Protein 6XB4 (pdb70)

Sequence (765 aa):
MESLAPFGYNKVSFKQTHHHYCGFYSLNILANIIDNVVVVNGKQYPVSDETAIDWAYDGVDTIVCEKRLVYTEREWPLHTPIYNINNQIVGLVTHGVQLSSQEYCYAVQDGFNLYNNHLTGMNLIVREKKKLIAYADREFDNKSELQIYIEETQKKNCNILGYGAILYHVNKKNAQLILHNNGLQISNSRLRKNVFGNISMESLAPFGYNKVSFKQTHHHYCGFYSLNILANIIDNVVVVNGKQYPVSDETAIDWAYDGVDTIVCEKRLVYTEREWPLHTPIYNINNQIVGLVTHGVQLSSQEYCYAVQDGFNLYNNHLTGMNLIVREKKKLIAYADREFDNKSELQIYIEETLGYGAILYHVNKKNAQLILHNNGLQISNSRLRKNVFGESLAPFGYNKVSFKQTHHHYCGFYSLNILANIIDNVVVVNGKQYPVSDETAIDWAYDGVDTIVCEKRLVYTEREWPLHTPIYNINNQIVGLVTHGVQLSSQEYCYAVQDGFNLYNNHLTGMNLIVREKKKLIAYADREFDNKSELQIYIEETQGYGAILYHVNKKNAQLILHNNGLQISNSRLRKNVFGESLAPFGYNKVSFKQTHHHYCGFYSLNILANIIDNVVVVNGKQYPVSDETAIDWAYDGVDTIVCEKRLVYTEREWPLHTPIYNINNQIVGLVTHGVQLSSQEYCYAVQDGFNLYNNHLTGMNLIVREKKKLIAYADREFDNKSELQIYIGYGAILYHVNKKNAQLILHNNGLQISNSRLRKNVFGN

Nearest PDB structures (foldseek):
  6xb4-assembly1_B  TM=1.005E+00  e=2.245E-37  Pieris rapae granulovirus
  6xb4-assembly2_C  TM=9.935E-01  e=1.369E-34  Pieris rapae granulovirus
  6xb4-assembly1_A  TM=9.888E-01  e=1.299E-34  Pieris rapae granulovirus
  6xb4-assembly2_D  TM=9.887E-01  e=1.619E-33  Pieris rapae granulovirus
  8c9k-assembly2_C  TM=6.597E-01  e=1.466E-07  Monkeypox virus

Organism: NCBI:txid252584

Secondary structure (DSSP, 8-state):
--SEEESSS-HHHHHHHSEE-SSEEESSPPPPPBTTEEEETTEEEE--S-EEEEEEE-SS-EEEEEEEEEEESSPPPTT-EEE-TTS-EEEE----EEEETTEEEEEE--TTSS-EEEETT--EEEEE--SSEEETTEEESSHHHHHHHHHHHHH-------EEEEEEEETTEEEEEEEEETTEEEEEEE--SEE-S--/---SEEE--GGGGGGGGTSEE-SSEEESSPPPPPBTTEEEETTEEEE--S-EEEEEEE-SS-EEEEEEEEEEESSPPPTT-EEE-TTS-EEEE----EEEETTEEEEEE--TTSS-EEEETT---EEEE--SSEEETTEEESSHHHHHHHHHH---EEEEEEEETTEEEEEEEEETTEEEEEEE---EE--/--EEE--GGGGGGGGTSEE-SSEEESSPPPPP-SSEEEETTEEEE--S-EEEEEEE-SS-EEEEEEEEEEESSPPPTT-EEE-TTS-EEEE----EEEETTEEEEEE--TTSS-EEEETT---EEEE--SSEEETTEEESSHHHHHHHHHHH--EEEEEEEETTEEEEEEEEETTEEEEEEE--SEEP-/--EEETTS-SSTTTTTSEE-SSEEESSPPPPPBTTEEEETTEEEE--S-EEEEEEE-SS-EEEEEEEEEEESSPPPTT-EEE-TTS-EEEE----EEEETTEEEEEE--TTSS-EEEE-S--EEEEE--SSEEETTEEESSHHHHHHH--EEEEEEEETTEEEEEEEEETTEEEEEEE--SEEP--

Structure (mmCIF, N/CA/C/O backbone):
data_6XB4
#
_entry.id   6XB4
#
_cell.length_a   77.470
_cell.length_b   58.140
_cell.length_c   100.698
_cell.angle_alpha   90.000
_cell.angle_beta   108.548
_cell.angle_gamma   90.000
#
_symmetry.space_group_name_H-M   'P 1 21 1'
#
loop_
_entity.id
_entity.type
_entity.pdbx_description
1 polymer Poxin
2 non-polymer "2',5'-GpAp"
3 water water
#
loop_
_atom_site.group_PDB
_atom_site.id
_atom_site.type_symbol
_atom_site.label_atom_id
_atom_site.label_alt_id
_atom_site.label_comp_id
_atom_site.label_asym_id
_atom_site.label_entity_id
_atom_site.label_seq_id
_atom_site.pdbx_PDB_ins_code
_atom_site.Cartn_x
_atom_site.Cartn_y
_atom_site.Cartn_z
_atom_site.occupancy
_atom_site.B_iso_or_equiv
_atom_site.auth_seq_id
_atom_site.auth_comp_id
_atom_site.auth_asym_id
_atom_site.auth_atom_id
_atom_site.pdbx_PDB_model_num
ATOM 1 N N . MET A 1 2 ? -19.54834 10.03604 7.64621 1.000 46.75713 1 MET A N 1
ATOM 2 C CA . MET A 1 2 ? -18.66269 9.24494 8.49215 1.000 49.40115 1 MET A CA 1
ATOM 3 C C . MET A 1 2 ? -17.46702 10.06486 8.97118 1.000 43.66762 1 MET A C 1
ATOM 4 O O . MET A 1 2 ? -16.60871 10.45762 8.17914 1.000 46.28061 1 MET A O 1
ATOM 9 N N . GLU A 1 3 ? -17.42846 10.33330 10.27247 1.000 37.57922 2 GLU A N 1
ATOM 10 C CA . GLU A 1 3 ? -16.26843 10.94394 10.90796 1.000 32.18324 2 GLU A CA 1
ATOM 11 C C . GLU A 1 3 ? -15.37247 9.82994 11.43545 1.000 32.18560 2 GLU A C 1
ATOM 12 O O . GLU A 1 3 ? -15.77947 9.06757 12.31874 1.000 34.49033 2 GLU A O 1
ATOM 18 N N . SER A 1 4 ? -14.16032 9.72615 10.88662 1.000 30.45042 3 SER A N 1
ATOM 19 C CA . SER A 1 4 ? -13.29307 8.59726 11.20770 1.000 30.75538 3 SER A CA 1
ATOM 20 C C . SER A 1 4 ? -12.48981 8.79351 12.48806 1.000 26.57067 3 SER A C 1
ATOM 21 O O . SER A 1 4 ? -12.04599 7.80145 13.07574 1.000 26.95418 3 SER A O 1
ATOM 24 N N . LEU A 1 5 ? -12.29068 10.03511 12.93138 1.000 28.00968 4 LEU A N 1
ATOM 25 C CA . LEU A 1 5 ? -11.47485 10.30754 14.11596 1.000 25.54419 4 LEU A CA 1
ATOM 26 C C . LEU A 1 5 ? -12.03602 11.55970 14.78455 1.000 28.13622 4 LEU A C 1
ATOM 27 O O . LEU A 1 5 ? -11.68562 12.67963 14.39989 1.000 26.08687 4 LEU A O 1
ATOM 32 N N . ALA A 1 6 ? -12.89039 11.36344 15.78960 1.000 27.80102 5 ALA A N 1
ATOM 33 C CA . ALA A 1 6 ? -13.64293 12.46141 16.37313 1.000 28.10388 5 ALA A CA 1
ATOM 34 C C . ALA A 1 6 ? -13.45059 12.51631 17.88214 1.000 26.39011 5 ALA A C 1
ATOM 35 O O . ALA A 1 6 ? -13.46411 11.47675 18.55355 1.000 25.48502 5 ALA A O 1
ATOM 37 N N . PRO A 1 7 ? -13.29425 13.71287 18.44248 1.000 28.91905 6 PRO A N 1
ATOM 38 C CA . PRO A 1 7 ? -13.12722 13.83699 19.89317 1.000 23.82849 6 PRO A CA 1
ATOM 39 C C . PRO A 1 7 ? -14.42204 13.53419 20.63044 1.000 26.29036 6 PRO A C 1
ATOM 40 O O . PRO A 1 7 ? -15.52332 13.64540 20.08733 1.000 24.75423 6 PRO A O 1
ATOM 44 N N . PHE A 1 8 ? -14.26975 13.14368 21.89509 1.000 24.97910 7 PHE A N 1
ATOM 45 C CA . PHE A 1 8 ? -15.42302 12.89282 22.74968 1.000 26.36273 7 PHE A CA 1
ATOM 46 C C . PHE A 1 8 ? -16.28105 14.14410 22.87145 1.000 26.18543 7 PHE A C 1
ATOM 47 O O . PHE A 1 8 ? -15.76765 15.26540 22.91114 1.000 27.58069 7 PHE A O 1
ATOM 55 N N . GLY A 1 9 ? -17.59558 13.95017 22.95209 1.000 29.30624 8 GLY A N 1
ATOM 56 C CA . GLY A 1 9 ? -18.46859 15.05938 23.27814 1.000 33.99786 8 GLY A CA 1
ATOM 57 C C . GLY A 1 9 ? -19.68362 15.27862 22.39836 1.000 36.97591 8 GLY A C 1
ATOM 58 O O . GLY A 1 9 ? -20.46861 16.18978 22.67351 1.000 40.30699 8 GLY A O 1
ATOM 59 N N . TYR A 1 10 ? -19.86841 14.47873 21.34872 1.000 40.46276 9 TYR A N 1
ATOM 60 C CA . TYR A 1 10 ? -21.04645 14.65582 20.50865 1.000 43.96006 9 TYR A CA 1
ATOM 61 C C . TYR A 1 10 ? -21.34959 13.37569 19.74133 1.000 46.10489 9 TYR A C 1
ATOM 62 O O . TYR A 1 10 ? -20.43351 12.66539 19.31673 1.000 43.64642 9 TYR A O 1
ATOM 71 N N . ASN A 1 11 ? -22.64697 13.09781 19.57571 1.000 45.67146 10 ASN A N 1
ATOM 72 C CA . ASN A 1 11 ? -23.13741 11.97723 18.76892 1.000 44.23206 10 ASN A CA 1
ATOM 73 C C . ASN A 1 11 ? -22.53742 10.64860 19.21704 1.000 43.76316 10 ASN A C 1
ATOM 74 O O . ASN A 1 11 ? -22.19345 9.79300 18.39857 1.000 42.01176 10 ASN A O 1
ATOM 79 N N . LYS A 1 12 ? -22.43044 10.46469 20.53607 1.000 39.85570 11 LYS A N 1
ATOM 80 C CA . LYS A 1 12 ? -21.75631 9.28132 21.05973 1.000 38.73594 11 LYS A CA 1
ATOM 81 C C . LYS A 1 12 ? -22.48157 7.99608 20.67994 1.000 37.18138 11 LYS A C 1
ATOM 82 O O . LYS A 1 12 ? -21.84818 6.94187 20.56624 1.000 38.89643 11 LYS A O 1
ATOM 88 N N . VAL A 1 13 ? -23.79832 8.05943 20.47031 1.000 35.62079 12 VAL A N 1
ATOM 89 C CA . VAL A 1 13 ? -24.55720 6.84929 20.16390 1.000 40.41938 12 VAL A CA 1
ATOM 90 C C . VAL A 1 13 ? -24.02778 6.19106 18.89706 1.000 43.26575 12 VAL A C 1
ATOM 91 O O . VAL A 1 13 ? -23.83846 4.96956 18.84648 1.000 47.36556 12 VAL A O 1
ATOM 95 N N . SER A 1 14 ? -23.76711 6.98840 17.85970 1.000 40.40987 13 SER A N 1
ATOM 96 C CA . SER A 1 14 ? -23.25167 6.42679 16.61676 1.000 43.75739 13 SER A CA 1
ATOM 97 C C . SER A 1 14 ? -21.81554 5.94483 16.78091 1.000 43.68398 13 SER A C 1
ATOM 98 O O . SER A 1 14 ? -21.47355 4.84180 16.33864 1.000 44.74419 13 SER A O 1
ATOM 101 N N . PHE A 1 15 ? -20.96473 6.74754 17.42789 1.000 38.43779 14 PHE A N 1
ATOM 102 C CA . PHE A 1 15 ? -19.54660 6.40897 17.50702 1.000 32.75952 14 PHE A CA 1
ATOM 103 C C . PHE A 1 15 ? -19.31005 5.15423 18.33865 1.000 32.64299 14 PHE A C 1
ATOM 104 O O . PHE A 1 15 ? -18.47348 4.31728 17.97805 1.000 28.76948 14 PHE A O 1
ATOM 112 N N . LYS A 1 16 ? -20.04309 4.99833 19.44597 1.000 32.41092 15 LYS A N 1
ATOM 113 C CA . LYS A 1 16 ? -19.74401 3.93047 20.39706 1.000 32.96477 15 LYS A CA 1
ATOM 114 C C . LYS A 1 16 ? -19.99426 2.53992 19.82759 1.000 34.29513 15 LYS A C 1
ATOM 115 O O . LYS A 1 16 ? -19.38774 1.57416 20.30230 1.000 37.94803 15 LYS A O 1
ATOM 121 N N . GLN A 1 17 ? -20.87048 2.40906 18.83046 1.000 34.81102 16 GLN A N 1
ATOM 122 C CA . GLN A 1 17 ? -21.12155 1.10514 18.22987 1.000 42.22452 16 GLN A CA 1
ATOM 123 C C . GLN A 1 17 ? -20.12165 0.75882 17.13386 1.000 38.24126 16 GLN A C 1
ATOM 124 O O . GLN A 1 17 ? -19.92165 -0.42643 16.84717 1.000 42.35473 16 GLN A O 1
ATOM 130 N N . THR A 1 18 ? -19.48186 1.75939 16.52690 1.000 39.01045 17 THR A N 1
ATOM 131 C CA . THR A 1 18 ? -18.67842 1.55407 15.33122 1.000 34.20248 17 THR A CA 1
ATOM 132 C C . THR A 1 18 ? -17.20340 1.89849 15.48465 1.000 34.85383 17 THR A C 1
ATOM 133 O O . THR A 1 18 ? -16.39772 1.41614 14.68140 1.000 36.05894 17 THR A O 1
ATOM 137 N N . HIS A 1 19 ? -16.82404 2.70399 16.47428 1.000 27.97100 18 HIS A N 1
ATOM 138 C CA . HIS A 1 19 ? -15.46751 3.22078 16.58516 1.000 25.18167 18 HIS A CA 1
ATOM 139 C C . HIS A 1 19 ? -14.75770 2.64775 17.80590 1.000 27.74227 18 HIS A C 1
ATOM 140 O O . HIS A 1 19 ? -15.38677 2.30353 18.80969 1.000 28.35837 18 HIS A O 1
ATOM 147 N N . HIS A 1 20 ? -13.43270 2.56554 17.71117 1.000 23.08183 19 HIS A N 1
ATOM 148 C CA . HIS A 1 20 ? -12.60854 2.20153 18.85407 1.000 24.50311 19 HIS A CA 1
ATOM 149 C C . HIS A 1 20 ? -12.54988 3.35775 19.84287 1.000 25.28388 19 HIS A C 1
ATOM 150 O O . HIS A 1 20 ? -12.52893 4.52866 19.45031 1.000 23.22049 19 HIS A O 1
ATOM 157 N N . HIS A 1 21 ? -12.52043 3.02307 21.13235 1.000 20.99762 20 HIS A N 1
ATOM 158 C CA . HIS A 1 21 ? -12.49371 4.02163 22.20020 1.000 24.00597 20 HIS A CA 1
ATOM 159 C C . HIS A 1 21 ? -11.04628 4.30078 22.58711 1.000 27.88950 20 HIS A C 1
ATOM 160 O O . HIS A 1 21 ? -10.43498 3.53964 23.34049 1.000 27.38073 20 HIS A O 1
ATOM 167 N N . TYR A 1 22 ? -10.49490 5.39671 22.08382 1.000 21.98955 21 TYR A N 1
ATOM 168 C CA . TYR A 1 22 ? -9.23340 5.89291 22.60430 1.000 24.13900 21 TYR A CA 1
ATOM 169 C C . TYR A 1 22 ? -9.51403 6.85465 23.75707 1.000 24.17013 21 TYR A C 1
ATOM 170 O O . TYR A 1 22 ? -10.65894 7.22085 24.02502 1.000 25.74719 21 TYR A O 1
ATOM 179 N N . CYS A 1 23 ? -8.46003 7.23909 24.47496 1.000 24.72258 22 CYS A N 1
ATOM 180 C CA . CYS A 1 23 ? -8.63136 8.08987 25.65439 1.000 26.08627 22 CYS A CA 1
ATOM 181 C C . CYS A 1 23 ? -8.81084 9.53624 25.19481 1.000 28.01143 22 CYS A C 1
ATOM 182 O O . CYS A 1 23 ? -7.87137 10.33356 25.13458 1.000 26.48607 22 CYS A O 1
ATOM 185 N N . GLY A 1 24 ? -10.05275 9.87549 24.85832 1.000 26.62451 23 GLY A N 1
ATOM 186 C CA . GLY A 1 24 ? -10.40584 11.22321 24.44415 1.000 24.36247 23 GLY A CA 1
ATOM 187 C C . GLY A 1 24 ? -10.98145 11.34476 23.04655 1.000 23.89707 23 GLY A C 1
ATOM 188 O O . GLY A 1 24 ? -11.47168 12.42749 22.69458 1.000 21.52233 23 GLY A O 1
ATOM 189 N N . PHE A 1 25 ? -10.95377 10.29504 22.22796 1.000 21.91736 24 PHE A N 1
ATOM 190 C CA . PHE A 1 25 ? -11.49047 10.38303 20.87547 1.000 23.36731 24 PHE A CA 1
ATOM 191 C C . PHE A 1 25 ? -11.86758 8.99097 20.38437 1.000 24.50825 24 PHE A C 1
ATOM 192 O O . PHE A 1 25 ? -11.35414 7.97852 20.86984 1.000 23.80607 24 PHE A O 1
ATOM 200 N N . TYR A 1 26 ? -12.78777 8.96250 19.41949 1.000 23.78822 25 TYR A N 1
ATOM 201 C CA . TYR A 1 26 ? -13.20847 7.74675 18.73442 1.000 27.10065 25 TYR A CA 1
ATOM 202 C C . TYR A 1 26 ? -12.46911 7.62347 17.40895 1.000 22.89643 25 TYR A C 1
ATOM 203 O O . TYR A 1 26 ? -12.29149 8.61473 16.69803 1.000 26.78696 25 TYR A O 1
ATOM 212 N N . SER A 1 27 ? -12.06762 6.40227 17.06081 1.000 23.07037 26 SER A N 1
ATOM 213 C CA . SER A 1 27 ? -11.34273 6.15420 15.82093 1.000 23.43719 26 SER A CA 1
ATOM 214 C C . SER A 1 27 ? -11.94726 4.95859 15.09984 1.000 26.79605 26 SER A C 1
ATOM 215 O O . SER A 1 27 ? -12.12899 3.89393 15.69957 1.000 27.07414 26 SER A O 1
ATOM 218 N N . LEU A 1 28 ? -12.25603 5.13777 13.81136 1.000 25.54189 27 LEU A N 1
ATOM 219 C CA . LEU A 1 28 ? -12.80906 4.04091 13.02336 1.000 26.89831 27 LEU A CA 1
ATOM 220 C C . LEU A 1 28 ? -11.80537 2.90349 12.88139 1.000 25.98762 27 LEU A C 1
ATOM 221 O O . LEU A 1 28 ? -12.16588 1.72709 12.99851 1.000 27.79515 27 LEU A O 1
ATOM 226 N N . ASN A 1 29 ? -10.54508 3.23255 12.63039 1.000 26.15425 28 ASN A N 1
ATOM 227 C CA . ASN A 1 29 ? -9.48857 2.24652 12.47922 1.000 29.28122 28 ASN A CA 1
ATOM 228 C C . ASN A 1 29 ? -8.57030 2.27607 13.69342 1.000 28.85935 28 ASN A C 1
ATOM 229 O O . ASN A 1 29 ? -8.56380 3.23386 14.47034 1.000 25.25440 28 ASN A O 1
ATOM 234 N N . ILE A 1 30 ? -7.79781 1.20110 13.85330 1.000 28.70156 29 ILE A N 1
ATOM 235 C CA . ILE A 1 30 ? -6.74144 1.18326 14.85729 1.000 27.43418 29 ILE A CA 1
ATOM 236 C C . ILE A 1 30 ? -5.64819 2.15137 14.42674 1.000 26.33882 29 ILE A C 1
ATOM 237 O O . ILE A 1 30 ? -5.18138 2.11583 13.28070 1.000 27.27411 29 ILE A O 1
ATOM 242 N N . LEU A 1 31 ? -5.24489 3.03131 15.33548 1.000 23.62663 30 LEU A N 1
ATOM 243 C CA . LEU A 1 31 ? -4.32481 4.09956 14.97904 1.000 25.39278 30 LEU A CA 1
ATOM 244 C C . LEU A 1 31 ? -2.87411 3.62822 15.04952 1.000 26.04286 30 LEU A C 1
ATOM 245 O O . LEU A 1 31 ? -2.53134 2.67388 15.75182 1.000 27.58955 30 LEU A O 1
ATOM 250 N N . ALA A 1 32 ? -2.01718 4.32287 14.30616 1.000 24.83297 31 ALA A N 1
ATOM 251 C CA . ALA A 1 32 ? -0.60457 3.98544 14.26759 1.000 26.47766 31 ALA A CA 1
ATOM 252 C C . ALA A 1 32 ? 0.05845 4.28100 15.61030 1.000 22.81670 31 ALA A C 1
ATOM 253 O O . ALA A 1 32 ? -0.47024 5.01449 16.45105 1.000 25.46502 31 ALA A O 1
ATOM 255 N N . ASN A 1 33 ? 1.23940 3.70132 15.79898 1.000 23.87764 32 ASN A N 1
ATOM 256 C CA . ASN A 1 33 ? 2.01625 3.90681 17.01003 1.000 25.08795 32 ASN A CA 1
ATOM 257 C C . ASN A 1 33 ? 3.01305 5.04946 16.82844 1.000 24.49399 32 ASN A C 1
ATOM 258 O O . ASN A 1 33 ? 3.29734 5.50164 15.71605 1.000 21.16407 32 ASN A O 1
ATOM 263 N N . ILE A 1 34 ? 3.54282 5.51872 17.95686 1.000 20.78731 33 ILE A N 1
ATOM 264 C CA . ILE A 1 34 ? 4.64350 6.47172 17.94352 1.000 21.38121 33 ILE A CA 1
ATOM 265 C C . ILE A 1 34 ? 5.92065 5.74415 17.55115 1.000 22.55038 33 ILE A C 1
ATOM 266 O O . ILE A 1 34 ? 6.30586 4.75116 18.18251 1.000 25.62801 33 ILE A O 1
ATOM 271 N N . ILE A 1 35 ? 6.58875 6.23459 16.51084 1.000 21.58130 34 ILE A N 1
ATOM 272 C CA . ILE A 1 35 ? 7.80054 5.61726 15.98286 1.000 26.03823 34 ILE A CA 1
ATOM 273 C C . ILE A 1 35 ? 8.99740 6.46653 16.38659 1.000 24.79041 34 ILE A C 1
ATOM 274 O O . ILE A 1 35 ? 9.01181 7.68086 16.15193 1.000 24.78689 34 ILE A O 1
ATOM 279 N N . ASP A 1 36 ? 9.99874 5.82584 16.99259 1.000 27.22309 35 ASP A N 1
ATOM 280 C CA . ASP A 1 36 ? 11.27280 6.46659 17.32191 1.000 26.93998 35 ASP A CA 1
ATOM 281 C C . ASP A 1 36 ? 11.09882 7.64428 18.27661 1.000 21.05235 35 ASP A C 1
ATOM 282 O O . ASP A 1 36 ? 11.83708 8.62900 18.19614 1.000 21.47462 35 ASP A O 1
ATOM 287 N N . ASN A 1 37 ? 10.11616 7.55755 19.17625 1.000 23.75948 36 ASN A N 1
ATOM 288 C CA . ASN A 1 37 ? 9.94441 8.53739 20.25092 1.000 21.99041 36 ASN A CA 1
ATOM 289 C C . ASN A 1 37 ? 9.76448 9.95546 19.70885 1.000 22.55597 36 ASN A C 1
ATOM 290 O O . ASN A 1 37 ? 10.32578 10.91724 20.23942 1.000 21.91677 36 ASN A O 1
ATOM 295 N N . VAL A 1 38 ? 8.97899 10.09203 18.64166 1.000 20.25352 37 VAL A N 1
ATOM 296 C CA . VAL A 1 38 ? 8.72226 11.38624 18.01659 1.000 20.37510 37 VAL A CA 1
ATOM 297 C C . VAL A 1 38 ? 7.25190 11.46507 17.62530 1.000 22.91144 37 VAL A C 1
ATOM 298 O O . VAL A 1 38 ? 6.68735 10.50244 17.09459 1.000 21.68835 37 VAL A O 1
ATOM 302 N N . VAL A 1 39 ? 6.62689 12.61114 17.89964 1.000 21.22983 38 VAL A N 1
ATOM 303 C CA . VAL A 1 39 ? 5.31276 12.92979 17.35836 1.000 20.06364 38 VAL A CA 1
ATOM 304 C C . VAL A 1 39 ? 5.42103 14.23460 16.58010 1.000 22.02548 38 VAL A C 1
ATOM 305 O O . VAL A 1 39 ? 6.31592 15.05310 16.80874 1.000 22.40606 38 VAL A O 1
ATOM 309 N N . VAL A 1 40 ? 4.49676 14.41487 15.63844 1.000 22.32353 39 VAL A N 1
ATOM 310 C CA . VAL A 1 40 ? 4.47801 15.57450 14.75291 1.000 22.70437 39 VAL A CA 1
ATOM 311 C C . VAL A 1 40 ? 3.15189 16.29495 14.94451 1.000 22.29944 39 VAL A C 1
ATOM 312 O O . VAL A 1 40 ? 2.08335 15.70581 14.73942 1.000 19.85646 39 VAL A O 1
ATOM 316 N N . VAL A 1 41 ? 3.21814 17.56307 15.34189 1.000 20.94967 40 VAL A N 1
ATOM 317 C CA . VAL A 1 41 ? 2.03146 18.38315 15.55498 1.000 21.48684 40 VAL A CA 1
ATOM 318 C C . VAL A 1 41 ? 2.22090 19.69259 14.80234 1.000 23.15339 40 VAL A C 1
ATOM 319 O O . VAL A 1 41 ? 3.18163 20.42624 15.06339 1.000 25.34979 40 VAL A O 1
ATOM 323 N N . ASN A 1 42 ? 1.30550 19.98261 13.87475 1.000 24.81737 41 ASN A N 1
ATOM 324 C CA . ASN A 1 42 ? 1.35758 21.19313 13.04729 1.000 28.43501 41 ASN A CA 1
ATOM 325 C C . ASN A 1 42 ? 2.69424 21.32175 12.32023 1.000 27.53813 41 ASN A C 1
ATOM 326 O O . ASN A 1 42 ? 3.29215 22.39702 12.25454 1.000 33.40360 41 ASN A O 1
ATOM 331 N N . GLY A 1 43 ? 3.16443 20.20832 11.76369 1.000 23.97827 42 GLY A N 1
ATOM 332 C CA . GLY A 1 43 ? 4.37254 20.19225 10.97115 1.000 26.83752 42 GLY A CA 1
ATOM 333 C C . GLY A 1 43 ? 5.67791 20.17618 11.73730 1.000 28.82574 42 GLY A C 1
ATOM 334 O O . GLY A 1 43 ? 6.73852 20.11640 11.10335 1.000 32.43038 42 GLY A O 1
ATOM 335 N N . LYS A 1 44 ? 5.65124 20.22636 13.06743 1.000 26.20995 43 LYS A N 1
ATOM 336 C CA . LYS A 1 44 ? 6.86988 20.25827 13.86430 1.000 29.36351 43 LYS A CA 1
ATOM 337 C C . LYS A 1 44 ? 7.06170 18.93740 14.59887 1.000 25.20047 43 LYS A C 1
ATOM 338 O O . LYS A 1 44 ? 6.11394 18.38830 15.16955 1.000 25.40454 43 LYS A O 1
ATOM 344 N N . GLN A 1 45 ? 8.29387 18.43316 14.58576 1.000 24.61475 44 GLN A N 1
ATOM 345 C CA . GLN A 1 45 ? 8.61592 17.20817 15.30488 1.000 28.59482 44 GLN A CA 1
ATOM 346 C C . GLN A 1 45 ? 8.90922 17.50525 16.76980 1.000 26.17642 44 GLN A C 1
ATOM 347 O O . GLN A 1 45 ? 9.61211 18.46536 17.09811 1.000 28.94784 44 GLN A O 1
ATOM 353 N N . TYR A 1 46 ? 8.36213 16.66786 17.64877 1.000 20.72829 45 TYR A N 1
ATOM 354 C CA . TYR A 1 46 ? 8.53257 16.80672 19.09069 1.000 22.22399 45 TYR A CA 1
ATOM 355 C C . TYR A 1 46 ? 9.07230 15.49221 19.63942 1.000 23.43354 45 TYR A C 1
ATOM 356 O O . TYR A 1 46 ? 8.38939 14.45511 19.52653 1.000 22.14004 45 TYR A O 1
ATOM 365 N N . PRO A 1 47 ? 10.26628 15.47618 20.22851 1.000 24.67336 46 PRO A N 1
ATOM 366 C CA . PRO A 1 47 ? 10.72106 14.26371 20.91958 1.000 23.63219 46 PRO A CA 1
ATOM 367 C C . PRO A 1 47 ? 9.79790 13.91401 22.07958 1.000 22.08314 46 PRO A C 1
ATOM 368 O O . PRO A 1 47 ? 9.32410 14.78712 22.80972 1.000 21.79499 46 PRO A O 1
ATOM 372 N N . VAL A 1 48 ? 9.53280 12.61961 22.22958 1.000 22.65527 47 VAL A N 1
ATOM 373 C CA . VAL A 1 48 ? 8.67283 12.09492 23.28434 1.000 20.34731 47 VAL A CA 1
ATOM 374 C C . VAL A 1 48 ? 9.55818 11.60800 24.42157 1.000 22.56699 47 VAL A C 1
ATOM 375 O O . VAL A 1 48 ? 10.52545 10.87137 24.19257 1.000 22.89816 47 VAL A O 1
ATOM 379 N N . SER A 1 49 ? 9.23253 12.01282 25.64632 1.000 22.26624 48 SER A N 1
ATOM 380 C CA . SER A 1 49 ? 10.06824 11.65972 26.78365 1.000 22.02143 48 SER A CA 1
ATOM 381 C C . SER A 1 49 ? 9.91058 10.17943 27.13480 1.000 20.34254 48 SER A C 1
ATOM 382 O O . SER A 1 49 ? 9.09036 9.45315 26.56535 1.000 22.13623 48 SER A O 1
ATOM 385 N N . ASP A 1 50 ? 10.71858 9.73236 28.09333 1.000 25.49896 49 ASP A N 1
ATOM 386 C CA . ASP A 1 50 ? 10.60299 8.38516 28.63348 1.000 26.69024 49 ASP A CA 1
ATOM 387 C C . ASP A 1 50 ? 9.65549 8.31454 29.82486 1.000 26.86158 49 ASP A C 1
ATOM 388 O O . ASP A 1 50 ? 9.62552 7.29292 30.51767 1.000 28.04415 49 ASP A O 1
ATOM 393 N N . GLU A 1 51 ? 8.88724 9.37178 30.07259 1.000 22.38977 50 GLU A N 1
ATOM 394 C CA . GLU A 1 51 ? 7.95346 9.44132 31.18560 1.000 24.71166 50 GLU A CA 1
ATOM 395 C C . GLU A 1 51 ? 6.54693 9.08093 30.72461 1.000 26.35429 50 GLU A C 1
ATOM 396 O O . GLU A 1 51 ? 6.15045 9.36990 29.59048 1.000 20.96808 50 GLU A O 1
ATOM 402 N N . THR A 1 52 ? 5.79547 8.44096 31.62051 1.000 24.43391 51 THR A N 1
ATOM 403 C CA . THR A 1 52 ? 4.38671 8.15119 31.40092 1.000 22.12625 51 THR A CA 1
ATOM 404 C C . THR A 1 52 ? 3.57348 8.64546 32.58857 1.000 25.87004 51 THR A C 1
ATOM 405 O O . THR A 1 52 ? 4.10589 8.90985 33.67120 1.000 22.39248 51 THR A O 1
ATOM 409 N N . ALA A 1 53 ? 2.26604 8.75924 32.37106 1.000 21.81141 52 ALA A N 1
ATOM 410 C CA . ALA A 1 53 ? 1.34979 9.17429 33.42213 1.000 22.10678 52 ALA A CA 1
ATOM 411 C C . ALA A 1 53 ? -0.03778 8.63821 33.10392 1.000 23.01044 52 ALA A C 1
ATOM 412 O O . ALA A 1 53 ? -0.37138 8.39441 31.94094 1.000 22.01472 52 ALA A O 1
ATOM 414 N N . ILE A 1 54 ? -0.84189 8.45818 34.14915 1.000 20.62567 53 ILE A N 1
ATOM 415 C CA . ILE A 1 54 ? -2.21251 7.98754 33.98085 1.000 20.94308 53 ILE A CA 1
ATOM 416 C C . ILE A 1 54 ? -3.10516 9.17389 33.64193 1.000 20.57778 53 ILE A C 1
ATOM 417 O O . ILE A 1 54 ? -3.08390 10.20051 34.33108 1.000 21.92849 53 ILE A O 1
ATOM 422 N N . ASP A 1 55 ? -3.88344 9.03843 32.57216 1.000 20.59024 54 ASP A N 1
ATOM 423 C CA . ASP A 1 55 ? -4.84358 10.03582 32.12355 1.000 21.24323 54 ASP A CA 1
ATOM 424 C C . ASP A 1 55 ? -6.20609 9.36426 31.99538 1.000 19.77874 54 ASP A C 1
ATOM 425 O O . ASP A 1 55 ? -6.32508 8.14024 32.08625 1.000 22.94967 54 ASP A O 1
ATOM 430 N N . TRP A 1 56 ? -7.24546 10.16970 31.78321 1.000 20.66049 55 TRP A N 1
ATOM 431 C CA . TRP A 1 56 ? -8.59622 9.63683 31.68078 1.000 25.21054 55 TRP A CA 1
ATOM 432 C C . TRP A 1 56 ? -9.44787 10.57348 30.83621 1.000 24.07723 55 TRP A C 1
ATOM 433 O O . TRP A 1 56 ? -9.13664 11.75563 30.67871 1.000 22.51903 55 TRP A O 1
ATOM 444 N N . ALA A 1 57 ? -10.53825 10.02940 30.29777 1.000 24.74027 56 ALA A N 1
ATOM 445 C CA . ALA A 1 57 ? -11.47307 10.81621 29.50387 1.000 26.61088 56 ALA A CA 1
ATOM 446 C C . ALA A 1 57 ? -12.86835 10.21710 29.61082 1.000 20.98905 56 ALA A C 1
ATOM 447 O O . ALA A 1 57 ? -13.04681 9.00993 29.41979 1.000 23.42191 56 ALA A O 1
ATOM 449 N N . TYR A 1 58 ? -13.84536 11.06750 29.91327 1.000 22.85372 57 TYR A N 1
ATOM 450 C CA . TYR A 1 58 ? -15.25059 10.69065 29.99651 1.000 23.15999 57 TYR A CA 1
ATOM 451 C C . TYR A 1 58 ? -15.93260 11.02606 28.67687 1.000 25.24160 57 TYR A C 1
ATOM 452 O O . TYR A 1 58 ? -15.87337 12.17252 28.22442 1.000 24.39746 57 TYR A O 1
ATOM 461 N N . ASP A 1 59 ? -16.57123 10.03470 28.05594 1.000 22.55431 58 ASP A N 1
ATOM 462 C CA . ASP A 1 59 ? -17.24202 10.26076 26.78071 1.000 26.10445 58 ASP A CA 1
ATOM 463 C C . ASP A 1 59 ? -18.72685 10.56600 26.94427 1.000 27.42649 58 ASP A C 1
ATOM 464 O O . ASP A 1 59 ? -19.44128 10.67842 25.94384 1.000 28.13783 58 ASP A O 1
ATOM 469 N N . GLY A 1 60 ? -19.20472 10.71204 28.17762 1.000 24.88002 59 GLY A N 1
ATOM 470 C CA . GLY A 1 60 ? -20.61032 10.94680 28.43716 1.000 27.91343 59 GLY A CA 1
ATOM 471 C C . GLY A 1 60 ? -21.33149 9.77170 29.05583 1.000 29.78828 59 GLY A C 1
ATOM 472 O O . GLY A 1 60 ? -22.47532 9.93456 29.50125 1.000 28.55435 59 GLY A O 1
ATOM 473 N N . VAL A 1 61 ? -20.70930 8.59323 29.09356 1.000 25.36444 60 VAL A N 1
ATOM 474 C CA . VAL A 1 61 ? -21.29976 7.43585 29.75685 1.000 27.31674 60 VAL A CA 1
ATOM 475 C C . VAL A 1 61 ? -20.19487 6.53635 30.30595 1.000 24.41615 60 VAL A C 1
ATOM 476 O O . VAL A 1 61 ? -20.31497 5.99912 31.41381 1.000 23.44807 60 VAL A O 1
ATOM 480 N N . ASP A 1 62 ? -19.10703 6.38238 29.55283 1.000 20.65723 61 ASP A N 1
ATOM 481 C CA . ASP A 1 62 ? -17.97311 5.55766 29.94935 1.000 22.90313 61 ASP A CA 1
ATOM 482 C C . ASP A 1 62 ? -16.75446 6.43100 30.21767 1.000 24.19574 61 ASP A C 1
ATOM 483 O O . ASP A 1 62 ? -16.62152 7.52592 29.66689 1.000 25.52040 61 ASP A O 1
ATOM 488 N N . THR A 1 63 ? -15.84982 5.92936 31.05285 1.000 20.54338 62 THR A N 1
ATOM 489 C CA . THR A 1 63 ? -14.56106 6.56917 31.27664 1.000 21.89596 62 THR A CA 1
ATOM 490 C C . THR A 1 63 ? -13.45853 5.66201 30.75310 1.000 20.56259 62 THR A C 1
ATOM 491 O O . THR A 1 63 ? -13.41821 4.47038 31.08048 1.000 21.25599 62 THR A O 1
ATOM 495 N N . ILE A 1 64 ? -12.57121 6.22754 29.94527 1.000 18.59720 63 ILE A N 1
ATOM 496 C CA . ILE A 1 64 ? -11.40198 5.52308 29.43858 1.000 23.49167 63 ILE A CA 1
ATOM 497 C C . ILE A 1 64 ? -10.20400 5.96701 30.26406 1.000 25.09986 63 ILE A C 1
ATOM 498 O O . ILE A 1 64 ? -9.90527 7.16424 30.33821 1.000 24.62883 63 ILE A O 1
ATOM 503 N N . VAL A 1 65 ? -9.52276 5.01214 30.89189 1.000 22.37659 64 VAL A N 1
ATOM 504 C CA . VAL A 1 65 ? -8.30739 5.27674 31.65208 1.000 24.10358 64 VAL A CA 1
ATOM 505 C C . VAL A 1 65 ? -7.13610 4.70388 30.86958 1.000 24.36716 64 VAL A C 1
ATOM 506 O O . VAL A 1 65 ? -7.21500 3.58791 30.34281 1.000 28.39690 64 VAL A O 1
ATOM 510 N N . CYS A 1 66 ? -6.05468 5.47172 30.78118 1.000 20.06702 65 CYS A N 1
ATOM 511 C CA . CYS A 1 66 ? -4.99196 5.14460 29.84292 1.000 24.14856 65 CYS A CA 1
ATOM 512 C C . CYS A 1 66 ? -3.66520 5.69834 30.33233 1.000 23.51925 65 CYS A C 1
ATOM 513 O O . CYS A 1 66 ? -3.57695 6.87510 30.69285 1.000 27.50398 65 CYS A O 1
ATOM 516 N N . GLU A 1 67 ? -2.63942 4.85312 30.33183 1.000 20.21103 66 GLU A N 1
ATOM 517 C CA . GLU A 1 67 ? -1.27644 5.31327 30.55724 1.000 22.12923 66 GLU A CA 1
ATOM 518 C C . GLU A 1 67 ? -0.75764 5.95673 29.27806 1.000 23.42227 66 GLU A C 1
ATOM 519 O O . GLU A 1 67 ? -0.70034 5.30601 28.22824 1.000 24.74446 66 GLU A O 1
ATOM 525 N N . LYS A 1 68 ? -0.38217 7.22855 29.36056 1.000 22.86943 67 LYS A N 1
ATOM 526 C CA . LYS A 1 68 ? 0.04403 7.98918 28.19612 1.000 22.24360 67 LYS A CA 1
ATOM 527 C C . LYS A 1 68 ? 1.50343 8.40155 28.33418 1.000 24.51412 67 LYS A C 1
ATOM 528 O O . LYS A 1 68 ? 2.05012 8.46465 29.43576 1.000 21.33323 67 LYS A O 1
ATOM 534 N N . ARG A 1 69 ? 2.12673 8.69306 27.19473 1.000 20.65206 68 ARG A N 1
ATOM 535 C CA . ARG A 1 69 ? 3.50922 9.14646 27.15744 1.000 19.67918 68 ARG A CA 1
ATOM 536 C C . ARG A 1 69 ? 3.55750 10.66883 27.15550 1.000 21.54873 68 ARG A C 1
ATOM 537 O O . ARG A 1 69 ? 2.77953 11.32464 26.45760 1.000 20.03772 68 ARG A O 1
ATOM 545 N N . LEU A 1 70 ? 4.48178 11.22857 27.93539 1.000 19.89700 69 LEU A N 1
ATOM 546 C CA . LEU A 1 70 ? 4.56041 12.67277 28.11811 1.000 20.32049 69 LEU A CA 1
ATOM 547 C C . LEU A 1 70 ? 5.42385 13.31545 27.03836 1.000 21.12070 69 LEU A C 1
ATOM 548 O O . LEU A 1 70 ? 6.51843 12.83090 26.72851 1.000 20.99097 69 LEU A O 1
ATOM 553 N N . VAL A 1 71 ? 4.92748 14.41056 26.47385 1.000 18.38146 70 VAL A N 1
ATOM 554 C CA . VAL A 1 71 ? 5.65078 15.18836 25.47639 1.000 22.39819 70 VAL A CA 1
ATOM 555 C C . VAL A 1 71 ? 5.75194 16.61423 25.99211 1.000 23.08122 70 VAL A C 1
ATOM 556 O O . VAL A 1 71 ? 4.72765 17.26795 26.22958 1.000 21.63277 70 VAL A O 1
ATOM 560 N N . TYR A 1 72 ? 6.98020 17.09253 26.16172 1.000 21.98669 71 TYR A N 1
ATOM 561 C CA . TYR A 1 72 ? 7.23453 18.45670 26.60024 1.000 25.83219 71 TYR A CA 1
ATOM 562 C C . TYR A 1 72 ? 7.43749 19.36727 25.39657 1.000 30.65536 71 TYR A C 1
ATOM 563 O O . TYR A 1 72 ? 8.10962 18.99988 24.42781 1.000 32.35364 71 TYR A O 1
ATOM 572 N N . THR A 1 73 ? 6.85428 20.56131 25.46356 1.000 24.91995 72 THR A N 1
ATOM 573 C CA . THR A 1 73 ? 6.85906 21.46471 24.32324 1.000 34.84668 72 THR A CA 1
ATOM 574 C C . THR A 1 73 ? 6.89734 22.90529 24.81223 1.000 38.82832 72 THR A C 1
ATOM 575 O O . THR A 1 73 ? 6.29105 23.24044 25.83354 1.000 37.29525 72 THR A O 1
ATOM 579 N N . GLU A 1 74 ? 7.63026 23.74564 24.08498 1.000 33.08122 73 GLU A N 1
ATOM 580 C CA . GLU A 1 74 ? 7.66306 25.17839 24.33894 1.000 39.74324 73 GLU A CA 1
ATOM 581 C C . GLU A 1 74 ? 6.54252 25.91412 23.62055 1.000 39.31076 73 GLU A C 1
ATOM 582 O O . GLU A 1 74 ? 6.45942 27.14220 23.71646 1.000 44.39472 73 GLU A O 1
ATOM 588 N N . ARG A 1 75 ? 5.68406 25.18809 22.90957 1.000 40.93261 74 ARG A N 1
ATOM 589 C CA . ARG A 1 75 ? 4.60114 25.75306 22.12150 1.000 41.02504 74 ARG A CA 1
ATOM 590 C C . ARG A 1 75 ? 3.30244 25.04993 22.49175 1.000 41.12971 74 ARG A C 1
ATOM 591 O O . ARG A 1 75 ? 3.26615 23.82317 22.62578 1.000 36.34907 74 ARG A O 1
ATOM 599 N N . GLU A 1 76 ? 2.24073 25.83105 22.66118 1.000 37.72264 75 GLU A N 1
ATOM 600 C CA . GLU A 1 76 ? 0.94897 25.27291 23.03444 1.000 37.35496 75 GLU A CA 1
ATOM 601 C C . GLU A 1 76 ? 0.32275 24.53284 21.85509 1.000 35.65926 75 GLU A C 1
ATOM 602 O O . GLU A 1 76 ? 0.36945 24.99861 20.71328 1.000 36.49760 75 GLU A O 1
ATOM 608 N N . TRP A 1 77 ? -0.25441 23.35974 22.13331 1.000 33.93915 76 TRP A N 1
ATOM 609 C CA . TRP A 1 77 ? -0.94865 22.58337 21.11036 1.000 29.47931 76 TRP A CA 1
ATOM 610 C C . TRP A 1 77 ? -2.44007 22.85281 21.19985 1.000 28.57950 76 TRP A C 1
ATOM 611 O O . TRP A 1 77 ? -3.04638 22.54983 22.23900 1.000 27.66267 76 TRP A O 1
ATOM 622 N N . PRO A 1 78 ? -3.07540 23.38663 20.15952 1.000 31.51851 77 PRO A N 1
ATOM 623 C CA . PRO A 1 78 ? -4.52555 23.60224 20.22143 1.000 29.34554 77 PRO A CA 1
ATOM 624 C C . PRO A 1 78 ? -5.27331 22.28497 20.36556 1.000 26.64284 77 PRO A C 1
ATOM 625 O O . PRO A 1 78 ? -4.89728 21.26740 19.78046 1.000 26.27432 77 PRO A O 1
ATOM 629 N N . LEU A 1 79 ? -6.33653 22.31394 21.16502 1.000 24.18645 78 LEU A N 1
ATOM 630 C CA . LEU A 1 79 ? -7.18276 21.14092 21.33348 1.000 27.19256 78 LEU A CA 1
ATOM 631 C C . LEU A 1 79 ? -7.68198 20.64674 19.97936 1.000 26.64987 78 LEU A C 1
ATOM 632 O O . LEU A 1 79 ? -7.97304 21.44207 19.08185 1.000 26.18651 78 LEU A O 1
ATOM 637 N N . HIS A 1 80 ? -7.74862 19.32247 19.82936 1.000 25.88460 79 HIS A N 1
ATOM 638 C CA . HIS A 1 80 ? -8.25358 18.58342 18.66523 1.000 26.96140 79 HIS A CA 1
ATOM 639 C C . HIS A 1 80 ? -7.28307 18.57089 17.48496 1.000 22.98640 79 HIS A C 1
ATOM 640 O O . HIS A 1 80 ? -7.60315 17.95288 16.46029 1.000 23.70166 79 HIS A O 1
ATOM 647 N N . THR A 1 81 ? -6.12434 19.21289 17.58383 1.000 23.56776 80 THR A N 1
ATOM 648 C CA . THR A 1 81 ? -5.15106 19.17202 16.49846 1.000 25.10752 80 THR A CA 1
ATOM 649 C C . THR A 1 81 ? -4.71078 17.73041 16.24951 1.000 23.14570 80 THR A C 1
ATOM 650 O O . THR A 1 81 ? -4.41973 17.00287 17.20835 1.000 20.83439 80 THR A O 1
ATOM 654 N N . PRO A 1 82 ? -4.66477 17.27362 14.99998 1.000 21.04351 81 PRO A N 1
ATOM 655 C CA . PRO A 1 82 ? -4.19752 15.90701 14.74055 1.000 21.99779 81 PRO A CA 1
ATOM 656 C C . PRO A 1 82 ? -2.72737 15.73063 15.09745 1.000 23.81287 81 PRO A C 1
ATOM 657 O O . PRO A 1 82 ? -1.91228 16.64669 14.96694 1.000 25.09208 81 PRO A O 1
ATOM 661 N N . ILE A 1 83 ? -2.39639 14.53114 15.56685 1.000 21.89871 82 ILE A N 1
ATOM 662 C CA . ILE A 1 83 ? -1.02640 14.15495 15.90030 1.000 21.91805 82 ILE A CA 1
ATOM 663 C C . ILE A 1 83 ? -0.60122 13.05419 14.94173 1.000 22.78893 82 ILE A C 1
ATOM 664 O O . ILE A 1 83 ? -1.34567 12.08920 14.73272 1.000 24.39070 82 ILE A O 1
ATOM 669 N N . TYR A 1 84 ? 0.59606 13.18573 14.37597 1.000 21.35035 83 TYR A N 1
ATOM 670 C CA . TYR A 1 84 ? 1.12532 12.21384 13.43215 1.000 26.02488 83 TYR A CA 1
ATOM 671 C C . TYR A 1 84 ? 2.43553 11.63492 13.95099 1.000 25.26441 83 TYR A C 1
ATOM 672 O O . TYR A 1 84 ? 3.08920 12.20977 14.82682 1.000 20.17559 83 TYR A O 1
ATOM 681 N N . ASN A 1 85 ? 2.81360 10.47897 13.40398 1.000 23.13367 84 ASN A N 1
ATOM 682 C CA . ASN A 1 85 ? 4.14500 9.93722 13.61875 1.000 25.06463 84 ASN A CA 1
ATOM 683 C C . ASN A 1 85 ? 5.04605 10.37317 12.46241 1.000 23.99420 84 ASN A C 1
ATOM 684 O O . ASN A 1 85 ? 4.63556 11.12941 11.57892 1.000 24.84430 84 ASN A O 1
ATOM 689 N N . ILE A 1 86 ? 6.29748 9.90254 12.47329 1.000 21.35134 85 ILE A N 1
ATOM 690 C CA . ILE A 1 86 ? 7.26521 10.33635 11.46969 1.000 24.53430 85 ILE A CA 1
ATOM 691 C C . ILE A 1 86 ? 6.99676 9.74727 10.09685 1.000 24.58373 85 ILE A C 1
ATOM 692 O O . ILE A 1 86 ? 7.67254 10.11940 9.13447 1.000 25.38517 85 ILE A O 1
ATOM 697 N N . ASN A 1 87 ? 6.04786 8.82293 9.98510 1.000 23.34622 86 ASN A N 1
ATOM 698 C CA . ASN A 1 87 ? 5.59563 8.32396 8.69560 1.000 28.42106 86 ASN A CA 1
ATOM 699 C C . ASN A 1 87 ? 4.36471 9.06466 8.19272 1.000 27.10768 86 ASN A C 1
ATOM 700 O O . ASN A 1 87 ? 3.75753 8.63189 7.20820 1.000 29.78685 86 ASN A O 1
ATOM 705 N N . ASN A 1 88 ? 3.99420 10.16983 8.84780 1.000 25.29902 87 ASN A N 1
ATOM 706 C CA . ASN A 1 88 ? 2.82163 10.97110 8.49163 1.000 27.12944 87 ASN A CA 1
ATOM 707 C C . ASN A 1 88 ? 1.52823 10.18331 8.67207 1.000 30.27659 87 ASN A C 1
ATOM 708 O O . ASN A 1 88 ? 0.51746 10.47065 8.02718 1.000 26.17183 87 ASN A O 1
ATOM 713 N N . GLN A 1 89 ? 1.55419 9.18277 9.54874 1.000 24.94664 88 GLN A N 1
ATOM 714 C CA . GLN A 1 89 ? 0.37618 8.39664 9.88825 1.000 25.65251 88 GLN A CA 1
ATOM 715 C C . GLN A 1 89 ? -0.24730 8.97011 11.15338 1.000 27.23722 88 GLN A C 1
ATOM 716 O O . GLN A 1 89 ? 0.46300 9.27314 12.11814 1.000 21.98313 88 GLN A O 1
ATOM 722 N N . ILE A 1 90 ? -1.57001 9.12496 11.14846 1.000 24.19819 89 ILE A N 1
ATOM 723 C CA . ILE A 1 90 ? -2.23078 9.77617 12.27144 1.000 25.60608 89 ILE A CA 1
ATOM 724 C C . ILE A 1 90 ? -2.20656 8.85011 13.48086 1.000 24.97020 89 ILE A C 1
ATOM 725 O O . ILE A 1 90 ? -2.46854 7.64450 13.37432 1.000 24.32677 89 ILE A O 1
ATOM 730 N N . VAL A 1 91 ? -1.84916 9.40419 14.63566 1.000 23.22139 90 VAL A N 1
ATOM 731 C CA . VAL A 1 91 ? -1.79676 8.63581 15.87512 1.000 22.94111 90 VAL A CA 1
ATOM 732 C C . VAL A 1 91 ? -2.84559 9.07594 16.88005 1.000 24.40827 90 VAL A C 1
ATOM 733 O O . VAL A 1 91 ? -3.08755 8.34577 17.85568 1.000 24.85217 90 VAL A O 1
ATOM 737 N N . GLY A 1 92 ? -3.46437 10.23241 16.68996 1.000 23.91249 91 GLY A N 1
ATOM 738 C CA . GLY A 1 92 ? -4.51119 10.67644 17.58439 1.000 20.34939 91 GLY A CA 1
ATOM 739 C C . GLY A 1 92 ? -4.79625 12.15216 17.39059 1.000 22.18754 91 GLY A C 1
ATOM 740 O O . GLY A 1 92 ? -4.39869 12.75931 16.39804 1.000 23.23057 91 GLY A O 1
ATOM 741 N N . LEU A 1 93 ? -5.50504 12.70684 18.37003 1.000 19.84667 92 LEU A N 1
ATOM 742 C CA . LEU A 1 93 ? -5.82568 14.12245 18.43386 1.000 21.15374 92 LEU A CA 1
ATOM 743 C C . LEU A 1 93 ? -5.27658 14.70227 19.72768 1.000 22.55615 92 LEU A C 1
ATOM 744 O O . LEU A 1 93 ? -5.23860 14.02476 20.75858 1.000 22.61961 92 LEU A O 1
ATOM 749 N N . VAL A 1 94 ? -4.86424 15.96968 19.67362 1.000 22.31560 93 VAL A N 1
ATOM 750 C CA . VAL A 1 94 ? -4.38438 16.63263 20.88030 1.000 25.14324 93 VAL A CA 1
ATOM 751 C C . VAL A 1 94 ? -5.51447 16.72165 21.89509 1.000 23.91549 93 VAL A C 1
ATOM 752 O O . VAL A 1 94 ? -6.65423 17.07062 21.55876 1.000 21.98410 93 VAL A O 1
ATOM 756 N N . THR A 1 95 ? -5.20589 16.37364 23.14097 1.000 24.69638 94 THR A N 1
ATOM 757 C CA . THR A 1 95 ? -6.08545 16.53494 24.28851 1.000 28.23919 94 THR A CA 1
ATOM 758 C C . THR A 1 95 ? -5.51290 17.61975 25.19965 1.000 28.81863 94 THR A C 1
ATOM 759 O O . THR A 1 95 ? -4.48474 18.23436 24.90072 1.000 30.19349 94 THR A O 1
ATOM 763 N N . HIS A 1 96 ? -6.18737 17.86029 26.32040 1.000 27.05496 95 HIS A N 1
ATOM 764 C CA . HIS A 1 96 ? -5.78241 18.94323 27.20782 1.000 30.66709 95 HIS A CA 1
ATOM 765 C C . HIS A 1 96 ? -4.41188 18.66142 27.81220 1.000 28.52215 95 HIS A C 1
ATOM 766 O O . HIS A 1 96 ? -4.12574 17.53974 28.23910 1.000 31.77752 95 HIS A O 1
ATOM 773 N N . GLY A 1 97 ? -3.55890 19.68330 27.82717 1.000 26.70150 96 GLY A N 1
ATOM 774 C CA . GLY A 1 97 ? -2.25522 19.60168 28.44177 1.000 28.91941 96 GLY A CA 1
ATOM 775 C C . GLY A 1 97 ? -2.18185 20.39065 29.73545 1.000 32.29317 96 GLY A C 1
ATOM 776 O O . GLY A 1 97 ? -3.18945 20.79962 30.31427 1.000 29.63191 96 GLY A O 1
ATOM 777 N N . VAL A 1 98 ? -0.95143 20.59136 30.19608 1.000 27.56105 97 VAL A N 1
ATOM 778 C CA . VAL A 1 98 ? -0.68945 21.39822 31.37880 1.000 29.14822 97 VAL A CA 1
ATOM 779 C C . VAL A 1 98 ? 0.44054 22.35943 31.05233 1.000 33.63850 97 VAL A C 1
ATOM 780 O O . VAL A 1 98 ? 1.26768 22.10170 30.17192 1.000 31.50501 97 VAL A O 1
ATOM 784 N N . GLN A 1 99 ? 0.46097 23.48768 31.74931 1.000 32.52399 98 GLN A N 1
ATOM 785 C CA . GLN A 1 99 ? 1.51219 24.48022 31.58042 1.000 33.50658 98 GLN A CA 1
ATOM 786 C C . GLN A 1 99 ? 2.41661 24.44631 32.80316 1.000 34.75652 98 GLN A C 1
ATOM 787 O O . GLN A 1 99 ? 1.95589 24.67271 33.92588 1.000 35.47869 98 GLN A O 1
ATOM 793 N N . LEU A 1 100 ? 3.69806 24.16100 32.58438 1.000 33.64548 99 LEU A N 1
ATOM 794 C CA . LEU A 1 100 ? 4.66104 24.11914 33.67681 1.000 39.06703 99 LEU A CA 1
ATOM 795 C C . LEU A 1 100 ? 5.33342 25.46085 33.92168 1.000 39.71853 99 LEU A C 1
ATOM 796 O O . LEU A 1 100 ? 5.63704 25.79255 35.07526 1.000 44.13585 99 LEU A O 1
ATOM 801 N N . SER A 1 101 ? 5.56877 26.23928 32.87186 1.000 40.20877 100 SER A N 1
ATOM 802 C CA . SER A 1 101 ? 6.18083 27.54676 33.02814 1.000 43.14772 100 SER A CA 1
ATOM 803 C C . SER A 1 101 ? 5.60524 28.48144 31.97576 1.000 45.27061 100 SER A C 1
ATOM 804 O O . SER A 1 101 ? 4.83064 28.07133 31.10921 1.000 45.70126 100 SER A O 1
ATOM 807 N N . SER A 1 102 ? 6.02138 29.74854 32.04071 1.000 46.60604 101 SER A N 1
ATOM 808 C CA . SER A 1 102 ? 5.59142 30.72610 31.04751 1.000 45.91161 101 SER A CA 1
ATOM 809 C C . SER A 1 102 ? 5.92434 30.27313 29.63267 1.000 50.47102 101 SER A C 1
ATOM 810 O O . SER A 1 102 ? 5.25419 30.68401 28.68042 1.000 52.86037 101 SER A O 1
ATOM 813 N N . GLN A 1 103 ? 6.94856 29.43134 29.47364 1.000 46.00745 102 GLN A N 1
ATOM 814 C CA . GLN A 1 103 ? 7.40994 28.99284 28.16131 1.000 47.71090 102 GLN A CA 1
ATOM 815 C C . GLN A 1 103 ? 7.40003 27.47749 28.00469 1.000 46.36902 102 GLN A C 1
ATOM 816 O O . GLN A 1 103 ? 8.01718 26.96363 27.06436 1.000 46.31722 102 GLN A O 1
ATOM 822 N N . GLU A 1 104 ? 6.73064 26.74189 28.89124 1.000 40.09526 103 GLU A N 1
ATOM 823 C CA . GLU A 1 104 ? 6.83878 25.28938 28.86383 1.000 38.38987 103 GLU A CA 1
ATOM 824 C C . GLU A 1 104 ? 5.49191 24.62717 29.11096 1.000 41.19933 103 GLU A C 1
ATOM 825 O O . GLU A 1 104 ? 4.79012 24.96404 30.07047 1.000 36.98372 103 GLU A O 1
ATOM 831 N N . TYR A 1 105 ? 5.15880 23.66436 28.25045 1.000 33.91641 104 TYR A N 1
ATOM 832 C CA . TYR A 1 105 ? 3.92118 22.90365 28.32024 1.000 31.02770 104 TYR A CA 1
ATOM 833 C C . TYR A 1 105 ? 4.23920 21.41541 28.30308 1.000 28.87029 104 TYR A C 1
ATOM 834 O O . TYR A 1 105 ? 5.33771 20.99597 27.92909 1.000 28.47910 104 TYR A O 1
ATOM 843 N N . CYS A 1 106 ? 3.25403 20.61474 28.70101 1.000 26.66496 105 CYS A N 1
ATOM 844 C CA . CYS A 1 106 ? 3.37680 19.16417 28.66141 1.000 22.70193 105 CYS A CA 1
ATOM 845 C C . CYS A 1 106 ? 2.04973 18.56455 28.23061 1.000 23.28520 105 CYS A C 1
ATOM 846 O O . CYS A 1 106 ? 0.99709 18.92714 28.76416 1.000 24.96378 105 CYS A O 1
ATOM 849 N N . TYR A 1 107 ? 2.10294 17.64944 27.27031 1.000 21.94706 106 TYR A N 1
ATOM 850 C CA . TYR A 1 107 ? 0.92397 16.93915 26.80514 1.000 23.17343 106 TYR A CA 1
ATOM 851 C C . TYR A 1 107 ? 1.12553 15.44239 26.99774 1.000 22.21100 106 TYR A C 1
ATOM 852 O O . TYR A 1 107 ? 2.25690 14.94989 27.03377 1.000 24.61194 106 TYR A O 1
ATOM 861 N N . ALA A 1 108 ? 0.01710 14.72956 27.15763 1.000 20.23404 107 ALA A N 1
ATOM 862 C CA . ALA A 1 108 ? 0.01675 13.28022 27.30696 1.000 20.99699 107 ALA A CA 1
ATOM 863 C C . ALA A 1 108 ? -0.56163 12.67903 26.03601 1.000 19.72256 107 ALA A C 1
ATOM 864 O O . ALA A 1 108 ? -1.68093 13.02319 25.64110 1.000 20.32488 107 ALA A O 1
ATOM 866 N N . VAL A 1 109 ? 0.19980 11.79365 25.39539 1.000 20.43208 108 VAL A N 1
ATOM 867 C CA . VAL A 1 109 ? -0.16595 11.22579 24.10195 1.000 18.02957 108 VAL A CA 1
ATOM 868 C C . VAL A 1 109 ? -0.24116 9.71071 24.23122 1.000 20.08121 108 VAL A C 1
ATOM 869 O O . VAL A 1 109 ? 0.72131 9.06755 24.66653 1.000 20.47714 108 VAL A O 1
ATOM 873 N N . GLN A 1 110 ? -1.38206 9.14873 23.84610 1.000 20.72351 109 GLN A N 1
ATOM 874 C CA . GLN A 1 110 ? -1.56281 7.70399 23.85208 1.000 23.84160 109 GLN A CA 1
ATOM 875 C C . GLN A 1 110 ? -0.78122 7.06758 22.70759 1.000 24.46455 109 GLN A C 1
ATOM 876 O O . GLN A 1 110 ? -0.85756 7.51896 21.55997 1.000 22.90045 109 GLN A O 1
ATOM 882 N N . ASP A 1 111 ? -0.02192 6.01700 23.02182 1.000 22.16945 110 ASP A N 1
ATOM 883 C CA . ASP A 1 111 ? 0.77896 5.30879 22.02294 1.000 24.67142 110 ASP A CA 1
ATOM 884 C C . ASP A 1 111 ? 0.00292 4.06762 21.59376 1.000 24.08320 110 ASP A C 1
ATOM 885 O O . ASP A 1 111 ? 0.28631 2.94366 22.01115 1.000 24.21221 110 ASP A O 1
ATOM 890 N N . GLY A 1 112 ? -0.98929 4.28830 20.73207 1.000 21.36933 111 GLY A N 1
ATOM 891 C CA . GLY A 1 112 ? -1.85360 3.19753 20.31702 1.000 21.02948 111 GLY A CA 1
ATOM 892 C C . GLY A 1 112 ? -2.43233 2.47472 21.51551 1.000 25.21793 111 GLY A C 1
ATOM 893 O O . GLY A 1 112 ? -2.81797 3.08601 22.51706 1.000 21.79196 111 GLY A O 1
ATOM 894 N N . PHE A 1 113 ? -2.46917 1.14999 21.43138 1.000 24.52907 112 PHE A N 1
ATOM 895 C CA . PHE A 1 113 ? -2.89548 0.30690 22.54191 1.000 24.62785 112 PHE A CA 1
ATOM 896 C C . PHE A 1 113 ? -1.71576 -0.46869 23.12508 1.000 23.40371 112 PHE A C 1
ATOM 897 O O . PHE A 1 113 ? -1.84640 -1.62226 23.53934 1.000 27.83970 112 PHE A O 1
ATOM 905 N N . ASN A 1 114 ? -0.54957 0.17684 23.18474 1.000 20.28401 113 ASN A N 1
ATOM 906 C CA . ASN A 1 114 ? 0.66317 -0.47271 23.66593 1.000 24.20664 113 ASN A CA 1
ATOM 907 C C . ASN A 1 114 ? 0.77072 -0.49249 25.18506 1.000 27.64417 113 ASN A C 1
ATOM 908 O O . ASN A 1 114 ? 1.41213 -1.39391 25.73805 1.000 28.72323 113 ASN A O 1
ATOM 913 N N . LEU A 1 115 ? 0.17448 0.47759 25.87211 1.000 23.78807 114 LEU A N 1
ATOM 914 C CA . LEU A 1 115 ? 0.31326 0.62358 27.31572 1.000 21.27621 114 LEU A CA 1
ATOM 915 C C . LEU A 1 115 ? -1.02832 0.37543 28.00361 1.000 22.92112 114 LEU A C 1
ATOM 916 O O . LEU A 1 115 ? -2.05130 0.13730 27.35555 1.000 23.52118 114 LEU A O 1
ATOM 921 N N . TYR A 1 116 ? -1.00158 0.43148 29.33825 1.000 19.07124 115 TYR A N 1
ATOM 922 C CA . TYR A 1 116 ? -2.18213 0.18361 30.16089 1.000 21.04357 115 TYR A CA 1
ATOM 923 C C . TYR A 1 116 ? -3.39639 0.95407 29.65702 1.000 20.69496 115 TYR A C 1
ATOM 924 O O . TYR A 1 116 ? -3.32431 2.15882 29.40125 1.000 20.84662 115 TYR A O 1
ATOM 933 N N . ASN A 1 117 ? -4.51735 0.24577 29.52649 1.000 18.86861 116 ASN A N 1
ATOM 934 C CA . ASN A 1 117 ? -5.78467 0.83235 29.11186 1.000 25.93843 116 ASN A CA 1
ATOM 935 C C . ASN A 1 117 ? -6.90463 0.17673 29.90310 1.000 28.04656 116 ASN A C 1
ATOM 936 O O . ASN A 1 117 ? -6.98082 -1.05339 29.96330 1.000 32.42990 116 ASN A O 1
ATOM 941 N N . ASN A 1 118 ? -7.77238 0.98833 30.50354 1.000 22.23746 117 ASN A N 1
ATOM 942 C CA . ASN A 1 118 ? -8.88861 0.48059 31.29269 1.000 21.51778 117 ASN A CA 1
ATOM 943 C C . ASN A 1 118 ? -10.16234 1.18839 30.86082 1.000 23.80896 117 ASN A C 1
ATOM 944 O O . ASN A 1 118 ? -10.26168 2.41573 30.96809 1.000 26.99572 117 ASN A O 1
ATOM 949 N N . HIS A 1 119 ? -11.13311 0.41510 30.38809 1.000 21.09951 118 HIS A N 1
ATOM 950 C CA . HIS A 1 119 ? -12.41477 0.93850 29.93286 1.000 23.04788 118 HIS A CA 1
ATOM 951 C C . HIS A 1 119 ? -13.42787 0.72856 31.05112 1.000 21.73038 118 HIS A C 1
ATOM 952 O O . HIS A 1 119 ? -13.75140 -0.41275 31.39456 1.000 22.59174 118 HIS A O 1
ATOM 959 N N . LEU A 1 120 ? -13.92317 1.82929 31.61506 1.000 19.69018 119 LEU A N 1
ATOM 960 C CA . LEU A 1 120 ? -14.87458 1.80050 32.71896 1.000 21.34150 119 LEU A CA 1
ATOM 961 C C . LEU A 1 120 ? -16.27416 2.04219 32.17161 1.000 20.38774 119 LEU A C 1
ATOM 962 O O . LEU A 1 120 ? -16.55950 3.12255 31.64344 1.000 23.39188 119 LEU A O 1
ATOM 967 N N . THR A 1 121 ? -17.14597 1.04980 32.31422 1.000 19.83134 120 THR A N 1
ATOM 968 C CA . THR A 1 121 ? -18.46954 1.09360 31.70670 1.000 24.54189 120 THR A CA 1
ATOM 969 C C . THR A 1 121 ? -19.47381 1.76356 32.63573 1.000 23.11052 120 THR A C 1
ATOM 970 O O . THR A 1 121 ? -19.63755 1.35153 33.78885 1.000 19.99200 120 THR A O 1
ATOM 974 N N . GLY A 1 122 ? -20.15112 2.78769 32.12290 1.000 24.51558 121 GLY A N 1
ATOM 975 C CA . GLY A 1 122 ? -21.23299 3.41209 32.85796 1.000 22.35496 121 GLY A CA 1
ATOM 976 C C . GLY A 1 122 ? -20.80282 4.16206 34.09725 1.000 24.86649 121 GLY A C 1
ATOM 977 O O . GLY A 1 122 ? -21.56278 4.22246 35.06739 1.000 23.69027 121 GLY A O 1
ATOM 978 N N . MET A 1 123 ? -19.60293 4.74118 34.08848 1.000 20.51051 122 MET A N 1
ATOM 979 C CA . MET A 1 123 ? -19.03072 5.39257 35.25765 1.000 22.82865 122 MET A CA 1
ATOM 980 C C . MET A 1 123 ? -18.32594 6.67166 34.84393 1.000 24.75522 122 MET A C 1
ATOM 981 O O . MET A 1 123 ? -17.70638 6.73185 33.77798 1.000 21.30596 122 MET A O 1
ATOM 986 N N . ASN A 1 124 ? -18.40479 7.67819 35.71012 1.000 25.80547 123 ASN A N 1
ATOM 987 C CA . ASN A 1 124 ? -17.73778 8.96118 35.52327 1.000 26.95796 123 ASN A CA 1
ATOM 988 C C . ASN A 1 124 ? -16.65112 9.06339 36.58679 1.000 27.76946 123 ASN A C 1
ATOM 989 O O . ASN A 1 124 ? -16.95220 9.23216 37.77314 1.000 32.13557 123 ASN A O 1
ATOM 994 N N . LEU A 1 125 ? -15.39486 8.96004 36.16114 1.000 25.79046 124 LEU A N 1
ATOM 995 C CA . LEU A 1 125 ? -14.27979 8.90386 37.09716 1.000 25.03055 124 LEU A CA 1
ATOM 996 C C . LEU A 1 125 ? -14.09357 10.23239 37.81871 1.000 28.25025 124 LEU A C 1
ATOM 997 O O . LEU A 1 125 ? -14.16212 11.30482 37.21408 1.000 28.61007 124 LEU A O 1
ATOM 1002 N N . ILE A 1 126 ? -13.84923 10.15274 39.12430 1.000 24.87412 125 ILE A N 1
ATOM 1003 C CA . ILE A 1 126 ? -13.53292 11.30835 39.95458 1.000 27.94650 125 ILE A CA 1
ATOM 1004 C C . ILE A 1 126 ? -12.08778 11.16498 40.40955 1.000 28.88005 125 ILE A C 1
ATOM 1005 O O . ILE A 1 126 ? -11.65613 10.06755 40.78037 1.000 27.62764 125 ILE A O 1
ATOM 1010 N N . VAL A 1 127 ? -11.33328 12.25863 40.35698 1.000 26.28481 126 VAL A N 1
ATOM 1011 C CA . VAL A 1 127 ? -9.93211 12.27031 40.76349 1.000 25.45391 126 VAL A CA 1
ATOM 1012 C C . VAL A 1 127 ? -9.82283 13.01538 42.08440 1.000 32.51173 126 VAL A C 1
ATOM 1013 O O . VAL A 1 127 ? -10.34956 14.12554 42.22494 1.000 35.21134 126 VAL A O 1
ATOM 1017 N N . ARG A 1 128 ? -9.13720 12.40504 43.04849 1.000 29.21780 127 ARG A N 1
ATOM 1018 C CA . ARG A 1 128 ? -9.10321 12.89882 44.41467 1.000 31.70533 127 ARG A CA 1
ATOM 1019 C C . ARG A 1 128 ? -7.71621 12.70216 45.00234 1.000 29.57014 127 ARG A C 1
ATOM 1020 O O . ARG A 1 128 ? -7.10246 11.64734 44.82297 1.000 30.72927 127 ARG A O 1
ATOM 1028 N N . GLU A 1 129 ? -7.22794 13.71701 45.70902 1.000 32.33417 128 GLU A N 1
ATOM 1029 C CA . GLU A 1 129 ? -5.98452 13.56876 46.45043 1.000 31.51774 128 GLU A CA 1
ATOM 1030 C C . GLU A 1 129 ? -6.23003 12.71320 47.68677 1.000 33.19825 128 GLU A C 1
ATOM 1031 O O . GLU A 1 129 ? -7.15679 12.97185 48.45923 1.000 36.76486 128 GLU A O 1
ATOM 1037 N N . LYS A 1 130 ? -5.40927 11.68270 47.86595 1.000 30.21473 129 LYS A N 1
ATOM 1038 C CA . LYS A 1 130 ? -5.62080 10.74467 48.95929 1.000 32.96114 129 LYS A CA 1
ATOM 1039 C C . LYS A 1 130 ? -5.16998 11.36326 50.27391 1.000 37.04440 129 LYS A C 1
ATOM 1040 O O . LYS A 1 130 ? -4.07453 11.92542 50.36553 1.000 33.28017 129 LYS A O 1
ATOM 1046 N N . LYS A 1 131 ? -6.01035 11.24748 51.29995 1.000 34.06980 130 LYS A N 1
ATOM 1047 C CA . LYS A 1 131 ? -5.75880 11.92349 52.56144 1.000 36.95537 130 LYS A CA 1
ATOM 1048 C C . LYS A 1 131 ? -5.68399 10.99590 53.76493 1.000 35.79490 130 LYS A C 1
ATOM 1049 O O . LYS A 1 131 ? -5.31048 11.45666 54.84873 1.000 39.69033 130 LYS A O 1
ATOM 1055 N N . LYS A 1 132 ? -6.00750 9.71261 53.61518 1.000 33.55028 131 LYS A N 1
ATOM 1056 C CA . LYS A 1 132 ? -5.90264 8.76255 54.71253 1.000 31.78389 131 LYS A CA 1
ATOM 1057 C C . LYS A 1 132 ? -5.24977 7.47935 54.21315 1.000 33.62541 131 LYS A C 1
ATOM 1058 O O . LYS A 1 132 ? -5.06676 7.27170 53.01071 1.000 34.69515 131 LYS A O 1
ATOM 1064 N N . LEU A 1 133 ? -4.91353 6.60389 55.16401 1.000 30.66786 132 LEU A N 1
ATOM 1065 C CA . LEU A 1 133 ? -4.11390 5.41905 54.86072 1.000 30.60290 132 LEU A CA 1
ATOM 1066 C C . LEU A 1 133 ? -4.86435 4.40269 54.00408 1.000 32.69877 132 LEU A C 1
ATOM 1067 O O . LEU A 1 133 ? -4.24694 3.70980 53.18570 1.000 30.50826 132 LEU A O 1
ATOM 1072 N N . ILE A 1 134 ? -6.17825 4.28764 54.17412 1.000 30.10587 133 ILE A N 1
ATOM 1073 C CA . ILE A 1 134 ? -6.96012 3.21972 53.56192 1.000 25.94097 133 ILE A CA 1
ATOM 1074 C C . ILE A 1 134 ? -8.06275 3.83282 52.71279 1.000 25.78205 133 ILE A C 1
ATOM 1075 O O . ILE A 1 134 ? -8.81969 4.68573 53.18897 1.000 28.22161 133 ILE A O 1
ATOM 1080 N N . ALA A 1 135 ? -8.14897 3.40080 51.45843 1.000 25.20445 134 ALA A N 1
ATOM 1081 C CA . ALA A 1 135 ? -9.27011 3.71910 50.58756 1.000 23.40036 134 ALA A CA 1
ATOM 1082 C C . ALA A 1 135 ? -10.15019 2.48396 50.46497 1.000 21.95285 134 ALA A C 1
ATOM 1083 O O . ALA A 1 135 ? -9.64848 1.38680 50.19911 1.000 22.54020 134 ALA A O 1
ATOM 1085 N N . TYR A 1 136 ? -11.45452 2.66365 50.66057 1.000 23.30385 135 TYR A N 1
ATOM 1086 C CA . TYR A 1 136 ? -12.40775 1.56284 50.59276 1.000 21.27640 135 TYR A CA 1
ATOM 1087 C C . TYR A 1 136 ? -13.77050 2.13290 50.23189 1.000 22.81056 135 TYR A C 1
ATOM 1088 O O . TYR A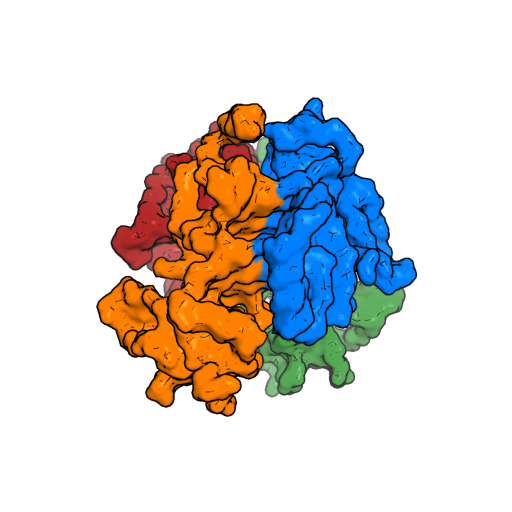 1 136 ? -14.21294 3.10933 50.84567 1.000 22.52442 135 TYR A O 1
ATOM 1097 N N . ALA A 1 137 ? -14.42610 1.52091 49.24326 1.000 22.30125 136 ALA A N 1
ATOM 1098 C CA . ALA A 1 137 ? -15.68516 2.02201 48.66827 1.000 24.87849 136 ALA A CA 1
ATOM 1099 C C . ALA A 1 137 ? -15.45939 3.48316 48.27696 1.000 23.31218 136 ALA A C 1
ATOM 1100 O O . ALA A 1 137 ? -14.44233 3.78596 47.63585 1.000 24.91462 136 ALA A O 1
ATOM 1102 N N . ASP A 1 138 ? -16.34744 4.40928 48.64197 1.000 24.47086 137 ASP A N 1
ATOM 1103 C CA . ASP A 1 138 ? -16.15472 5.82648 48.36682 1.000 27.00926 137 ASP A CA 1
ATOM 1104 C C . ASP A 1 138 ? -15.60370 6.57987 49.57294 1.000 27.43249 137 ASP A C 1
ATOM 1105 O O . ASP A 1 138 ? -15.64166 7.81493 49.59845 1.000 26.62142 137 ASP A O 1
ATOM 1110 N N . ARG A 1 139 ? -15.07167 5.86243 50.55673 1.000 24.54300 138 ARG A N 1
ATOM 1111 C CA . ARG A 1 139 ? -14.62366 6.43795 51.81382 1.000 29.52349 138 ARG A CA 1
ATOM 1112 C C . ARG A 1 139 ? -13.11803 6.26178 51.97813 1.000 28.60888 138 ARG A C 1
ATOM 1113 O O . ARG A 1 139 ? -12.45692 5.55249 51.21482 1.000 25.99112 138 ARG A O 1
ATOM 1121 N N . GLU A 1 140 ? -12.58422 6.92939 52.99872 1.000 27.36963 139 GLU A N 1
ATOM 1122 C CA . GLU A 1 140 ? -11.19751 6.79083 53.41714 1.000 28.09779 139 GLU A CA 1
ATOM 1123 C C . GLU A 1 140 ? -11.15864 6.55320 54.91926 1.000 29.38326 139 GLU A C 1
ATOM 1124 O O . GLU A 1 140 ? -11.99366 7.07528 55.66037 1.000 25.67840 139 GLU A O 1
ATOM 1130 N N . PHE A 1 141 ? -10.17804 5.76886 55.36787 1.000 26.47311 140 PHE A N 1
ATOM 1131 C CA . PHE A 1 141 ? -10.09463 5.38037 56.76966 1.000 29.87018 140 PHE A CA 1
ATOM 1132 C C . PHE A 1 141 ? -8.65519 5.44038 57.25561 1.000 29.83047 140 PHE A C 1
ATOM 1133 O O . PHE A 1 141 ? -7.72445 5.13633 56.50587 1.000 31.56451 140 PHE A O 1
ATOM 1141 N N . ASP A 1 142 ? -8.48136 5.82467 58.52288 1.000 34.54798 141 ASP A N 1
ATOM 1142 C CA . ASP A 1 142 ? -7.14707 5.89787 59.10826 1.000 33.86852 141 ASP A CA 1
ATOM 1143 C C . ASP A 1 142 ? -6.60329 4.52610 59.48594 1.000 35.19959 141 ASP A C 1
ATOM 1144 O O . ASP A 1 142 ? -5.38242 4.35161 59.56638 1.000 33.89304 141 ASP A O 1
ATOM 1149 N N . ASN A 1 143 ? -7.47596 3.55009 59.71968 1.000 30.16428 142 ASN A N 1
ATOM 1150 C CA . ASN A 1 143 ? -7.03866 2.24037 60.18083 1.000 32.23491 142 ASN A CA 1
ATOM 1151 C C . ASN A 1 143 ? -8.14435 1.22982 59.91518 1.000 30.97797 142 ASN A C 1
ATOM 1152 O O . ASN A 1 143 ? -9.26306 1.58421 59.53391 1.000 29.35362 142 ASN A O 1
ATOM 1157 N N . LYS A 1 144 ? -7.81854 -0.04349 60.14203 1.000 32.41057 143 LYS A N 1
ATOM 1158 C CA . LYS A 1 144 ? -8.74827 -1.11556 59.81542 1.000 31.19773 143 LYS A CA 1
ATOM 1159 C C . LYS A 1 144 ? -9.88100 -1.24363 60.82061 1.000 31.28471 143 LYS A C 1
ATOM 1160 O O . LYS A 1 144 ? -10.90457 -1.85402 60.49573 1.000 29.76419 143 LYS A O 1
ATOM 1166 N N . SER A 1 145 ? -9.72819 -0.68633 62.02682 1.000 34.28182 144 SER A N 1
ATOM 1167 C CA . SER A 1 145 ? -10.83425 -0.69623 62.97820 1.000 33.35930 144 SER A CA 1
ATOM 1168 C C . SER A 1 145 ? -11.94837 0.24073 62.52950 1.000 32.61757 144 SER A C 1
ATOM 1169 O O . SER A 1 145 ? -13.13137 -0.10553 62.62917 1.000 32.42977 144 SER A O 1
ATOM 1172 N N . GLU A 1 146 ? -11.59110 1.43305 62.03904 1.000 31.09743 145 GLU A N 1
ATOM 1173 C CA . GLU A 1 146 ? -12.58941 2.31595 61.44110 1.000 31.60277 145 GLU A CA 1
ATOM 1174 C C . GLU A 1 146 ? -13.20595 1.67446 60.20723 1.000 29.45793 145 GLU A C 1
ATOM 1175 O O . GLU A 1 146 ? -14.42059 1.76212 59.98879 1.000 28.30665 145 GLU A O 1
ATOM 1181 N N . LEU A 1 147 ? -12.37655 1.03433 59.38108 1.000 28.23096 146 LEU A N 1
ATOM 1182 C CA . LEU A 1 147 ? -12.89361 0.33632 58.21100 1.000 26.92856 146 LEU A CA 1
ATOM 1183 C C . LEU A 1 147 ? -13.87482 -0.75389 58.61297 1.000 28.27695 146 LEU A C 1
ATOM 1184 O O . LEU A 1 147 ? -14.95283 -0.87629 58.02098 1.000 26.99887 146 LEU A O 1
ATOM 1189 N N . GLN A 1 148 ? -13.52309 -1.55505 59.62303 1.000 29.35401 147 GLN A N 1
ATOM 1190 C CA . GLN A 1 148 ? -14.41140 -2.63600 60.03149 1.000 31.87864 147 GLN A CA 1
ATOM 1191 C C . GLN A 1 148 ? -15.74096 -2.10115 60.54807 1.000 31.90393 147 GLN A C 1
ATOM 1192 O O . GLN A 1 148 ? -16.78398 -2.73000 60.34033 1.000 31.88239 147 GLN A O 1
ATOM 1198 N N . ILE A 1 149 ? -15.72823 -0.94210 61.20898 1.000 29.84948 148 ILE A N 1
ATOM 1199 C CA . ILE A 1 149 ? -16.97674 -0.32201 61.64351 1.000 31.36244 148 ILE A CA 1
ATOM 1200 C C . ILE A 1 149 ? -17.84256 0.03576 60.44076 1.000 29.90917 148 ILE A C 1
ATOM 1201 O O . ILE A 1 149 ? -19.05213 -0.22506 60.43054 1.000 30.16972 148 ILE A O 1
ATOM 1206 N N . TYR A 1 150 ? -17.24130 0.63018 59.40481 1.000 28.74717 149 TYR A N 1
ATOM 1207 C CA . TYR A 1 150 ? -18.01378 0.97897 58.21469 1.000 27.10376 149 TYR A CA 1
ATOM 1208 C C . TYR A 1 150 ? -18.57603 -0.26286 57.53653 1.000 28.83419 149 TYR A C 1
ATOM 1209 O O . TYR A 1 150 ? -19.72976 -0.26712 57.09194 1.000 30.47338 149 TYR A O 1
ATOM 1218 N N . ILE A 1 151 ? -17.76904 -1.32086 57.43419 1.000 27.24792 150 ILE A N 1
ATOM 1219 C CA . ILE A 1 151 ? -18.23208 -2.55650 56.80627 1.000 29.86711 150 ILE A CA 1
ATOM 1220 C C . ILE A 1 151 ? -19.41049 -3.13322 57.57907 1.000 33.19696 150 ILE A C 1
ATOM 1221 O O . ILE A 1 151 ? -20.44515 -3.48362 57.00007 1.000 34.30455 150 ILE A O 1
ATOM 1226 N N . GLU A 1 152 ? -19.27406 -3.22715 58.90373 1.000 34.39011 151 GLU A N 1
ATOM 1227 C CA . GLU A 1 152 ? -20.31844 -3.84868 59.71090 1.000 37.02970 151 GLU A CA 1
ATOM 1228 C C . GLU A 1 152 ? -21.58287 -3.00079 59.73435 1.000 37.51257 151 GLU A C 1
ATOM 1229 O O . GLU A 1 152 ?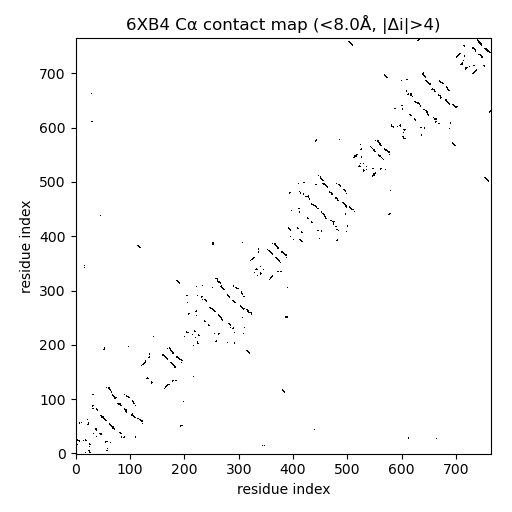 -22.69475 -3.53900 59.69342 1.000 37.39530 151 GLU A O 1
ATOM 1235 N N . GLU A 1 153 ? -21.43888 -1.67449 59.79114 1.000 32.28872 152 GLU A N 1
ATOM 1236 C CA . GLU A 1 153 ? -22.62133 -0.81929 59.79457 1.000 41.60799 152 GLU A CA 1
ATOM 1237 C C . GLU A 1 153 ? -23.32811 -0.86134 58.44709 1.000 37.96239 152 GLU A C 1
ATOM 1238 O O . GLU A 1 153 ? -24.56341 -0.86905 58.38680 1.000 37.57544 152 GLU A O 1
ATOM 1244 N N . THR A 1 154 ? -22.56028 -0.89559 57.35530 1.000 37.37146 153 THR A N 1
ATOM 1245 C CA . THR A 1 154 ? -23.15727 -1.04098 56.03246 1.000 36.51888 153 THR A CA 1
ATOM 1246 C C . THR A 1 154 ? -23.83685 -2.39788 55.87697 1.000 36.32950 153 THR A C 1
ATOM 1247 O O . THR A 1 154 ? -24.87093 -2.49864 55.20717 1.000 38.06470 153 THR A O 1
ATOM 1251 N N . GLN A 1 155 ? -23.28461 -3.44311 56.50151 1.000 34.90470 154 GLN A N 1
ATOM 1252 C CA . GLN A 1 155 ? -23.94954 -4.74364 56.50932 1.000 38.16099 154 GLN A CA 1
ATOM 1253 C C . GLN A 1 155 ? -25.28058 -4.68361 57.24798 1.000 43.65799 154 GLN A C 1
ATOM 1254 O O . GLN A 1 155 ? -26.25766 -5.31874 56.83420 1.000 42.51343 154 GLN A O 1
ATOM 1260 N N . LYS A 1 156 ? -25.33665 -3.93635 58.35316 1.000 41.87164 155 LYS A N 1
ATOM 1261 C CA . LYS A 1 156 ? -26.58279 -3.83401 59.10632 1.000 42.77771 155 LYS A CA 1
ATOM 1262 C C . LYS A 1 156 ? -27.61195 -2.99558 58.35778 1.000 40.71900 155 LYS A C 1
ATOM 1263 O O . LYS A 1 156 ? -28.78644 -3.37192 58.27253 1.000 42.96246 155 LYS A O 1
ATOM 1269 N N . LYS A 1 157 ? -27.18694 -1.86588 57.79902 1.000 42.10472 156 LYS A N 1
ATOM 1270 C CA . LYS A 1 157 ? -28.08642 -0.94616 57.11002 1.000 43.11714 156 LYS A CA 1
ATOM 1271 C C . LYS A 1 157 ? -27.30382 -0.25208 56.00679 1.000 42.42228 156 LYS A C 1
ATOM 1272 O O . LYS A 1 157 ? -26.28097 0.38113 56.28361 1.000 40.93591 156 LYS A O 1
ATOM 1278 N N . ASN A 1 158 ? -27.77430 -0.36962 54.76511 1.000 37.80001 157 ASN A N 1
ATOM 1279 C CA . ASN A 1 158 ? -27.11317 0.24546 53.61667 1.000 41.36567 157 ASN A CA 1
ATOM 1280 C C . ASN A 1 158 ? -28.15525 0.99461 52.79780 1.000 37.54557 157 ASN A C 1
ATOM 1281 O O . ASN A 1 158 ? -28.96357 0.37779 52.09658 1.000 39.87756 157 ASN A O 1
ATOM 1286 N N . CYS A 1 159 ? -28.13250 2.32056 52.89053 1.000 38.49373 158 CYS A N 1
ATOM 1287 C CA . CYS A 1 159 ? -29.03793 3.18862 52.15314 1.000 38.53941 158 CYS A CA 1
ATOM 1288 C C . CYS A 1 159 ? -28.40147 3.77647 50.90191 1.000 36.56990 158 CYS A C 1
ATOM 1289 O O . CYS A 1 159 ? -29.02371 4.61153 50.23799 1.000 36.12752 158 CYS A O 1
ATOM 1292 N N . ASN A 1 160 ? -27.18223 3.36796 50.56641 1.000 32.31373 159 ASN A N 1
ATOM 1293 C CA . ASN A 1 160 ? -26.46825 3.93932 49.43103 1.000 29.16396 159 ASN A CA 1
ATOM 1294 C C . ASN A 1 160 ? -27.00460 3.32149 48.14498 1.000 28.95274 159 ASN A C 1
ATOM 1295 O O . ASN A 1 160 ? -26.81404 2.12804 47.89289 1.000 24.48246 159 ASN A O 1
ATOM 1300 N N . ILE A 1 161 ? -27.66758 4.13530 47.32560 1.000 27.38350 160 ILE A N 1
ATOM 1301 C CA . ILE A 1 161 ? -28.13993 3.69689 46.01689 1.000 28.99066 160 ILE A CA 1
ATOM 1302 C C . ILE A 1 161 ? -27.56609 4.61865 44.94991 1.000 28.55494 160 ILE A C 1
ATOM 1303 O O . ILE A 1 161 ? -28.21854 4.89662 43.93782 1.000 29.63166 160 ILE A O 1
ATOM 1308 N N . LEU A 1 162 ? -26.34035 5.09428 45.16480 1.000 23.61638 161 LEU A N 1
ATOM 1309 C CA . LEU A 1 162 ? -25.69529 5.99928 44.22076 1.000 24.12609 161 LEU A CA 1
ATOM 1310 C C . LEU A 1 162 ? -25.09511 5.28688 43.01204 1.000 23.27253 161 LEU A C 1
ATOM 1311 O O . LEU A 1 162 ? -24.59285 5.96100 42.10520 1.000 21.88099 161 LEU A O 1
ATOM 1316 N N . GLY A 1 163 ? -25.13374 3.95743 42.96617 1.000 23.51332 162 GLY A N 1
ATOM 1317 C CA . GLY A 1 163 ? -24.68803 3.24299 41.78435 1.000 21.66108 162 GLY A CA 1
ATOM 1318 C C . GLY A 1 163 ? -23.18682 3.00803 41.75209 1.000 23.43244 162 GLY A C 1
ATOM 1319 O O . GLY A 1 163 ? -22.49188 3.03667 42.77496 1.000 23.71058 162 GLY A O 1
ATOM 1320 N N . TYR A 1 164 ? -22.68621 2.75447 40.54324 1.000 20.33773 163 TYR A N 1
ATOM 1321 C CA . TYR A 1 164 ? -21.26884 2.48012 40.34870 1.000 23.89222 163 TYR A CA 1
ATOM 1322 C C . TYR A 1 164 ? -20.47114 3.77520 40.31110 1.000 24.61519 163 TYR A C 1
ATOM 1323 O O . TYR A 1 164 ? -20.89664 4.77058 39.71810 1.000 24.36459 163 TYR A O 1
ATOM 1332 N N . GLY A 1 165 ? -19.29757 3.74870 40.93685 1.000 24.03367 164 GLY A N 1
ATOM 1333 C CA . GLY A 1 165 ? -18.41405 4.89285 40.92847 1.000 23.55964 164 GLY A CA 1
ATOM 1334 C C . GLY A 1 165 ? -16.97557 4.45352 40.74897 1.000 23.78761 164 GLY A C 1
ATOM 1335 O O . GLY A 1 165 ? -16.62552 3.28521 40.93919 1.000 22.31926 164 GLY A O 1
ATOM 1336 N N . ALA A 1 166 ? -16.14559 5.41914 40.36514 1.000 23.48993 165 ALA A N 1
ATOM 1337 C CA . ALA A 1 166 ? -14.72042 5.20116 40.17067 1.000 21.81300 165 ALA A CA 1
ATOM 1338 C C . ALA A 1 166 ? -13.97021 6.41072 40.70468 1.000 25.99528 165 ALA A C 1
ATOM 1339 O O . ALA A 1 166 ? -14.34449 7.55298 40.42025 1.000 23.55994 165 ALA A O 1
ATOM 1341 N N . ILE A 1 167 ? -12.93191 6.16048 41.49762 1.000 22.02822 166 ILE A N 1
ATOM 1342 C CA . ILE A 1 167 ? -12.11885 7.21718 42.08462 1.000 24.43673 166 ILE A CA 1
ATOM 1343 C C . ILE A 1 167 ? -10.66164 6.94706 41.74790 1.000 21.41712 166 ILE A C 1
ATOM 1344 O O . ILE A 1 167 ? -10.15712 5.84696 41.99558 1.000 24.25618 166 ILE A O 1
ATOM 1349 N N . LEU A 1 168 ? -9.98475 7.94755 41.19420 1.000 21.06842 167 LEU A N 1
ATOM 1350 C CA . LEU A 1 168 ? -8.55277 7.86869 40.93513 1.000 22.85271 167 LEU A CA 1
ATOM 1351 C C . LEU A 1 168 ? -7.82877 8.65536 42.02305 1.000 23.42811 167 LEU A C 1
ATOM 1352 O O . LEU A 1 168 ? -7.88439 9.88998 42.04811 1.000 24.12236 167 LEU A O 1
ATOM 1357 N N . TYR A 1 169 ? -7.16050 7.93784 42.92372 1.000 21.79122 168 TYR A N 1
ATOM 1358 C CA . TYR A 1 169 ? -6.44384 8.54630 44.03527 1.000 26.64339 168 TYR A CA 1
ATOM 1359 C C . TYR A 1 169 ? -4.99257 8.81465 43.66812 1.000 26.75577 168 TYR A C 1
ATOM 1360 O O . TYR A 1 169 ? -4.38161 8.08642 42.88192 1.000 23.81219 168 TYR A O 1
ATOM 1369 N N . HIS A 1 170 ? -4.43992 9.86528 44.26875 1.000 24.98396 169 HIS A N 1
ATOM 1370 C CA . HIS A 1 170 ? -3.04769 10.23017 44.06892 1.000 25.44550 169 HIS A CA 1
ATOM 1371 C C . HIS A 1 170 ? -2.56217 10.98108 45.29854 1.000 29.40741 169 HIS A C 1
ATOM 1372 O O . HIS A 1 170 ? -3.35563 11.54845 46.05226 1.000 28.13453 169 HIS A O 1
ATOM 1379 N N . VAL A 1 171 ? -1.24506 10.98709 45.48621 1.000 26.63395 170 VAL A N 1
ATOM 1380 C CA . VAL A 1 171 ? -0.59109 11.77384 46.52831 1.000 30.01786 170 VAL A CA 1
ATOM 1381 C C . VAL A 1 171 ? 0.36980 12.72471 45.82957 1.000 30.49342 170 VAL A C 1
ATOM 1382 O O . VAL A 1 171 ? 1.42393 12.29981 45.33703 1.000 31.62796 170 VAL A O 1
ATOM 1386 N N . ASN A 1 172 ? 0.00547 14.00674 45.78030 1.000 33.02396 171 ASN A N 1
ATOM 1387 C CA . ASN A 1 172 ? 0.76408 15.02313 45.04933 1.000 36.14828 171 ASN A CA 1
ATOM 1388 C C . ASN A 1 172 ? 1.05538 14.56024 43.62176 1.000 32.62210 171 ASN A C 1
ATOM 1389 O O . ASN A 1 172 ? 2.18588 14.63006 43.13383 1.000 31.70914 171 ASN A O 1
ATOM 1394 N N . LYS A 1 173 ? 0.00869 14.06124 42.96144 1.000 30.68823 172 LYS A N 1
ATOM 1395 C CA . LYS A 1 173 ? 0.01479 13.52979 41.59827 1.000 29.11866 172 LYS A CA 1
ATOM 1396 C C . LYS A 1 173 ? 0.79311 12.22586 41.45904 1.000 28.49796 172 LYS A C 1
ATOM 1397 O O . LYS A 1 173 ? 1.03329 11.77876 40.33329 1.000 31.05638 172 LYS A O 1
ATOM 1403 N N . LYS A 1 174 ? 1.19146 11.59634 42.55637 1.000 26.72466 173 LYS A N 1
ATOM 1404 C CA . LYS A 1 174 ? 1.92384 10.33964 42.50201 1.000 25.22872 173 LYS A CA 1
ATOM 1405 C C . LYS A 1 174 ? 1.04300 9.19414 42.98406 1.000 24.88273 173 LYS A C 1
ATOM 1406 O O . LYS A 1 174 ? -0.02649 9.40112 43.56165 1.000 28.34952 173 LYS A O 1
ATOM 1412 N N . ASN A 1 175 ? 1.50681 7.97073 42.71962 1.000 25.12472 174 ASN A N 1
ATOM 1413 C CA . ASN A 1 175 ? 0.90144 6.74752 43.25044 1.000 25.02566 174 ASN A CA 1
ATOM 1414 C C . ASN A 1 175 ? -0.55029 6.58974 42.79068 1.000 23.08489 174 ASN A C 1
ATOM 1415 O O . ASN A 1 175 ? -1.46783 6.43289 43.59833 1.000 25.18884 174 ASN A O 1
ATOM 1420 N N . ALA A 1 176 ? -0.74427 6.62873 41.47105 1.000 20.14749 175 ALA A N 1
ATOM 1421 C CA . ALA A 1 176 ? -2.07555 6.44453 40.90216 1.000 21.22961 175 ALA A CA 1
ATOM 1422 C C . ALA A 1 176 ? -2.73875 5.19490 41.46468 1.000 23.38850 175 ALA A C 1
ATOM 1423 O O . ALA A 1 176 ? -2.15885 4.10502 41.44689 1.000 22.81117 175 ALA A O 1
ATOM 1425 N N . GLN A 1 177 ? -3.96265 5.36332 41.96253 1.000 19.63979 176 GLN A N 1
ATOM 1426 C CA . GLN A 1 177 ? -4.71319 4.27968 42.58670 1.000 20.53671 176 GLN A CA 1
ATOM 1427 C C . GLN A 1 177 ? -6.16706 4.38532 42.15801 1.000 19.21178 176 GLN A C 1
ATOM 1428 O O . GLN A 1 177 ? -6.80957 5.41264 42.39418 1.000 21.21937 176 GLN A O 1
ATOM 1434 N N . LEU A 1 178 ? -6.68411 3.32701 41.53485 1.000 19.28674 177 LEU A N 1
ATOM 1435 C CA . LEU A 1 178 ? -8.03355 3.31951 40.98112 1.000 20.20281 177 LEU A CA 1
ATOM 1436 C C . LEU A 1 178 ? -8.94947 2.48504 41.87151 1.000 20.31336 177 LEU A C 1
ATOM 1437 O O . LEU A 1 178 ? -8.73073 1.28146 42.04673 1.000 22.45440 177 LEU A O 1
ATOM 1442 N N . ILE A 1 179 ? -9.97953 3.12175 42.41663 1.000 18.53172 178 ILE A N 1
ATOM 1443 C CA . ILE A 1 179 ? -10.94408 2.47020 43.29315 1.000 19.94594 178 ILE A CA 1
ATOM 1444 C C . ILE A 1 179 ? -12.26733 2.38228 42.54685 1.000 20.09777 178 ILE A C 1
ATOM 1445 O O . ILE A 1 179 ? -12.81496 3.40592 42.11996 1.000 19.53685 178 ILE A O 1
ATOM 1450 N N . LEU A 1 180 ? -12.77673 1.16513 42.38361 1.000 20.65361 179 LEU A N 1
ATOM 1451 C CA . LEU A 1 180 ? -14.11173 0.93753 41.85204 1.000 20.42860 179 LEU A CA 1
ATOM 1452 C C . LEU A 1 180 ? -15.02876 0.50028 42.98411 1.000 18.57913 179 LEU A C 1
ATOM 1453 O O . LEU A 1 180 ? -14.64264 -0.31520 43.82843 1.000 18.85357 179 LEU A O 1
ATOM 1458 N N . HIS A 1 181 ? -16.23967 1.04936 42.99964 1.000 19.51286 180 HIS A N 1
ATOM 1459 C CA . HIS A 1 181 ? -17.18179 0.79738 44.07915 1.000 22.89796 180 HIS A CA 1
ATOM 1460 C C . HIS A 1 181 ? -18.59389 0.85555 43.51626 1.000 25.23661 180 HIS A C 1
ATOM 1461 O O . HIS A 1 181 ? -18.81829 1.30868 42.39049 1.000 21.44839 180 HIS A O 1
ATOM 1468 N N . ASN A 1 182 ? -19.55106 0.39310 44.31789 1.000 21.53576 181 ASN A N 1
ATOM 1469 C CA . ASN A 1 182 ? -20.95301 0.37543 43.90366 1.000 22.62048 181 ASN A CA 1
ATOM 1470 C C . ASN A 1 182 ? -21.82402 0.31566 45.14765 1.000 25.12582 181 ASN A C 1
ATOM 1471 O O . ASN A 1 182 ? -21.65429 -0.58861 45.97048 1.000 21.35443 181 ASN A O 1
ATOM 1476 N N . ASN A 1 183 ? -22.73677 1.28024 45.29193 1.000 22.54667 182 ASN A N 1
ATOM 1477 C CA . ASN A 1 183 ? -23.74753 1.26669 46.35440 1.000 27.04742 182 ASN A CA 1
ATOM 1478 C C . ASN A 1 183 ? -23.12605 1.02557 47.73102 1.000 28.92981 182 ASN A C 1
ATOM 1479 O O . ASN A 1 183 ? -23.61686 0.21932 48.52382 1.000 28.83295 182 ASN A O 1
ATOM 1484 N N . GLY A 1 184 ? -22.02561 1.71928 48.01542 1.000 25.59882 183 GLY A N 1
ATOM 1485 C CA . GLY A 1 184 ? -21.36256 1.59137 49.29827 1.000 26.10857 183 GLY A CA 1
ATOM 1486 C C . GLY A 1 184 ? -20.50517 0.35542 49.46970 1.000 25.97757 183 GLY A C 1
ATOM 1487 O O . GLY A 1 184 ? -19.96520 0.14540 50.56519 1.000 23.89236 183 GLY A O 1
ATOM 1488 N N . LEU A 1 185 ? -20.36173 -0.46488 48.43310 1.000 23.25953 184 LEU A N 1
ATOM 1489 C CA . LEU A 1 185 ? -19.54913 -1.67019 48.47190 1.000 23.82274 184 LEU A CA 1
ATOM 1490 C C . LEU A 1 185 ? -18.24427 -1.45248 47.71545 1.000 26.46820 184 LEU A C 1
ATOM 1491 O O . LEU A 1 185 ? -18.19321 -0.70999 46.73289 1.000 22.39304 184 LEU A O 1
ATOM 1496 N N . GLN A 1 186 ? -17.18906 -2.11745 48.17687 1.000 19.82799 185 GLN A N 1
ATOM 1497 C CA . GLN A 1 186 ? -15.89324 -2.06259 47.51474 1.000 23.60432 185 GLN A CA 1
ATOM 1498 C C . GLN A 1 186 ? -15.79696 -3.16160 46.46273 1.000 20.30009 185 GLN A C 1
ATOM 1499 O O . GLN A 1 186 ? -16.20967 -4.29953 46.70093 1.000 18.01016 185 GLN A O 1
ATOM 1505 N N . ILE A 1 187 ? -15.25974 -2.81677 45.29102 1.000 18.54461 186 ILE A N 1
ATOM 1506 C CA . ILE A 1 187 ? -15.11262 -3.76403 44.18263 1.000 19.13497 186 ILE A CA 1
ATOM 1507 C C . ILE A 1 187 ? -13.64346 -4.07624 43.90011 1.000 19.18512 186 ILE A C 1
ATOM 1508 O O . ILE A 1 187 ? -13.21195 -5.22559 44.01781 1.000 19.18606 186 ILE A O 1
ATOM 1513 N N . SER A 1 188 ? -12.86318 -3.07016 43.50078 1.000 19.28639 187 SER A N 1
ATOM 1514 C CA . SER A 1 188 ? -11.48132 -3.31251 43.10925 1.000 19.48786 187 SER A CA 1
ATOM 1515 C C . SER A 1 188 ? -10.60901 -2.12866 43.49935 1.000 19.75497 187 SER A C 1
ATOM 1516 O O . SER A 1 188 ? -11.06529 -0.98400 43.55485 1.000 19.54444 187 SER A O 1
ATOM 1519 N N . ASN A 1 189 ? -9.33692 -2.42645 43.75649 1.000 19.88994 188 ASN A N 1
ATOM 1520 C CA . ASN A 1 189 ? -8.35584 -1.45223 44.23596 1.000 21.06412 188 ASN A CA 1
ATOM 1521 C C . ASN A 1 189 ? -7.06750 -1.70599 43.45392 1.000 20.56550 188 ASN A C 1
ATOM 1522 O O . ASN A 1 189 ? -6.26550 -2.56841 43.82359 1.000 20.79373 188 ASN A O 1
ATOM 1527 N N . SER A 1 190 ? -6.88587 -0.96334 42.36363 1.000 19.18975 189 SER A N 1
ATOM 1528 C CA . SER A 1 190 ? -5.73977 -1.12956 41.47875 1.000 21.00435 189 SER A CA 1
ATOM 1529 C C . SER A 1 190 ? -4.64957 -0.13901 41.86243 1.000 22.56815 189 SER A C 1
ATOM 1530 O O . SER A 1 190 ? -4.89833 1.06903 41.91440 1.000 24.63992 189 SER A O 1
ATOM 1533 N N . ARG A 1 191 ? -3.44486 -0.64936 42.12312 1.000 22.10002 190 ARG A N 1
ATOM 1534 C CA . ARG A 1 191 ? -2.26879 0.18425 42.35876 1.000 22.48324 190 ARG A CA 1
ATOM 1535 C C . ARG A 1 191 ? -1.48617 0.27336 41.05154 1.000 23.32818 190 ARG A C 1
ATOM 1536 O O . ARG A 1 191 ? -0.83918 -0.69638 40.64351 1.000 23.34730 190 ARG A O 1
ATOM 1544 N N . LEU A 1 192 ? -1.54020 1.43496 40.39767 1.000 22.40309 191 LEU A N 1
ATOM 1545 C CA . LEU A 1 192 ? -0.95037 1.59892 39.07296 1.000 22.90629 191 LEU A CA 1
ATOM 1546 C C . LEU A 1 192 ? 0.47737 2.13344 39.10852 1.000 23.68984 191 LEU A C 1
ATOM 1547 O O . LEU A 1 192 ? 1.17278 2.05606 38.08901 1.000 24.89135 191 LEU A O 1
ATOM 1552 N N . ARG A 1 193 ? 0.91414 2.68991 40.24233 1.000 22.89786 192 ARG A N 1
ATOM 1553 C CA . ARG A 1 193 ? 2.30740 3.05246 40.50608 1.000 26.01468 192 ARG A CA 1
ATOM 1554 C C . ARG A 1 193 ? 2.80704 4.22363 39.66282 1.000 33.91185 192 ARG A C 1
ATOM 1555 O O . ARG A 1 193 ? 3.95948 4.64520 39.80614 1.000 43.81749 192 ARG A O 1
ATOM 1563 N N . LYS A 1 194 ? 1.97491 4.74156 38.77035 1.000 29.76546 193 LYS A N 1
ATOM 1564 C CA . LYS A 1 194 ? 2.36441 5.83524 37.89266 1.000 22.38820 193 LYS A CA 1
ATOM 1565 C C . LYS A 1 194 ? 1.84910 7.16490 38.43378 1.000 22.06300 193 LYS A C 1
ATOM 1566 O O . LYS A 1 194 ? 0.95964 7.21992 39.28469 1.000 23.06638 193 LYS A O 1
ATOM 1572 N N . ASN A 1 195 ? 2.42924 8.24971 37.93233 1.000 23.33291 194 ASN A N 1
ATOM 1573 C CA . ASN A 1 195 ? 1.87916 9.56149 38.22547 1.000 26.79779 194 ASN A CA 1
ATOM 1574 C C . ASN A 1 195 ? 0.53786 9.74347 37.51760 1.000 27.77781 194 ASN A C 1
ATOM 1575 O O . ASN A 1 195 ? 0.20317 9.03819 36.55912 1.000 21.75153 194 ASN A O 1
ATOM 1580 N N . VAL A 1 196 ? -0.23535 10.70714 38.00702 1.000 26.39110 195 VAL A N 1
ATOM 1581 C CA . VAL A 1 196 ? -1.51051 11.08694 37.41238 1.000 28.44714 195 VAL A CA 1
ATOM 1582 C C . VAL A 1 196 ? -1.31622 12.41561 36.69783 1.000 27.92026 195 VAL A C 1
ATOM 1583 O O . VAL A 1 196 ? -0.78948 13.37041 37.28163 1.000 27.58383 195 VAL A O 1
ATOM 1587 N N . PHE A 1 197 ? -1.73693 12.47409 35.43790 1.000 24.27464 196 PHE A N 1
ATOM 1588 C CA . PHE A 1 197 ? -1.56012 13.65630 34.60626 1.000 23.68894 196 PHE A CA 1
ATOM 1589 C C . PHE A 1 197 ? -2.70360 14.64790 34.80362 1.000 27.96645 196 PHE A C 1
ATOM 1590 O O . PHE A 1 197 ? -3.85595 14.26114 35.01141 1.000 33.50568 196 PHE A O 1
ATOM 1598 N N . GLY A 1 198 ? -2.37736 15.93224 34.72869 1.000 29.71104 197 GLY A N 1
ATOM 1599 C CA . GLY A 1 198 ? -3.37644 16.97815 34.64254 1.000 33.50586 197 GLY A CA 1
ATOM 1600 C C . GLY A 1 198 ? -3.23618 18.01421 35.74140 1.000 38.82729 197 GLY A C 1
ATOM 1601 O O . GLY A 1 198 ? -2.30733 17.99571 36.54769 1.000 33.89947 197 GLY A O 1
ATOM 1602 N N . ASN A 1 199 ? -4.19659 18.94098 35.74703 1.000 38.69733 198 ASN A N 1
ATOM 1603 C CA . ASN A 1 199 ? -4.25801 20.00265 36.75144 1.000 43.24021 198 ASN A CA 1
ATOM 1604 C C . ASN A 1 199 ? -5.02813 19.47189 37.95663 1.000 43.60257 198 ASN A C 1
ATOM 1605 O O . ASN A 1 199 ? -6.23535 19.66967 38.10844 1.000 46.54946 198 ASN A O 1
ATOM 1610 N N . ILE A 1 200 ? -4.30401 18.77573 38.82515 1.000 42.06921 199 ILE A N 1
ATOM 1611 C CA . ILE A 1 200 ? -4.90700 18.12871 39.98113 1.000 44.53467 199 ILE A CA 1
ATOM 1612 C C . ILE A 1 200 ? -4.16805 18.50528 41.25863 1.000 47.84135 199 ILE A C 1
ATOM 1613 O O . ILE A 1 200 ? -3.03913 18.99380 41.22263 1.000 54.30818 199 ILE A O 1
ATOM 1619 N N . SER B 1 1 ? 0.13688 -9.95192 66.66045 1.000 52.99538 0 SER B N 1
ATOM 1620 C CA . SER B 1 1 ? -0.08307 -11.33586 66.25779 1.000 44.29655 0 SER B CA 1
ATOM 1621 C C . SER B 1 1 ? 1.17196 -12.18011 66.44920 1.000 46.21054 0 SER B C 1
ATOM 1622 O O . SER B 1 1 ? 2.29309 -11.67063 66.38776 1.000 42.74756 0 SER B O 1
ATOM 1625 N N . MET B 1 2 ? 0.97508 -13.47789 66.68325 1.000 45.10368 1 MET B N 1
ATOM 1626 C CA . MET B 1 2 ? 2.09116 -14.40107 66.82967 1.000 43.45439 1 MET B CA 1
ATOM 1627 C C . MET B 1 2 ? 2.54524 -14.99903 65.50666 1.000 39.04051 1 MET B C 1
ATOM 1628 O O . MET B 1 2 ? 3.65046 -15.54690 65.43910 1.000 40.00684 1 MET B O 1
ATOM 1633 N N . GLU B 1 3 ? 1.73274 -14.90627 64.45831 1.000 44.57089 2 GLU B N 1
ATOM 1634 C CA . GLU B 1 3 ? 2.09125 -15.41647 63.13777 1.000 36.37062 2 GLU B CA 1
ATOM 1635 C C . GLU B 1 3 ? 2.37161 -14.21246 62.24203 1.000 35.81219 2 GLU B C 1
ATOM 1636 O O . GLU B 1 3 ? 1.44485 -13.54334 61.77706 1.000 39.06303 2 GLU B O 1
ATOM 1642 N N . SER B 1 4 ? 3.65815 -13.94293 62.00511 1.000 31.01387 3 SER B N 1
ATOM 1643 C CA . SER B 1 4 ? 4.05562 -12.73614 61.28419 1.000 29.07923 3 SER B CA 1
ATOM 1644 C C . SER B 1 4 ? 3.73285 -12.84128 59.79729 1.000 28.78614 3 SER B C 1
ATOM 1645 O O . SER B 1 4 ? 3.11114 -11.94044 59.22305 1.000 26.72971 3 SER B O 1
ATOM 1648 N N . LEU B 1 5 ? 4.16267 -13.92130 59.15067 1.000 27.06793 4 LEU B N 1
ATOM 1649 C CA . LEU B 1 5 ? 3.81347 -14.19354 57.76067 1.000 29.63599 4 LEU B CA 1
ATOM 1650 C C . LEU B 1 5 ? 3.04097 -15.50127 57.71915 1.000 27.36528 4 LEU B C 1
ATOM 1651 O O . LEU B 1 5 ? 3.53806 -16.53252 58.18342 1.000 26.82036 4 LEU B O 1
ATOM 1656 N N . ALA B 1 6 ? 1.82916 -15.45537 57.17058 1.000 24.65429 5 ALA B N 1
ATOM 1657 C CA . ALA B 1 6 ? 0.91465 -16.59046 57.20438 1.000 28.17612 5 ALA B CA 1
ATOM 1658 C C . ALA B 1 6 ? 0.33535 -16.79868 55.81037 1.000 24.83191 5 ALA B C 1
ATOM 1659 O O . ALA B 1 6 ? -0.36107 -15.90179 55.29438 1.000 22.14638 5 ALA B O 1
ATOM 1661 N N . PRO B 1 7 ? 0.58278 -17.94183 55.17508 1.000 24.25247 6 PRO B N 1
ATOM 1662 C CA . PRO B 1 7 ? -0.01807 -18.20571 53.86383 1.000 24.86101 6 PRO B CA 1
ATOM 1663 C C . PRO B 1 7 ? -1.53754 -18.18013 53.93208 1.000 22.67909 6 PRO B C 1
ATOM 1664 O O . PRO B 1 7 ? -2.14467 -18.42586 54.97562 1.000 22.47550 6 PRO B O 1
ATOM 1668 N N . PHE B 1 8 ? -2.14719 -17.86211 52.79128 1.000 23.79586 7 PHE B N 1
ATOM 1669 C CA . PHE B 1 8 ? -3.59849 -17.77320 52.70346 1.000 19.48828 7 PHE B CA 1
ATOM 1670 C C . PHE B 1 8 ? -4.25239 -19.09397 53.09241 1.000 20.99203 7 PHE B C 1
ATOM 1671 O O . PHE B 1 8 ? -3.69060 -20.17603 52.90434 1.000 22.91318 7 PHE B O 1
ATOM 1679 N N . GLY B 1 9 ? -5.45905 -18.99228 53.64244 1.000 21.14024 8 GLY B N 1
ATOM 1680 C CA . GLY B 1 9 ? -6.25865 -20.15379 53.96909 1.000 21.39619 8 GLY B CA 1
ATOM 1681 C C . GLY B 1 9 ? -7.66957 -19.74734 54.33633 1.000 23.52108 8 GLY B C 1
ATOM 1682 O O . GLY B 1 9 ? -7.87639 -18.64179 54.84601 1.000 24.72403 8 GLY B O 1
ATOM 1683 N N . TYR B 1 10 ? -8.64797 -20.62123 54.07871 1.000 21.41490 9 TYR B N 1
ATOM 1684 C CA . TYR B 1 10 ? -10.03548 -20.29195 54.39750 1.000 25.10280 9 TYR B CA 1
ATOM 1685 C C . TYR B 1 10 ? -10.19740 -19.91691 55.86701 1.000 26.48186 9 TYR B C 1
ATOM 1686 O O . TYR B 1 10 ? -10.89708 -18.95075 56.19409 1.000 25.45776 9 TYR B O 1
ATOM 1695 N N . ASN B 1 11 ? -9.55159 -20.65606 56.76638 1.000 24.02557 10 ASN B N 1
ATOM 1696 C CA . ASN B 1 11 ? -9.72276 -20.41361 58.19491 1.000 25.39833 10 ASN B CA 1
ATOM 1697 C C . ASN B 1 11 ? -8.85000 -19.27898 58.71975 1.000 27.80119 10 ASN B C 1
ATOM 1698 O O . ASN B 1 11 ? -8.80563 -19.06155 59.93636 1.000 28.22930 10 ASN B O 1
ATOM 1703 N N . LYS B 1 12 ? -8.15286 -18.56045 57.84282 1.000 26.39235 11 LYS B N 1
ATOM 1704 C CA . LYS B 1 12 ? -7.29698 -17.45619 58.25191 1.000 30.36142 11 LYS B CA 1
ATOM 1705 C C . LYS B 1 12 ? -7.90101 -16.10138 57.90461 1.000 26.29167 11 LYS B C 1
ATOM 1706 O O . LYS B 1 12 ? -7.19525 -15.08861 57.91679 1.000 28.46673 11 LYS B O 1
ATOM 1712 N N . VAL B 1 13 ? -9.20411 -16.06261 57.61461 1.000 28.32222 12 VAL B N 1
ATOM 1713 C CA . VAL B 1 13 ? -9.84708 -14.82593 57.18384 1.000 29.41180 12 VAL B CA 1
ATOM 1714 C C . VAL B 1 13 ? -9.82407 -13.75700 58.27555 1.000 30.33506 12 VAL B C 1
ATOM 1715 O O . VAL B 1 13 ? -9.85785 -12.56074 57.96669 1.000 30.98479 12 VAL B O 1
ATOM 1719 N N . SER B 1 14 ? -9.72762 -14.14473 59.54811 1.000 28.82743 13 SER B N 1
ATOM 1720 C CA . SER B 1 14 ? -9.61442 -13.14145 60.60119 1.000 30.53897 13 SER B CA 1
ATOM 1721 C C . SER B 1 14 ? -8.31889 -12.34199 60.50565 1.000 28.92218 13 SER B C 1
ATOM 1722 O O . SER B 1 14 ? -8.23985 -11.24814 61.07556 1.000 26.37052 13 SER B O 1
ATOM 1725 N N . PHE B 1 15 ? -7.30779 -12.85915 59.79822 1.000 25.02131 14 PHE B N 1
ATOM 1726 C CA . PHE B 1 15 ? -6.05312 -12.13417 59.61388 1.000 27.22128 14 PHE B CA 1
ATOM 1727 C C . PHE B 1 15 ? -6.22443 -10.87319 58.77463 1.000 25.13045 14 PHE B C 1
ATOM 1728 O O . PHE B 1 15 ? -5.35060 -10.00023 58.81024 1.000 24.22405 14 PHE B O 1
ATOM 1736 N N . LYS B 1 16 ? -7.31886 -10.76366 58.01475 1.000 22.77997 15 LYS B N 1
ATOM 1737 C CA . LYS B 1 16 ? -7.52183 -9.59120 57.16695 1.000 26.02362 15 LYS B CA 1
ATOM 1738 C C . LYS B 1 16 ? -7.60996 -8.30980 57.98712 1.000 27.69945 15 LYS B C 1
ATOM 1739 O O . LYS B 1 16 ? -7.30396 -7.22429 57.47916 1.000 24.32499 15 LYS B O 1
ATOM 1745 N N . GLN B 1 17 ? -8.01650 -8.41301 59.25364 1.000 25.19902 16 GLN B N 1
ATOM 1746 C CA . GLN B 1 17 ? -8.12932 -7.23896 60.10920 1.000 29.14571 16 GLN B CA 1
ATOM 1747 C C . GLN B 1 17 ? -6.80128 -6.81120 60.71478 1.000 27.53104 16 GLN B C 1
ATOM 1748 O O . GLN B 1 17 ? -6.68006 -5.66394 61.15510 1.000 30.71390 16 GLN B O 1
ATOM 1754 N N . THR B 1 18 ? -5.80785 -7.69543 60.74791 1.000 25.83776 17 THR B N 1
ATOM 1755 C CA . THR B 1 18 ? -4.57774 -7.43863 61.47853 1.000 27.33545 17 THR B CA 1
ATOM 1756 C C . THR B 1 18 ? -3.32321 -7.46171 60.61850 1.000 28.95175 17 THR B C 1
ATOM 1757 O O . THR B 1 18 ? -2.28216 -6.97151 61.07194 1.000 24.86478 17 THR B O 1
ATOM 1761 N N . HIS B 1 19 ? -3.38949 -8.00587 59.40391 1.000 22.22366 18 HIS B N 1
ATOM 1762 C CA . HIS B 1 19 ? -2.23836 -8.18853 58.53330 1.000 22.30648 18 HIS B CA 1
ATOM 1763 C C . HIS B 1 19 ? -2.47985 -7.53747 57.17753 1.000 21.91052 18 HIS B C 1
ATOM 1764 O O . HIS B 1 19 ? -3.61798 -7.39388 56.72413 1.000 21.66918 18 HIS B O 1
ATOM 1771 N N . HIS B 1 20 ? -1.38438 -7.17179 56.51990 1.000 21.65477 19 HIS B N 1
ATOM 1772 C CA . HIS B 1 20 ? -1.44509 -6.68659 55.15086 1.000 20.36051 19 HIS B CA 1
ATOM 1773 C C . HIS B 1 20 ? -1.62911 -7.85054 54.18253 1.000 21.92409 19 HIS B C 1
ATOM 1774 O O . HIS B 1 20 ? -1.20502 -8.98071 54.44619 1.000 22.34608 19 HIS B O 1
ATOM 1781 N N . HIS B 1 21 ? -2.26979 -7.56159 53.05092 1.000 20.54604 20 HIS B N 1
ATOM 1782 C CA . HIS B 1 21 ? -2.54587 -8.56313 52.02043 1.000 22.32743 20 HIS B CA 1
ATOM 1783 C C . HIS B 1 21 ? -1.43102 -8.53783 50.98116 1.000 25.76070 20 HIS B C 1
ATOM 1784 O O . HIS B 1 21 ? -1.41799 -7.68756 50.08726 1.000 23.13769 20 HIS B O 1
ATOM 1791 N N . TYR B 1 22 ? -0.49821 -9.47468 51.08198 1.000 21.11582 21 TYR B N 1
ATOM 1792 C CA . TYR B 1 22 ? 0.38832 -9.74010 49.96119 1.000 20.62434 21 TYR B CA 1
ATOM 1793 C C . TYR B 1 22 ? -0.24483 -10.80448 49.06573 1.000 22.20082 21 TYR B C 1
ATOM 1794 O O . TYR B 1 22 ? -1.29292 -11.36950 49.38193 1.000 21.82007 21 TYR B O 1
ATOM 1803 N N . CYS B 1 23 ? 0.38183 -11.06282 47.92063 1.000 19.18617 22 CYS B N 1
ATOM 1804 C CA . CYS B 1 23 ? -0.19104 -12.00905 46.96350 1.000 20.16570 22 CYS B CA 1
ATOM 1805 C C . CYS B 1 23 ? 0.17693 -13.42266 47.39997 1.000 26.42788 22 CYS B C 1
ATOM 1806 O O . CYS B 1 23 ? 1.23304 -13.95210 47.05328 1.000 28.58317 22 CYS B O 1
ATOM 1809 N N . GLY B 1 24 ? -0.70468 -14.03938 48.18459 1.000 23.61366 23 GLY B N 1
ATOM 1810 C CA . GLY B 1 24 ? -0.54590 -15.41384 48.62507 1.000 20.03584 23 GLY B CA 1
ATOM 1811 C C . GLY B 1 24 ? -0.37599 -15.58545 50.12048 1.000 23.30709 23 GLY B C 1
ATOM 1812 O O . GLY B 1 24 ? -0.51837 -16.71075 50.62308 1.000 20.83469 23 GLY B O 1
ATOM 1813 N N . PHE B 1 25 ? -0.07947 -14.51528 50.85349 1.000 21.57732 24 PHE B N 1
ATOM 1814 C CA . PHE B 1 25 ? 0.13581 -14.61956 52.28900 1.000 22.68387 24 PHE B CA 1
ATOM 1815 C C . PHE B 1 25 ? -0.17600 -13.28338 52.94365 1.000 24.13200 24 PHE B C 1
ATOM 1816 O O . PHE B 1 25 ? -0.17048 -12.23142 52.29680 1.000 21.60773 24 PHE B O 1
ATOM 1824 N N . TYR B 1 26 ? -0.46329 -13.34945 54.23975 1.000 21.80146 25 TYR B N 1
ATOM 1825 C CA . TYR B 1 26 ? -0.64333 -12.17783 55.08181 1.000 23.26776 25 TYR B CA 1
ATOM 1826 C C . TYR B 1 26 ? 0.67926 -11.81654 55.74723 1.000 23.35342 25 TYR B C 1
ATOM 1827 O O . TYR B 1 26 ? 1.48986 -12.68987 56.06844 1.000 23.82392 25 TYR B O 1
ATOM 1836 N N . SER B 1 27 ? 0.89339 -10.51971 55.96335 1.000 21.94376 26 SER B N 1
ATOM 1837 C CA . SER B 1 27 ? 2.10908 -10.06392 56.62879 1.000 23.05569 26 SER B CA 1
ATOM 1838 C C . SER B 1 27 ? 1.76921 -9.01261 57.67160 1.000 23.54170 26 SER B C 1
ATOM 1839 O O . SER B 1 27 ? 1.07824 -8.03492 57.37156 1.000 21.83883 26 SER B O 1
ATOM 1842 N N . LEU B 1 28 ? 2.26954 -9.21226 58.89357 1.000 26.37751 27 LEU B N 1
ATOM 1843 C CA . LEU B 1 28 ? 2.00518 -8.25461 59.96223 1.000 23.00791 27 LEU B CA 1
ATOM 1844 C C . LEU B 1 28 ? 2.65701 -6.90833 59.67111 1.000 24.94618 27 LEU B C 1
ATOM 1845 O O . LEU B 1 28 ? 2.04873 -5.85537 59.89534 1.000 25.19214 27 LEU B O 1
ATOM 1850 N N . ASN B 1 29 ? 3.88405 -6.91933 59.16223 1.000 24.13057 28 ASN B N 1
ATOM 1851 C CA . ASN B 1 29 ? 4.61157 -5.70058 58.85103 1.000 27.07931 28 ASN B CA 1
ATOM 1852 C C . ASN B 1 29 ? 4.78568 -5.55848 57.34516 1.000 28.01120 28 ASN B C 1
ATOM 1853 O O . ASN B 1 29 ? 4.65270 -6.52463 56.58725 1.000 26.19370 28 ASN B O 1
ATOM 1858 N N . ILE B 1 30 ? 5.08219 -4.32995 56.91790 1.000 26.61142 29 ILE B N 1
ATOM 1859 C CA . ILE B 1 30 ? 5.47318 -4.09874 55.53427 1.000 23.95524 29 ILE B CA 1
ATOM 1860 C C . ILE B 1 30 ? 6.80960 -4.78258 55.28769 1.000 26.72899 29 ILE B C 1
ATOM 1861 O O . ILE B 1 30 ? 7.76273 -4.61317 56.05922 1.000 30.51490 29 ILE B O 1
ATOM 1866 N N . LEU B 1 31 ? 6.88293 -5.56818 54.22049 1.000 24.50869 30 LEU B N 1
ATOM 1867 C CA . LEU B 1 31 ? 8.07351 -6.34988 53.92913 1.000 23.93085 30 LEU B CA 1
ATOM 1868 C C . LEU B 1 31 ? 9.07294 -5.54293 53.10585 1.000 27.86586 30 LEU B C 1
ATOM 1869 O O . LEU B 1 31 ? 8.73710 -4.53295 52.48330 1.000 26.40678 30 LEU B O 1
ATOM 1874 N N . ALA B 1 32 ? 10.31673 -6.01421 53.10713 1.000 27.30392 31 ALA B N 1
ATOM 1875 C CA . ALA B 1 32 ? 11.40254 -5.33861 52.41771 1.000 29.05311 31 ALA B CA 1
ATOM 1876 C C . ALA B 1 32 ? 11.34931 -5.61763 50.91711 1.000 27.17662 31 ALA B C 1
ATOM 1877 O O . ALA B 1 32 ? 10.66460 -6.52905 50.44705 1.000 28.01219 31 ALA B O 1
ATOM 1879 N N . ASN B 1 33 ? 12.09297 -4.81738 50.16052 1.000 29.53623 32 ASN B N 1
ATOM 1880 C CA . ASN B 1 33 ? 12.16207 -4.98258 48.71861 1.000 31.78743 32 ASN B CA 1
ATOM 1881 C C . ASN B 1 33 ? 13.32252 -5.89958 48.33745 1.000 31.07108 32 ASN B C 1
ATOM 1882 O O . ASN B 1 33 ? 14.19913 -6.21146 49.14517 1.000 27.52551 32 ASN B O 1
ATOM 1887 N N . ILE B 1 34 ? 13.31167 -6.33538 47.08104 1.000 31.71358 33 ILE B N 1
ATOM 1888 C CA . ILE B 1 34 ? 14.43171 -7.07257 46.50713 1.000 31.49220 33 ILE B CA 1
ATOM 1889 C C . ILE B 1 34 ? 15.55903 -6.08859 46.22504 1.000 34.85662 33 ILE B C 1
ATOM 1890 O O . ILE B 1 34 ? 15.33993 -5.04199 45.60444 1.000 35.79121 33 ILE B O 1
ATOM 1895 N N . ILE B 1 35 ? 16.76546 -6.41187 46.68506 1.000 32.05412 34 ILE B N 1
ATOM 1896 C CA . ILE B 1 35 ? 17.91844 -5.52486 46.56009 1.000 35.51161 34 ILE B CA 1
ATOM 1897 C C . ILE B 1 35 ? 18.88467 -6.12276 45.54772 1.000 35.05434 34 ILE B C 1
ATOM 1898 O O . ILE B 1 35 ? 19.33522 -7.26465 45.70705 1.000 33.86690 34 ILE B O 1
ATOM 1903 N N . ASP B 1 36 ? 19.20260 -5.34696 44.50905 1.000 37.58146 35 ASP B N 1
ATOM 1904 C CA . ASP B 1 36 ? 20.21735 -5.71877 43.52110 1.000 38.90025 35 ASP B CA 1
ATOM 1905 C C . ASP B 1 36 ? 19.87536 -7.03488 42.82744 1.000 35.56150 35 ASP B C 1
ATOM 1906 O O . ASP B 1 36 ? 20.75623 -7.84353 42.52774 1.000 32.34844 35 ASP B O 1
ATOM 1911 N N . ASN B 1 37 ? 18.57990 -7.25589 42.59253 1.000 33.68899 36 ASN B N 1
ATOM 1912 C CA . ASN B 1 37 ? 18.09813 -8.33754 41.73024 1.000 32.19136 36 ASN B CA 1
ATOM 1913 C C . ASN B 1 37 ? 18.56425 -9.70951 42.21208 1.000 33.35925 36 ASN B C 1
ATOM 1914 O O . ASN B 1 37 ? 18.95826 -10.56470 41.41707 1.000 32.59678 36 ASN B O 1
ATOM 1919 N N . VAL B 1 38 ? 18.51457 -9.92429 43.52508 1.000 29.73763 37 VAL B N 1
ATOM 1920 C CA . VAL B 1 38 ? 18.88190 -11.19833 44.13381 1.000 32.26732 37 VAL B CA 1
ATOM 1921 C C . VAL B 1 38 ? 17.87943 -11.51196 45.23623 1.000 29.37429 37 VAL B C 1
ATOM 1922 O O . VAL B 1 38 ? 17.48912 -10.62606 46.00351 1.000 29.58651 37 VAL B O 1
ATOM 1926 N N . VAL B 1 39 ? 17.45115 -12.77031 45.30629 1.000 27.67594 38 VAL B N 1
ATOM 1927 C CA . VAL B 1 39 ? 16.69673 -13.27065 46.44806 1.000 31.13335 38 VAL B CA 1
ATOM 1928 C C . VAL B 1 39 ? 17.47160 -14.42963 47.06145 1.000 31.74308 38 VAL B C 1
ATOM 1929 O O . VAL B 1 39 ? 18.27556 -15.08829 46.39261 1.000 30.31308 38 VAL B O 1
ATOM 1933 N N . VAL B 1 40 ? 17.24009 -14.66440 48.35189 1.000 28.01377 39 VAL B N 1
ATOM 1934 C CA . VAL B 1 40 ? 17.94239 -15.69698 49.10913 1.000 29.62884 39 VAL B CA 1
ATOM 1935 C C . VAL B 1 40 ? 16.90644 -16.65063 49.68650 1.000 32.19124 39 VAL B C 1
ATOM 1936 O O . VAL B 1 40 ? 16.05587 -16.24218 50.48899 1.000 27.65064 39 VAL B O 1
ATOM 1940 N N . VAL B 1 41 ? 16.97965 -17.91754 49.28366 1.000 28.50310 40 VAL B N 1
ATOM 1941 C CA . VAL B 1 41 ? 16.05090 -18.94830 49.73524 1.000 28.16735 40 VAL B CA 1
ATOM 1942 C C . VAL B 1 41 ? 16.86776 -20.12268 50.25452 1.000 34.59609 40 VAL B C 1
ATOM 1943 O O . VAL B 1 41 ? 17.67146 -20.69936 49.51065 1.000 30.45124 40 VAL B O 1
ATOM 1947 N N . ASN B 1 42 ? 16.66439 -20.47076 51.52713 1.000 31.16803 41 ASN B N 1
ATOM 1948 C CA . ASN B 1 42 ? 17.37890 -21.57279 52.17425 1.000 31.43475 41 ASN B CA 1
ATOM 1949 C C . ASN B 1 42 ? 18.89211 -21.40243 52.06050 1.000 34.39671 41 ASN B C 1
ATOM 1950 O O . ASN B 1 42 ? 19.63278 -22.35815 51.82037 1.000 35.68097 41 ASN B O 1
ATOM 1955 N N . GLY B 1 43 ? 19.35456 -20.16643 52.23800 1.000 32.20692 42 GLY B N 1
ATOM 1956 C CA . GLY B 1 43 ? 20.77008 -19.87251 52.28636 1.000 34.46473 42 GLY B CA 1
ATOM 1957 C C . GLY B 1 43 ? 21.47634 -19.77398 50.95161 1.000 35.24309 42 GLY B C 1
ATOM 1958 O O . GLY B 1 43 ? 22.69250 -19.54611 50.93614 1.000 37.78318 42 GLY B O 1
ATOM 1959 N N . LYS B 1 44 ? 20.76981 -19.93475 49.83468 1.000 33.83006 43 LYS B N 1
ATOM 1960 C CA . LYS B 1 44 ? 21.36381 -19.83578 48.50828 1.000 37.13255 43 LYS B CA 1
ATOM 1961 C C . LYS B 1 44 ? 20.82720 -18.60761 47.78490 1.000 35.96059 43 LYS B C 1
ATOM 1962 O O . LYS B 1 44 ? 19.62905 -18.31211 47.84386 1.000 34.23963 43 LYS B O 1
ATOM 1968 N N . GLN B 1 45 ? 21.72268 -17.89086 47.11144 1.000 39.25954 44 GLN B N 1
ATOM 1969 C CA . GLN B 1 45 ? 21.34170 -16.70266 46.36220 1.000 38.44466 44 GLN B CA 1
ATOM 1970 C C . GLN B 1 45 ? 20.85260 -17.07530 44.96937 1.000 37.63909 44 GLN B C 1
ATOM 1971 O O . GLN B 1 45 ? 21.39718 -17.97393 44.32169 1.000 40.46098 44 GLN B O 1
ATOM 1977 N N . TYR B 1 46 ? 19.82703 -16.36577 44.50450 1.000 37.08225 45 TYR B N 1
ATOM 1978 C CA . TYR B 1 46 ? 19.26032 -16.58501 43.17734 1.000 33.92737 45 TYR B CA 1
ATOM 1979 C C . TYR B 1 46 ? 19.14276 -15.23995 42.47594 1.000 32.99110 45 TYR B C 1
ATOM 1980 O O . TYR B 1 46 ? 18.43616 -14.34204 42.97898 1.000 33.53385 45 TYR B O 1
ATOM 1989 N N . PRO B 1 47 ? 19.80466 -15.04210 41.33675 1.000 38.75335 46 PRO B N 1
ATOM 1990 C CA . PRO B 1 47 ? 19.59904 -13.80205 40.57984 1.000 35.28453 46 PRO B CA 1
ATOM 1991 C C . PRO B 1 47 ? 18.16412 -13.70149 40.08668 1.000 32.17997 46 PRO B C 1
ATOM 1992 O O . PRO B 1 47 ? 17.55925 -14.68991 39.66618 1.000 33.65407 46 PRO B O 1
ATOM 1996 N N . VAL B 1 48 ? 17.61407 -12.49613 40.16834 1.000 32.88190 47 VAL B N 1
ATOM 1997 C CA . VAL B 1 48 ? 16.25109 -12.22578 39.72680 1.000 29.42123 47 VAL B CA 1
ATOM 1998 C C . VAL B 1 48 ? 16.30289 -11.71492 38.29436 1.000 31.42575 47 VAL B C 1
ATOM 1999 O O . VAL B 1 48 ? 17.11391 -10.83993 37.96753 1.000 31.93081 47 VAL B O 1
ATOM 2003 N N . SER B 1 49 ? 15.44268 -12.26160 37.43760 1.000 31.69208 48 SER B N 1
ATOM 2004 C CA . SER B 1 49 ? 15.43595 -11.87064 36.03668 1.000 28.98775 48 SER B CA 1
ATOM 2005 C C . SER B 1 49 ? 14.80892 -10.48869 35.86993 1.000 33.71056 48 SER B C 1
ATOM 2006 O O . SER B 1 49 ? 14.28569 -9.88787 36.81380 1.000 31.68383 48 SER B O 1
ATOM 2009 N N . ASP B 1 50 ? 14.85676 -9.98783 34.63785 1.000 30.79060 49 ASP B N 1
ATOM 2010 C CA . ASP B 1 50 ? 14.22501 -8.72424 34.28896 1.000 33.34692 49 ASP B CA 1
ATOM 2011 C C . ASP B 1 50 ? 12.78562 -8.90011 33.81917 1.000 35.39434 49 ASP B C 1
ATOM 2012 O O . ASP B 1 50 ? 12.17883 -7.93718 33.34028 1.000 32.61579 49 ASP B O 1
ATOM 2017 N N . GLU B 1 51 ? 12.23165 -10.10104 33.95208 1.000 31.96671 50 GLU B N 1
ATOM 2018 C CA . GLU B 1 51 ? 10.89641 -10.42094 33.47192 1.000 30.33432 50 GLU B CA 1
ATOM 2019 C C . GLU B 1 51 ? 9.88740 -10.31186 34.60736 1.000 28.03826 50 GLU B C 1
ATOM 2020 O O . GLU B 1 51 ? 10.19990 -10.62389 35.76047 1.000 26.19088 50 GLU B O 1
ATOM 2026 N N . THR B 1 52 ? 8.67715 -9.86076 34.28030 1.000 25.47639 51 THR B N 1
ATOM 2027 C CA . THR B 1 52 ? 7.57617 -9.86954 35.23324 1.000 28.60836 51 THR B CA 1
ATOM 2028 C C . THR B 1 52 ? 6.35938 -10.53089 34.60250 1.000 26.21030 51 THR B C 1
ATOM 2029 O O . THR B 1 52 ? 6.25654 -10.66166 33.37848 1.000 21.55229 51 THR B O 1
ATOM 2033 N N . ALA B 1 53 ? 5.43469 -10.95313 35.46214 1.000 23.72770 52 ALA B N 1
ATOM 2034 C CA . ALA B 1 53 ? 4.21231 -11.59744 35.00585 1.000 20.98056 52 ALA B CA 1
ATOM 2035 C C . ALA B 1 53 ? 3.13964 -11.43450 36.06923 1.000 24.76982 52 ALA B C 1
ATOM 2036 O O . ALA B 1 53 ? 3.43162 -11.29614 37.26096 1.000 24.78455 52 ALA B O 1
ATOM 2038 N N . ILE B 1 54 ? 1.89169 -11.46571 35.61899 1.000 21.64363 53 ILE B N 1
ATOM 2039 C CA . ILE B 1 54 ? 0.74938 -11.32463 36.51388 1.000 22.06945 53 ILE B CA 1
ATOM 2040 C C . ILE B 1 54 ? 0.48868 -12.65057 37.21799 1.000 24.73475 53 ILE B C 1
ATOM 2041 O O . ILE B 1 54 ? 0.31194 -13.68991 36.57102 1.000 22.95909 53 ILE B O 1
ATOM 2046 N N . ASP B 1 55 ? 0.46567 -12.61436 38.54771 1.000 21.37933 54 ASP B N 1
ATOM 2047 C CA . ASP B 1 55 ? 0.07908 -13.73666 39.39072 1.000 23.28418 54 ASP B CA 1
ATOM 2048 C C . ASP B 1 55 ? -1.16702 -13.34753 40.17997 1.000 22.72922 54 ASP B C 1
ATOM 2049 O O . ASP B 1 55 ? -1.55949 -12.17798 40.22277 1.000 22.26603 54 ASP B O 1
ATOM 2054 N N . TRP B 1 56 ? -1.80284 -14.33777 40.80436 1.000 18.88493 55 TRP B N 1
ATOM 2055 C CA . TRP B 1 56 ? -3.01382 -14.08153 41.57372 1.000 23.87613 55 TRP B CA 1
ATOM 2056 C C . TRP B 1 56 ? -3.11341 -15.09157 42.70809 1.000 23.51574 55 TRP B C 1
ATOM 2057 O O . TRP B 1 56 ? -2.54502 -16.18451 42.64293 1.000 21.84318 55 TRP B O 1
ATOM 2068 N N . ALA B 1 57 ? -3.85357 -14.71405 43.75091 1.000 21.99694 56 ALA B N 1
ATOM 2069 C CA . ALA B 1 57 ? -4.04944 -15.58517 44.90677 1.000 22.87124 56 ALA B CA 1
ATOM 2070 C C . ALA B 1 57 ? -5.39631 -15.28760 45.55022 1.000 19.79655 56 ALA B C 1
ATOM 2071 O O . ALA B 1 57 ? -5.65405 -14.15355 45.96375 1.000 20.59985 56 ALA B O 1
ATOM 2073 N N . TYR B 1 58 ? -6.24778 -16.30684 45.62542 1.000 21.18564 57 TYR B N 1
ATOM 2074 C CA . TYR B 1 58 ? -7.53036 -16.23169 46.31394 1.000 21.48460 57 TYR B CA 1
ATOM 2075 C C . TYR B 1 58 ? -7.31321 -16.51853 47.79612 1.000 20.08119 57 TYR B C 1
ATOM 2076 O O . TYR B 1 58 ? -6.61044 -17.47141 48.14621 1.000 23.81289 57 TYR B O 1
ATOM 2085 N N . ASP B 1 59 ? -7.89485 -15.69230 48.66860 1.000 20.25112 58 ASP B N 1
ATOM 2086 C CA . ASP B 1 59 ? -7.72315 -15.88215 50.10617 1.000 20.89227 58 ASP B CA 1
ATOM 2087 C C . ASP B 1 59 ? -8.96603 -16.45405 50.77468 1.000 22.61792 58 ASP B C 1
ATOM 2088 O O . ASP B 1 59 ? -9.01329 -16.54022 52.00589 1.000 22.66829 58 ASP B O 1
ATOM 2093 N N . GLY B 1 60 ? -9.96834 -16.85291 49.99630 1.000 21.90911 59 GLY B N 1
ATOM 2094 C CA . GLY B 1 60 ? -11.21605 -17.35916 50.52185 1.000 23.82812 59 GLY B CA 1
ATOM 2095 C C . GLY B 1 60 ? -12.39035 -16.42120 50.34618 1.000 26.35121 59 GLY B C 1
ATOM 2096 O O . GLY B 1 60 ? -13.54175 -16.87279 50.42550 1.000 24.19402 59 GLY B O 1
ATOM 2097 N N . VAL B 1 61 ? -12.13865 -15.13001 50.12239 1.000 21.20533 60 VAL B N 1
ATOM 2098 C CA . VAL B 1 61 ? -13.20802 -14.18749 49.80768 1.000 22.42047 60 VAL B CA 1
ATOM 2099 C C . VAL B 1 61 ? -12.74366 -13.20196 48.73694 1.000 22.96684 60 VAL B C 1
ATOM 2100 O O . VAL B 1 61 ? -13.49813 -12.88469 47.80973 1.000 22.17677 60 VAL B O 1
ATOM 2104 N N . ASP B 1 62 ? -11.50246 -12.72680 48.84421 1.000 22.49880 61 ASP B N 1
ATOM 2105 C CA . ASP B 1 62 ? -10.92138 -11.76110 47.92060 1.000 22.83724 61 ASP B CA 1
ATOM 2106 C C . ASP B 1 62 ? -9.84487 -12.42796 47.07428 1.000 20.07156 61 ASP B C 1
ATOM 2107 O O . ASP B 1 62 ? -9.29795 -13.47129 47.43705 1.000 19.63408 61 ASP B O 1
ATOM 2112 N N . THR B 1 63 ? -9.52189 -11.79879 45.94716 1.000 20.25313 62 THR B N 1
ATOM 2113 C CA . THR B 1 63 ? -8.40501 -12.22504 45.11435 1.000 20.52021 62 THR B CA 1
ATOM 2114 C C . THR B 1 63 ? -7.38561 -11.10004 45.03294 1.000 21.70050 62 THR B C 1
ATOM 2115 O O . THR B 1 63 ? -7.73771 -9.95820 44.71517 1.000 21.47910 62 THR B O 1
ATOM 2119 N N . ILE B 1 64 ? -6.12737 -11.42338 45.31221 1.000 17.34098 63 ILE B N 1
ATOM 2120 C CA . ILE B 1 64 ? -5.02500 -10.48347 45.15811 1.000 18.38038 63 ILE B CA 1
ATOM 2121 C C . ILE B 1 64 ? -4.35441 -10.76115 43.81876 1.000 21.69052 63 ILE B C 1
ATOM 2122 O O . ILE B 1 64 ? -3.88688 -11.87754 43.56860 1.000 22.09148 63 ILE B O 1
ATOM 2127 N N . VAL B 1 65 ? -4.31081 -9.75010 42.95733 1.000 20.02355 64 VAL B N 1
ATOM 2128 C CA . VAL B 1 65 ? -3.62835 -9.81833 41.66983 1.000 22.36690 64 VAL B CA 1
ATOM 2129 C C . VAL B 1 65 ? -2.35638 -8.99432 41.78817 1.000 21.51553 64 VAL B C 1
ATOM 2130 O O . VAL B 1 65 ? -2.39094 -7.87201 42.30558 1.000 22.34147 64 VAL B O 1
ATOM 2134 N N . CYS B 1 66 ? -1.23424 -9.54670 41.32761 1.000 16.97417 65 CYS B N 1
ATOM 2135 C CA . CYS B 1 66 ? 0.04738 -8.89293 41.55629 1.000 17.29508 65 CYS B CA 1
ATOM 2136 C C . CYS B 1 66 ? 1.01180 -9.18343 40.41853 1.000 22.43349 65 CYS B C 1
ATOM 2137 O O . CYS B 1 66 ? 1.20515 -10.34189 40.04059 1.000 22.26786 65 CYS B O 1
ATOM 2140 N N . GLU B 1 67 ? 1.61752 -8.12761 39.88703 1.000 21.74844 66 GLU B N 1
ATOM 2141 C CA . GLU B 1 67 ? 2.74317 -8.26824 38.97573 1.000 19.36473 66 GLU B CA 1
ATOM 2142 C C . GLU B 1 67 ? 3.98188 -8.64222 39.78225 1.000 25.64546 66 GLU B C 1
ATOM 2143 O O . GLU B 1 67 ? 4.43343 -7.86486 40.62975 1.000 24.11430 66 GLU B O 1
ATOM 2149 N N . LYS B 1 68 ? 4.52353 -9.82925 39.52970 1.000 22.55881 67 LYS B N 1
ATOM 2150 C CA . LYS B 1 68 ? 5.65770 -10.35230 40.27601 1.000 24.37381 67 LYS B CA 1
ATOM 2151 C C . LYS B 1 68 ? 6.88092 -10.47843 39.37703 1.000 26.15415 67 LYS B C 1
ATOM 2152 O O . LYS B 1 68 ? 6.77337 -10.56398 38.15232 1.000 23.68338 67 LYS B O 1
ATOM 2158 N N . ARG B 1 69 ? 8.05433 -10.50128 40.00383 1.000 25.54808 68 ARG B N 1
ATOM 2159 C CA . ARG B 1 69 ? 9.30630 -10.68074 39.28202 1.000 25.81119 68 ARG B CA 1
ATOM 2160 C C . ARG B 1 69 ? 9.64687 -12.16336 39.18631 1.000 25.16636 68 ARG B C 1
ATOM 2161 O O . ARG B 1 69 ? 9.50263 -12.91144 40.15646 1.000 26.39110 68 ARG B O 1
ATOM 2169 N N . LEU B 1 70 ? 10.08972 -12.58737 38.00473 1.000 29.70950 69 LEU B N 1
ATOM 2170 C CA . LEU B 1 70 ? 10.32009 -14.00090 37.73964 1.000 25.23740 69 LEU B CA 1
ATOM 2171 C C . LEU B 1 70 ? 11.74098 -14.39157 38.12620 1.000 29.95934 69 LEU B C 1
ATOM 2172 O O . LEU B 1 70 ? 12.70315 -13.69418 37.78439 1.000 27.06841 69 LEU B O 1
ATOM 2177 N N . VAL B 1 71 ? 11.86207 -15.50637 38.84383 1.000 26.68724 70 VAL B N 1
ATOM 2178 C CA . VAL B 1 71 ? 13.14398 -16.05560 39.27078 1.000 28.01425 70 VAL B CA 1
ATOM 2179 C C . VAL B 1 71 ? 13.25085 -17.46587 38.70942 1.000 28.85967 70 VAL B C 1
ATOM 2180 O O . VAL B 1 71 ? 12.43023 -18.33338 39.03677 1.000 27.41004 70 VAL B O 1
ATOM 2184 N N . TYR B 1 72 ? 14.25294 -17.69214 37.86461 1.000 30.61600 71 TYR B N 1
ATOM 2185 C CA . TYR B 1 72 ? 14.48587 -18.99015 37.24524 1.000 33.59641 71 TYR B CA 1
ATOM 2186 C C . TYR B 1 72 ? 15.51832 -19.75855 38.05478 1.000 36.02212 71 TYR B C 1
ATOM 2187 O O . TYR B 1 72 ? 16.60670 -19.24356 38.33212 1.000 39.64304 71 TYR B O 1
ATOM 2196 N N . THR B 1 73 ? 15.17277 -20.98402 38.43766 1.000 36.77101 72 THR B N 1
ATOM 2197 C CA . THR B 1 73 ? 16.02537 -21.79836 39.28649 1.000 40.17598 72 THR B CA 1
ATOM 2198 C C . THR B 1 73 ? 16.20219 -23.17803 38.67319 1.000 44.55972 72 THR B C 1
ATOM 2199 O O . THR B 1 73 ? 15.41016 -23.62265 37.83777 1.000 42.71488 72 THR B O 1
ATOM 2203 N N . GLU B 1 74 ? 17.26553 -23.85072 39.10682 1.000 42.56270 73 GLU B N 1
ATOM 2204 C CA . GLU B 1 74 ? 17.50540 -25.24914 38.78789 1.000 48.85143 73 GLU B CA 1
ATOM 2205 C C . GLU B 1 74 ? 17.15601 -26.16165 39.95655 1.000 47.98294 73 GLU B C 1
ATOM 2206 O O . GLU B 1 74 ? 17.58159 -27.32142 39.98364 1.000 48.33251 73 GLU B O 1
ATOM 2212 N N . ARG B 1 75 ? 16.38514 -25.65737 40.91821 1.000 41.59510 74 ARG B N 1
ATOM 2213 C CA . ARG B 1 75 ? 16.10315 -26.37202 42.15256 1.000 43.36300 74 ARG B CA 1
ATOM 2214 C C . ARG B 1 75 ? 14.72576 -25.96809 42.65324 1.000 40.71998 74 ARG B C 1
ATOM 2215 O O . ARG B 1 75 ? 14.34672 -24.79629 42.57378 1.000 40.57290 74 ARG B O 1
ATOM 2223 N N . GLU B 1 76 ? 13.98676 -26.94174 43.17165 1.000 37.90769 75 GLU B N 1
ATOM 2224 C CA . GLU B 1 76 ? 12.64275 -26.67891 43.66360 1.000 39.73452 75 GLU B CA 1
ATOM 2225 C C . GLU B 1 76 ? 12.69145 -25.89512 44.97171 1.000 36.32801 75 GLU B C 1
ATOM 2226 O O . GLU B 1 76 ? 13.55391 -26.12922 45.82237 1.000 39.72942 75 GLU B O 1
ATOM 2232 N N . TRP B 1 77 ? 11.75882 -24.94857 45.12341 1.000 32.68063 76 TRP B N 1
ATOM 2233 C CA . TRP B 1 77 ? 11.59347 -24.20593 46.36869 1.000 31.66605 76 TRP B CA 1
ATOM 2234 C C . TRP B 1 77 ? 10.40387 -24.76572 47.12877 1.000 32.24927 76 TRP B C 1
ATOM 2235 O O . TRP B 1 77 ? 9.29382 -24.79313 46.57520 1.000 34.56424 76 TRP B O 1
ATOM 2246 N N . PRO B 1 78 ? 10.56573 -25.21544 48.37235 1.000 34.29061 77 PRO B N 1
ATOM 2247 C CA . PRO B 1 78 ? 9.40185 -25.68206 49.13662 1.000 28.92408 77 PRO B CA 1
ATOM 2248 C C . PRO B 1 78 ? 8.45471 -24.53461 49.45701 1.000 32.43308 77 PRO B C 1
ATOM 2249 O O . PRO B 1 78 ? 8.88164 -23.43538 49.81861 1.000 28.63502 77 PRO B O 1
ATOM 2253 N N . LEU B 1 79 ? 7.15743 -24.80275 49.31493 1.000 26.64979 78 LEU B N 1
ATOM 2254 C CA . LEU B 1 79 ? 6.14158 -23.80244 49.61428 1.000 26.97387 78 LEU B CA 1
ATOM 2255 C C . LEU B 1 79 ? 6.32692 -23.24090 51.01981 1.000 28.94508 78 LEU B C 1
ATOM 2256 O O . LEU B 1 79 ? 6.71867 -23.95083 51.94924 1.000 23.06919 78 LEU B O 1
ATOM 2261 N N . HIS B 1 80 ? 6.04188 -21.94595 51.16007 1.000 25.84294 79 HIS B N 1
ATOM 2262 C CA . HIS B 1 80 ? 6.01698 -21.19091 52.41095 1.000 27.45657 79 HIS B CA 1
ATOM 2263 C C . HIS B 1 80 ? 7.40601 -20.92175 52.97645 1.000 25.69820 79 HIS B C 1
ATOM 2264 O O . HIS B 1 80 ? 7.50920 -20.35432 54.07015 1.000 26.67906 79 HIS B O 1
ATOM 2271 N N . THR B 1 81 ? 8.47124 -21.29573 52.27408 1.000 26.89582 80 THR B N 1
ATOM 2272 C CA . THR B 1 81 ? 9.81511 -20.95775 52.71955 1.000 27.98234 80 THR B CA 1
ATOM 2273 C C . THR B 1 81 ? 9.99477 -19.43916 52.72319 1.000 26.00114 80 THR B C 1
ATOM 2274 O O . THR B 1 81 ? 9.58767 -18.76436 51.77073 1.000 25.70964 80 THR B O 1
ATOM 2278 N N . PRO B 1 82 ? 10.58354 -18.86704 53.77485 1.000 25.50301 81 PRO B N 1
ATOM 2279 C CA . PRO B 1 82 ? 10.83925 -17.42024 53.77136 1.000 24.79866 81 PRO B CA 1
ATOM 2280 C C . PRO B 1 82 ? 11.83080 -17.03616 52.68223 1.000 27.92225 81 PRO B C 1
ATOM 2281 O O . PRO B 1 82 ? 12.80354 -17.74738 52.42145 1.000 27.72162 81 PRO B O 1
ATOM 2285 N N . ILE B 1 83 ? 11.57291 -15.89721 52.04288 1.000 27.55992 82 ILE B N 1
ATOM 2286 C CA . ILE B 1 83 ? 12.46348 -15.32578 51.03828 1.000 27.95376 82 ILE B CA 1
ATOM 2287 C C . ILE B 1 83 ? 13.11081 -14.08271 51.63454 1.000 26.71352 82 ILE B C 1
ATOM 2288 O O . ILE B 1 83 ? 12.41419 -13.20824 52.16411 1.000 27.30703 82 ILE B O 1
ATOM 2293 N N . TYR B 1 84 ? 14.43754 -14.00409 51.55351 1.000 23.49873 83 TYR B N 1
ATOM 2294 C CA . TYR B 1 84 ? 15.18579 -12.86951 52.07463 1.000 26.68101 83 TYR B CA 1
ATOM 2295 C C . TYR B 1 84 ? 15.88355 -12.13144 50.93804 1.000 27.08521 83 TYR B C 1
ATOM 2296 O O . TYR B 1 84 ? 16.13832 -12.69248 49.86897 1.000 27.24399 83 TYR B O 1
ATOM 2305 N N . ASN B 1 85 ? 16.18608 -10.85538 51.18122 1.000 27.94149 84 ASN B N 1
ATOM 2306 C CA . ASN B 1 85 ? 17.05775 -10.09439 50.30161 1.000 28.58950 84 ASN B CA 1
ATOM 2307 C C . ASN B 1 85 ? 18.49939 -10.22235 50.79363 1.000 31.27626 84 ASN B C 1
ATOM 2308 O O . ASN B 1 85 ? 18.78140 -10.89383 51.78993 1.000 32.55091 84 ASN B O 1
ATOM 2313 N N . ILE B 1 86 ? 19.42998 -9.56423 50.09606 1.000 30.67189 85 ILE B N 1
ATOM 2314 C CA . ILE B 1 86 ? 20.83925 -9.65881 50.46513 1.000 34.04095 85 ILE B CA 1
ATOM 2315 C C . ILE B 1 86 ? 21.17739 -8.89111 51.73303 1.000 34.30395 85 ILE B C 1
ATOM 2316 O O . ILE B 1 86 ? 22.29195 -9.03193 52.24971 1.000 39.64603 85 ILE B O 1
ATOM 2321 N N . ASN B 1 87 ? 20.25551 -8.07931 52.24572 1.000 34.11408 86 ASN B N 1
ATOM 2322 C CA . ASN B 1 87 ? 20.41061 -7.45982 53.55421 1.000 30.39631 86 ASN B CA 1
ATOM 2323 C C . ASN B 1 87 ? 19.78573 -8.29419 54.66794 1.000 34.94396 86 ASN B C 1
ATOM 2324 O O . ASN B 1 87 ? 19.62242 -7.79086 55.78443 1.000 34.10088 86 ASN B O 1
ATOM 2329 N N . ASN B 1 88 ? 19.42466 -9.54783 54.37919 1.000 31.03896 87 ASN B N 1
ATOM 2330 C CA . ASN B 1 88 ? 18.89647 -10.48880 55.36938 1.000 33.93610 87 ASN B CA 1
ATOM 2331 C C . ASN B 1 88 ? 17.57385 -10.00915 55.96189 1.000 31.55886 87 ASN B C 1
ATOM 2332 O O . ASN B 1 88 ? 17.26493 -10.28398 57.12520 1.000 30.73792 87 ASN B O 1
ATOM 2337 N N . GLN B 1 89 ? 16.78938 -9.28934 55.16285 1.000 29.38615 88 GLN B N 1
ATOM 2338 C CA . GLN B 1 89 ? 15.42883 -8.90730 55.51549 1.000 30.74601 88 GLN B CA 1
ATOM 2339 C C . GLN B 1 89 ? 14.44213 -9.76756 54.73488 1.000 29.98077 88 GLN B C 1
ATOM 2340 O O . GLN B 1 89 ? 14.65526 -10.05961 53.55558 1.000 27.24199 88 GLN B O 1
ATOM 2346 N N . ILE B 1 90 ? 13.35566 -10.16699 55.39113 1.000 26.99591 89 ILE B N 1
ATOM 2347 C CA . ILE B 1 90 ? 12.38793 -11.04314 54.74432 1.000 27.91818 89 ILE B CA 1
ATOM 2348 C C . ILE B 1 90 ? 11.59503 -10.24775 53.70966 1.000 30.03077 89 ILE B C 1
ATOM 2349 O O . ILE B 1 90 ? 11.18608 -9.10707 53.95828 1.000 27.02819 89 ILE B O 1
ATOM 2354 N N . VAL B 1 91 ? 11.40457 -10.84293 52.52897 1.000 25.15367 90 VAL B N 1
ATOM 2355 C CA . VAL B 1 91 ? 10.77377 -10.20450 51.37521 1.000 24.14712 90 VAL B CA 1
ATOM 2356 C C . VAL B 1 91 ? 9.40349 -10.82821 51.15797 1.000 25.96726 90 VAL B C 1
ATOM 2357 O O . VAL B 1 91 ? 8.47795 -10.18040 50.65085 1.000 24.90992 90 VAL B O 1
ATOM 2361 N N . GLY B 1 92 ? 9.27028 -12.09088 51.54392 1.000 26.17168 91 GLY B N 1
ATOM 2362 C CA . GLY B 1 92 ? 7.99784 -12.76948 51.43948 1.000 24.35646 91 GLY B CA 1
ATOM 2363 C C . GLY B 1 92 ? 8.15725 -14.25075 51.71209 1.000 24.63019 91 GLY B C 1
ATOM 2364 O O . GLY B 1 92 ? 9.15150 -14.69405 52.29109 1.000 23.58467 91 GLY B O 1
ATOM 2365 N N . LEU B 1 93 ? 7.14440 -15.00366 51.28699 1.000 24.39338 92 LEU B N 1
ATOM 2366 C CA . LEU B 1 93 ? 7.11675 -16.45245 51.41535 1.000 26.60883 92 LEU B CA 1
ATOM 2367 C C . LEU B 1 93 ? 6.99664 -17.07861 50.03389 1.000 22.89451 92 LEU B C 1
ATOM 2368 O O . LEU B 1 93 ? 6.32156 -16.54186 49.15139 1.000 25.05112 92 LEU B O 1
ATOM 2373 N N . VAL B 1 94 ? 7.64608 -18.23066 49.85827 1.000 22.00431 93 VAL B N 1
ATOM 2374 C CA . VAL B 1 94 ? 7.58781 -18.92602 48.57865 1.000 23.22242 93 VAL B CA 1
ATOM 2375 C C . VAL B 1 94 ? 6.15677 -19.35269 48.29308 1.000 26.51894 93 VAL B C 1
ATOM 2376 O O . VAL B 1 94 ? 5.49240 -19.97059 49.13381 1.000 24.87563 93 VAL B O 1
ATOM 2380 N N . THR B 1 95 ? 5.67402 -19.01934 47.10262 1.000 23.78677 94 THR B N 1
ATOM 2381 C CA . THR B 1 95 ? 4.36959 -19.44339 46.62453 1.000 26.85491 94 THR B CA 1
ATOM 2382 C C . THR B 1 95 ? 4.55881 -20.45328 45.49612 1.000 33.48924 94 THR B C 1
ATOM 2383 O O . THR B 1 95 ? 5.68378 -20.82986 45.15338 1.000 30.92248 94 THR B O 1
ATOM 2387 N N . HIS B 1 96 ? 3.44250 -20.90275 44.92641 1.000 31.82235 95 HIS B N 1
ATOM 2388 C CA . HIS B 1 96 ? 3.49669 -21.92115 43.88569 1.000 34.55078 95 HIS B CA 1
ATOM 2389 C C . HIS B 1 96 ? 4.31331 -21.43389 42.69747 1.000 32.40104 95 HIS B C 1
ATOM 2390 O O . HIS B 1 96 ? 4.14698 -20.30334 42.22942 1.000 29.28988 95 HIS B O 1
ATOM 2397 N N . GLY B 1 97 ? 5.22243 -22.28902 42.23232 1.000 28.97158 96 GLY B N 1
ATOM 2398 C CA . GLY B 1 97 ? 5.97206 -22.05328 41.02556 1.000 32.88774 96 GLY B CA 1
ATOM 2399 C C . GLY B 1 97 ? 5.54526 -22.98921 39.91163 1.000 34.77059 96 GLY B C 1
ATOM 2400 O O . GLY B 1 97 ? 4.54623 -23.70527 40.00331 1.000 36.77965 96 GLY B O 1
ATOM 2401 N N . VAL B 1 98 ? 6.32680 -22.97416 38.84057 1.000 31.56497 97 VAL B N 1
ATOM 2402 C CA . VAL B 1 98 ? 6.07366 -23.81946 37.68343 1.000 32.24052 97 VAL B CA 1
ATOM 2403 C C . VAL B 1 98 ? 7.35352 -24.57195 37.35524 1.000 36.64424 97 VAL B C 1
ATOM 2404 O O . VAL B 1 98 ? 8.45617 -24.02916 37.48532 1.000 36.77295 97 VAL B O 1
ATOM 2408 N N . GLN B 1 99 ? 7.21135 -25.83324 36.96449 1.000 34.53668 98 GLN B N 1
ATOM 2409 C CA . GLN B 1 99 ? 8.35170 -26.64031 36.55188 1.000 41.82002 98 GLN B CA 1
ATOM 2410 C C . GLN B 1 99 ? 8.44119 -26.56093 35.03313 1.000 39.99831 98 GLN B C 1
ATOM 2411 O O . GLN B 1 99 ? 7.55023 -27.04077 34.32582 1.000 41.29694 98 GLN B O 1
ATOM 2417 N N . LEU B 1 100 ? 9.50039 -25.92013 34.53495 1.000 40.21785 99 LEU B N 1
ATOM 2418 C CA . LEU B 1 100 ? 9.64848 -25.73919 33.09541 1.000 42.60661 99 LEU B CA 1
ATOM 2419 C C . LEU B 1 100 ? 10.11053 -27.02619 32.42394 1.000 47.11639 99 LEU B C 1
ATOM 2420 O O . LEU B 1 100 ? 9.62758 -27.37752 31.34077 1.000 45.98403 99 LEU B O 1
ATOM 2425 N N . SER B 1 101 ? 11.03917 -27.73911 33.05309 1.000 44.16637 100 SER B N 1
ATOM 2426 C CA . SER B 1 101 ? 11.52729 -29.02115 32.56286 1.000 47.98957 100 SER B CA 1
ATOM 2427 C C . SER B 1 101 ? 11.98212 -29.83602 33.76801 1.000 47.96472 100 SER B C 1
ATOM 2428 O O . SER B 1 101 ? 11.71459 -29.47266 34.91570 1.000 48.16164 100 SER B O 1
ATOM 2431 N N . SER B 1 102 ? 12.69275 -30.93610 33.50777 1.000 54.63634 101 SER B N 1
ATOM 2432 C CA . SER B 1 102 ? 13.09076 -31.82986 34.59210 1.000 56.29631 101 SER B CA 1
ATOM 2433 C C . SER B 1 102 ? 13.97594 -31.11903 35.60996 1.000 58.17065 101 SER B C 1
ATOM 2434 O O . SER B 1 102 ? 13.89439 -31.39500 36.81259 1.000 58.89260 101 SER B O 1
ATOM 2437 N N . GLN B 1 103 ? 14.82218 -30.19428 35.15120 1.000 57.97385 102 GLN B N 1
ATOM 2438 C CA . GLN B 1 103 ? 15.76121 -29.49686 36.02337 1.000 59.85918 102 GLN B CA 1
ATOM 2439 C C . GLN B 1 103 ? 15.57020 -27.98491 35.99515 1.000 56.95679 102 GLN B C 1
ATOM 2440 O O . GLN B 1 103 ? 16.49924 -27.24204 36.32702 1.000 56.69094 102 GLN B O 1
ATOM 2446 N N . GLU B 1 104 ? 14.38796 -27.51057 35.61300 1.000 51.81550 103 GLU B N 1
ATOM 2447 C CA . GLU B 1 104 ? 14.12837 -26.08370 35.50024 1.000 48.48416 103 GLU B CA 1
ATOM 2448 C C . GLU B 1 104 ? 12.83568 -25.72615 36.21596 1.000 43.42986 103 GLU B C 1
ATOM 2449 O O . GLU B 1 104 ? 11.82413 -26.42121 36.08217 1.000 45.24909 103 GLU B O 1
ATOM 2455 N N . TYR B 1 105 ? 12.87911 -24.63548 36.97498 1.000 39.73001 104 TYR B N 1
ATOM 2456 C CA . TYR B 1 105 ? 11.70388 -24.10561 37.64507 1.000 38.80418 104 TYR B CA 1
ATOM 2457 C C . TYR B 1 105 ? 11.67447 -22.59835 37.45551 1.000 35.70334 104 TYR B C 1
ATOM 2458 O O . TYR B 1 105 ? 12.69585 -21.96646 37.17479 1.000 34.35021 104 TYR B O 1
ATOM 2467 N N . CYS B 1 106 ? 10.48527 -22.02582 37.61098 1.000 32.53790 105 CYS B N 1
ATOM 2468 C CA . CYS B 1 106 ? 10.33006 -20.57992 37.62894 1.000 30.77307 105 CYS B CA 1
ATOM 2469 C C . CYS B 1 106 ? 9.38700 -20.20946 38.75903 1.000 30.81858 105 CYS B C 1
ATOM 2470 O O . CYS B 1 106 ? 8.28612 -20.75995 38.86049 1.000 30.75158 105 CYS B O 1
ATOM 2473 N N . TYR B 1 107 ? 9.82580 -19.28714 39.60733 1.000 26.72085 106 TYR B N 1
ATOM 2474 C CA . TYR B 1 107 ? 9.01812 -18.78875 40.70541 1.000 26.43813 106 TYR B CA 1
ATOM 2475 C C . TYR B 1 107 ? 8.76453 -17.29996 40.51767 1.000 28.17116 106 TYR B C 1
ATOM 2476 O O . TYR B 1 107 ? 9.57656 -16.58363 39.92451 1.000 31.25728 106 TYR B O 1
ATOM 2485 N N . ALA B 1 108 ? 7.61434 -16.84790 41.00754 1.000 26.43930 107 ALA B N 1
ATOM 2486 C CA . ALA B 1 108 ? 7.21034 -15.45072 40.93113 1.000 25.87312 107 ALA B CA 1
ATOM 2487 C C . ALA B 1 108 ? 7.29099 -14.84916 42.32742 1.000 25.43014 107 ALA B C 1
ATOM 2488 O O . ALA B 1 108 ? 6.66499 -15.35985 43.26392 1.000 26.51105 107 ALA B O 1
ATOM 2490 N N . VAL B 1 109 ? 8.06416 -13.77510 42.46550 1.000 22.59560 108 VAL B N 1
ATOM 2491 C CA . VAL B 1 109 ? 8.31153 -13.13586 43.75295 1.000 24.51409 108 VAL B CA 1
ATOM 2492 C C . VAL B 1 109 ? 7.79538 -11.70700 43.68628 1.000 22.29809 108 VAL B C 1
ATOM 2493 O O . VAL B 1 109 ? 8.19141 -10.93607 42.80144 1.000 24.75726 108 VAL B O 1
ATOM 2497 N N . GLN B 1 110 ? 6.91675 -11.35754 44.62017 1.000 24.49704 109 GLN B N 1
ATOM 2498 C CA . GLN B 1 110 ? 6.45047 -9.98414 44.74455 1.000 23.18642 109 GLN B CA 1
ATOM 2499 C C . GLN B 1 110 ? 7.56960 -9.09671 45.27685 1.000 24.11900 109 GLN B C 1
ATOM 2500 O O . GLN B 1 110 ? 8.23463 -9.43893 46.26028 1.000 22.85708 109 GLN B O 1
ATOM 2506 N N . ASP B 1 111 ? 7.77549 -7.94886 44.63085 1.000 23.88490 110 ASP B N 1
ATOM 2507 C CA . ASP B 1 111 ? 8.84277 -7.02634 45.01696 1.000 24.80345 110 ASP B CA 1
ATOM 2508 C C . ASP B 1 111 ? 8.21955 -5.85000 45.76282 1.000 25.80511 110 ASP B C 1
ATOM 2509 O O . ASP B 1 111 ? 8.06649 -4.74687 45.23323 1.000 26.43833 110 ASP B O 1
ATOM 2514 N N . GLY B 1 112 ? 7.87171 -6.10055 47.02454 1.000 25.60809 111 GLY B N 1
ATOM 2515 C CA . GLY B 1 112 ? 7.23250 -5.07884 47.83302 1.000 23.70866 111 GLY B CA 1
ATOM 2516 C C . GLY B 1 112 ? 6.00712 -4.51740 47.14319 1.000 23.81084 111 GLY B C 1
ATOM 2517 O O . GLY B 1 112 ? 5.20976 -5.24620 46.54111 1.000 23.57896 111 GLY B O 1
ATOM 2518 N N . PHE B 1 113 ? 5.86348 -3.19621 47.21254 1.000 25.78918 112 PHE B N 1
ATOM 2519 C CA . PHE B 1 113 ? 4.76449 -2.47576 46.57922 1.000 26.48099 112 PHE B CA 1
ATOM 2520 C C . PHE B 1 113 ? 5.24437 -1.70466 45.35166 1.000 21.88817 112 PHE B C 1
ATOM 2521 O O . PHE B 1 113 ? 4.78976 -0.59190 45.08344 1.000 27.56995 112 PHE B O 1
ATOM 2529 N N . ASN B 1 114 ? 6.17486 -2.28106 44.59248 1.000 23.56373 113 ASN B N 1
ATOM 2530 C CA . ASN B 1 114 ? 6.76467 -1.56710 43.46491 1.000 25.51643 113 ASN B CA 1
ATOM 2531 C C . ASN B 1 114 ? 6.00956 -1.75995 42.15768 1.000 26.56831 113 ASN B C 1
ATOM 2532 O O . ASN B 1 114 ? 6.09679 -0.89842 41.27303 1.000 26.56997 113 ASN B O 1
ATOM 2537 N N . LEU B 1 115 ? 5.27809 -2.85774 42.00664 1.000 23.32531 114 LEU B N 1
ATOM 2538 C CA . LEU B 1 115 ? 4.68623 -3.23559 40.72870 1.000 23.24934 114 LEU B CA 1
ATOM 2539 C C . LEU B 1 115 ? 3.16217 -3.24934 40.83335 1.000 24.86944 114 LEU B C 1
ATOM 2540 O O . LEU B 1 115 ? 2.58527 -3.03539 41.90084 1.000 21.94507 114 LEU B O 1
ATOM 2545 N N . TYR B 1 116 ? 2.51531 -3.50346 39.69686 1.000 25.00750 115 TYR B N 1
ATOM 2546 C CA . TYR B 1 116 ? 1.05857 -3.50901 39.63092 1.000 23.62796 115 TYR B CA 1
ATOM 2547 C C . TYR B 1 116 ? 0.45491 -4.43397 40.68461 1.000 21.44434 115 TYR B C 1
ATOM 2548 O O . TYR B 1 116 ? 0.92576 -5.55384 40.90255 1.000 19.57045 115 TYR B O 1
ATOM 2557 N N . ASN B 1 117 ? -0.60111 -3.95137 41.33664 1.000 19.80925 116 ASN B N 1
ATOM 2558 C CA . ASN B 1 117 ? -1.35627 -4.70985 42.32396 1.000 20.83432 116 ASN B CA 1
ATOM 2559 C C . ASN B 1 117 ? -2.83173 -4.41191 42.11545 1.000 21.49896 116 ASN B C 1
ATOM 2560 O O . ASN B 1 117 ? -3.19351 -3.28546 41.76739 1.000 23.51094 116 ASN B O 1
ATOM 2565 N N . ASN B 1 118 ? -3.68117 -5.41748 42.31270 1.000 20.89186 117 ASN B N 1
ATOM 2566 C CA . ASN B 1 118 ? -5.12572 -5.21287 42.27141 1.000 20.92411 117 ASN B CA 1
ATOM 2567 C C . ASN B 1 118 ? -5.77392 -6.12084 43.30229 1.000 22.36824 117 ASN B C 1
ATOM 2568 O O . ASN B 1 118 ? -5.65995 -7.34736 43.21452 1.000 22.67223 117 ASN B O 1
ATOM 2573 N N . HIS B 1 119 ? -6.45344 -5.51282 44.26931 1.000 20.30049 118 HIS B N 1
ATOM 2574 C CA . HIS B 1 119 ? -7.17480 -6.22618 45.31558 1.000 18.98293 118 HIS B CA 1
ATOM 2575 C C . HIS B 1 119 ? -8.64481 -6.28037 44.91059 1.000 18.99556 118 HIS B C 1
ATOM 2576 O O . HIS B 1 119 ? -9.31707 -5.24540 44.85938 1.000 19.52918 118 HIS B O 1
ATOM 2583 N N . LEU B 1 120 ? -9.13653 -7.48542 44.61883 1.000 19.94170 119 LEU B N 1
ATOM 2584 C CA . LEU B 1 120 ? -10.50127 -7.70036 44.14648 1.000 20.66126 119 LEU B CA 1
ATOM 2585 C C . LEU B 1 120 ? -11.35348 -8.20500 45.30555 1.000 20.75852 119 LEU B C 1
ATOM 2586 O O . LEU B 1 120 ? -11.05169 -9.25033 45.88674 1.000 20.78729 119 LEU B O 1
ATOM 2591 N N . THR B 1 121 ? -12.41791 -7.47314 45.63072 1.000 19.77829 120 THR B N 1
ATOM 2592 C CA . THR B 1 121 ? -13.22780 -7.76342 46.80913 1.000 20.81465 120 THR B CA 1
ATOM 2593 C C . THR B 1 121 ? -14.38236 -8.69552 46.45908 1.000 21.83176 120 THR B C 1
ATOM 2594 O O . THR B 1 121 ? -15.14217 -8.43158 45.52174 1.000 21.97774 120 THR B O 1
ATOM 2598 N N . GLY B 1 122 ? -14.51503 -9.77688 47.22401 1.000 21.18950 121 GLY B N 1
ATOM 2599 C CA . GLY B 1 122 ? -15.64883 -10.67019 47.07554 1.000 22.01906 121 GLY B CA 1
ATOM 2600 C C . GLY B 1 122 ? -15.71840 -11.38686 45.74696 1.000 25.49660 121 GLY B C 1
ATOM 2601 O O . GLY B 1 122 ? -16.81660 -11.69599 45.27558 1.000 23.87867 121 GLY B O 1
ATOM 2602 N N . MET B 1 123 ? -14.57274 -11.66174 45.12775 1.000 24.77926 122 MET B N 1
ATOM 2603 C CA . MET B 1 123 ? -14.52894 -12.30246 43.82284 1.000 25.39068 122 MET B CA 1
ATOM 2604 C C . MET B 1 123 ? -13.40462 -13.32299 43.78577 1.000 23.99968 122 MET B C 1
ATOM 2605 O O . MET B 1 123 ? -12.30498 -13.07523 44.29300 1.000 22.37680 122 MET B O 1
ATOM 2610 N N . ASN B 1 124 ? -13.70105 -14.47009 43.18431 1.000 23.29280 123 ASN B N 1
ATOM 2611 C CA . ASN B 1 124 ? -12.74670 -15.55647 42.98366 1.000 23.17797 123 ASN B CA 1
ATOM 2612 C C . ASN B 1 124 ? -12.34560 -15.52379 41.51423 1.000 25.91183 123 ASN B C 1
ATOM 2613 O O . ASN B 1 124 ? -13.09920 -15.97508 40.64759 1.000 24.38217 123 ASN B O 1
ATOM 2618 N N . LEU B 1 125 ? -11.15421 -14.99243 41.24070 1.000 23.39287 124 LEU B N 1
ATOM 2619 C CA . LEU B 1 125 ? -10.72648 -14.74381 39.86881 1.000 23.16881 124 LEU B CA 1
ATOM 2620 C C . LEU B 1 125 ? -10.66583 -16.03425 39.06068 1.000 25.68819 124 LEU B C 1
ATOM 2621 O O . LEU B 1 125 ? -10.11517 -17.04237 39.51143 1.000 26.72949 124 LEU B O 1
ATOM 2626 N N . ILE B 1 126 ? -11.24077 -15.99185 37.86299 1.000 24.76930 125 ILE B N 1
ATOM 2627 C CA . ILE B 1 126 ? -11.14703 -17.06810 36.88367 1.000 27.29218 125 ILE B CA 1
ATOM 2628 C C . ILE B 1 126 ? -10.11469 -16.66330 35.84243 1.000 26.69965 125 ILE B C 1
ATOM 2629 O O . ILE B 1 126 ? -10.12724 -15.52663 35.35677 1.000 26.42744 125 ILE B O 1
ATOM 2634 N N . VAL B 1 127 ? -9.21212 -17.57817 35.50508 1.000 29.56713 126 VAL B N 1
ATOM 2635 C CA . VAL B 1 127 ? -8.19556 -17.33797 34.48813 1.000 26.97381 126 VAL B CA 1
ATOM 2636 C C . VAL B 1 127 ? -8.46150 -18.28076 33.32470 1.000 27.73552 126 VAL B C 1
ATOM 2637 O O . VAL B 1 127 ? -8.61554 -19.49196 33.52030 1.000 30.63066 126 VAL B O 1
ATOM 2641 N N . ARG B 1 128 ? -8.53829 -17.72863 32.11855 1.000 29.47839 127 ARG B N 1
ATOM 2642 C CA . ARG B 1 128 ? -8.84485 -18.55139 30.96105 1.000 34.21116 127 ARG B CA 1
ATOM 2643 C C . ARG B 1 128 ? -8.25436 -17.91721 29.71260 1.000 31.78992 127 ARG B C 1
ATOM 2644 O O . ARG B 1 128 ? -8.06610 -16.69978 29.64211 1.000 30.52524 127 ARG B O 1
ATOM 2652 N N . GLU B 1 129 ? -7.95366 -18.76281 28.73177 1.000 32.24809 128 GLU B N 1
ATOM 2653 C CA . GLU B 1 129 ? -7.39440 -18.29026 27.47587 1.000 33.81521 128 GLU B CA 1
ATOM 2654 C C . GLU B 1 129 ? -8.49590 -17.68628 26.61467 1.000 36.76275 128 GLU B C 1
ATOM 2655 O O . GLU B 1 129 ? -9.58273 -18.25817 26.48608 1.000 38.62389 128 GLU B O 1
ATOM 2661 N N . LYS B 1 130 ? -8.21288 -16.52287 26.03669 1.000 34.21405 129 LYS B N 1
ATOM 2662 C CA . LYS B 1 130 ? -9.18342 -15.83355 25.19806 1.000 34.55966 129 LYS B CA 1
ATOM 2663 C C . LYS B 1 130 ? -9.39646 -16.60612 23.90180 1.000 42.16123 129 LYS B C 1
ATOM 2664 O O . LYS B 1 130 ? -8.43997 -16.90310 23.17887 1.000 42.80397 129 LYS B O 1
ATOM 2670 N N . LYS B 1 131 ? -10.65579 -16.93909 23.60925 1.000 41.43965 130 LYS B N 1
ATOM 2671 C CA . LYS B 1 131 ? -10.98478 -17.73287 22.43292 1.000 46.25706 130 LYS B CA 1
ATOM 2672 C C . LYS B 1 131 ? -11.61494 -16.93823 21.30002 1.000 43.22656 130 LYS B C 1
ATOM 2673 O O . LYS B 1 131 ? -11.66334 -17.44260 20.17325 1.000 49.91075 130 LYS B O 1
ATOM 2679 N N . LYS B 1 132 ? -12.09787 -15.72537 21.55811 1.000 42.11229 131 LYS B N 1
ATOM 2680 C CA . LYS B 1 132 ? -12.68384 -14.88830 20.52059 1.000 49.61887 131 LYS B CA 1
ATOM 2681 C C . LYS B 1 132 ? -12.02847 -13.51411 20.53884 1.000 48.60485 131 LYS B C 1
ATOM 2682 O O . LYS B 1 132 ? -11.19788 -13.20370 21.39560 1.000 49.74769 131 LYS B O 1
ATOM 2688 N N . LEU B 1 133 ? -12.42256 -12.68297 19.57266 1.000 49.67436 132 LEU B N 1
ATOM 2689 C CA . LEU B 1 133 ? -11.80667 -11.36817 19.42386 1.000 53.49953 132 LEU B CA 1
ATOM 2690 C C . LEU B 1 133 ? -12.18939 -10.43520 20.56587 1.000 51.45513 132 LEU B C 1
ATOM 2691 O O . LEU B 1 133 ? -11.33821 -9.70624 21.09031 1.000 54.04928 132 LEU B O 1
ATOM 2696 N N . ILE B 1 134 ? -13.45701 -10.44256 20.96758 1.000 48.92505 133 ILE B N 1
ATOM 2697 C CA . ILE B 1 134 ? -13.98278 -9.49156 21.93919 1.000 49.64045 133 ILE B CA 1
ATOM 2698 C C . ILE B 1 134 ? -14.36518 -10.23394 23.21253 1.000 44.72847 133 ILE B C 1
ATOM 2699 O O . ILE B 1 134 ? -15.05930 -11.25651 23.16403 1.000 47.20598 133 ILE B O 1
ATOM 2704 N N . ALA B 1 135 ? -13.91088 -9.71964 24.34839 1.000 43.39534 134 ALA B N 1
ATOM 2705 C CA . ALA B 1 135 ? -14.32101 -10.20759 25.65571 1.000 41.58632 134 ALA B CA 1
ATOM 2706 C C . ALA B 1 135 ? -15.08221 -9.09645 26.36418 1.000 42.35766 134 ALA B C 1
ATOM 2707 O O . ALA B 1 135 ? -14.63896 -7.94322 26.36882 1.000 43.19317 134 ALA B O 1
ATOM 2709 N N . TYR B 1 136 ? -16.22520 -9.44221 26.95311 1.000 39.80008 135 TYR B N 1
ATOM 2710 C CA . TYR B 1 136 ? -17.12469 -8.44872 27.53075 1.000 38.18607 135 TYR B CA 1
ATOM 2711 C C . TYR B 1 136 ? -17.95943 -9.12670 28.60324 1.000 40.39511 135 TYR B C 1
ATOM 2712 O O . TYR B 1 136 ? -18.63406 -10.12128 28.31929 1.000 41.43926 135 TYR B O 1
ATOM 2721 N N . ALA B 1 137 ? -17.91097 -8.59066 29.82187 1.000 43.47631 136 ALA B N 1
ATOM 2722 C CA . ALA B 1 137 ? -18.57624 -9.18272 30.98966 1.000 42.99270 136 ALA B CA 1
ATOM 2723 C C . ALA B 1 137 ? -18.03088 -10.60621 31.12563 1.000 41.12491 136 ALA B C 1
ATOM 2724 O O . ALA B 1 137 ? -16.80667 -10.78987 31.07694 1.000 39.70251 136 ALA B O 1
ATOM 2726 N N . ASP B 1 138 ? -18.87831 -11.62237 31.28217 1.000 42.76768 137 ASP B N 1
ATOM 2727 C CA . ASP B 1 138 ? -18.42938 -13.00704 31.33843 1.000 39.68524 137 ASP B CA 1
ATOM 2728 C C . ASP B 1 138 ? -18.63530 -13.74082 30.01784 1.000 40.39539 137 ASP B C 1
ATOM 2729 O O . ASP B 1 138 ? -18.71582 -14.97334 30.00812 1.000 42.09356 137 ASP B O 1
ATOM 2734 N N . ARG B 1 139 ? -18.71472 -13.01281 28.90595 1.000 41.89046 138 ARG B N 1
ATOM 2735 C CA . ARG B 1 139 ? -18.98461 -13.59634 27.60020 1.000 44.01478 138 ARG B CA 1
ATOM 2736 C C . ARG B 1 139 ? -17.90703 -13.17119 26.61030 1.000 43.79109 138 ARG B C 1
ATOM 2737 O O . ARG B 1 139 ? -17.12120 -12.25301 26.86175 1.000 42.07040 138 ARG B O 1
ATOM 2745 N N . GLU B 1 140 ? -17.87825 -13.86095 25.47235 1.000 43.10689 139 GLU B N 1
ATOM 2746 C CA . GLU B 1 140 ? -16.97207 -13.55632 24.37554 1.000 46.13051 139 GLU B CA 1
ATOM 2747 C C . GLU B 1 140 ? -17.76352 -13.48080 23.07773 1.000 48.02729 139 GLU B C 1
ATOM 2748 O O . GLU B 1 140 ? -18.73938 -14.21105 22.88684 1.000 47.18119 139 GLU B O 1
ATOM 2754 N N . PHE B 1 141 ? -17.33438 -12.59256 22.18211 1.000 46.28840 140 PHE B N 1
ATOM 2755 C CA . PHE B 1 141 ? -18.06348 -12.33881 20.94830 1.000 52.45197 140 PHE B CA 1
ATOM 2756 C C . PHE B 1 141 ? -17.08876 -12.19854 19.78862 1.000 51.63819 140 PHE B C 1
ATOM 2757 O O . PHE B 1 141 ? -15.91804 -11.85393 19.96848 1.000 51.35276 140 PHE B O 1
ATOM 2765 N N . ASP B 1 142 ? -17.59744 -12.47043 18.58422 1.000 56.02950 141 ASP B N 1
ATOM 2766 C CA . ASP B 1 142 ? -16.77005 -12.40549 17.38520 1.000 59.24485 141 ASP B CA 1
ATOM 2767 C C . ASP B 1 142 ? -16.67997 -10.99401 16.81785 1.000 61.37791 141 ASP B C 1
ATOM 2768 O O . ASP B 1 142 ? -15.66240 -10.64225 16.21017 1.000 63.23632 141 ASP B O 1
ATOM 2773 N N . ASN B 1 143 ? -17.71474 -10.17654 17.00439 1.000 59.12362 142 ASN B N 1
ATOM 2774 C CA . ASN B 1 143 ? -17.73198 -8.82967 16.45313 1.000 60.40855 142 ASN B CA 1
ATOM 2775 C C . ASN B 1 143 ? -18.60607 -7.93810 17.32307 1.000 64.71623 142 ASN B C 1
ATOM 2776 O O . ASN B 1 143 ? -19.27847 -8.39964 18.24847 1.000 66.36480 142 ASN B O 1
ATOM 2781 N N . LYS B 1 144 ? -18.59302 -6.64072 17.00208 1.000 69.68016 143 LYS B N 1
ATOM 2782 C CA . LYS B 1 144 ? -19.38603 -5.67507 17.75656 1.000 66.23300 143 LYS B CA 1
ATOM 2783 C C . LYS B 1 144 ? -20.88091 -5.93561 17.62203 1.000 70.00623 143 LYS B C 1
ATOM 2784 O O . LYS B 1 144 ? -21.63901 -5.67471 18.56210 1.000 65.69806 143 LYS B O 1
ATOM 2790 N N . SER B 1 145 ? -21.32498 -6.44699 16.47042 1.000 64.63497 144 SER B N 1
ATOM 2791 C CA . SER B 1 145 ? -22.75374 -6.67383 16.26832 1.000 69.75125 144 SER B CA 1
ATOM 2792 C C . SER B 1 145 ? -23.28863 -7.72998 17.22764 1.000 66.71367 144 SER B C 1
ATOM 2793 O O . SER B 1 145 ? -24.36764 -7.56082 17.80832 1.000 65.97081 144 SER B O 1
ATOM 2796 N N . GLU B 1 146 ? -22.54963 -8.82933 17.40485 1.000 67.47790 145 GLU B N 1
ATOM 2797 C CA . GLU B 1 146 ? -22.92319 -9.81448 18.41480 1.000 67.12950 145 GLU B CA 1
ATOM 2798 C C . GLU B 1 146 ? -22.88386 -9.21429 19.81308 1.000 66.94238 145 GLU B C 1
ATOM 2799 O O . GLU B 1 146 ? -23.66004 -9.61900 20.68662 1.000 64.76546 145 GLU B O 1
ATOM 2805 N N . LEU B 1 147 ? -21.99162 -8.24750 20.03965 1.000 66.70621 146 LEU B N 1
ATOM 2806 C CA . LEU B 1 147 ? -21.89787 -7.60718 21.34696 1.000 62.56923 146 LEU B CA 1
ATOM 2807 C C . LEU B 1 147 ? -23.11285 -6.73035 21.62450 1.000 65.64611 146 LEU B C 1
ATOM 2808 O O . LEU B 1 147 ? -23.65899 -6.75251 22.73390 1.000 68.83317 146 LEU B O 1
ATOM 2813 N N . GLN B 1 148 ? -23.54843 -5.95025 20.63065 1.000 68.95436 147 GLN B N 1
ATOM 2814 C CA . GLN B 1 148 ? -24.70507 -5.08029 20.82333 1.000 70.08014 147 GLN B CA 1
ATOM 2815 C C . GLN B 1 148 ? -25.95735 -5.88850 21.13812 1.000 71.86449 147 GLN B C 1
ATOM 2816 O O . GLN B 1 148 ? -26.80151 -5.45433 21.93065 1.000 73.84608 147 GLN B O 1
ATOM 2822 N N . ILE B 1 149 ? -26.09415 -7.06858 20.52729 1.000 72.94356 148 ILE B N 1
ATOM 2823 C CA . ILE B 1 149 ? -27.26299 -7.90824 20.77836 1.000 71.06762 148 ILE B CA 1
ATOM 2824 C C . ILE B 1 149 ? -27.28980 -8.36592 22.23041 1.000 72.35912 148 ILE B C 1
ATOM 2825 O O . ILE B 1 149 ? -28.34186 -8.35429 22.88151 1.000 73.92647 148 ILE B O 1
ATOM 2830 N N . TYR B 1 150 ? -26.13568 -8.77396 22.76315 1.000 69.11746 149 TYR B N 1
ATOM 2831 C CA . TYR B 1 150 ? -26.09024 -9.22332 24.14990 1.000 66.35082 149 TYR B CA 1
ATOM 2832 C C . TYR B 1 150 ? -26.39283 -8.08221 25.11154 1.000 66.79506 149 TYR B C 1
ATOM 2833 O O . TYR B 1 150 ? -27.10167 -8.27483 26.10615 1.000 66.77123 149 TYR B O 1
ATOM 2842 N N . ILE B 1 151 ? -25.86157 -6.88918 24.83542 1.000 66.63064 150 ILE B N 1
ATOM 2843 C CA . ILE B 1 151 ? -26.08176 -5.75475 25.72843 1.000 70.16613 150 ILE B CA 1
ATOM 2844 C C . ILE B 1 151 ? -27.56041 -5.39379 25.77832 1.000 72.03401 150 ILE B C 1
ATOM 2845 O O . ILE B 1 151 ? -28.11373 -5.12356 26.85165 1.000 68.75006 150 ILE B O 1
ATOM 2850 N N . GLU B 1 152 ? -28.22791 -5.39704 24.62235 1.000 78.27389 151 GLU B N 1
ATOM 2851 C CA . GLU B 1 152 ? -29.64011 -5.03301 24.58966 1.000 78.48864 151 GLU B CA 1
ATOM 2852 C C . GLU B 1 152 ? -30.52320 -6.14678 25.13676 1.000 77.87921 151 GLU B C 1
ATOM 2853 O O . GLU B 1 152 ? -31.56802 -5.86741 25.73533 1.000 82.91334 151 GLU B O 1
ATOM 2859 N N . GLU B 1 153 ? -30.12383 -7.40674 24.95282 1.000 77.09587 152 GLU B N 1
ATOM 2860 C CA . GLU B 1 153 ? -30.86702 -8.50279 25.56427 1.000 79.91422 152 GLU B CA 1
ATOM 2861 C C . GLU B 1 153 ? -30.69005 -8.51722 27.07625 1.000 76.20955 152 GLU B C 1
ATOM 2862 O O . GLU B 1 153 ? -31.62684 -8.86084 27.80743 1.000 76.75809 152 GLU B O 1
ATOM 2868 N N . THR B 1 154 ? -29.50893 -8.14347 27.55726 1.000 71.74133 153 THR B N 1
ATOM 2869 C CA . THR B 1 154 ? -29.25404 -8.03376 28.98668 1.000 69.76627 153 THR B CA 1
ATOM 2870 C C . THR B 1 154 ? -29.64744 -6.64726 29.51248 1.000 69.32454 153 THR B C 1
ATOM 2871 O O . THR B 1 154 ? -30.62738 -6.50830 30.24391 1.000 63.89602 153 THR B O 1
ATOM 2875 N N . LEU B 1 162 ? -26.33958 -13.80951 38.08737 1.000 46.09849 161 LEU B N 1
ATOM 2876 C CA . LEU B 1 162 ? -26.26633 -12.87970 39.18790 1.000 46.65682 161 LEU B CA 1
ATOM 2877 C C . LEU B 1 162 ? -24.89907 -12.90522 39.89551 1.000 43.03259 161 LEU B C 1
ATOM 2878 O O . LEU B 1 162 ? -24.24996 -13.96314 39.99280 1.000 45.11108 161 LEU B O 1
ATOM 2883 N N . GLY B 1 163 ? -24.45332 -11.75806 40.39315 1.000 35.85768 162 GLY B N 1
ATOM 2884 C CA . GLY B 1 163 ? -23.26335 -11.70478 41.21795 1.000 34.09456 162 GLY B CA 1
ATOM 2885 C C . GLY B 1 163 ? -22.07022 -11.10265 40.48916 1.000 32.19956 162 GLY B C 1
ATOM 2886 O O . GLY B 1 163 ? -22.00221 -11.05571 39.25719 1.000 32.83490 162 GLY B O 1
ATOM 2887 N N . TYR B 1 164 ? -21.11032 -10.63948 41.28906 1.000 27.43387 163 TYR B N 1
ATOM 2888 C CA . TYR B 1 164 ? -19.85274 -10.11065 40.78374 1.000 24.87466 163 TYR B CA 1
ATOM 2889 C C . TYR B 1 164 ? -18.94433 -11.23583 40.30997 1.000 28.17437 163 TYR B C 1
ATOM 2890 O O . TYR B 1 164 ? -18.94092 -12.33708 40.86564 1.000 31.88646 163 TYR B O 1
ATOM 2899 N N . GLY B 1 165 ? -18.15204 -10.94010 39.28430 1.000 25.26487 164 GLY B N 1
ATOM 2900 C CA . GLY B 1 165 ? -17.20071 -11.90532 38.76860 1.000 24.90149 164 GLY B CA 1
ATOM 2901 C C . GLY B 1 165 ? -15.97978 -11.19797 38.22516 1.000 25.05162 164 GLY B C 1
ATOM 2902 O O . GLY B 1 165 ? -16.02077 -10.01135 37.88596 1.000 23.01615 164 GLY B O 1
ATOM 2903 N N . ALA B 1 166 ? -14.88198 -11.94377 38.15288 1.000 22.96668 165 ALA B N 1
ATOM 2904 C CA . ALA B 1 166 ? -13.62116 -11.41621 37.65194 1.000 23.22686 165 ALA B CA 1
ATOM 2905 C C . ALA B 1 166 ? -12.97963 -12.47604 36.77513 1.000 23.47722 165 ALA B C 1
ATOM 2906 O O . ALA B 1 166 ? -12.87221 -13.63520 37.18376 1.000 21.97729 165 ALA B O 1
ATOM 2908 N N . ILE B 1 167 ? -12.57637 -12.08910 35.56895 1.000 23.54893 166 ILE B N 1
ATOM 2909 C CA . ILE B 1 167 ? -11.94126 -13.00486 34.63101 1.000 24.06716 166 ILE B CA 1
ATOM 2910 C C . ILE B 1 167 ? -10.62700 -12.39028 34.17839 1.000 23.27687 166 ILE B C 1
ATOM 2911 O O . ILE B 1 167 ? -10.59464 -11.23377 33.74424 1.000 25.16462 166 ILE B O 1
ATOM 2916 N N . LEU B 1 168 ? -9.54902 -13.15985 34.28037 1.000 24.24656 167 LEU B N 1
ATOM 2917 C CA . LEU B 1 168 ? -8.24700 -12.76201 33.75934 1.000 24.95734 167 LEU B CA 1
ATOM 2918 C C . LEU B 1 168 ? -8.02370 -13.50060 32.44627 1.000 26.65832 167 LEU B C 1
ATOM 2919 O O . LEU B 1 168 ? -7.80955 -14.71684 32.44082 1.000 26.54852 167 LEU B O 1
ATOM 2924 N N . TYR B 1 169 ? -8.07954 -12.76842 31.33993 1.000 25.56237 168 TYR B N 1
ATOM 2925 C CA . TYR B 1 169 ? -7.87344 -13.34256 30.02014 1.000 28.92250 168 TYR B CA 1
ATOM 2926 C C . TYR B 1 169 ? -6.40806 -13.26180 29.61713 1.000 28.27926 168 TYR B C 1
ATOM 2927 O O . TYR B 1 169 ? -5.66494 -12.37924 30.05727 1.000 27.87947 168 TYR B O 1
ATOM 2936 N N . HIS B 1 170 ? -6.00065 -14.20736 28.77529 1.000 32.25527 169 HIS B N 1
ATOM 2937 C CA . HIS B 1 170 ? -4.67846 -14.20825 28.17151 1.000 32.31707 169 HIS B CA 1
ATOM 2938 C C . HIS B 1 170 ? -4.75923 -14.95415 26.84892 1.000 32.54624 169 HIS B C 1
ATOM 2939 O O . HIS B 1 170 ? -5.70471 -15.70486 26.59365 1.000 31.23541 169 HIS B O 1
ATOM 2946 N N . VAL B 1 171 ? -3.75688 -14.73117 26.00449 1.000 29.90839 170 VAL B N 1
ATOM 2947 C CA . VAL B 1 171 ? -3.57364 -15.48771 24.77102 1.000 31.42737 170 VAL B CA 1
ATOM 2948 C C . VAL B 1 171 ? -2.15921 -16.04630 24.81533 1.000 32.69850 170 VAL B C 1
ATOM 2949 O O . VAL B 1 171 ? -1.18652 -15.29007 24.69713 1.000 30.15738 170 VAL B O 1
ATOM 2953 N N . ASN B 1 172 ? -2.04262 -17.36101 25.00723 1.000 33.30413 171 ASN B N 1
ATOM 2954 C CA . ASN B 1 172 ? -0.74493 -18.02055 25.14547 1.000 38.81169 171 ASN B CA 1
ATOM 2955 C C . ASN B 1 172 ? 0.08860 -17.34740 26.23517 1.000 33.94615 171 ASN B C 1
ATOM 2956 O O . ASN B 1 172 ? 1.27909 -17.07796 26.06209 1.000 38.58884 171 ASN B O 1
ATOM 2961 N N . LYS B 1 173 ? -0.56608 -17.04979 27.36152 1.000 37.88282 172 LYS B N 1
ATOM 2962 C CA . LYS B 1 173 ? 0.02474 -16.42361 28.54418 1.000 31.72427 172 LYS B CA 1
ATOM 2963 C C . LYS B 1 173 ? 0.43542 -14.97343 28.31441 1.000 32.08521 172 LYS B C 1
ATOM 2964 O O . LYS B 1 173 ? 1.15408 -14.39930 29.13701 1.000 32.67385 172 LYS B O 1
ATOM 2970 N N . LYS B 1 174 ? -0.01297 -14.34900 27.22890 1.000 32.59088 173 LYS B N 1
ATOM 2971 C CA . LYS B 1 174 ? 0.34992 -12.97199 26.93389 1.000 30.52099 173 LYS B CA 1
ATOM 2972 C C . LYS B 1 174 ? -0.88145 -12.07277 26.96764 1.000 28.86761 173 LYS B C 1
ATOM 2973 O O . LYS B 1 174 ? -2.02289 -12.54260 26.96968 1.000 30.33348 173 LYS B O 1
ATOM 2979 N N . ASN B 1 175 ? -0.62346 -10.76541 27.01433 1.000 25.65262 174 ASN B N 1
ATOM 2980 C CA . ASN B 1 175 ? -1.64811 -9.72062 26.94386 1.000 29.18749 174 ASN B CA 1
ATOM 2981 C C . ASN B 1 175 ? -2.73872 -9.91870 27.99861 1.000 30.08353 174 ASN B C 1
ATOM 2982 O O . ASN B 1 175 ? -3.92789 -10.04393 27.69628 1.000 27.20629 174 ASN B O 1
ATOM 2987 N N . ALA B 1 176 ? -2.30153 -9.92534 29.25742 1.000 22.69021 175 ALA B N 1
ATOM 2988 C CA . ALA B 1 176 ? -3.21406 -10.05849 30.38622 1.000 26.92277 175 ALA B CA 1
ATOM 2989 C C . ALA B 1 176 ? -4.33812 -9.03381 30.30371 1.000 25.99810 175 ALA B C 1
ATOM 2990 O O . ALA B 1 176 ? -4.09474 -7.83681 30.12604 1.000 22.26207 175 ALA B O 1
ATOM 2992 N N . GLN B 1 177 ? -5.57347 -9.51306 30.43503 1.000 24.44164 176 GLN B N 1
ATOM 2993 C CA . GLN B 1 177 ? -6.76513 -8.68314 30.30927 1.000 24.71878 176 GLN B CA 1
ATOM 2994 C C . GLN B 1 177 ? -7.72554 -9.05202 31.42762 1.000 22.35739 176 GLN B C 1
ATOM 2995 O O . GLN B 1 177 ? -8.19267 -10.19368 31.49821 1.000 23.46330 176 GLN B O 1
ATOM 3001 N N . LEU B 1 178 ? -8.01440 -8.08990 32.29598 1.000 20.92457 177 LEU B N 1
ATOM 3002 C CA . LEU B 1 178 ? -8.81352 -8.31044 33.49468 1.000 23.35451 177 LEU B CA 1
ATOM 3003 C C . LEU B 1 178 ? -10.18540 -7.67931 33.29913 1.000 22.26899 177 LEU B C 1
ATOM 3004 O O . LEU B 1 178 ? -10.28971 -6.47156 33.05944 1.000 24.02369 177 LEU B O 1
ATOM 3009 N N . ILE B 1 179 ? -11.23225 -8.49284 33.39674 1.000 22.17484 178 ILE B N 1
ATOM 3010 C CA . ILE B 1 179 ? -12.60247 -8.03187 33.21810 1.000 22.52771 178 ILE B CA 1
ATOM 3011 C C . ILE B 1 179 ? -13.37685 -8.28574 34.50151 1.000 24.85067 178 ILE B C 1
ATOM 3012 O O . ILE B 1 179 ? -13.38779 -9.41081 35.01464 1.000 25.26860 178 ILE B O 1
ATOM 3017 N N . LEU B 1 180 ? -14.01636 -7.23901 35.01529 1.000 20.71284 179 LEU B N 1
ATOM 3018 C CA . LEU B 1 180 ? -14.92760 -7.33507 36.14410 1.000 23.43771 179 LEU B CA 1
ATOM 3019 C C . LEU B 1 180 ? -16.35120 -7.14170 35.64319 1.000 21.89231 179 LEU B C 1
ATOM 3020 O O . LEU B 1 180 ? -16.60063 -6.30864 34.76749 1.000 21.92381 179 LEU B O 1
ATOM 3025 N N . HIS B 1 181 ? -17.28302 -7.91515 36.19231 1.000 23.04728 180 HIS B N 1
ATOM 3026 C CA . HIS B 1 181 ? -18.66826 -7.82660 35.76113 1.000 25.94738 180 HIS B CA 1
ATOM 3027 C C . HIS B 1 181 ? -19.57932 -8.05505 36.95724 1.000 27.04316 180 HIS B C 1
ATOM 3028 O O . HIS B 1 181 ? -19.15060 -8.53622 38.00850 1.000 23.55679 180 HIS B O 1
ATOM 3035 N N . ASN B 1 182 ? -20.84670 -7.68889 36.78571 1.000 27.28386 181 ASN B N 1
ATOM 3036 C CA . ASN B 1 182 ? -21.85608 -7.90828 37.81861 1.000 29.85861 181 ASN B CA 1
ATOM 3037 C C . ASN B 1 182 ? -23.21050 -8.02106 37.14218 1.000 32.53054 181 ASN B C 1
ATOM 3038 O O . ASN B 1 182 ? -23.58505 -7.13831 36.36202 1.000 30.51405 181 ASN B O 1
ATOM 3043 N N . ASN B 1 183 ? -23.93493 -9.10254 37.43714 1.000 32.81248 182 ASN B N 1
ATOM 3044 C CA . ASN B 1 183 ? -25.27656 -9.34298 36.89981 1.000 38.11588 182 ASN B CA 1
ATOM 3045 C C . ASN B 1 183 ? -25.30878 -9.26462 35.37483 1.000 37.37803 182 ASN B C 1
ATOM 3046 O O . ASN B 1 183 ? -26.26275 -8.74110 34.79409 1.000 38.55762 182 ASN B O 1
ATOM 3051 N N . GLY B 1 184 ? -24.27346 -9.77368 34.70857 1.000 36.83823 183 GLY B N 1
ATOM 3052 C CA . GLY B 1 184 ? -24.21706 -9.73308 33.26139 1.000 33.73916 183 GLY B CA 1
ATOM 3053 C C . GLY B 1 184 ? -23.75456 -8.42032 32.66360 1.000 36.44648 183 GLY B C 1
ATOM 3054 O O . GLY B 1 184 ? -23.60246 -8.33891 31.43862 1.000 39.62863 183 GLY B O 1
ATOM 3055 N N . LEU B 1 185 ? -23.52344 -7.39453 33.47814 1.000 33.29979 184 LEU B N 1
ATOM 3056 C CA . LEU B 1 185 ? -23.07391 -6.09227 33.00443 1.000 31.94133 184 LEU B CA 1
ATOM 3057 C C . LEU B 1 185 ? -21.56620 -5.96792 33.18157 1.000 31.21091 184 LEU B C 1
ATOM 3058 O O . LEU B 1 185 ? -21.01345 -6.42909 34.18309 1.000 30.26375 184 LEU B O 1
ATOM 3063 N N . GLN B 1 186 ? -20.90169 -5.33666 32.21477 1.000 29.59239 185 GLN B N 1
ATOM 3064 C CA . GLN B 1 186 ? -19.46888 -5.10718 32.33905 1.000 29.33627 185 GLN B CA 1
ATOM 3065 C C . GLN B 1 186 ? -19.20236 -3.92797 33.26256 1.000 27.33257 185 GLN B C 1
ATOM 3066 O O . GLN B 1 186 ? -19.87488 -2.89511 33.18972 1.000 25.71400 185 GLN B O 1
ATOM 3072 N N . ILE B 1 187 ? -18.21975 -4.09506 34.14507 1.000 23.02245 186 ILE B N 1
ATOM 3073 C CA . ILE B 1 187 ? -17.79742 -3.02314 35.03418 1.000 23.96513 186 ILE B CA 1
ATOM 3074 C C . ILE B 1 187 ? -16.54659 -2.36912 34.46278 1.000 22.92092 186 ILE B C 1
ATOM 3075 O O . ILE B 1 187 ? -16.54436 -1.17258 34.15586 1.000 22.24244 186 ILE B O 1
ATOM 3080 N N . SER B 1 188 ? -15.47645 -3.14646 34.31011 1.000 22.19914 187 SER B N 1
ATOM 3081 C CA . SER B 1 188 ? -14.21268 -2.61344 33.82697 1.000 22.31766 187 SER B CA 1
ATOM 3082 C C . SER B 1 188 ? -13.52135 -3.64585 32.95045 1.000 24.77245 187 SER B C 1
ATOM 3083 O O . SER B 1 188 ? -13.68467 -4.85558 33.13194 1.000 22.53280 187 SER B O 1
ATOM 3086 N N . ASN B 1 189 ? -12.73079 -3.14876 32.00328 1.000 23.72774 188 ASN B N 1
ATOM 3087 C CA . ASN B 1 189 ? -12.01811 -3.99042 31.03922 1.000 24.78795 188 ASN B CA 1
ATOM 3088 C C . ASN B 1 189 ? -10.61460 -3.40316 30.90280 1.000 23.52601 188 ASN B C 1
ATOM 3089 O O . ASN B 1 189 ? -10.39709 -2.47572 30.11864 1.000 24.46664 188 ASN B O 1
ATOM 3094 N N . SER B 1 190 ? -9.66881 -3.94229 31.66891 1.000 22.84347 189 SER B N 1
ATOM 3095 C CA . SER B 1 190 ? -8.32397 -3.38543 31.75092 1.000 23.39286 189 SER B CA 1
ATOM 3096 C C . SER B 1 190 ? -7.34621 -4.28969 31.01450 1.000 24.70984 189 SER B C 1
ATOM 3097 O O . SER B 1 190 ? -7.23364 -5.48115 31.32594 1.000 26.84049 189 SER B O 1
ATOM 3100 N N . ARG B 1 191 ? -6.64705 -3.71811 30.04024 1.000 24.82819 190 ARG B N 1
ATOM 3101 C CA . ARG B 1 191 ? -5.59568 -4.40888 29.30670 1.000 27.58139 190 ARG B CA 1
ATOM 3102 C C . ARG B 1 191 ? -4.26611 -4.04494 29.95554 1.000 25.21591 190 ARG B C 1
ATOM 3103 O O . ARG B 1 191 ? -3.78927 -2.91335 29.82083 1.000 27.17954 190 ARG B O 1
ATOM 3111 N N . LEU B 1 192 ? -3.67586 -5.00649 30.66567 1.000 24.45402 191 LEU B N 1
ATOM 3112 C CA . LEU B 1 192 ? -2.49823 -4.73918 31.47969 1.000 24.57101 191 LEU B CA 1
ATOM 3113 C C . LEU B 1 192 ? -1.20472 -4.75079 30.68041 1.000 27.45036 191 LEU B C 1
ATOM 3114 O O . LEU B 1 192 ? -0.19469 -4.22860 31.16560 1.000 27.70811 191 LEU B O 1
ATOM 3119 N N . ARG B 1 193 ? -1.21150 -5.34392 29.48414 1.000 25.90896 192 ARG B N 1
ATOM 3120 C CA . ARG B 1 193 ? -0.02481 -5.42986 28.63009 1.000 26.90947 192 ARG B CA 1
ATOM 3121 C C . ARG B 1 193 ? 1.12178 -6.15621 29.33515 1.000 27.96315 192 ARG B C 1
ATOM 3122 O O . ARG B 1 193 ? 2.29133 -5.79166 29.19724 1.000 26.73051 192 ARG B O 1
ATOM 3130 N N . LYS B 1 194 ? 0.78282 -7.20051 30.09207 1.000 25.32235 193 LYS B N 1
ATOM 3131 C CA . LYS B 1 194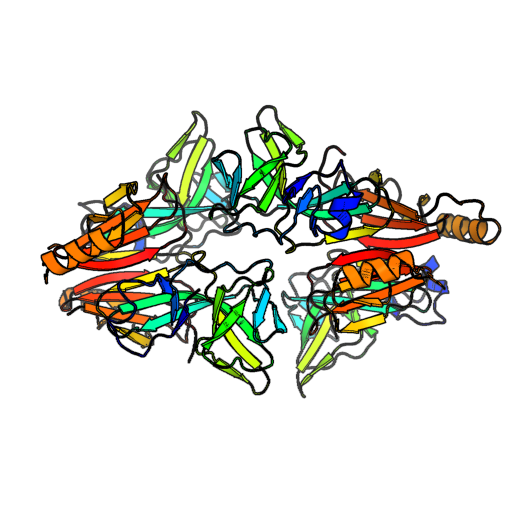 ? 1.75057 -8.00312 30.82643 1.000 26.80977 193 LYS B CA 1
ATOM 3132 C C . LYS B 1 194 ? 1.50185 -9.47952 30.55157 1.000 25.30181 193 LYS B C 1
ATOM 3133 O O . LYS B 1 194 ? 0.40222 -9.88437 30.16871 1.000 26.32170 193 LYS B O 1
ATOM 3139 N N . ASN B 1 195 ? 2.53508 -10.28792 30.76623 1.000 27.44486 194 ASN B N 1
ATOM 3140 C CA . ASN B 1 195 ? 2.37050 -11.73066 30.69045 1.000 27.13236 194 ASN B CA 1
ATOM 3141 C C . ASN B 1 195 ? 1.64715 -12.24902 31.93323 1.000 24.90870 194 ASN B C 1
ATOM 3142 O O . ASN B 1 195 ? 1.56522 -11.57470 32.96398 1.000 23.75970 194 ASN B O 1
ATOM 3147 N N . VAL B 1 196 ? 1.10889 -13.46248 31.81679 1.000 27.90351 195 VAL B N 1
ATOM 3148 C CA . VAL B 1 196 ? 0.43349 -14.15285 32.91077 1.000 26.40106 195 VAL B CA 1
ATOM 3149 C C . VAL B 1 196 ? 1.30518 -15.31837 33.35732 1.000 30.15550 195 VAL B C 1
ATOM 3150 O O . VAL B 1 196 ? 1.83500 -16.06502 32.52554 1.000 29.20369 195 VAL B O 1
ATOM 3154 N N . PHE B 1 197 ? 1.45192 -15.47303 34.67041 1.000 27.57923 196 PHE B N 1
ATOM 3155 C CA . PHE B 1 197 ? 2.27045 -16.53270 35.24382 1.000 28.45068 196 PHE B CA 1
ATOM 3156 C C . PHE B 1 197 ? 1.44982 -17.80600 35.41360 1.000 28.20191 196 PHE B C 1
ATOM 3157 O O . PHE B 1 197 ? 0.25904 -17.75377 35.73076 1.000 34.56765 196 PHE B O 1
ATOM 3165 N N . GLY B 1 198 ? 2.08909 -18.95054 35.19352 1.000 33.90726 197 GLY B N 1
ATOM 3166 C CA . GLY B 1 198 ? 1.42789 -20.22528 35.41669 1.000 39.42849 197 GLY B CA 1
ATOM 3167 C C . GLY B 1 198 ? 1.85532 -21.35154 34.49773 1.000 37.75166 197 GLY B C 1
ATOM 3168 O O . GLY B 1 198 ? 2.06101 -21.14482 33.30577 1.000 38.90096 197 GLY B O 1
ATOM 3169 N N . GLU C 1 3 ? 46.78754 7.85160 27.44730 1.000 54.72047 2 GLU C N 1
ATOM 3170 C CA . GLU C 1 3 ? 45.51942 8.31848 26.89736 1.000 57.64261 2 GLU C CA 1
ATOM 3171 C C . GLU C 1 3 ? 45.74391 9.51718 25.97726 1.000 56.90560 2 GLU C C 1
ATOM 3172 O O . GLU C 1 3 ? 46.00267 10.62874 26.44423 1.000 59.03839 2 GLU C O 1
ATOM 3178 N N . SER C 1 4 ? 45.64321 9.28660 24.66864 1.000 43.14373 3 SER C N 1
ATOM 3179 C CA . SER C 1 4 ? 45.96553 10.29474 23.66561 1.000 44.33078 3 SER C CA 1
ATOM 3180 C C . SER C 1 4 ? 44.79573 10.45243 22.70623 1.000 38.73964 3 SER C C 1
ATOM 3181 O O . SER C 1 4 ? 44.43614 9.50602 21.99778 1.000 35.50622 3 SER C O 1
ATOM 3184 N N . LEU C 1 5 ? 44.21254 11.64718 22.68082 1.000 36.38635 4 LEU C N 1
ATOM 3185 C CA . LEU C 1 5 ? 43.13530 11.99115 21.76594 1.000 32.85801 4 LEU C CA 1
ATOM 3186 C C . LEU C 1 5 ? 43.56550 13.18341 20.92519 1.000 32.84296 4 LEU C C 1
ATOM 3187 O O . LEU C 1 5 ? 44.23329 14.09456 21.42354 1.000 31.85228 4 LEU C O 1
ATOM 3192 N N . ALA C 1 6 ? 43.18752 13.17433 19.64569 1.000 30.88326 5 ALA C N 1
ATOM 3193 C CA . ALA C 1 6 ? 43.55476 14.26668 18.77058 1.000 32.49580 5 ALA C CA 1
ATOM 3194 C C . ALA C 1 6 ? 42.42779 14.50598 17.77461 1.000 31.08706 5 ALA C C 1
ATOM 3195 O O . ALA C 1 6 ? 41.98352 13.54962 17.12051 1.000 28.88055 5 ALA C O 1
ATOM 3197 N N . PRO C 1 7 ? 41.95821 15.74190 17.62890 1.000 31.83870 6 PRO C N 1
ATOM 3198 C CA . PRO C 1 7 ? 40.91156 16.02267 16.64083 1.000 30.79507 6 PRO C CA 1
ATOM 3199 C C . PRO C 1 7 ? 41.41249 15.81253 15.22120 1.000 29.71265 6 PRO C C 1
ATOM 3200 O O . PRO C 1 7 ? 42.61414 15.82850 14.94338 1.000 28.04649 6 PRO C O 1
ATOM 3204 N N . PHE C 1 8 ? 40.45721 15.60352 14.31633 1.000 30.25340 7 PHE C N 1
ATOM 3205 C CA . PHE C 1 8 ? 40.78613 15.41099 12.91066 1.000 29.76150 7 PHE C CA 1
ATOM 3206 C C . PHE C 1 8 ? 41.45539 16.65588 12.34175 1.000 32.64936 7 PHE C C 1
ATOM 3207 O O . PHE C 1 8 ? 41.12429 17.78564 12.71205 1.000 31.84888 7 PHE C O 1
ATOM 3215 N N . GLY C 1 9 ? 42.39946 16.44076 11.43038 1.000 31.01887 8 GLY C N 1
ATOM 3216 C CA . GLY C 1 9 ? 43.10306 17.52824 10.78181 1.000 37.47125 8 GLY C CA 1
ATOM 3217 C C . GLY C 1 9 ? 44.02926 17.02223 9.69715 1.000 38.30653 8 GLY C C 1
ATOM 3218 O O . GLY C 1 9 ? 44.49828 15.88013 9.75845 1.000 32.92542 8 GLY C O 1
ATOM 3219 N N . TYR C 1 10 ? 44.29305 17.85907 8.68944 1.000 36.26651 9 TYR C N 1
ATOM 3220 C CA . TYR C 1 10 ? 45.20555 17.45440 7.62660 1.000 39.46393 9 TYR C CA 1
ATOM 3221 C C . TYR C 1 10 ? 46.60752 17.19477 8.16108 1.000 41.49040 9 TYR C C 1
ATOM 3222 O O . TYR C 1 10 ? 47.36024 16.41097 7.57233 1.000 44.01201 9 TYR C O 1
ATOM 3231 N N . ASN C 1 11 ? 46.96847 17.82703 9.27652 1.000 39.88530 10 ASN C N 1
ATOM 3232 C CA . ASN C 1 11 ? 48.26521 17.62166 9.90735 1.000 49.45499 10 ASN C CA 1
ATOM 3233 C C . ASN C 1 11 ? 48.29402 16.41077 10.82972 1.000 47.26980 10 ASN C C 1
ATOM 3234 O O . ASN C 1 11 ? 49.36559 16.07226 11.34386 1.000 48.66836 10 ASN C O 1
ATOM 3239 N N . LYS C 1 12 ? 47.15460 15.75648 11.05217 1.000 43.22163 11 LYS C N 1
ATOM 3240 C CA . LYS C 1 12 ? 47.06181 14.62953 11.97131 1.000 43.20074 11 LYS C CA 1
ATOM 3241 C C . LYS C 1 12 ? 46.79418 13.30907 11.26021 1.000 42.83939 11 LYS C C 1
ATOM 3242 O O . LYS C 1 12 ? 46.45196 12.32200 11.91981 1.000 41.83373 11 LYS C O 1
ATOM 3248 N N . VAL C 1 13 ? 46.94643 13.26169 9.93420 1.000 39.63541 12 VAL C N 1
ATOM 3249 C CA . VAL C 1 13 ? 46.58613 12.06041 9.18938 1.000 40.75347 12 VAL C CA 1
ATOM 3250 C C . VAL C 1 13 ? 47.48883 10.87997 9.52344 1.000 42.53949 12 VAL C C 1
ATOM 3251 O O . VAL C 1 13 ? 47.09804 9.72843 9.30119 1.000 44.72843 12 VAL C O 1
ATOM 3255 N N . SER C 1 14 ? 48.68726 11.12653 10.05644 1.000 45.47985 13 SER C N 1
ATOM 3256 C CA . SER C 1 14 ? 49.53655 10.02219 10.48693 1.000 40.60686 13 SER C CA 1
ATOM 3257 C C . SER C 1 14 ? 48.92361 9.24471 11.64536 1.000 42.74165 13 SER C C 1
ATOM 3258 O O . SER C 1 14 ? 49.25149 8.06716 11.82769 1.000 41.02507 13 SER C O 1
ATOM 3261 N N . PHE C 1 15 ? 48.03257 9.87125 12.41964 1.000 34.37956 14 PHE C N 1
ATOM 3262 C CA . PHE C 1 15 ? 47.39050 9.19008 13.53863 1.000 39.73362 14 PHE C CA 1
ATOM 3263 C C . PHE C 1 15 ? 46.51778 8.02689 13.09023 1.000 35.18678 14 PHE C C 1
ATOM 3264 O O . PHE C 1 15 ? 46.19380 7.16151 13.91039 1.000 34.40940 14 PHE C O 1
ATOM 3272 N N . LYS C 1 16 ? 46.12298 7.98974 11.81436 1.000 34.65231 15 LYS C N 1
ATOM 3273 C CA . LYS C 1 16 ? 45.29556 6.89124 11.32623 1.000 36.32502 15 LYS C CA 1
ATOM 3274 C C . LYS C 1 16 ? 45.95937 5.53835 11.55313 1.000 37.29444 15 LYS C C 1
ATOM 3275 O O . LYS C 1 16 ? 45.26662 4.52550 11.69497 1.000 40.00913 15 LYS C O 1
ATOM 3281 N N . GLN C 1 17 ? 47.29157 5.49962 11.60222 1.000 39.15128 16 GLN C N 1
ATOM 3282 C CA . GLN C 1 17 ? 48.01179 4.23966 11.72318 1.000 39.53526 16 GLN C CA 1
ATOM 3283 C C . GLN C 1 17 ? 48.17757 3.77077 13.16152 1.000 40.54993 16 GLN C C 1
ATOM 3284 O O . GLN C 1 17 ? 48.51631 2.60284 13.37946 1.000 46.40874 16 GLN C O 1
ATOM 3290 N N . THR C 1 18 ? 47.94041 4.63939 14.14321 1.000 38.08385 17 THR C N 1
ATOM 3291 C CA . THR C 1 18 ? 48.15075 4.30106 15.54245 1.000 35.08776 17 THR C CA 1
ATOM 3292 C C . THR C 1 18 ? 46.91664 4.48123 16.41250 1.000 37.20893 17 THR C C 1
ATOM 3293 O O . THR C 1 18 ? 46.90635 3.98573 17.54591 1.000 36.10262 17 THR C O 1
ATOM 3297 N N . HIS C 1 19 ? 45.88348 5.16159 15.92478 1.000 34.14750 18 HIS C N 1
ATOM 3298 C CA . HIS C 1 19 ? 44.74340 5.54422 16.74125 1.000 32.07287 18 HIS C CA 1
ATOM 3299 C C . HIS C 1 19 ? 43.44820 4.99554 16.15736 1.000 32.44401 18 HIS C C 1
ATOM 3300 O O . HIS C 1 19 ? 43.34985 4.71430 14.95980 1.000 35.15826 18 HIS C O 1
ATOM 3307 N N . HIS C 1 20 ? 42.45153 4.84393 17.02800 1.000 31.56187 19 HIS C N 1
ATOM 3308 C CA . HIS C 1 20 ? 41.11562 4.46440 16.59709 1.000 32.15838 19 HIS C CA 1
ATOM 3309 C C . HIS C 1 20 ? 40.38953 5.67235 16.02181 1.000 31.70920 19 HIS C C 1
ATOM 3310 O O . HIS C 1 20 ? 40.57337 6.80667 16.47395 1.000 28.88469 19 HIS C O 1
ATOM 3317 N N . HIS C 1 21 ? 39.54871 5.41544 15.02041 1.000 27.45423 20 HIS C N 1
ATOM 3318 C CA . HIS C 1 21 ? 38.78378 6.46164 14.34390 1.000 26.42265 20 HIS C CA 1
ATOM 3319 C C . HIS C 1 21 ? 37.44883 6.64180 15.05385 1.000 30.63627 20 HIS C C 1
ATOM 3320 O O . HIS C 1 21 ? 36.51736 5.85732 14.85920 1.000 32.95887 20 HIS C O 1
ATOM 3327 N N . TYR C 1 22 ? 37.35179 7.67711 15.87656 1.000 25.01655 21 TYR C N 1
ATOM 3328 C CA . TYR C 1 22 ? 36.06180 8.14442 16.35162 1.000 26.06239 21 TYR C CA 1
ATOM 3329 C C . TYR C 1 22 ? 35.54619 9.22970 15.40770 1.000 24.50005 21 TYR C C 1
ATOM 3330 O O . TYR C 1 22 ? 36.25617 9.70070 14.51867 1.000 26.46380 21 TYR C O 1
ATOM 3339 N N . CYS C 1 23 ? 34.28795 9.61597 15.58757 1.000 27.78423 22 CYS C N 1
ATOM 3340 C CA . CYS C 1 23 ? 33.67251 10.58351 14.67958 1.000 29.18353 22 CYS C CA 1
ATOM 3341 C C . CYS C 1 23 ? 34.14067 11.98366 15.06058 1.000 29.97631 22 CYS C C 1
ATOM 3342 O O . CYS C 1 23 ? 33.52026 12.67585 15.86964 1.000 30.17024 22 CYS C O 1
ATOM 3345 N N . GLY C 1 24 ? 35.25213 12.40795 14.46442 1.000 28.26777 23 GLY C N 1
ATOM 3346 C CA . GLY C 1 24 ? 35.78513 13.74483 14.66316 1.000 24.26309 23 GLY C CA 1
ATOM 3347 C C . GLY C 1 24 ? 37.14198 13.80094 15.32808 1.000 25.54222 23 GLY C C 1
ATOM 3348 O O . GLY C 1 24 ? 37.77704 14.86669 15.31318 1.000 25.06685 23 GLY C O 1
ATOM 3349 N N . PHE C 1 25 ? 37.62363 12.70770 15.91154 1.000 25.10964 24 PHE C N 1
ATOM 3350 C CA . PHE C 1 25 ? 38.90477 12.72679 16.60092 1.000 26.39475 24 PHE C CA 1
ATOM 3351 C C . PHE C 1 25 ? 39.48323 11.32076 16.61228 1.000 26.68232 24 PHE C C 1
ATOM 3352 O O . PHE C 1 25 ? 38.76348 10.33023 16.46224 1.000 26.82749 24 PHE C O 1
ATOM 3360 N N . TYR C 1 26 ? 40.79952 11.25454 16.78462 1.000 27.54755 25 TYR C N 1
ATOM 3361 C CA . TYR C 1 26 ? 41.50937 10.00127 16.98253 1.000 25.76616 25 TYR C CA 1
ATOM 3362 C C . TYR C 1 26 ? 41.67074 9.71593 18.46981 1.000 29.21136 25 TYR C C 1
ATOM 3363 O O . TYR C 1 26 ? 41.72743 10.63252 19.29284 1.000 30.71841 25 TYR C O 1
ATOM 3372 N N . SER C 1 27 ? 41.75839 8.43068 18.80823 1.000 28.67211 26 SER C N 1
ATOM 3373 C CA . SER C 1 27 ? 41.97276 8.02000 20.19069 1.000 27.97376 26 SER C CA 1
ATOM 3374 C C . SER C 1 27 ? 42.82900 6.76390 20.21690 1.000 29.30431 26 SER C C 1
ATOM 3375 O O . SER C 1 27 ? 42.54650 5.80321 19.49494 1.000 30.20590 26 SER C O 1
ATOM 3378 N N . LEU C 1 28 ? 43.86598 6.77838 21.05985 1.000 32.08351 27 LEU C N 1
ATOM 3379 C CA . LEU C 1 28 ? 44.78011 5.64295 21.15244 1.000 32.26075 27 LEU C CA 1
ATOM 3380 C C . LEU C 1 28 ? 44.09326 4.41253 21.73725 1.000 33.86028 27 LEU C C 1
ATOM 3381 O O . LEU C 1 28 ? 44.30240 3.29221 21.25709 1.000 33.44728 27 LEU C O 1
ATOM 3386 N N . ASN C 1 29 ? 43.27637 4.59438 22.76972 1.000 29.97470 28 ASN C N 1
ATOM 3387 C CA . ASN C 1 29 ? 42.59866 3.49115 23.43230 1.000 32.69950 28 ASN C CA 1
ATOM 3388 C C . ASN C 1 29 ? 41.09692 3.55481 23.18132 1.000 30.87435 28 ASN C C 1
ATOM 3389 O O . ASN C 1 29 ? 40.55285 4.58693 22.77900 1.000 31.86311 28 ASN C O 1
ATOM 3394 N N . ILE C 1 30 ? 40.42847 2.42681 23.42771 1.000 33.23464 29 ILE C N 1
ATOM 3395 C CA . ILE C 1 30 ? 38.97146 2.39765 23.40232 1.000 31.80032 29 ILE C CA 1
ATOM 3396 C C . ILE C 1 30 ? 38.44008 3.27196 24.52792 1.000 31.26217 29 ILE C C 1
ATOM 3397 O O . ILE C 1 30 ? 38.82902 3.11604 25.69141 1.000 26.63014 29 ILE C O 1
ATOM 3402 N N . LEU C 1 31 ? 37.54971 4.19626 24.19036 1.000 27.58923 30 LEU C N 1
ATOM 3403 C CA . LEU C 1 31 ? 37.03004 5.13066 25.17754 1.000 28.86997 30 LEU C CA 1
ATOM 3404 C C . LEU C 1 31 ? 35.84720 4.53095 25.93550 1.000 25.14151 30 LEU C C 1
ATOM 3405 O O . LEU C 1 31 ? 35.20366 3.57845 25.48861 1.000 24.97717 30 LEU C O 1
ATOM 3410 N N . ALA C 1 32 ? 35.57067 5.10893 27.10265 1.000 27.89674 31 ALA C N 1
ATOM 3411 C CA . ALA C 1 32 ? 34.50506 4.63744 27.96969 1.000 30.43205 31 ALA C CA 1
ATOM 3412 C C . ALA C 1 32 ? 33.13922 5.02191 27.40764 1.000 28.55050 31 ALA C C 1
ATOM 3413 O O . ALA C 1 32 ? 33.01225 5.86910 26.51829 1.000 31.45350 31 ALA C O 1
ATOM 3415 N N . ASN C 1 33 ? 32.10685 4.38876 27.95285 1.000 26.62108 32 ASN C N 1
ATOM 3416 C CA . ASN C 1 33 ? 30.72902 4.66169 27.57666 1.000 28.59884 32 ASN C CA 1
ATOM 3417 C C . ASN C 1 33 ? 30.11636 5.73242 28.47387 1.000 30.96949 32 ASN C C 1
ATOM 3418 O O . ASN C 1 33 ? 30.59965 6.01450 29.57423 1.000 26.46940 32 ASN C O 1
ATOM 3423 N N . ILE C 1 34 ? 29.03554 6.33545 27.97753 1.000 28.86650 33 ILE C N 1
ATOM 3424 C CA . ILE C 1 34 ? 28.22003 7.22022 28.79933 1.000 26.03637 33 ILE C CA 1
ATOM 3425 C C . ILE C 1 34 ? 27.43910 6.38061 29.79962 1.000 30.50783 33 ILE C C 1
ATOM 3426 O O . ILE C 1 34 ? 26.75673 5.41785 29.42712 1.000 28.97241 33 ILE C O 1
ATOM 3431 N N . ILE C 1 35 ? 27.53390 6.73812 31.07664 1.000 28.22735 34 ILE C N 1
ATOM 3432 C CA . ILE C 1 35 ? 26.92883 5.96682 32.15540 1.000 29.37952 34 ILE C CA 1
ATOM 3433 C C . ILE C 1 35 ? 25.83393 6.79788 32.80892 1.000 31.04140 34 ILE C C 1
ATOM 3434 O O . ILE C 1 35 ? 26.08395 7.92142 33.26433 1.000 30.25646 34 ILE C O 1
ATOM 3439 N N . ASP C 1 36 ? 24.62420 6.23656 32.86236 1.000 33.94983 35 ASP C N 1
ATOM 3440 C CA . ASP C 1 36 ? 23.47612 6.86217 33.52372 1.000 35.24004 35 ASP C CA 1
ATOM 3441 C C . ASP C 1 36 ? 23.07014 8.17271 32.85383 1.000 30.76023 35 ASP C C 1
ATOM 3442 O O . ASP C 1 36 ? 22.57604 9.08821 33.51750 1.000 28.45400 35 ASP C O 1
ATOM 3447 N N . ASN C 1 37 ? 23.28645 8.27058 31.53909 1.000 32.24840 36 ASN C N 1
ATOM 3448 C CA . ASN C 1 37 ? 22.80757 9.39378 30.72793 1.000 30.32198 36 ASN C CA 1
ATOM 3449 C C . ASN C 1 37 ? 23.34163 10.73245 31.23847 1.000 27.47095 36 ASN C C 1
ATOM 3450 O O . ASN C 1 37 ? 22.60665 11.71367 31.37093 1.000 28.88128 36 ASN C O 1
ATOM 3455 N N . VAL C 1 38 ? 24.64035 10.76957 31.52404 1.000 26.97154 37 VAL C N 1
ATOM 3456 C CA . VAL C 1 38 ? 25.30179 11.97244 32.01719 1.000 25.58279 37 VAL C CA 1
ATOM 3457 C C . VAL C 1 38 ? 26.68094 12.06294 31.38201 1.000 26.71170 37 VAL C C 1
ATOM 3458 O O . VAL C 1 38 ? 27.39182 11.05897 31.27208 1.000 29.57396 37 VAL C O 1
ATOM 3462 N N . VAL C 1 39 ? 27.05763 13.26737 30.95854 1.000 24.05576 38 VAL C N 1
ATOM 3463 C CA . VAL C 1 39 ? 28.43429 13.56159 30.59140 1.000 25.90440 38 VAL C CA 1
ATOM 3464 C C . VAL C 1 39 ? 28.91935 14.71842 31.45530 1.000 26.77895 38 VAL C C 1
ATOM 3465 O O . VAL C 1 39 ? 28.13094 15.47312 32.02972 1.000 26.24783 38 VAL C O 1
ATOM 3469 N N . VAL C 1 40 ? 30.23923 14.84280 31.55840 1.000 24.37845 39 VAL C N 1
ATOM 3470 C CA . VAL C 1 40 ? 30.86030 15.86185 32.39509 1.000 24.28843 39 VAL C CA 1
ATOM 3471 C C . VAL C 1 40 ? 31.84899 16.63391 31.53894 1.000 26.69079 39 VAL C C 1
ATOM 3472 O O . VAL C 1 40 ? 32.77099 16.04393 30.96330 1.000 25.1959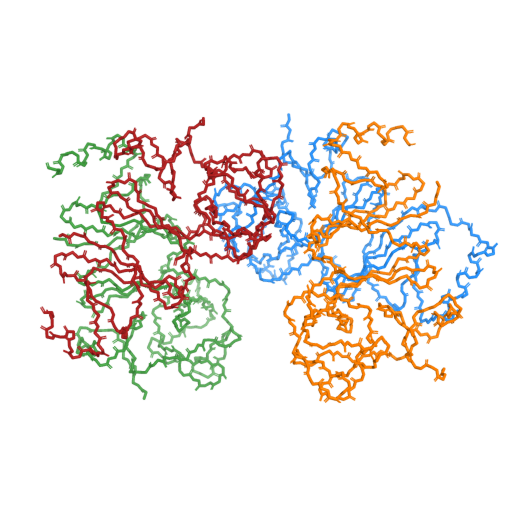9 39 VAL C O 1
ATOM 3476 N N . VAL C 1 41 ? 31.65784 17.94723 31.45877 1.000 23.96888 40 VAL C N 1
ATOM 3477 C CA . VAL C 1 41 ? 32.50860 18.83906 30.68265 1.000 26.40497 40 VAL C CA 1
ATOM 3478 C C . VAL C 1 41 ? 32.93246 19.97390 31.60048 1.000 29.23458 40 VAL C C 1
ATOM 3479 O O . VAL C 1 41 ? 32.07767 20.66529 32.16846 1.000 29.20989 40 VAL C O 1
ATOM 3483 N N . ASN C 1 42 ? 34.24420 20.15500 31.75457 1.000 31.38554 41 ASN C N 1
ATOM 3484 C CA . ASN C 1 42 ? 34.80178 21.18553 32.63020 1.000 34.09274 41 ASN C CA 1
ATOM 3485 C C . ASN C 1 42 ? 34.21083 21.09748 34.03607 1.000 35.40157 41 ASN C C 1
ATOM 3486 O O . ASN C 1 42 ? 33.88881 22.10738 34.66551 1.000 29.66893 41 ASN C O 1
ATOM 3491 N N . GLY C 1 43 ? 34.05088 19.86651 34.52501 1.000 32.07297 42 GLY C N 1
ATOM 3492 C CA . GLY C 1 43 ? 33.64165 19.62284 35.89018 1.000 30.16885 42 GLY C CA 1
ATOM 3493 C C . GLY C 1 43 ? 32.14842 19.58677 36.13774 1.000 30.96783 42 GLY C C 1
ATOM 3494 O O . GLY C 1 43 ? 31.73323 19.19105 37.23515 1.000 30.06419 42 GLY C O 1
ATOM 3495 N N . LYS C 1 44 ? 31.33026 19.97161 35.16087 1.000 27.72375 43 LYS C N 1
ATOM 3496 C CA . LYS C 1 44 ? 29.88830 20.08851 35.33508 1.000 28.45265 43 LYS C CA 1
ATOM 3497 C C . LYS C 1 44 ? 29.16968 18.92296 34.66636 1.000 29.26461 43 LYS C C 1
ATOM 3498 O O . LYS C 1 44 ? 29.50110 18.54127 33.54172 1.000 28.01631 43 LYS C O 1
ATOM 3504 N N . GLN C 1 45 ? 28.17733 18.36658 35.35941 1.000 30.31545 44 GLN C N 1
ATOM 3505 C CA . GLN C 1 45 ? 27.35994 17.30376 34.78929 1.000 29.88118 44 GLN C CA 1
ATOM 3506 C C . GLN C 1 45 ? 26.31796 17.87637 33.83623 1.000 32.61337 44 GLN C C 1
ATOM 3507 O O . GLN C 1 45 ? 25.73865 18.93794 34.08932 1.000 28.86058 44 GLN C O 1
ATOM 3513 N N . TYR C 1 46 ? 26.07276 17.15263 32.74459 1.000 28.27956 45 TYR C N 1
ATOM 3514 C CA . TYR C 1 46 ? 25.04050 17.50121 31.77139 1.000 30.55995 45 TYR C CA 1
ATOM 3515 C C . TYR C 1 46 ? 24.21076 16.25176 31.49208 1.000 27.98411 45 TYR C C 1
ATOM 3516 O O . TYR C 1 46 ? 24.75865 15.25145 30.98729 1.000 25.12338 45 TYR C O 1
ATOM 3525 N N . PRO C 1 47 ? 22.92050 16.24593 31.81364 1.000 28.02332 46 PRO C N 1
ATOM 3526 C CA . PRO C 1 47 ? 22.08958 15.09250 31.44799 1.000 26.93661 46 PRO C CA 1
ATOM 3527 C C . PRO C 1 47 ? 22.02927 14.92756 29.93799 1.000 26.20140 46 PRO C C 1
ATOM 3528 O O . PRO C 1 47 ? 21.95809 15.90463 29.19008 1.000 25.76371 46 PRO C O 1
ATOM 3532 N N . VAL C 1 48 ? 22.07998 13.67310 29.49696 1.000 26.29717 47 VAL C N 1
ATOM 3533 C CA . VAL C 1 48 ? 22.07280 13.32291 28.08033 1.000 24.93308 47 VAL C CA 1
ATOM 3534 C C . VAL C 1 48 ? 20.66469 12.89050 27.70008 1.000 27.42157 47 VAL C C 1
ATOM 3535 O O . VAL C 1 48 ? 20.04806 12.07471 28.39702 1.000 26.33012 47 VAL C O 1
ATOM 3539 N N . SER C 1 49 ? 20.15509 13.42751 26.59383 1.000 29.03539 48 SER C N 1
ATOM 3540 C CA . SER C 1 49 ? 18.79783 13.11302 26.18038 1.000 25.88514 48 SER C CA 1
ATOM 3541 C C . SER C 1 49 ? 18.72143 11.69723 25.61092 1.000 28.98071 48 SER C C 1
ATOM 3542 O O . SER C 1 49 ? 19.72943 11.00517 25.44148 1.000 27.42889 48 SER C O 1
ATOM 3545 N N . ASP C 1 50 ? 17.49137 11.27695 25.30812 1.000 27.59016 49 ASP C N 1
ATOM 3546 C CA . ASP C 1 50 ? 17.20646 10.01985 24.62665 1.000 28.35497 49 ASP C CA 1
ATOM 3547 C C . ASP C 1 50 ? 17.22718 10.15910 23.11016 1.000 27.46591 49 ASP C C 1
ATOM 3548 O O . ASP C 1 50 ? 16.91111 9.19457 22.40558 1.000 29.45229 49 ASP C O 1
ATOM 3553 N N . GLU C 1 51 ? 17.58267 11.32982 22.59754 1.000 24.19435 50 GLU C N 1
ATOM 3554 C CA . GLU C 1 51 ? 17.56137 11.59762 21.16908 1.000 27.66363 50 GLU C CA 1
ATOM 3555 C C . GLU C 1 51 ? 18.91463 11.28851 20.54723 1.000 25.63917 50 GLU C C 1
ATOM 3556 O O . GLU C 1 51 ? 19.95934 11.42775 21.18782 1.000 24.32953 50 GLU C O 1
ATOM 3562 N N . THR C 1 52 ? 18.88671 10.85461 19.28782 1.000 25.52925 51 THR C N 1
ATOM 3563 C CA . THR C 1 52 ? 20.10250 10.62990 18.52366 1.000 26.83883 51 THR C CA 1
ATOM 3564 C C . THR C 1 52 ? 19.96514 11.26867 17.14941 1.000 26.85990 51 THR C C 1
ATOM 3565 O O . THR C 1 52 ? 18.86367 11.57411 16.68417 1.000 24.41615 51 THR C O 1
ATOM 3569 N N . ALA C 1 53 ? 21.11017 11.47312 16.50584 1.000 24.81528 52 ALA C N 1
ATOM 3570 C CA . ALA C 1 53 ? 21.13719 12.03965 15.16772 1.000 23.30613 52 ALA C CA 1
ATOM 3571 C C . ALA C 1 53 ? 22.40663 11.58750 14.46671 1.000 24.62432 52 ALA C C 1
ATOM 3572 O O . ALA C 1 53 ? 23.41077 11.25514 15.10379 1.000 22.74100 52 ALA C O 1
ATOM 3574 N N . ILE C 1 54 ? 22.34645 11.58158 13.14048 1.000 22.66555 53 ILE C N 1
ATOM 3575 C CA . ILE C 1 54 ? 23.48748 11.18975 12.32296 1.000 25.16685 53 ILE C CA 1
ATOM 3576 C C . ILE C 1 54 ? 24.43380 12.37590 12.20149 1.000 26.16480 53 ILE C C 1
ATOM 3577 O O . ILE C 1 54 ? 24.04333 13.45308 11.73892 1.000 26.25609 53 ILE C O 1
ATOM 3582 N N . ASP C 1 55 ? 25.67634 12.18028 12.62390 1.000 24.01736 54 ASP C N 1
ATOM 3583 C CA . ASP C 1 55 ? 26.74483 13.14915 12.45692 1.000 23.29139 54 ASP C CA 1
ATOM 3584 C C . ASP C 1 55 ? 27.79788 12.53723 11.54420 1.000 23.34273 54 ASP C C 1
ATOM 3585 O O . ASP C 1 55 ? 27.76135 11.34333 11.23480 1.000 23.77390 54 ASP C O 1
ATOM 3590 N N . TRP C 1 56 ? 28.73982 13.36619 11.10338 1.000 26.04473 55 TRP C N 1
ATOM 3591 C CA . TRP C 1 56 ? 29.80005 12.89963 10.22350 1.000 27.01710 55 TRP C CA 1
ATOM 3592 C C . TRP C 1 56 ? 31.01845 13.78937 10.40890 1.000 25.80715 55 TRP C C 1
ATOM 3593 O O . TRP C 1 56 ? 30.91592 14.92922 10.86894 1.000 30.07992 55 TRP C O 1
ATOM 3604 N N . ALA C 1 57 ? 32.17996 13.25045 10.04912 1.000 25.37894 56 ALA C N 1
ATOM 3605 C CA . ALA C 1 57 ? 33.42821 13.99689 10.14222 1.000 26.59487 56 ALA C CA 1
ATOM 3606 C C . ALA C 1 57 ? 34.40015 13.47244 9.09812 1.000 24.80133 56 ALA C C 1
ATOM 3607 O O . ALA C 1 57 ? 34.68990 12.27328 9.06476 1.000 24.49446 56 ALA C O 1
ATOM 3609 N N . TYR C 1 58 ? 34.89140 14.37063 8.25048 1.000 25.72546 57 TYR C N 1
ATOM 3610 C CA . TYR C 1 58 ? 35.94793 14.06447 7.29689 1.000 27.10679 57 TYR C CA 1
ATOM 3611 C C . TYR C 1 58 ? 37.29409 14.24944 7.98549 1.000 29.99775 57 TYR C C 1
ATOM 3612 O O . TYR C 1 58 ? 37.49464 15.23052 8.70844 1.000 24.57332 57 TYR C O 1
ATOM 3621 N N . ASP C 1 59 ? 38.21137 13.30650 7.77474 1.000 27.45643 58 ASP C N 1
ATOM 3622 C CA . ASP C 1 59 ? 39.52113 13.37229 8.41061 1.000 28.89442 58 ASP C CA 1
ATOM 3623 C C . ASP C 1 59 ? 40.63150 13.72822 7.42933 1.000 28.44863 58 ASP C C 1
ATOM 3624 O O . ASP C 1 59 ? 41.81092 13.63804 7.78208 1.000 32.57039 58 ASP C O 1
ATOM 3629 N N . GLY C 1 60 ? 40.28399 14.13642 6.21145 1.000 27.95589 59 GLY C N 1
ATOM 3630 C CA . GLY C 1 60 ? 41.24885 14.43631 5.17560 1.000 29.52839 59 GLY C CA 1
ATOM 3631 C C . GLY C 1 60 ? 41.27712 13.42918 4.04782 1.000 31.29735 59 GLY C C 1
ATOM 3632 O O . GLY C 1 60 ? 41.69575 13.77657 2.93402 1.000 32.84730 59 GLY C O 1
ATOM 3633 N N . VAL C 1 61 ? 40.84003 12.19567 4.29754 1.000 29.98547 60 VAL C N 1
ATOM 3634 C CA . VAL C 1 61 ? 40.77558 11.18006 3.25262 1.000 32.09025 60 VAL C CA 1
ATOM 3635 C C . VAL C 1 61 ? 39.51537 10.33620 3.42334 1.000 33.06852 60 VAL C C 1
ATOM 3636 O O . VAL C 1 61 ? 38.85119 9.99450 2.43861 1.000 30.46957 60 VAL C O 1
ATOM 3640 N N . ASP C 1 62 ? 39.16425 10.01345 4.66662 1.000 28.41942 61 ASP C N 1
ATOM 3641 C CA . ASP C 1 62 ? 38.00770 9.18570 4.97848 1.000 28.92875 61 ASP C CA 1
ATOM 3642 C C . ASP C 1 62 ? 36.92906 10.01574 5.66274 1.000 28.00700 61 ASP C C 1
ATOM 3643 O O . ASP C 1 62 ? 37.20454 11.05092 6.27570 1.000 27.19305 61 ASP C O 1
ATOM 3648 N N . THR C 1 63 ? 35.68961 9.53933 5.56857 1.000 24.12140 62 THR C N 1
ATOM 3649 C CA . THR C 1 63 ? 34.57483 10.12363 6.30350 1.000 26.12954 62 THR C CA 1
ATOM 3650 C C . THR C 1 63 ? 34.03055 9.09992 7.28795 1.000 27.88798 62 THR C C 1
ATOM 3651 O O . THR C 1 63 ? 33.70490 7.97229 6.90058 1.000 25.73648 62 THR C O 1
ATOM 3655 N N . ILE C 1 64 ? 33.94151 9.49391 8.55583 1.000 25.09288 63 ILE C N 1
ATOM 3656 C CA . ILE C 1 64 ? 33.31255 8.68929 9.59593 1.000 23.73462 63 ILE C CA 1
ATOM 3657 C C . ILE C 1 64 ? 31.88294 9.18273 9.76865 1.000 24.45491 63 ILE C C 1
ATOM 3658 O O . ILE C 1 64 ? 31.65454 10.36214 10.06238 1.000 25.33361 63 ILE C O 1
ATOM 3663 N N . VAL C 1 65 ? 30.92220 8.28707 9.58516 1.000 24.54122 64 VAL C N 1
ATOM 3664 C CA . VAL C 1 65 ? 29.51630 8.56655 9.85257 1.000 26.77274 64 VAL C CA 1
ATOM 3665 C C . VAL C 1 65 ? 29.14606 7.85688 11.14606 1.000 25.17980 64 VAL C C 1
ATOM 3666 O O . VAL C 1 65 ? 29.49205 6.68439 11.33682 1.000 26.04083 64 VAL C O 1
ATOM 3670 N N . CYS C 1 66 ? 28.45623 8.56115 12.04156 1.000 24.17617 65 CYS C N 1
ATOM 3671 C CA . CYS C 1 66 ? 28.20964 8.02454 13.37291 1.000 24.04106 65 CYS C CA 1
ATOM 3672 C C . CYS C 1 66 ? 26.90087 8.56578 13.92542 1.000 23.21873 65 CYS C C 1
ATOM 3673 O O . CYS C 1 66 ? 26.64065 9.77004 13.84901 1.000 24.76203 65 CYS C O 1
ATOM 3676 N N . GLU C 1 67 ? 26.08501 7.67181 14.47441 1.000 21.35013 66 GLU C N 1
ATOM 3677 C CA . GLU C 1 67 ? 24.89711 8.06816 15.21890 1.000 22.11107 66 GLU C CA 1
ATOM 3678 C C . GLU C 1 67 ? 25.31056 8.48147 16.62894 1.000 24.44631 66 GLU C C 1
ATOM 3679 O O . GLU C 1 67 ? 25.85347 7.66830 17.38471 1.000 24.13415 66 GLU C O 1
ATOM 3685 N N . LYS C 1 68 ? 25.06065 9.74003 16.98124 1.000 21.58237 67 LYS C N 1
ATOM 3686 C CA . LYS C 1 68 ? 25.49474 10.30141 18.25204 1.000 22.06889 67 LYS C CA 1
ATOM 3687 C C . LYS C 1 68 ? 24.29627 10.66789 19.11685 1.000 23.75322 67 LYS C C 1
ATOM 3688 O O . LYS C 1 68 ? 23.18366 10.86000 18.62496 1.000 23.88156 67 LYS C O 1
ATOM 3694 N N . ARG C 1 69 ? 24.54428 10.78201 20.41848 1.000 20.79703 68 ARG C N 1
ATOM 3695 C CA . ARG C 1 69 ? 23.51437 11.17090 21.36993 1.000 22.43325 68 ARG C CA 1
ATOM 3696 C C . ARG C 1 69 ? 23.52913 12.68251 21.55871 1.000 25.38059 68 ARG C C 1
ATOM 3697 O O . ARG C 1 69 ? 24.59461 13.30440 21.60574 1.000 24.65677 68 ARG C O 1
ATOM 3705 N N . LEU C 1 70 ? 22.33962 13.27205 21.65347 1.000 23.63074 69 LEU C N 1
ATOM 3706 C CA . LEU C 1 70 ? 22.20933 14.71897 21.75129 1.000 22.24138 69 LEU C CA 1
ATOM 3707 C C . LEU C 1 70 ? 22.24515 15.16257 23.20785 1.000 22.55100 69 LEU C C 1
ATOM 3708 O O . LEU C 1 70 ? 21.59005 14.56678 24.06751 1.000 23.26389 69 LEU C O 1
ATOM 3713 N N . VAL C 1 71 ? 23.02005 16.21166 23.47563 1.000 23.74363 70 VAL C N 1
ATOM 3714 C CA . VAL C 1 71 ? 23.12819 16.81631 24.80131 1.000 25.32679 70 VAL C CA 1
ATOM 3715 C C . VAL C 1 71 ? 22.77942 18.29204 24.67326 1.000 23.44018 70 VAL C C 1
ATOM 3716 O O . VAL C 1 71 ? 23.49330 19.04639 24.00151 1.000 28.96503 70 VAL C O 1
ATOM 3720 N N . TYR C 1 72 ? 21.69463 18.70628 25.31967 1.000 24.83485 71 TYR C N 1
ATOM 3721 C CA . TYR C 1 72 ? 21.27434 20.10192 25.29839 1.000 29.40674 71 TYR C CA 1
ATOM 3722 C C . TYR C 1 72 ? 21.89413 20.83796 26.47996 1.000 29.09331 71 TYR C C 1
ATOM 3723 O O . TYR C 1 72 ? 21.92175 20.31459 27.59779 1.000 33.99043 71 TYR C O 1
ATOM 3732 N N . THR C 1 73 ? 22.41055 22.04181 26.22575 1.000 33.11945 72 THR C N 1
ATOM 3733 C CA . THR C 1 73 ? 23.13701 22.81162 27.22746 1.000 34.80616 72 THR C CA 1
ATOM 3734 C C . THR C 1 73 ? 22.69079 24.26684 27.20733 1.000 39.40089 72 THR C C 1
ATOM 3735 O O . THR C 1 73 ? 22.25435 24.78869 26.17707 1.000 39.47549 72 THR C O 1
ATOM 3739 N N . GLU C 1 74 ? 22.81236 24.91851 28.36703 1.000 38.93733 73 GLU C N 1
ATOM 3740 C CA . GLU C 1 74 ? 22.59243 26.35788 28.45109 1.000 46.99181 73 GLU C CA 1
ATOM 3741 C C . GLU C 1 74 ? 23.80351 27.14873 27.97700 1.000 46.85867 73 GLU C C 1
ATOM 3742 O O . GLU C 1 74 ? 23.64811 28.25817 27.45578 1.000 54.69413 73 GLU C O 1
ATOM 3748 N N . ARG C 1 75 ? 25.00473 26.60719 28.15604 1.000 46.88383 74 ARG C N 1
ATOM 3749 C CA . ARG C 1 75 ? 26.23909 27.31191 27.85441 1.000 46.83726 74 ARG C CA 1
ATOM 3750 C C . ARG C 1 75 ? 27.01360 26.58088 26.76591 1.000 47.37201 74 ARG C C 1
ATOM 3751 O O . ARG C 1 75 ? 26.84647 25.37700 26.55077 1.000 44.06110 74 ARG C O 1
ATOM 3759 N N . GLU C 1 76 ? 27.87204 27.33174 26.08246 1.000 46.20397 75 GLU C N 1
ATOM 3760 C CA . GLU C 1 76 ? 28.68186 26.76832 25.01288 1.000 41.90025 75 GLU C CA 1
ATOM 3761 C C . GLU C 1 76 ? 29.76464 25.86076 25.58576 1.000 43.10552 75 GLU C C 1
ATOM 3762 O O . GLU C 1 76 ? 30.30715 26.11764 26.66370 1.000 43.32001 75 GLU C O 1
ATOM 3768 N N . TRP C 1 77 ? 30.07181 24.78484 24.85980 1.000 40.30923 76 TRP C N 1
ATOM 3769 C CA . TRP C 1 77 ? 31.19451 23.92233 25.19729 1.000 37.59397 76 TRP C CA 1
ATOM 3770 C C . TRP C 1 77 ? 32.38662 24.31541 24.34216 1.000 38.24173 76 TRP C C 1
ATOM 3771 O O . TRP C 1 77 ? 32.26098 24.34336 23.10743 1.000 38.59269 76 TRP C O 1
ATOM 3782 N N . PRO C 1 78 ? 33.53952 24.63611 24.92730 1.000 39.99046 77 PRO C N 1
ATOM 3783 C CA . PRO C 1 78 ? 34.70775 24.97612 24.10636 1.000 39.26561 77 PRO C CA 1
ATOM 3784 C C . PRO C 1 78 ? 35.14046 23.79526 23.24954 1.000 38.54307 77 PRO C C 1
ATOM 3785 O O . PRO C 1 78 ? 35.17032 22.65033 23.70557 1.000 35.18197 77 PRO C O 1
ATOM 3789 N N . LEU C 1 79 ? 35.47600 24.09169 21.99512 1.000 38.70296 78 LEU C N 1
ATOM 3790 C CA . LEU C 1 79 ? 35.83661 23.05428 21.03783 1.000 37.44196 78 LEU C CA 1
ATOM 3791 C C . LEU C 1 79 ? 37.03372 22.24883 21.53134 1.000 34.15666 78 LEU C C 1
ATOM 3792 O O . LEU C 1 79 ? 37.98100 22.79674 22.10128 1.000 35.29144 78 LEU C O 1
ATOM 3797 N N . HIS C 1 80 ? 36.97236 20.93329 21.31863 1.000 33.19729 79 HIS C N 1
ATOM 3798 C CA . HIS C 1 80 ? 38.01517 19.96507 21.65216 1.000 33.54184 79 HIS C CA 1
ATOM 3799 C C . HIS C 1 80 ? 38.17492 19.74399 23.15138 1.000 32.39880 79 HIS C C 1
ATOM 3800 O O . HIS C 1 80 ? 39.11554 19.05816 23.56484 1.000 29.12154 79 HIS C O 1
ATOM 3807 N N . THR C 1 81 ? 37.28985 20.29484 23.97574 1.000 31.22205 80 THR C N 1
ATOM 3808 C CA . THR C 1 81 ? 37.34657 20.02252 25.40438 1.000 32.85577 80 THR C CA 1
ATOM 3809 C C . THR C 1 81 ? 37.10661 18.53491 25.65752 1.000 29.59406 80 THR C C 1
ATOM 3810 O O . THR C 1 81 ? 36.20962 17.93873 25.05142 1.000 29.77354 80 THR C O 1
ATOM 3814 N N . PRO C 1 82 ? 37.89452 17.90116 26.52264 1.000 29.03881 81 PRO C N 1
ATOM 3815 C CA . PRO C 1 82 ? 37.62231 16.50115 26.86782 1.000 29.08541 81 PRO C CA 1
ATOM 3816 C C . PRO C 1 82 ? 36.25229 16.33924 27.51550 1.000 31.72631 81 PRO C C 1
ATOM 3817 O O . PRO C 1 82 ? 35.82861 17.15719 28.33577 1.000 31.80386 81 PRO C O 1
ATOM 3821 N N . ILE C 1 83 ? 35.55855 15.27071 27.12758 1.000 24.87419 82 ILE C N 1
ATOM 3822 C CA . ILE C 1 83 ? 34.27321 14.88812 27.70384 1.000 23.93513 82 ILE C CA 1
ATOM 3823 C C . ILE C 1 83 ? 34.49219 13.63790 28.54438 1.000 26.34291 82 ILE C C 1
ATOM 3824 O O . ILE C 1 83 ? 35.12055 12.67783 28.08276 1.000 25.92089 82 ILE C O 1
ATOM 3829 N N . TYR C 1 84 ? 33.98079 13.64701 29.77293 1.000 24.06551 83 TYR C N 1
ATOM 3830 C CA . TYR C 1 84 ? 34.09911 12.50926 30.67176 1.000 26.22297 83 TYR C CA 1
ATOM 3831 C C . TYR C 1 84 ? 32.71785 11.97577 31.02257 1.000 25.69495 83 TYR C C 1
ATOM 3832 O O . TYR C 1 84 ? 31.71353 12.68522 30.92627 1.000 26.46540 83 TYR C O 1
ATOM 3841 N N . ASN C 1 85 ? 32.67274 10.71055 31.43515 1.000 25.79347 84 ASN C N 1
ATOM 3842 C CA . ASN C 1 85 ? 31.45036 10.18928 32.02224 1.000 25.87506 84 ASN C CA 1
ATOM 3843 C C . ASN C 1 85 ? 31.42163 10.54765 33.50855 1.000 26.83290 84 ASN C C 1
ATOM 3844 O O . ASN C 1 85 ? 32.30650 11.23665 34.02331 1.000 26.13963 84 ASN C O 1
ATOM 3849 N N . ILE C 1 86 ? 30.39066 10.07864 34.21512 1.000 25.51659 85 ILE C N 1
ATOM 3850 C CA . ILE C 1 86 ? 30.21875 10.46422 35.61116 1.000 28.25935 85 ILE C CA 1
ATOM 3851 C C . ILE C 1 86 ? 31.26969 9.82651 36.51076 1.000 26.19501 85 ILE C C 1
ATOM 3852 O O . ILE C 1 86 ? 31.45693 10.27178 37.65021 1.000 29.96752 85 ILE C O 1
ATOM 3857 N N . ASN C 1 87 ? 31.98121 8.81000 36.02242 1.000 26.25794 86 ASN C N 1
ATOM 3858 C CA . ASN C 1 87 ? 33.04808 8.15875 36.77011 1.000 31.18877 86 ASN C CA 1
ATOM 3859 C C . ASN C 1 87 ? 34.43049 8.68156 36.39041 1.000 26.73797 86 ASN C C 1
ATOM 3860 O O . ASN C 1 87 ? 35.43159 8.01111 36.66030 1.000 29.41752 86 ASN C O 1
ATOM 3865 N N . ASN C 1 88 ? 34.50104 9.86502 35.77439 1.000 26.80890 87 ASN C N 1
ATOM 3866 C CA . ASN C 1 88 ? 35.76554 10.52761 35.43979 1.000 25.72776 87 ASN C CA 1
ATOM 3867 C C . ASN C 1 88 ? 36.59968 9.70971 34.45389 1.000 26.63147 87 ASN C C 1
ATOM 3868 O O . ASN C 1 88 ? 37.83155 9.71672 34.50621 1.000 29.16380 87 ASN C O 1
ATOM 3873 N N . GLN C 1 89 ? 35.93996 9.00052 33.54374 1.000 28.48013 88 GLN C N 1
ATOM 3874 C CA . GLN C 1 89 ? 36.60124 8.31057 32.44495 1.000 26.35619 88 GLN C CA 1
ATOM 3875 C C . GLN C 1 89 ? 36.33039 9.08601 31.16412 1.000 26.44854 88 GLN C C 1
ATOM 3876 O O . GLN C 1 89 ? 35.19279 9.49886 30.91822 1.000 24.99168 88 GLN C O 1
ATOM 3882 N N . ILE C 1 90 ? 37.36736 9.28880 30.35215 1.000 25.82039 89 ILE C N 1
ATOM 3883 C CA . ILE C 1 90 ? 37.21243 10.13595 29.17657 1.000 28.06425 89 ILE C CA 1
ATOM 3884 C C . ILE C 1 90 ? 36.34797 9.42137 28.14406 1.000 28.73256 89 ILE C C 1
ATOM 3885 O O . ILE C 1 90 ? 36.51014 8.22033 27.88825 1.000 30.42015 89 ILE C O 1
ATOM 3890 N N . VAL C 1 91 ? 35.39076 10.15621 27.57825 1.000 28.78622 90 VAL C N 1
ATOM 3891 C CA . VAL C 1 91 ? 34.47126 9.61926 26.59090 1.000 27.35694 90 VAL C CA 1
ATOM 3892 C C . VAL C 1 91 ? 34.76106 10.14301 25.18662 1.000 30.12476 90 VAL C C 1
ATOM 3893 O O . VAL C 1 91 ? 34.50541 9.43250 24.20551 1.000 28.93001 90 VAL C O 1
ATOM 3897 N N . GLY C 1 92 ? 35.31898 11.34289 25.06498 1.000 28.22263 91 GLY C N 1
ATOM 3898 C CA . GLY C 1 92 ? 35.63798 11.89579 23.76281 1.000 25.57311 91 GLY C CA 1
ATOM 3899 C C . GLY C 1 92 ? 36.08363 13.33729 23.90218 1.000 26.60932 91 GLY C C 1
ATOM 3900 O O . GLY C 1 92 ? 36.44906 13.78328 24.99070 1.000 26.49144 91 GLY C O 1
ATOM 3901 N N . LEU C 1 93 ? 36.05355 14.05066 22.77991 1.000 28.69153 92 LEU C N 1
ATOM 3902 C CA . LEU C 1 93 ? 36.33498 15.47677 22.73853 1.000 25.64804 92 LEU C CA 1
ATOM 3903 C C . LEU C 1 93 ? 35.10723 16.21828 22.22944 1.000 28.39920 92 LEU C C 1
ATOM 3904 O O . LEU C 1 93 ? 34.34392 15.69743 21.40966 1.000 28.17351 92 LEU C O 1
ATOM 3909 N N . VAL C 1 94 ? 34.92417 17.44341 22.72162 1.000 28.69114 93 VAL C N 1
ATOM 3910 C CA . VAL C 1 94 ? 33.83328 18.28357 22.24087 1.000 30.23412 93 VAL C CA 1
ATOM 3911 C C . VAL C 1 94 ? 34.03179 18.55229 20.75626 1.000 32.20676 93 VAL C C 1
ATOM 3912 O O . VAL C 1 94 ? 35.08504 19.04605 20.33424 1.000 31.30453 93 VAL C O 1
ATOM 3916 N N . THR C 1 95 ? 33.02663 18.20695 19.95580 1.000 30.29247 94 THR C N 1
ATOM 3917 C CA . THR C 1 95 ? 32.99212 18.53255 18.54000 1.000 34.95354 94 THR C CA 1
ATOM 3918 C C . THR C 1 95 ? 32.01551 19.68656 18.31602 1.000 37.70424 94 THR C C 1
ATOM 3919 O O . THR C 1 95 ? 31.40509 20.20547 19.25267 1.000 37.77884 94 THR C O 1
ATOM 3923 N N . HIS C 1 96 ? 31.86454 20.09325 17.05731 1.000 38.75767 95 HIS C N 1
ATOM 3924 C CA . HIS C 1 96 ? 31.03503 21.25240 16.75011 1.000 42.33437 95 HIS C CA 1
ATOM 3925 C C . HIS C 1 96 ? 29.57374 20.98924 17.09378 1.000 35.48400 95 HIS C C 1
ATOM 3926 O O . HIS C 1 96 ? 29.00644 19.96006 16.71693 1.000 39.09385 95 HIS C O 1
ATOM 3933 N N . GLY C 1 97 ? 28.96963 21.92859 17.82210 1.000 36.93193 96 GLY C N 1
ATOM 3934 C CA . GLY C 1 97 ? 27.56511 21.88672 18.14975 1.000 37.14174 96 GLY C CA 1
ATOM 3935 C C . GLY C 1 97 ? 26.77541 22.93556 17.38169 1.000 38.21437 96 GLY C C 1
ATOM 3936 O O . GLY C 1 97 ? 27.29482 23.66517 16.54111 1.000 41.94938 96 GLY C O 1
ATOM 3937 N N . VAL C 1 98 ? 25.48436 22.99354 17.69168 1.000 33.40451 97 VAL C N 1
ATOM 3938 C CA . VAL C 1 98 ? 24.58794 23.95622 17.06765 1.000 37.95936 97 VAL C CA 1
ATOM 3939 C C . VAL C 1 98 ? 24.01964 24.86987 18.14262 1.000 40.70830 97 VAL C C 1
ATOM 3940 O O . VAL C 1 98 ? 23.86608 24.48015 19.30505 1.000 41.37773 97 VAL C O 1
ATOM 3944 N N . GLN C 1 99 ? 23.71893 26.10297 17.74632 1.000 44.56867 98 GLN C N 1
ATOM 3945 C CA . GLN C 1 99 ? 23.09197 27.08135 18.62626 1.000 47.60013 98 GLN C CA 1
ATOM 3946 C C . GLN C 1 99 ? 21.62757 27.20823 18.22397 1.000 50.40436 98 GLN C C 1
ATOM 3947 O O . GLN C 1 99 ? 21.31550 27.71011 17.13907 1.000 54.20637 98 GLN C O 1
ATOM 3953 N N . LEU C 1 100 ? 20.73256 26.74598 19.09872 1.000 50.17997 99 LEU C N 1
ATOM 3954 C CA . LEU C 1 100 ? 19.30483 26.78359 18.80290 1.000 52.16281 99 LEU C CA 1
ATOM 3955 C C . LEU C 1 100 ? 18.71219 28.15956 19.08479 1.000 57.66954 99 LEU C C 1
ATOM 3956 O O . LEU C 1 100 ? 17.88199 28.65198 18.31204 1.000 59.54088 99 LEU C O 1
ATOM 3961 N N . SER C 1 101 ? 19.12449 28.78783 20.18345 1.000 56.26038 100 SER C N 1
ATOM 3962 C CA . SER C 1 101 ? 18.70771 30.14127 20.52084 1.000 59.62763 100 SER C CA 1
ATOM 3963 C C . SER C 1 101 ? 19.85222 30.82216 21.25975 1.000 59.61205 100 SER C C 1
ATOM 3964 O O . SER C 1 101 ? 20.93411 30.25348 21.42737 1.000 54.88168 100 SER C O 1
ATOM 3967 N N . SER C 1 102 ? 19.59682 32.04889 21.72156 1.000 64.15978 101 SER C N 1
ATOM 3968 C CA . SER C 1 102 ? 20.65630 32.84564 22.33315 1.000 63.25351 101 SER C CA 1
ATOM 3969 C C . SER C 1 102 ? 21.22153 32.18713 23.58551 1.000 63.67461 101 SER C C 1
ATOM 3970 O O . SER C 1 102 ? 22.40312 32.37011 23.89981 1.000 65.03933 101 SER C O 1
ATOM 3973 N N . GLN C 1 103 ? 20.40994 31.41427 24.30829 1.000 61.98548 102 GLN C N 1
ATOM 3974 C CA . GLN C 1 103 ? 20.83892 30.83833 25.57776 1.000 60.73850 102 GLN C CA 1
ATOM 3975 C C . GLN C 1 103 ? 20.82848 29.31262 25.56609 1.000 58.86496 102 GLN C C 1
ATOM 3976 O O . GLN C 1 103 ? 20.84772 28.69206 26.63374 1.000 56.25651 102 GLN C O 1
ATOM 3982 N N . GLU C 1 104 ? 20.81430 28.68882 24.38882 1.000 55.56431 103 GLU C N 1
ATOM 3983 C CA . GLU C 1 104 ? 20.70934 27.23922 24.30506 1.000 51.02950 103 GLU C CA 1
ATOM 3984 C C . GLU C 1 104 ? 21.53003 26.70499 23.14157 1.000 49.76141 103 GLU C C 1
ATOM 3985 O O . GLU C 1 104 ? 21.53212 27.28023 22.04877 1.000 48.60173 103 GLU C O 1
ATOM 3991 N N . TYR C 1 105 ? 22.21711 25.59160 23.39192 1.000 41.42498 104 TYR C N 1
ATOM 3992 C CA . TYR C 1 105 ? 23.03807 24.91222 22.40352 1.000 37.26107 104 TYR C CA 1
ATOM 3993 C C . TYR C 1 105 ? 22.71804 23.42445 22.42993 1.000 36.57762 104 TYR C C 1
ATOM 3994 O O . TYR C 1 105 ? 22.10730 22.91616 23.37401 1.000 33.34892 104 TYR C O 1
ATOM 4003 N N . CYS C 1 106 ? 23.14258 22.72306 21.38080 1.000 33.45364 105 CYS C N 1
ATOM 4004 C CA . CYS C 1 106 ? 22.98375 21.27601 21.31362 1.000 31.41695 105 CYS C CA 1
ATOM 4005 C C . CYS C 1 106 ? 24.26249 20.66326 20.77002 1.000 30.56334 105 CYS C C 1
ATOM 4006 O O . CYS C 1 106 ? 24.77612 21.10536 19.73843 1.000 32.74170 105 CYS C O 1
ATOM 4009 N N . TYR C 1 107 ? 24.77029 19.64896 21.46224 1.000 27.49428 106 TYR C N 1
ATOM 4010 C CA . TYR C 1 107 ? 25.97975 18.95321 21.05668 1.000 26.14119 106 TYR C CA 1
ATOM 4011 C C . TYR C 1 107 ? 25.67400 17.47983 20.82943 1.000 24.80796 106 TYR C C 1
ATOM 4012 O O . TYR C 1 107 ? 24.77474 16.91100 21.45590 1.000 27.74201 106 TYR C O 1
ATOM 4021 N N . ALA C 1 108 ? 26.41859 16.87442 19.90905 1.000 24.34019 107 ALA C N 1
ATOM 4022 C CA . ALA C 1 108 ? 26.27773 15.46507 19.56674 1.000 24.61079 107 ALA C CA 1
ATOM 4023 C C . ALA C 1 108 ? 27.49558 14.72529 20.09772 1.000 25.20730 107 ALA C C 1
ATOM 4024 O O . ALA C 1 108 ? 28.63176 15.08302 19.77057 1.000 25.04896 107 ALA C O 1
ATOM 4026 N N . VAL C 1 109 ? 27.26400 13.70888 20.92374 1.000 21.39523 108 VAL C N 1
ATOM 4027 C CA . VAL C 1 109 ? 28.34173 12.98053 21.58166 1.000 20.96871 108 VAL C CA 1
ATOM 4028 C C . VAL C 1 109 ? 28.22798 11.50333 21.23398 1.000 23.28463 108 VAL C C 1
ATOM 4029 O O . VAL C 1 109 ? 27.16270 10.89645 21.40164 1.000 22.68118 108 VAL C O 1
ATOM 4033 N N . GLN C 1 110 ? 29.32838 10.93300 20.75331 1.000 22.84174 109 GLN C N 1
ATOM 4034 C CA . GLN C 1 110 ? 29.38722 9.50615 20.47070 1.000 23.33850 109 GLN C CA 1
ATOM 4035 C C . GLN C 1 110 ? 29.45318 8.71346 21.77183 1.000 24.85453 109 GLN C C 1
ATOM 4036 O O . GLN C 1 110 ? 30.26036 9.01475 22.65738 1.000 26.27532 109 GLN C O 1
ATOM 4042 N N . ASP C 1 111 ? 28.59323 7.70274 21.89198 1.000 23.36350 110 ASP C N 1
ATOM 4043 C CA . ASP C 1 111 ? 28.54083 6.85845 23.08573 1.000 25.98815 110 ASP C CA 1
ATOM 4044 C C . ASP C 1 111 ? 29.31049 5.57456 22.78941 1.000 25.55283 110 ASP C C 1
ATOM 4045 O O . ASP C 1 111 ? 28.73877 4.51146 22.54808 1.000 25.40227 110 ASP C O 1
ATOM 4050 N N . GLY C 1 112 ? 30.63762 5.69096 22.81161 1.000 23.35343 111 GLY C N 1
ATOM 4051 C CA . GLY C 1 112 ? 31.49017 4.54141 22.56062 1.000 26.96283 111 GLY C CA 1
ATOM 4052 C C . GLY C 1 112 ? 31.18617 3.90448 21.22175 1.000 27.56778 111 GLY C C 1
ATOM 4053 O O . GLY C 1 112 ? 31.00962 4.58476 20.20437 1.000 26.41069 111 GLY C O 1
ATOM 4054 N N . PHE C 1 113 ? 31.11193 2.57608 21.21822 1.000 28.35635 112 PHE C N 1
ATOM 4055 C CA . PHE C 1 113 ? 30.77862 1.80346 20.02574 1.000 27.52499 112 PHE C CA 1
ATOM 4056 C C . PHE C 1 113 ? 29.39717 1.16783 20.15307 1.000 29.47286 112 PHE C C 1
ATOM 4057 O O . PHE C 1 113 ? 29.16890 0.04167 19.70940 1.000 31.09450 112 PHE C O 1
ATOM 4065 N N . ASN C 1 114 ? 28.45728 1.89016 20.76272 1.000 26.65316 113 ASN C N 1
ATOM 4066 C CA . ASN C 1 114 ? 27.12207 1.35721 20.99900 1.000 29.39646 113 ASN C CA 1
ATOM 4067 C C . ASN C 1 114 ? 26.16124 1.57617 19.83535 1.000 26.88342 113 ASN C C 1
ATOM 4068 O O . ASN C 1 114 ? 25.21500 0.79677 19.67836 1.000 27.93384 113 ASN C O 1
ATOM 4073 N N . LEU C 1 115 ? 26.37046 2.60271 19.01645 1.000 25.04860 114 LEU C N 1
ATOM 4074 C CA . LEU C 1 115 ? 25.38950 3.01209 18.01373 1.000 24.86493 114 LEU C CA 1
ATOM 4075 C C . LEU C 1 115 ? 25.97286 2.88919 16.60500 1.000 25.76481 114 LEU C C 1
ATOM 4076 O O . LEU C 1 115 ? 27.14098 2.53992 16.41545 1.000 26.27482 114 LEU C O 1
ATOM 4081 N N . TYR C 1 116 ? 25.12988 3.18131 15.61265 1.000 24.33860 115 TYR C N 1
ATOM 4082 C CA . TYR C 1 116 ? 25.50653 3.01842 14.21232 1.000 25.99901 115 TYR C CA 1
ATOM 4083 C C . TYR C 1 116 ? 26.79833 3.76135 13.89715 1.000 26.72021 115 TYR C C 1
ATOM 4084 O O . TYR C 1 116 ? 27.02546 4.87946 14.36595 1.000 24.35480 115 TYR C O 1
ATOM 4093 N N . ASN C 1 117 ? 27.64598 3.12439 13.09252 1.000 26.12208 116 ASN C N 1
ATOM 4094 C CA . ASN C 1 117 ? 28.91614 3.69478 12.67045 1.000 24.30637 116 ASN C CA 1
ATOM 4095 C C . ASN C 1 117 ? 29.18861 3.23087 11.24613 1.000 25.70428 116 ASN C C 1
ATOM 4096 O O . ASN C 1 117 ? 28.88643 2.08714 10.89865 1.00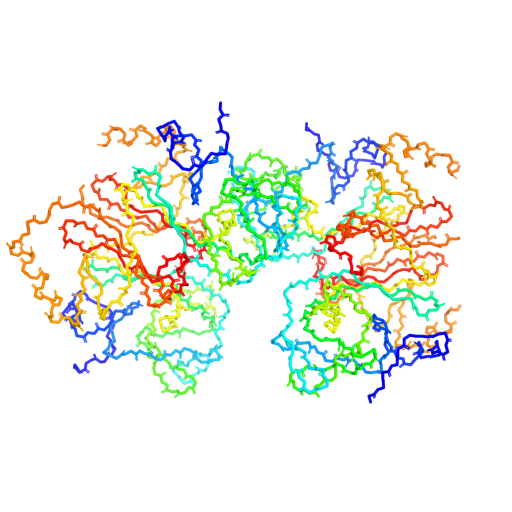0 24.62816 116 ASN C O 1
ATOM 4101 N N . ASN C 1 118 ? 29.74047 4.11988 10.41972 1.000 23.09324 117 ASN C N 1
ATOM 4102 C CA . ASN C 1 118 ? 30.06494 3.78381 9.03372 1.000 24.61535 117 ASN C CA 1
ATOM 4103 C C . ASN C 1 118 ? 31.34696 4.50693 8.65021 1.000 25.77385 117 ASN C C 1
ATOM 4104 O O . ASN C 1 118 ? 31.36845 5.73880 8.56967 1.000 27.51670 117 ASN C O 1
ATOM 4109 N N . HIS C 1 119 ? 32.40603 3.74031 8.41148 1.000 21.80886 118 HIS C N 1
ATOM 4110 C CA . HIS C 1 119 ? 33.69322 4.27620 7.98116 1.000 22.79627 118 HIS C CA 1
ATOM 4111 C C . HIS C 1 119 ? 33.73276 4.23354 6.45629 1.000 25.88281 118 HIS C C 1
ATOM 4112 O O . HIS C 1 119 ? 33.74256 3.15134 5.86153 1.000 24.90897 118 HIS C O 1
ATOM 4119 N N . LEU C 1 120 ? 33.73564 5.40678 5.82561 1.000 26.00057 119 LEU C N 1
ATOM 4120 C CA . LEU C 1 120 ? 33.76671 5.52708 4.37187 1.000 22.48121 119 LEU C CA 1
ATOM 4121 C C . LEU C 1 120 ? 35.19732 5.81478 3.92706 1.000 27.49241 119 LEU C C 1
ATOM 4122 O O . LEU C 1 120 ? 35.80451 6.79473 4.37134 1.000 27.99398 119 LEU C O 1
ATOM 4127 N N . THR C 1 121 ? 35.72782 4.96954 3.04707 1.000 28.85172 120 THR C N 1
ATOM 4128 C CA . THR C 1 121 ? 37.12839 5.04622 2.64814 1.000 25.89188 120 THR C CA 1
ATOM 4129 C C . THR C 1 121 ? 37.29170 5.88008 1.38334 1.000 30.03001 120 THR C C 1
ATOM 4130 O O . THR C 1 121 ? 36.63613 5.62032 0.36937 1.000 28.47803 120 THR C O 1
ATOM 4134 N N . GLY C 1 122 ? 38.17194 6.87606 1.44952 1.000 29.36747 121 GLY C N 1
ATOM 4135 C CA . GLY C 1 122 ? 38.53129 7.64895 0.27556 1.000 29.62729 121 GLY C CA 1
ATOM 4136 C C . GLY C 1 122 ? 37.42690 8.51465 -0.28321 1.000 29.99927 121 GLY C C 1
ATOM 4137 O O . GLY C 1 122 ? 37.40642 8.77308 -1.48925 1.000 29.05914 121 GLY C O 1
ATOM 4138 N N . MET C 1 123 ? 36.50298 8.97291 0.55909 1.000 26.51381 122 MET C N 1
ATOM 4139 C CA . MET C 1 123 ? 35.36558 9.75546 0.10019 1.000 32.00517 122 MET C CA 1
ATOM 4140 C C . MET C 1 123 ? 35.12134 10.91715 1.04765 1.000 31.96456 122 MET C C 1
ATOM 4141 O O . MET C 1 123 ? 35.17373 10.75348 2.26978 1.000 32.10090 122 MET C O 1
ATOM 4146 N N . ASN C 1 124 ? 34.84728 12.08509 0.47310 1.000 31.26729 123 ASN C N 1
ATOM 4147 C CA . ASN C 1 124 ? 34.45746 13.27023 1.22672 1.000 34.12569 123 ASN C CA 1
ATOM 4148 C C . ASN C 1 124 ? 32.94148 13.40144 1.12490 1.000 35.33219 123 ASN C C 1
ATOM 4149 O O . ASN C 1 124 ? 32.40980 13.73079 0.05934 1.000 38.90220 123 ASN C O 1
ATOM 4154 N N . LEU C 1 125 ? 32.25340 13.14297 2.23343 1.000 35.02583 124 LEU C N 1
ATOM 4155 C CA . LEU C 1 125 ? 30.79879 13.07914 2.22934 1.000 29.96944 124 LEU C CA 1
ATOM 4156 C C . LEU C 1 125 ? 30.18458 14.43876 1.92193 1.000 35.17891 124 LEU C C 1
ATOM 4157 O O . LEU C 1 125 ? 30.61392 15.47164 2.44519 1.000 36.03382 124 LEU C O 1
ATOM 4162 N N . ILE C 1 126 ? 29.17357 14.42742 1.05820 1.000 31.36726 125 ILE C N 1
ATOM 4163 C CA . ILE C 1 126 ? 28.36864 15.59904 0.74030 1.000 33.19402 125 ILE C CA 1
ATOM 4164 C C . ILE C 1 126 ? 27.01258 15.42892 1.40836 1.000 34.49081 125 ILE C C 1
ATOM 4165 O O . ILE C 1 126 ? 26.39061 14.36582 1.30061 1.000 37.23775 125 ILE C O 1
ATOM 4170 N N . VAL C 1 127 ? 26.55900 16.46686 2.10260 1.000 34.22302 126 VAL C N 1
ATOM 4171 C CA . VAL C 1 127 ? 25.26033 16.47083 2.76453 1.000 35.92286 126 VAL C CA 1
ATOM 4172 C C . VAL C 1 127 ? 24.39072 17.50221 2.06566 1.000 40.45229 126 VAL C C 1
ATOM 4173 O O . VAL C 1 127 ? 24.74455 18.68651 2.01209 1.000 48.81828 126 VAL C O 1
ATOM 4177 N N . ARG C 1 128 ? 23.26097 17.05822 1.51960 1.000 39.08397 127 ARG C N 1
ATOM 4178 C CA . ARG C 1 128 ? 22.38791 17.96473 0.79144 1.000 44.33170 127 ARG C CA 1
ATOM 4179 C C . ARG C 1 128 ? 20.93581 17.56774 1.00798 1.000 44.00450 127 ARG C C 1
ATOM 4180 O O . ARG C 1 128 ? 20.62431 16.40420 1.27884 1.000 36.57982 127 ARG C O 1
ATOM 4188 N N . GLU C 1 129 ? 20.05171 18.55405 0.88393 1.000 44.89847 128 GLU C N 1
ATOM 4189 C CA . GLU C 1 129 ? 18.62802 18.32245 1.06180 1.000 44.70698 128 GLU C CA 1
ATOM 4190 C C . GLU C 1 129 ? 18.03578 17.65744 -0.17347 1.000 45.16965 128 GLU C C 1
ATOM 4191 O O . GLU C 1 129 ? 18.31941 18.05005 -1.30885 1.000 48.83058 128 GLU C O 1
ATOM 4197 N N . LYS C 1 130 ? 17.21264 16.63989 0.05875 1.000 44.59720 129 LYS C N 1
ATOM 4198 C CA . LYS C 1 130 ? 16.56838 15.92592 -1.03283 1.000 45.86152 129 LYS C CA 1
ATOM 4199 C C . LYS C 1 130 ? 15.48398 16.79180 -1.66169 1.000 54.44267 129 LYS C C 1
ATOM 4200 O O . LYS C 1 130 ? 14.68726 17.42456 -0.96319 1.000 55.12018 129 LYS C O 1
ATOM 4206 N N . LYS C 1 131 ? 15.45752 16.82183 -2.99454 1.000 55.72936 130 LYS C N 1
ATOM 4207 C CA . LYS C 1 131 ? 14.51151 17.65354 -3.72146 1.000 59.04285 130 LYS C CA 1
ATOM 4208 C C . LYS C 1 131 ? 13.53038 16.87780 -4.58612 1.000 60.11335 130 LYS C C 1
ATOM 4209 O O . LYS C 1 131 ? 12.52624 17.45927 -5.01099 1.000 66.89785 130 LYS C O 1
ATOM 4215 N N . LYS C 1 132 ? 13.77947 15.59901 -4.85862 1.000 57.71400 131 LYS C N 1
ATOM 4216 C CA . LYS C 1 132 ? 12.87109 14.77790 -5.64798 1.000 58.74751 131 LYS C CA 1
ATOM 4217 C C . LYS C 1 132 ? 12.58883 13.47958 -4.89851 1.000 59.44323 131 LYS C C 1
ATOM 4218 O O . LYS C 1 132 ? 13.11221 13.23831 -3.80689 1.000 57.85253 131 LYS C O 1
ATOM 4224 N N . LEU C 1 133 ? 11.75560 12.63159 -5.50476 1.000 59.35295 132 LEU C N 1
ATOM 4225 C CA . LEU C 1 133 ? 11.29401 11.42223 -4.82965 1.000 60.92052 132 LEU C CA 1
ATOM 4226 C C . LEU C 1 133 ? 12.40575 10.38943 -4.70021 1.000 57.36589 132 LEU C C 1
ATOM 4227 O O . LEU C 1 133 ? 12.59586 9.80003 -3.62965 1.000 60.98523 132 LEU C O 1
ATOM 4232 N N . ILE C 1 134 ? 13.14233 10.14646 -5.78098 1.000 57.38476 133 ILE C N 1
ATOM 4233 C CA . ILE C 1 134 ? 14.09933 9.04902 -5.85518 1.000 55.96137 133 ILE C CA 1
ATOM 4234 C C . ILE C 1 134 ? 15.50848 9.61757 -5.94043 1.000 52.60973 133 ILE C C 1
ATOM 4235 O O . ILE C 1 134 ? 15.77277 10.52912 -6.73350 1.000 44.38899 133 ILE C O 1
ATOM 4240 N N . ALA C 1 135 ? 16.40555 9.08534 -5.11361 1.000 49.95667 134 ALA C N 1
ATOM 4241 C CA . ALA C 1 135 ? 17.83396 9.34899 -5.20591 1.000 41.27552 134 ALA C CA 1
ATOM 4242 C C . ALA C 1 135 ? 18.52332 8.10182 -5.74018 1.000 43.03413 134 ALA C C 1
ATOM 4243 O O . ALA C 1 135 ? 18.25850 6.99189 -5.26693 1.000 45.18551 134 ALA C O 1
ATOM 4245 N N . TYR C 1 136 ? 19.39429 8.28364 -6.72940 1.000 38.59295 135 TYR C N 1
ATOM 4246 C CA . TYR C 1 136 ? 20.10261 7.16750 -7.34829 1.000 40.94457 135 TYR C CA 1
ATOM 4247 C C . TYR C 1 136 ? 21.42672 7.68750 -7.87959 1.000 42.49851 135 TYR C C 1
ATOM 4248 O O . TYR C 1 136 ? 21.44014 8.63338 -8.67426 1.000 40.64808 135 TYR C O 1
ATOM 4257 N N . ALA C 1 137 ? 22.52254 7.06113 -7.45547 1.000 37.46888 136 ALA C N 1
ATOM 4258 C CA . ALA C 1 137 ? 23.88505 7.51164 -7.77053 1.000 40.52838 136 ALA C CA 1
ATOM 4259 C C . ALA C 1 137 ? 23.98677 8.95716 -7.28002 1.000 41.84353 136 ALA C C 1
ATOM 4260 O O . ALA C 1 137 ? 23.59183 9.23341 -6.13813 1.000 39.42895 136 ALA C O 1
ATOM 4262 N N . ASP C 1 138 ? 24.48787 9.89316 -8.08758 1.000 40.23196 137 ASP C N 1
ATOM 4263 C CA . ASP C 1 138 ? 24.55421 11.29777 -7.70166 1.000 40.68713 137 ASP C CA 1
ATOM 4264 C C . ASP C 1 138 ? 23.39428 12.10895 -8.27287 1.000 44.64755 137 ASP C C 1
ATOM 4265 O O . ASP C 1 138 ? 23.50920 13.32891 -8.43333 1.000 41.27846 137 ASP C O 1
ATOM 4270 N N . ARG C 1 139 ? 22.26852 11.45620 -8.55955 1.000 41.50158 138 ARG C N 1
ATOM 4271 C CA . ARG C 1 139 ? 21.15497 12.07763 -9.25921 1.000 45.80878 138 ARG C CA 1
ATOM 4272 C C . ARG C 1 139 ? 19.87239 11.94971 -8.44691 1.000 45.24699 138 ARG C C 1
ATOM 4273 O O . ARG C 1 139 ? 19.75433 11.10769 -7.55297 1.000 41.19089 138 ARG C O 1
ATOM 4281 N N . GLU C 1 140 ? 18.90602 12.80341 -8.78089 1.000 45.05525 139 GLU C N 1
ATOM 4282 C CA . GLU C 1 140 ? 17.56850 12.77593 -8.20601 1.000 46.13730 139 GLU C CA 1
ATOM 4283 C C . GLU C 1 140 ? 16.54566 12.66912 -9.32902 1.000 53.70610 139 GLU C C 1
ATOM 4284 O O . GLU C 1 140 ? 16.68957 13.31548 -10.37139 1.000 47.20551 139 GLU C O 1
ATOM 4290 N N . PHE C 1 141 ? 15.50948 11.85779 -9.11541 1.000 54.63001 140 PHE C N 1
ATOM 4291 C CA . PHE C 1 141 ? 14.51280 11.58830 -10.14378 1.000 58.24895 140 PHE C CA 1
ATOM 4292 C C . PHE C 1 141 ? 13.10611 11.72662 -9.58128 1.000 62.76758 140 PHE C C 1
ATOM 4293 O O . PHE C 1 141 ? 12.84049 11.34574 -8.43646 1.000 62.03347 140 PHE C O 1
ATOM 4301 N N . ASP C 1 142 ? 12.20494 12.26549 -10.40685 1.000 63.27855 141 ASP C N 1
ATOM 4302 C CA . ASP C 1 142 ? 10.82366 12.47368 -9.98930 1.000 66.28449 141 ASP C CA 1
ATOM 4303 C C . ASP C 1 142 ? 10.01614 11.18044 -9.98003 1.000 67.21429 141 ASP C C 1
ATOM 4304 O O . ASP C 1 142 ? 9.03312 11.08099 -9.23678 1.000 66.35616 141 ASP C O 1
ATOM 4309 N N . ASN C 1 143 ? 10.39689 10.18971 -10.78481 1.000 64.13227 142 ASN C N 1
ATOM 4310 C CA . ASN C 1 143 ? 9.66387 8.92932 -10.82805 1.000 59.72158 142 ASN C CA 1
ATOM 4311 C C . ASN C 1 143 ? 10.56366 7.84323 -11.40816 1.000 55.99969 142 ASN C C 1
ATOM 4312 O O . ASN C 1 143 ? 11.68453 8.10382 -11.85391 1.000 55.56033 142 ASN C O 1
ATOM 4317 N N . LYS C 1 144 ? 10.03810 6.61405 -11.41732 1.000 57.40221 143 LYS C N 1
ATOM 4318 C CA . LYS C 1 144 ? 10.81976 5.44844 -11.82338 1.000 55.29228 143 LYS C CA 1
ATOM 4319 C C . LYS C 1 144 ? 11.19639 5.49815 -13.29980 1.000 57.70984 143 LYS C C 1
ATOM 4320 O O . LYS C 1 144 ? 12.31037 5.11020 -13.67197 1.000 56.93905 143 LYS C O 1
ATOM 4326 N N . SER C 1 145 ? 10.27765 5.94976 -14.15895 1.000 57.41175 144 SER C N 1
ATOM 4327 C CA . SER C 1 145 ? 10.54566 5.94571 -15.59482 1.000 56.30618 144 SER C CA 1
ATOM 4328 C C . SER C 1 145 ? 11.71561 6.85656 -15.93927 1.000 53.85842 144 SER C C 1
ATOM 4329 O O . SER C 1 145 ? 12.56719 6.50267 -16.76285 1.000 52.30312 144 SER C O 1
ATOM 4332 N N . GLU C 1 146 ? 11.77217 8.03528 -15.31691 1.000 55.14508 145 GLU C N 1
ATOM 4333 C CA . GLU C 1 146 ? 12.91015 8.92680 -15.51019 1.000 55.39539 145 GLU C CA 1
ATOM 4334 C C . GLU C 1 146 ? 14.20277 8.27562 -15.03235 1.000 55.18758 145 GLU C C 1
ATOM 4335 O O . GLU C 1 146 ? 15.26672 8.47121 -15.63257 1.000 49.80383 145 GLU C O 1
ATOM 4341 N N . LEU C 1 147 ? 14.12553 7.48737 -13.95629 1.000 55.11161 146 LEU C N 1
ATOM 4342 C CA . LEU C 1 147 ? 15.30669 6.79928 -13.44463 1.000 52.09508 146 LEU C CA 1
ATOM 4343 C C . LEU C 1 147 ? 15.77170 5.70348 -14.39636 1.000 46.67830 146 LEU C C 1
ATOM 4344 O O . LEU C 1 147 ? 16.97739 5.53447 -14.61331 1.000 47.52576 146 LEU C O 1
ATOM 4349 N N . GLN C 1 148 ? 14.83304 4.94766 -14.97092 1.000 53.92354 147 GLN C N 1
ATOM 4350 C CA . GLN C 1 148 ? 15.20924 3.84318 -15.84831 1.000 54.64140 147 GLN C CA 1
ATOM 4351 C C . GLN C 1 148 ? 15.94596 4.34280 -17.08521 1.000 54.82352 147 GLN C C 1
ATOM 4352 O O . GLN C 1 148 ? 16.86747 3.68130 -17.57858 1.000 54.83421 147 GLN C O 1
ATOM 4358 N N . ILE C 1 149 ? 15.55400 5.51008 -17.59903 1.000 51.81676 148 ILE C N 1
ATOM 4359 C CA . ILE C 1 149 ? 16.24120 6.08850 -18.75024 1.000 50.15281 148 ILE C CA 1
ATOM 4360 C C . ILE C 1 149 ? 17.69218 6.40038 -18.40338 1.000 51.21927 148 ILE C C 1
ATOM 4361 O O . ILE C 1 149 ? 18.60280 6.17178 -19.20954 1.000 45.65220 148 ILE C O 1
ATOM 4366 N N . TYR C 1 150 ? 17.93416 6.90952 -17.19269 1.000 47.37321 149 TYR C N 1
ATOM 4367 C CA . TYR C 1 150 ? 19.30074 7.22023 -16.78503 1.000 47.43931 149 TYR C CA 1
ATOM 4368 C C . TYR C 1 150 ? 20.15378 5.96139 -16.68827 1.000 48.89055 149 TYR C C 1
ATOM 4369 O O . TYR C 1 150 ? 21.34058 5.98295 -17.03552 1.000 51.51589 149 TYR C O 1
ATOM 4378 N N . ILE C 1 151 ? 19.57203 4.85908 -16.21111 1.000 48.24904 150 ILE C N 1
ATOM 4379 C CA . ILE C 1 151 ? 20.33639 3.62468 -16.05028 1.000 53.86779 150 ILE C CA 1
ATOM 4380 C C . ILE C 1 151 ? 20.76194 3.08036 -17.40809 1.000 56.17943 150 ILE C C 1
ATOM 4381 O O . ILE C 1 151 ? 21.91883 2.68963 -17.60445 1.000 55.84808 150 ILE C O 1
ATOM 4386 N N . GLU C 1 152 ? 19.83361 3.05125 -18.36685 1.000 56.49371 151 GLU C N 1
ATOM 4387 C CA . GLU C 1 152 ? 20.16588 2.57036 -19.70364 1.000 59.37248 151 GLU C CA 1
ATOM 4388 C C . GLU C 1 152 ? 21.15932 3.49732 -20.39379 1.000 55.81042 151 GLU C C 1
ATOM 4389 O O . GLU C 1 152 ? 22.09444 3.03179 -21.05600 1.000 52.53382 151 GLU C O 1
ATOM 4395 N N . GLU C 1 153 ? 20.97811 4.81241 -20.24027 1.000 53.90350 152 GLU C N 1
ATOM 4396 C CA . GLU C 1 153 ? 21.86777 5.77241 -20.88650 1.000 52.32449 152 GLU C CA 1
ATOM 4397 C C . GLU C 1 153 ? 23.28796 5.69071 -20.34106 1.000 56.40890 152 GLU C C 1
ATOM 4398 O O . GLU C 1 153 ? 24.24600 5.97224 -21.06939 1.000 54.14702 152 GLU C O 1
ATOM 4404 N N . THR C 1 154 ? 23.44725 5.31198 -19.07223 1.000 53.37283 153 THR C N 1
ATOM 4405 C CA . THR C 1 154 ? 24.78041 5.21560 -18.48984 1.000 55.80037 153 THR C CA 1
ATOM 4406 C C . THR C 1 154 ? 25.48555 3.92380 -18.88990 1.000 58.64860 153 THR C C 1
ATOM 4407 O O . THR C 1 154 ? 26.71452 3.91237 -19.02813 1.000 55.24275 153 THR C O 1
ATOM 4411 N N . GLN C 1 155 ? 24.73430 2.84274 -19.08976 1.000 61.89102 154 GLN C N 1
ATOM 4412 C CA . GLN C 1 155 ? 25.29694 1.56864 -19.53575 1.000 62.26381 154 GLN C CA 1
ATOM 4413 C C . GLN C 1 155 ? 26.01945 1.70608 -20.87470 1.000 63.26176 154 GLN C C 1
ATOM 4414 O O . GLN C 1 155 ? 25.47995 2.26052 -21.83491 1.000 63.34939 154 GLN C O 1
ATOM 4420 N N . GLY C 1 163 ? 35.49270 7.41413 -9.88374 1.000 47.75798 162 GLY C N 1
ATOM 4421 C CA . GLY C 1 163 ? 34.96644 8.56850 -9.17943 1.000 46.62537 162 GLY C CA 1
ATOM 4422 C C . GLY C 1 163 ? 33.96621 8.20946 -8.09692 1.000 41.74350 162 GLY C C 1
ATOM 4423 O O . GLY C 1 163 ? 32.75605 8.30638 -8.30224 1.000 42.31670 162 GLY C O 1
ATOM 4424 N N . TYR C 1 164 ? 34.47418 7.78990 -6.94053 1.000 36.39644 163 TYR C N 1
ATOM 4425 C CA . TYR C 1 164 ? 33.60753 7.44886 -5.82160 1.000 39.17712 163 TYR C CA 1
ATOM 4426 C C . TYR C 1 164 ? 33.02908 8.70164 -5.17968 1.000 37.90538 163 TYR C C 1
ATOM 4427 O O . TYR C 1 164 ? 33.63381 9.77732 -5.19293 1.000 39.70358 163 TYR C O 1
ATOM 4436 N N . GLY C 1 165 ? 31.84685 8.54569 -4.59860 1.000 33.31476 164 GLY C N 1
ATOM 4437 C CA . GLY C 1 165 ? 31.19524 9.64508 -3.92037 1.000 30.54622 164 GLY C CA 1
ATOM 4438 C C . GLY C 1 165 ? 30.22027 9.12582 -2.89060 1.000 30.17865 164 GLY C C 1
ATOM 4439 O O . GLY C 1 165 ? 29.71721 8.00409 -3.00026 1.000 30.65459 164 GLY C O 1
ATOM 4440 N N . ALA C 1 166 ? 29.96832 9.94926 -1.87803 1.000 28.96901 165 ALA C N 1
ATOM 4441 C CA . ALA C 1 166 ? 29.01819 9.63922 -0.82066 1.000 30.29198 165 ALA C CA 1
ATOM 4442 C C . ALA C 1 166 ? 28.13837 10.85740 -0.60529 1.000 29.22611 165 ALA C C 1
ATOM 4443 O O . ALA C 1 166 ? 28.64710 11.97502 -0.47888 1.000 29.43022 165 ALA C O 1
ATOM 4445 N N . ILE C 1 167 ? 26.82525 10.64581 -0.57751 1.000 26.83136 166 ILE C N 1
ATOM 4446 C CA . ILE C 1 167 ? 25.85970 11.72263 -0.40100 1.000 26.34121 166 ILE C CA 1
ATOM 4447 C C . ILE C 1 167 ? 24.92751 11.34615 0.73807 1.000 26.73474 166 ILE C C 1
ATOM 4448 O O . ILE C 1 167 ? 24.33309 10.26267 0.72577 1.000 25.06791 166 ILE C O 1
ATOM 4453 N N . LEU C 1 168 ? 24.80725 12.23418 1.72173 1.000 28.00313 167 LEU C N 1
ATOM 4454 C CA . LEU C 1 168 ? 23.86168 12.07169 2.82308 1.000 26.76538 167 LEU C CA 1
ATOM 4455 C C . LEU C 1 168 ? 22.65528 12.95586 2.52608 1.000 29.02783 167 LEU C C 1
ATOM 4456 O O . LEU C 1 168 ? 22.71399 14.17883 2.68408 1.000 31.15343 167 LEU C O 1
ATOM 4461 N N . TYR C 1 169 ? 21.56414 12.33395 2.08666 1.000 26.87337 168 TYR C N 1
ATOM 4462 C CA . TYR C 1 169 ? 20.33012 13.04467 1.78942 1.000 28.31689 168 TYR C CA 1
ATOM 4463 C C . TYR C 1 169 ? 19.47025 13.19193 3.03626 1.000 30.85985 168 TYR C C 1
ATOM 4464 O O . TYR C 1 169 ? 19.53420 12.38084 3.96394 1.000 32.54242 168 TYR C O 1
ATOM 4473 N N . HIS C 1 170 ? 18.64836 14.23658 3.03825 1.000 31.89734 169 HIS C N 1
ATOM 4474 C CA . HIS C 1 170 ? 17.71974 14.48654 4.12939 1.000 35.22781 169 HIS C CA 1
ATOM 4475 C C . HIS C 1 170 ? 16.60075 15.37564 3.61251 1.000 35.11108 169 HIS C C 1
ATOM 4476 O O . HIS C 1 170 ? 16.75169 16.06980 2.60344 1.000 37.21470 169 HIS C O 1
ATOM 4483 N N . VAL C 1 171 ? 15.47431 15.34134 4.31879 1.000 34.91660 170 VAL C N 1
ATOM 4484 C CA . VAL C 1 171 ? 14.33575 16.21550 4.05383 1.000 37.02811 170 VAL C CA 1
ATOM 4485 C C . VAL C 1 171 ? 14.14421 17.06029 5.30663 1.000 40.24632 170 VAL C C 1
ATOM 4486 O O . VAL C 1 171 ? 13.55940 16.59585 6.29210 1.000 40.13691 170 VAL C O 1
ATOM 4490 N N . ASN C 1 172 ? 14.64375 18.29658 5.27580 1.000 40.21717 171 ASN C N 1
ATOM 4491 C CA . ASN C 1 172 ? 14.60526 19.20289 6.42490 1.000 43.61730 171 ASN C CA 1
ATOM 4492 C C . ASN C 1 172 ? 15.21887 18.54243 7.65937 1.000 38.26205 171 ASN C C 1
ATOM 4493 O O . ASN C 1 172 ? 14.61490 18.48467 8.73208 1.000 40.43580 171 ASN C O 1
ATOM 4498 N N . LYS C 1 173 ? 16.43805 18.02785 7.48566 1.000 34.65818 172 LYS C N 1
ATOM 4499 C CA . LYS C 1 173 ? 17.23050 17.32514 8.49516 1.000 36.42365 172 LYS C CA 1
ATOM 4500 C C . LYS C 1 173 ? 16.65052 15.97342 8.89104 1.000 35.48789 172 LYS C C 1
ATOM 4501 O O . LYS C 1 173 ? 17.15840 15.35060 9.83091 1.000 35.52141 172 LYS C O 1
ATOM 4507 N N . LYS C 1 174 ? 15.60906 15.49624 8.21682 1.000 32.76670 173 LYS C N 1
ATOM 4508 C CA . LYS C 1 174 ? 14.96116 14.24711 8.58729 1.000 33.66348 173 LYS C CA 1
ATOM 4509 C C . LYS C 1 174 ? 15.21995 13.16748 7.54241 1.000 32.68637 173 LYS C C 1
ATOM 4510 O O . LYS C 1 174 ? 15.57363 13.45239 6.39534 1.000 31.91173 173 LYS C O 1
ATOM 4516 N N . ASN C 1 175 ? 15.04323 11.91386 7.96798 1.000 30.96775 174 ASN C N 1
ATOM 4517 C CA . ASN C 1 175 ? 15.13710 10.73758 7.09847 1.000 34.67205 174 ASN C CA 1
ATOM 4518 C C . ASN C 1 175 ? 16.51325 10.63838 6.43609 1.000 31.59964 174 ASN C C 1
ATOM 4519 O O . ASN C 1 175 ? 16.64970 10.69399 5.21076 1.000 31.75246 174 ASN C O 1
ATOM 4524 N N . ALA C 1 176 ? 17.53676 10.47813 7.27553 1.000 28.25283 175 ALA C N 1
ATOM 4525 C CA . ALA C 1 176 ? 18.90389 10.36202 6.78073 1.000 26.26553 175 ALA C CA 1
ATOM 4526 C C . ALA C 1 176 ? 19.02407 9.19125 5.81549 1.000 30.93384 175 ALA C C 1
ATOM 4527 O O . ALA C 1 176 ? 18.64881 8.05974 6.13837 1.000 26.49436 175 ALA C O 1
ATOM 4529 N N . GLN C 1 177 ? 19.54977 9.47376 4.62599 1.000 28.42418 176 GLN C N 1
ATOM 4530 C CA . GLN C 1 177 ? 19.68677 8.49079 3.55932 1.000 25.08496 176 GLN C CA 1
ATOM 4531 C C . GLN C 1 177 ? 21.08439 8.61980 2.97776 1.000 24.79132 176 GLN C C 1
ATOM 4532 O O . GLN C 1 177 ? 21.44261 9.67784 2.45020 1.000 25.76584 176 GLN C O 1
ATOM 4538 N N . LEU C 1 178 ? 21.87283 7.55469 3.08202 1.000 22.05927 177 LEU C N 1
ATOM 4539 C CA . LEU C 1 178 ? 23.26797 7.56923 2.66073 1.000 25.25770 177 LEU C CA 1
ATOM 4540 C C . LEU C 1 178 ? 23.40834 6.83780 1.32967 1.000 26.40112 177 LEU C C 1
ATOM 4541 O O . LEU C 1 178 ? 23.12288 5.63832 1.24205 1.000 27.05820 177 LEU C O 1
ATOM 4546 N N . ILE C 1 179 ? 23.85299 7.55745 0.30138 1.000 25.72130 178 ILE C N 1
ATOM 4547 C CA . ILE C 1 179 ? 24.04108 7.00607 -1.03760 1.000 25.20992 178 ILE C CA 1
ATOM 4548 C C . ILE C 1 179 ? 25.53202 6.94369 -1.33198 1.000 26.48499 178 ILE C C 1
ATOM 4549 O O . ILE C 1 179 ? 26.23698 7.95303 -1.20993 1.000 27.54943 178 ILE C O 1
ATOM 4554 N N . LEU C 1 180 ? 26.00813 5.76862 -1.73085 1.000 24.37187 179 LEU C N 1
ATOM 4555 C CA . LEU C 1 180 ? 27.36280 5.59741 -2.23540 1.000 24.83610 179 LEU C CA 1
ATOM 4556 C C . LEU C 1 180 ? 27.29814 5.33222 -3.73462 1.000 25.30108 179 LEU C C 1
ATOM 4557 O O . LEU C 1 180 ? 26.43503 4.58275 -4.20155 1.000 28.28439 179 LEU C O 1
ATOM 4562 N N . HIS C 1 181 ? 28.20368 5.95306 -4.48876 1.000 27.82939 180 HIS C N 1
ATOM 4563 C CA . HIS C 1 181 ? 28.16139 5.85298 -5.94154 1.000 26.69155 180 HIS C CA 1
ATOM 4564 C C . HIS C 1 181 ? 29.5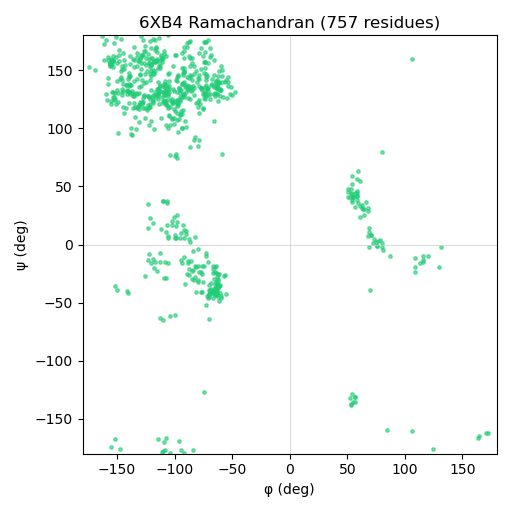7234 5.91635 -6.51008 1.000 28.56775 180 HIS C C 1
ATOM 4565 O O . HIS C 1 181 ? 30.51778 6.34112 -5.84153 1.000 26.63791 180 HIS C O 1
ATOM 4572 N N . ASN C 1 182 ? 29.69645 5.49564 -7.76823 1.000 28.40831 181 ASN C N 1
ATOM 4573 C CA . ASN C 1 182 ? 30.98768 5.47553 -8.45259 1.000 32.60856 181 ASN C CA 1
ATOM 4574 C C . ASN C 1 182 ? 30.74170 5.54453 -9.95016 1.000 35.72212 181 ASN C C 1
ATOM 4575 O O . ASN C 1 182 ? 30.05542 4.67730 -10.50027 1.000 34.09298 181 ASN C O 1
ATOM 4580 N N . ASN C 1 183 ? 31.29372 6.57043 -10.60178 1.000 38.35505 182 ASN C N 1
ATOM 4581 C CA . ASN C 1 183 ? 31.23950 6.70908 -12.05864 1.000 43.33942 182 ASN C CA 1
ATOM 4582 C C . ASN C 1 183 ? 29.79782 6.69623 -12.56636 1.000 42.27420 182 ASN C C 1
ATOM 4583 O O . ASN C 1 183 ? 29.46513 6.04093 -13.55643 1.000 43.14005 182 ASN C O 1
ATOM 4588 N N . GLY C 1 184 ? 28.93463 7.43238 -11.87118 1.000 43.59197 183 GLY C N 1
ATOM 4589 C CA . GLY C 1 184 ? 27.53104 7.47820 -12.21550 1.000 42.92621 183 GLY C CA 1
ATOM 4590 C C . GLY C 1 184 ? 26.74682 6.22464 -11.89924 1.000 42.45091 183 GLY C C 1
ATOM 4591 O O . GLY C 1 184 ? 25.54457 6.18232 -12.18221 1.000 41.71083 183 GLY C O 1
ATOM 4592 N N . LEU C 1 185 ? 27.37873 5.20535 -11.32487 1.000 40.32996 184 LEU C N 1
ATOM 4593 C CA . LEU C 1 185 ? 26.70758 3.96655 -10.96163 1.000 37.65099 184 LEU C CA 1
ATOM 4594 C C . LEU C 1 185 ? 26.34336 3.98611 -9.48348 1.000 34.26104 184 LEU C C 1
ATOM 4595 O O . LEU C 1 185 ? 27.08966 4.51350 -8.65640 1.000 31.03669 184 LEU C O 1
ATOM 4600 N N . GLN C 1 186 ? 25.19614 3.39769 -9.16119 1.000 32.63989 185 GLN C N 1
ATOM 4601 C CA . GLN C 1 186 ? 24.72439 3.31590 -7.78566 1.000 33.96328 185 GLN C CA 1
ATOM 4602 C C . GLN C 1 186 ? 25.32663 2.09829 -7.09501 1.000 28.99401 185 GLN C C 1
ATOM 4603 O O . GLN C 1 186 ? 25.31093 0.99375 -7.64744 1.000 27.99441 185 GLN C O 1
ATOM 4609 N N . ILE C 1 187 ? 25.85580 2.29856 -5.88563 1.000 27.57245 186 ILE C N 1
ATOM 4610 C CA . ILE C 1 187 ? 26.46976 1.21353 -5.12387 1.000 28.50704 186 ILE C CA 1
ATOM 4611 C C . ILE C 1 187 ? 25.54158 0.76106 -4.00236 1.000 27.16555 186 ILE C C 1
ATOM 4612 O O . ILE C 1 187 ? 25.11958 -0.39994 -3.96373 1.000 28.78585 186 ILE C O 1
ATOM 4617 N N . SER C 1 188 ? 25.22334 1.66124 -3.07489 1.000 27.43785 187 SER C N 1
ATOM 4618 C CA . SER C 1 188 ? 24.37794 1.28423 -1.95153 1.000 26.22742 187 SER C CA 1
ATOM 4619 C C . SER C 1 188 ? 23.50547 2.46111 -1.54581 1.000 27.83672 187 SER C C 1
ATOM 4620 O O . SER C 1 188 ? 23.89434 3.62358 -1.68426 1.000 28.76367 187 SER C O 1
ATOM 4623 N N . ASN C 1 189 ? 22.32019 2.13620 -1.03512 1.000 28.00749 188 ASN C N 1
ATOM 4624 C CA . ASN C 1 189 ? 21.32067 3.11484 -0.61240 1.000 28.72212 188 ASN C CA 1
ATOM 4625 C C . ASN C 1 189 ? 20.82504 2.66375 0.75727 1.000 29.17550 188 ASN C C 1
ATOM 4626 O O . ASN C 1 189 ? 19.97544 1.77429 0.85289 1.000 30.49959 188 ASN C O 1
ATOM 4631 N N . SER C 1 190 ? 21.35298 3.26708 1.81508 1.000 28.14757 189 SER C N 1
ATOM 4632 C CA . SER C 1 190 ? 20.99100 2.89973 3.17657 1.000 29.09603 189 SER C CA 1
ATOM 4633 C C . SER C 1 190 ? 20.06005 3.95876 3.75171 1.000 29.53902 189 SER C C 1
ATOM 4634 O O . SER C 1 190 ? 20.39170 5.14956 3.76016 1.000 28.19291 189 SER C O 1
ATOM 4637 N N . ARG C 1 191 ? 18.89189 3.52117 4.21119 1.000 30.52356 190 ARG C N 1
ATOM 4638 C CA . ARG C 1 191 ? 17.93944 4.37339 4.90922 1.000 31.20206 190 ARG C CA 1
ATOM 4639 C C . ARG C 1 191 ? 18.19843 4.22408 6.40439 1.000 30.75584 190 ARG C C 1
ATOM 4640 O O . ARG C 1 191 ? 18.01119 3.14150 6.96845 1.000 32.43811 190 ARG C O 1
ATOM 4648 N N . LEU C 1 192 ? 18.63833 5.30499 7.04056 1.000 29.72521 191 LEU C N 1
ATOM 4649 C CA . LEU C 1 192 ? 19.09589 5.24458 8.42179 1.000 29.96485 191 LEU C CA 1
ATOM 4650 C C . LEU C 1 192 ? 18.01697 5.60270 9.43886 1.000 32.76004 191 LEU C C 1
ATOM 4651 O O . LEU C 1 192 ? 18.21139 5.34334 10.63144 1.000 32.94007 191 LEU C O 1
ATOM 4656 N N . ARG C 1 193 ? 16.89242 6.18075 9.00001 1.000 31.22727 192 ARG C N 1
ATOM 4657 C CA . ARG C 1 193 ? 15.74572 6.49218 9.86847 1.000 33.39094 192 ARG C CA 1
ATOM 4658 C C . ARG C 1 193 ? 16.14588 7.34037 11.07567 1.000 37.91725 192 ARG C C 1
ATOM 4659 O O . ARG C 1 193 ? 15.65258 7.14329 12.18889 1.000 45.68247 192 ARG C O 1
ATOM 4667 N N . LYS C 1 194 ? 17.08084 8.26237 10.87533 1.000 31.03107 193 LYS C N 1
ATOM 4668 C CA . LYS C 1 194 ? 17.47692 9.17663 11.93711 1.000 30.90605 193 LYS C CA 1
ATOM 4669 C C . LYS C 1 194 ? 17.59099 10.57944 11.36325 1.000 32.02415 193 LYS C C 1
ATOM 4670 O O . LYS C 1 194 ? 17.72203 10.76670 10.15196 1.000 28.38463 193 LYS C O 1
ATOM 4676 N N . ASN C 1 195 ? 17.52638 11.57029 12.24771 1.000 28.11045 194 ASN C N 1
ATOM 4677 C CA . ASN C 1 195 ? 17.75415 12.94032 11.82139 1.000 27.99680 194 ASN C CA 1
ATOM 4678 C C . ASN C 1 195 ? 19.23847 13.16705 11.54492 1.000 28.89673 194 ASN C C 1
ATOM 4679 O O . ASN C 1 195 ? 20.10910 12.45212 12.04712 1.000 28.25062 194 ASN C O 1
ATOM 4684 N N . VAL C 1 196 ? 19.51850 14.17267 10.72073 1.000 26.35909 195 VAL C N 1
ATOM 4685 C CA . VAL C 1 196 ? 20.87951 14.61092 10.43620 1.000 26.13934 195 VAL C CA 1
ATOM 4686 C C . VAL C 1 196 ? 21.20103 15.77401 11.36454 1.000 28.38726 195 VAL C C 1
ATOM 4687 O O . VAL C 1 196 ? 20.39071 16.69713 11.51808 1.000 29.95116 195 VAL C O 1
ATOM 4691 N N . PHE C 1 197 ? 22.36891 15.71990 12.00104 1.000 26.83810 196 PHE C N 1
ATOM 4692 C CA . PHE C 1 197 ? 22.78663 16.73897 12.95526 1.000 29.52197 196 PHE C CA 1
ATOM 4693 C C . PHE C 1 197 ? 23.48199 17.88982 12.23858 1.000 32.25046 196 PHE C C 1
ATOM 4694 O O . PHE C 1 197 ? 24.18470 17.68630 11.24666 1.000 33.27270 196 PHE C O 1
ATOM 4702 N N . GLY C 1 198 ? 23.28669 19.09973 12.74978 1.000 36.98139 197 GLY C N 1
ATOM 4703 C CA . GLY C 1 198 ? 23.94638 20.26273 12.18513 1.000 39.06843 197 GLY C CA 1
ATOM 4704 C C . GLY C 1 198 ? 22.99782 21.19638 11.45233 1.000 44.10365 197 GLY C C 1
ATOM 4705 O O . GLY C 1 198 ? 21.87596 21.45929 11.88855 1.000 44.25501 197 GLY C O 1
ATOM 4706 N N . GLU D 1 3 ? -3.15068 -4.80202 -5.17334 1.000 45.40335 2 GLU D N 1
ATOM 4707 C CA . GLU D 1 3 ? -2.15957 -5.39657 -4.28342 1.000 52.84396 2 GLU D CA 1
ATOM 4708 C C . GLU D 1 3 ? -1.44682 -6.55167 -4.97791 1.000 50.29589 2 GLU D C 1
ATOM 4709 O O . GLU D 1 3 ? -2.06974 -7.55178 -5.33327 1.000 48.81533 2 GLU D O 1
ATOM 4715 N N . SER D 1 4 ? -0.13769 -6.41089 -5.17243 1.000 42.96578 3 SER D N 1
ATOM 4716 C CA . SER D 1 4 ? 0.66631 -7.41729 -5.85818 1.000 41.53789 3 SER D CA 1
ATOM 4717 C C . SER D 1 4 ? 1.94540 -7.64434 -5.06534 1.000 37.97799 3 SER D C 1
ATOM 4718 O O . SER D 1 4 ? 2.81527 -6.76909 -5.02410 1.000 37.39685 3 SER D O 1
ATOM 4721 N N . LEU D 1 5 ? 2.05872 -8.81308 -4.43769 1.000 34.87357 4 LEU D N 1
ATOM 4722 C CA . LEU D 1 5 ? 3.26166 -9.21377 -3.71996 1.000 32.82852 4 LEU D CA 1
ATOM 4723 C C . LEU D 1 5 ? 3.80289 -10.49656 -4.33147 1.000 34.67005 4 LEU D C 1
ATOM 4724 O O . LEU D 1 5 ? 3.04595 -11.44453 -4.56337 1.000 39.21138 4 LEU D O 1
ATOM 4729 N N . ALA D 1 6 ? 5.11249 -10.52510 -4.58806 1.000 30.01905 5 ALA D N 1
ATOM 4730 C CA . ALA D 1 6 ? 5.75262 -11.67904 -5.20040 1.000 33.53275 5 ALA D CA 1
ATOM 4731 C C . ALA D 1 6 ? 7.11273 -11.89586 -4.54596 1.000 28.69936 5 ALA D C 1
ATOM 4732 O O . ALA D 1 6 ? 7.88240 -10.93190 -4.38929 1.000 29.35120 5 ALA D O 1
ATOM 4734 N N . PRO D 1 7 ? 7.44029 -13.12649 -4.16315 1.000 30.04900 6 PRO D N 1
ATOM 4735 C CA . PRO D 1 7 ? 8.73179 -13.38069 -3.51772 1.000 32.34395 6 PRO D CA 1
ATOM 4736 C C . PRO D 1 7 ? 9.88347 -13.32067 -4.50838 1.000 29.05067 6 PRO D C 1
ATOM 4737 O O . PRO D 1 7 ? 9.71328 -13.48635 -5.71920 1.000 32.12407 6 PRO D O 1
ATOM 4741 N N . PHE D 1 8 ? 11.07445 -13.06435 -3.96624 1.000 29.71959 7 PHE D N 1
ATOM 4742 C CA . PHE D 1 8 ? 12.29358 -13.15960 -4.75719 1.000 28.91053 7 PHE D CA 1
ATOM 4743 C C . PHE D 1 8 ? 12.46574 -14.58677 -5.25998 1.000 29.87427 7 PHE D C 1
ATOM 4744 O O . PHE D 1 8 ? 12.04749 -15.54855 -4.61026 1.000 30.28122 7 PHE D O 1
ATOM 4752 N N . GLY D 1 9 ? 13.08868 -14.72795 -6.42713 1.000 30.42880 8 GLY D N 1
ATOM 4753 C CA . GLY D 1 9 ? 13.45446 -16.05703 -6.87735 1.000 32.12856 8 GLY D CA 1
ATOM 4754 C C . GLY D 1 9 ? 13.05800 -16.45281 -8.28636 1.000 28.55337 8 GLY D C 1
ATOM 4755 O O . GLY D 1 9 ? 13.62509 -17.40637 -8.82528 1.000 31.34902 8 GLY D O 1
ATOM 4756 N N . TYR D 1 10 ? 12.08867 -15.76835 -8.89883 1.000 29.02794 9 TYR D N 1
ATOM 4757 C CA . TYR D 1 10 ? 11.73045 -16.10686 -10.27551 1.000 30.58660 9 TYR D CA 1
ATOM 4758 C C . TYR D 1 10 ? 12.84095 -15.70534 -11.23977 1.000 30.03601 9 TYR D C 1
ATOM 4759 O O . TYR D 1 10 ? 13.45631 -16.55915 -11.88987 1.000 33.05854 9 TYR D O 1
ATOM 4768 N N . ASN D 1 11 ? 13.11149 -14.40681 -11.34246 1.000 30.69700 10 ASN D N 1
ATOM 4769 C CA . ASN D 1 11 ? 14.19352 -13.89139 -12.17280 1.000 30.48602 10 ASN D CA 1
ATOM 4770 C C . ASN D 1 11 ? 14.49060 -12.46324 -11.72937 1.000 33.18529 10 ASN D C 1
ATOM 4771 O O . ASN D 1 11 ? 13.83753 -11.92031 -10.83439 1.000 31.52938 10 ASN D O 1
ATOM 4776 N N . LYS D 1 12 ? 15.46631 -11.84391 -12.38916 1.000 36.95134 11 LYS D N 1
ATOM 4777 C CA . LYS D 1 12 ? 15.99566 -10.55407 -11.96988 1.000 35.60836 11 LYS D CA 1
ATOM 4778 C C . LYS D 1 12 ? 15.43302 -9.37573 -12.76025 1.000 35.57539 11 LYS D C 1
ATOM 4779 O O . LYS D 1 12 ? 15.92268 -8.25407 -12.59627 1.000 36.11165 11 LYS D O 1
ATOM 4785 N N . VAL D 1 13 ? 14.42616 -9.58822 -13.61060 1.000 28.50121 12 VAL D N 1
ATOM 4786 C CA . VAL D 1 13 ? 13.95611 -8.50339 -14.47088 1.000 32.34846 12 VAL D CA 1
ATOM 4787 C C . VAL D 1 13 ? 12.45633 -8.26054 -14.33197 1.000 33.00223 12 VAL D C 1
ATOM 4788 O O . VAL D 1 13 ? 11.98395 -7.14104 -14.55643 1.000 39.39683 12 VAL D O 1
ATOM 4792 N N . SER D 1 14 ? 11.69786 -9.29478 -13.95543 1.000 33.49600 13 SER D N 1
ATOM 4793 C CA . SER D 1 14 ? 10.24118 -9.23064 -14.08088 1.000 31.64469 13 SER D CA 1
ATOM 4794 C C . SER D 1 14 ? 9.63068 -8.13906 -13.20447 1.000 33.57496 13 SER D C 1
ATOM 4795 O O . SER D 1 14 ? 8.65106 -7.49569 -13.60159 1.000 35.10238 13 SER D O 1
ATOM 4798 N N . PHE D 1 15 ? 10.18158 -7.91913 -12.01091 1.000 32.82722 14 PHE D N 1
ATOM 4799 C CA . PHE D 1 15 ? 9.57242 -7.02011 -11.03679 1.000 31.58259 14 PHE D CA 1
ATOM 4800 C C . PHE D 1 15 ? 10.37905 -5.75738 -10.76682 1.000 34.02341 14 PHE D C 1
ATOM 4801 O O . PHE D 1 15 ? 9.88583 -4.87042 -10.06041 1.000 32.83384 14 PHE D O 1
ATOM 4809 N N . LYS D 1 16 ? 11.59527 -5.64288 -11.30507 1.000 34.95247 15 LYS D N 1
ATOM 4810 C CA . LYS D 1 16 ? 12.49028 -4.57455 -10.86681 1.000 39.30883 15 LYS D CA 1
ATOM 4811 C C . LYS D 1 16 ? 11.95968 -3.19455 -11.23888 1.000 42.37115 15 LYS D C 1
ATOM 4812 O O . LYS D 1 16 ? 12.07324 -2.25056 -10.44968 1.000 41.40973 15 LYS D O 1
ATOM 4818 N N . GLN D 1 17 ? 11.37623 -3.05068 -12.42751 1.000 35.05494 16 GLN D N 1
ATOM 4819 C CA . GLN D 1 17 ? 10.95276 -1.72994 -12.87429 1.000 41.05419 16 GLN D CA 1
ATOM 4820 C C . GLN D 1 17 ? 9.63009 -1.28160 -12.26545 1.000 36.61949 16 GLN D C 1
ATOM 4821 O O . GLN D 1 17 ? 9.34118 -0.08071 -12.27483 1.000 44.02350 16 GLN D O 1
ATOM 4827 N N . THR D 1 18 ? 8.82186 -2.20300 -11.73520 1.000 34.52093 17 THR D N 1
ATOM 4828 C CA . THR D 1 18 ? 7.46542 -1.87228 -11.31970 1.000 33.76553 17 THR D CA 1
ATOM 4829 C C . THR D 1 18 ? 7.20056 -1.98895 -9.82453 1.000 36.85116 17 THR D C 1
ATOM 4830 O O . THR D 1 18 ? 6.25866 -1.35147 -9.33990 1.000 39.82563 17 THR D O 1
ATOM 4834 N N . HIS D 1 19 ? 7.98059 -2.77196 -9.08573 1.000 31.89762 18 HIS D N 1
ATOM 4835 C CA . HIS D 1 19 ? 7.66174 -3.10680 -7.70483 1.000 35.15156 18 HIS D CA 1
ATOM 4836 C C . HIS D 1 19 ? 8.68522 -2.52829 -6.73526 1.000 35.13363 18 HIS D C 1
ATOM 4837 O O . HIS D 1 19 ? 9.85602 -2.33838 -7.07771 1.000 31.30867 18 HIS D O 1
ATOM 4844 N N . HIS D 1 20 ? 8.22784 -2.25762 -5.51303 1.000 33.19186 19 HIS D N 1
ATOM 4845 C CA . HIS D 1 20 ? 9.13636 -1.89433 -4.43499 1.000 33.64191 19 HIS D CA 1
ATOM 4846 C C . HIS D 1 20 ? 9.92081 -3.11838 -3.97708 1.000 31.74589 19 HIS D C 1
ATOM 4847 O O . HIS D 1 20 ? 9.41887 -4.24612 -3.99078 1.000 26.70595 19 HIS D O 1
ATOM 4854 N N . HIS D 1 21 ? 11.16278 -2.88421 -3.55743 1.000 28.68069 20 HIS D N 1
ATOM 4855 C CA . HIS D 1 21 ? 12.06595 -3.94810 -3.12185 1.000 27.85206 20 HIS D CA 1
ATOM 4856 C C . HIS D 1 21 ? 12.02231 -4.04915 -1.59897 1.000 29.67724 20 HIS D C 1
ATOM 4857 O O . HIS D 1 21 ? 12.70430 -3.29967 -0.89539 1.000 30.76866 20 HIS D O 1
ATOM 4864 N N . TYR D 1 22 ? 11.22456 -4.97778 -1.09030 1.000 25.23352 21 TYR D N 1
ATOM 4865 C CA . TYR D 1 22 ? 11.31346 -5.35772 0.30906 1.000 27.9851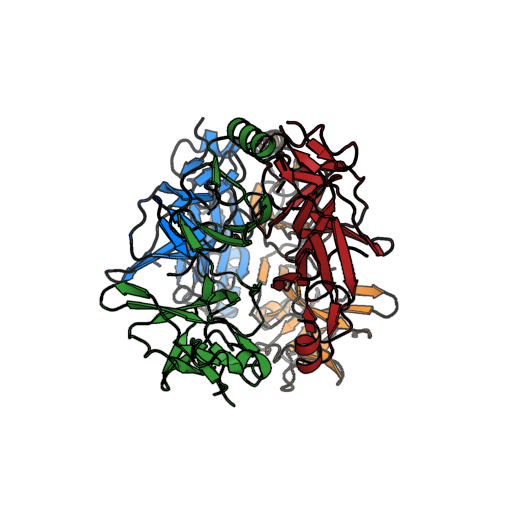4 21 TYR D CA 1
ATOM 4866 C C . TYR D 1 22 ? 12.35867 -6.46241 0.46436 1.000 27.09821 21 TYR D C 1
ATOM 4867 O O . TYR D 1 22 ? 12.92252 -6.95905 -0.51220 1.000 28.32153 21 TYR D O 1
ATOM 4876 N N . CYS D 1 23 ? 12.64037 -6.83441 1.70865 1.000 25.52651 22 CYS D N 1
ATOM 4877 C CA . CYS D 1 23 ? 13.69011 -7.82035 1.96375 1.000 24.82926 22 CYS D CA 1
ATOM 4878 C C . CYS D 1 23 ? 13.10654 -9.21666 1.78671 1.000 29.37106 22 CYS D C 1
ATOM 4879 O O . CYS D 1 23 ? 12.58863 -9.82293 2.72440 1.000 27.73304 22 CYS D O 1
ATOM 4882 N N . GLY D 1 24 ? 13.18468 -9.73310 0.55868 1.000 30.48151 23 GLY D N 1
ATOM 4883 C CA . GLY D 1 24 ? 12.76587 -11.08783 0.25460 1.000 26.37281 23 GLY D CA 1
ATOM 4884 C C . GLY D 1 24 ? 11.58865 -11.19803 -0.68852 1.000 27.81040 23 GLY D C 1
ATOM 4885 O O . GLY D 1 24 ? 11.28664 -12.30905 -1.14484 1.000 28.20127 23 GLY D O 1
ATOM 4886 N N . PHE D 1 25 ? 10.91661 -10.09220 -0.99730 1.000 27.20558 24 PHE D N 1
ATOM 4887 C CA . PHE D 1 25 ? 9.75890 -10.12145 -1.87910 1.000 25.55844 24 PHE D CA 1
ATOM 4888 C C . PHE D 1 25 ? 9.55895 -8.73850 -2.47849 1.000 25.92579 24 PHE D C 1
ATOM 4889 O O . PHE D 1 25 ? 10.07764 -7.73965 -1.97202 1.000 25.76301 24 PHE D O 1
ATOM 4897 N N . TYR D 1 26 ? 8.79774 -8.69957 -3.56834 1.000 29.05558 25 TYR D N 1
ATOM 4898 C CA . TYR D 1 26 ? 8.42290 -7.46295 -4.23680 1.000 27.93138 25 TYR D CA 1
ATOM 4899 C C . TYR D 1 26 ? 6.99761 -7.07654 -3.86330 1.000 28.69491 25 TYR D C 1
ATOM 4900 O O . TYR D 1 26 ? 6.16594 -7.93273 -3.55482 1.000 30.28885 25 TYR D O 1
ATOM 4909 N N . SER D 1 27 ? 6.71350 -5.77719 -3.92429 1.000 29.83741 26 SER D N 1
ATOM 4910 C CA . SER D 1 27 ? 5.37481 -5.26533 -3.66214 1.000 29.99899 26 SER D CA 1
ATOM 4911 C C . SER D 1 27 ? 5.10809 -4.07850 -4.57336 1.000 30.95292 26 SER D C 1
ATOM 4912 O O . SER D 1 27 ? 5.94181 -3.17339 -4.67812 1.000 30.91751 26 SER D O 1
ATOM 4915 N N . LEU D 1 28 ? 3.94580 -4.08706 -5.22993 1.000 30.57335 27 LEU D N 1
ATOM 4916 C CA . LEU D 1 28 ? 3.57827 -2.96955 -6.09364 1.000 32.23023 27 LEU D CA 1
ATOM 4917 C C . LEU D 1 28 ? 3.35577 -1.69655 -5.28459 1.000 36.09927 27 LEU D C 1
ATOM 4918 O O . LEU D 1 28 ? 3.79277 -0.61210 -5.68950 1.000 31.83950 27 LEU D O 1
ATOM 4923 N N . ASN D 1 29 ? 2.69989 -1.80902 -4.13274 1.000 32.89897 28 ASN D N 1
ATOM 4924 C CA . ASN D 1 29 ? 2.38372 -0.66403 -3.29430 1.000 33.48453 28 ASN D CA 1
ATOM 4925 C C . ASN D 1 29 ? 3.17630 -0.71229 -1.99487 1.000 30.43238 28 ASN D C 1
ATOM 4926 O O . ASN D 1 29 ? 3.66056 -1.76642 -1.57074 1.000 28.54010 28 ASN D O 1
ATOM 4931 N N . ILE D 1 30 ? 3.30331 0.45845 -1.36480 1.000 29.20289 29 ILE D N 1
ATOM 4932 C CA . ILE D 1 30 ? 3.91022 0.52775 -0.04226 1.000 30.04107 29 ILE D CA 1
ATOM 4933 C C . ILE D 1 30 ? 3.05260 -0.25826 0.93594 1.000 26.62384 29 ILE D C 1
ATOM 4934 O O . ILE D 1 30 ? 1.82914 -0.08573 0.99830 1.000 29.93455 29 ILE D O 1
ATOM 4939 N N . LEU D 1 31 ? 3.68926 -1.14440 1.68802 1.000 27.52260 30 LEU D N 1
ATOM 4940 C CA . LEU D 1 31 ? 2.98376 -2.02131 2.60632 1.000 28.13846 30 LEU D CA 1
ATOM 4941 C C . LEU D 1 31 ? 2.77528 -1.34122 3.95619 1.000 30.64863 30 LEU D C 1
ATOM 4942 O O . LEU D 1 31 ? 3.44933 -0.36933 4.30535 1.000 27.38806 30 LEU D O 1
ATOM 4947 N N . ALA D 1 32 ? 1.82053 -1.87153 4.71521 1.000 28.00148 31 ALA D N 1
ATOM 4948 C CA . ALA D 1 32 ? 1.45547 -1.29552 5.99671 1.000 27.35746 31 ALA D CA 1
ATOM 4949 C C . ALA D 1 32 ? 2.49089 -1.64779 7.06066 1.000 28.97164 31 ALA D C 1
ATOM 4950 O O . ALA D 1 32 ? 3.37099 -2.49128 6.86268 1.000 29.76020 31 ALA D O 1
ATOM 4952 N N . ASN D 1 33 ? 2.36992 -0.98602 8.20611 1.000 25.89974 32 ASN D N 1
ATOM 4953 C CA . ASN D 1 33 ? 3.27411 -1.16575 9.33020 1.000 28.40882 32 ASN D CA 1
ATOM 4954 C C . ASN D 1 33 ? 2.66793 -2.08784 10.37946 1.000 27.49939 32 ASN D C 1
ATOM 4955 O O . ASN D 1 33 ? 1.46200 -2.34278 10.40591 1.000 26.97260 32 ASN D O 1
ATOM 4960 N N . ILE D 1 34 ? 3.53366 -2.58283 11.25997 1.000 26.57746 33 ILE D N 1
ATOM 4961 C CA . ILE D 1 34 ? 3.07907 -3.34145 12.41736 1.000 29.19690 33 ILE D CA 1
ATOM 4962 C C . ILE D 1 34 ? 2.47465 -2.36678 13.41887 1.000 28.83145 33 ILE D C 1
ATOM 4963 O O . ILE D 1 34 ? 3.10692 -1.37650 13.80465 1.000 32.32009 33 ILE D O 1
ATOM 4968 N N . ILE D 1 35 ? 1.23923 -2.63070 13.82883 1.000 27.90942 34 ILE D N 1
ATOM 4969 C CA . ILE D 1 35 ? 0.50927 -1.76693 14.74650 1.000 27.53455 34 ILE D CA 1
ATOM 4970 C C . ILE D 1 35 ? 0.26254 -2.53277 16.03645 1.000 27.77672 34 ILE D C 1
ATOM 4971 O O . ILE D 1 35 ? -0.22605 -3.66907 16.00746 1.000 25.66967 34 ILE D O 1
ATOM 4976 N N . ASP D 1 36 ? 0.60956 -1.90987 17.16428 1.000 25.78083 35 ASP D N 1
ATOM 4977 C CA . ASP D 1 36 ? 0.40396 -2.48111 18.49646 1.000 28.36491 35 ASP D CA 1
ATOM 4978 C C . ASP D 1 36 ? 1.08520 -3.84055 18.65390 1.000 27.35128 35 ASP D C 1
ATOM 4979 O O . ASP D 1 36 ? 0.59662 -4.71199 19.37742 1.000 28.98511 35 ASP D O 1
ATOM 4984 N N . ASN D 1 37 ? 2.21563 -4.02788 17.96834 1.000 28.06268 36 ASN D N 1
ATOM 4985 C CA . ASN D 1 37 ? 3.11757 -5.15673 18.20800 1.000 27.98791 36 ASN D CA 1
ATOM 4986 C C . ASN D 1 37 ? 2.42049 -6.50217 18.01607 1.000 30.05268 36 ASN D C 1
ATOM 4987 O O . ASN D 1 37 ? 2.58147 -7.42861 18.81263 1.000 31.47874 36 ASN D O 1
ATOM 4992 N N . VAL D 1 38 ? 1.64648 -6.61102 16.94061 1.000 29.33679 37 VAL D N 1
ATOM 4993 C CA . VAL D 1 38 ? 0.97639 -7.86332 16.60713 1.000 31.70837 37 VAL D CA 1
ATOM 4994 C C . VAL D 1 38 ? 0.89572 -7.98030 15.09070 1.000 31.14341 37 VAL D C 1
ATOM 4995 O O . VAL D 1 38 ? 0.74258 -6.98121 14.38143 1.000 28.85430 37 VAL D O 1
ATOM 4999 N N . VAL D 1 39 ? 1.03372 -9.20964 14.59443 1.000 31.13299 38 VAL D N 1
ATOM 5000 C CA . VAL D 1 39 ? 0.81633 -9.52403 13.18985 1.000 28.89927 38 VAL D CA 1
ATOM 5001 C C . VAL D 1 39 ? -0.13607 -10.70906 13.11257 1.000 31.44150 38 VAL D C 1
ATOM 5002 O O . VAL D 1 39 ? -0.25558 -11.50358 14.04743 1.000 34.87166 38 VAL D O 1
ATOM 5006 N N . VAL D 1 40 ? -0.81717 -10.82132 11.97613 1.000 31.66657 39 VAL D N 1
ATOM 5007 C CA . VAL D 1 40 ? -1.82439 -11.85342 11.75585 1.000 35.62057 39 VAL D CA 1
ATOM 5008 C C . VAL D 1 40 ? -1.37589 -12.70645 10.57836 1.000 33.11566 39 VAL D C 1
ATOM 5009 O O . VAL D 1 40 ? -1.15719 -12.18620 9.47697 1.000 33.35410 39 VAL D O 1
ATOM 5013 N N . VAL D 1 41 ? -1.22866 -14.00911 10.81212 1.000 32.73645 40 VAL D N 1
ATOM 5014 C CA . VAL D 1 41 ? -0.84187 -14.96593 9.77963 1.000 36.27656 40 VAL D CA 1
ATOM 5015 C C . VAL D 1 41 ? -1.82303 -16.12975 9.82918 1.000 41.47137 40 VAL D C 1
ATOM 5016 O O . VAL D 1 41 ? -1.97141 -16.77444 10.87479 1.000 43.56063 40 VAL D O 1
ATOM 5020 N N . ASN D 1 42 ? -2.49141 -16.39365 8.70342 1.000 41.22974 41 ASN D N 1
ATOM 5021 C CA . ASN D 1 42 ? -3.49728 -17.45596 8.60328 1.000 46.80289 41 ASN D CA 1
ATOM 5022 C C . ASN D 1 42 ? -4.59031 -17.29208 9.65776 1.000 44.44853 41 ASN D C 1
ATOM 5023 O O . ASN D 1 42 ? -5.03601 -18.26261 10.27183 1.000 47.61214 41 ASN D O 1
ATOM 5028 N N . GLY D 1 43 ? -5.02104 -16.05111 9.87620 1.000 44.48740 42 GLY D N 1
ATOM 5029 C CA . GLY D 1 43 ? -6.10785 -15.76749 10.78968 1.000 48.27486 42 GLY D CA 1
ATOM 5030 C C . GLY D 1 43 ? -5.76295 -15.82182 12.26172 1.000 50.43737 42 GLY D C 1
ATOM 5031 O O . GLY D 1 43 ? -6.66217 -15.64716 13.09503 1.000 52.58675 42 GLY D O 1
ATOM 5032 N N . LYS D 1 44 ? -4.50160 -16.05264 12.61483 1.000 47.45464 43 LYS D N 1
ATOM 5033 C CA . LYS D 1 44 ? -4.07201 -16.12140 14.00396 1.000 42.54574 43 LYS D CA 1
ATOM 5034 C C . LYS D 1 44 ? -3.12580 -14.96817 14.30827 1.000 40.37756 43 LYS D C 1
ATOM 5035 O O . LYS D 1 44 ? -2.26865 -14.62456 13.48930 1.000 37.35724 43 LYS D O 1
ATOM 5041 N N . GLN D 1 45 ? -3.28062 -14.37554 15.48904 1.000 39.63281 44 GLN D N 1
ATOM 5042 C CA . GLN D 1 45 ? -2.45266 -13.24937 15.89517 1.000 41.09992 44 GLN D CA 1
ATOM 5043 C C . GLN D 1 45 ? -1.19765 -13.73226 16.60803 1.000 41.78317 44 GLN D C 1
ATOM 5044 O O . GLN D 1 45 ? -1.22577 -14.72217 17.34491 1.000 43.30858 44 GLN D O 1
ATOM 5050 N N . TYR D 1 46 ? -0.09639 -13.01753 16.38661 1.000 34.36427 45 TYR D N 1
ATOM 5051 C CA . TYR D 1 46 ? 1.18716 -13.33610 17.00063 1.000 34.43742 45 TYR D CA 1
ATOM 5052 C C . TYR D 1 46 ? 1.78255 -12.05302 17.56474 1.000 32.23946 45 TYR D C 1
ATOM 5053 O O . TYR D 1 46 ? 2.04001 -11.10396 16.79612 1.000 30.25272 45 TYR D O 1
ATOM 5062 N N . PRO D 1 47 ? 2.00507 -11.96656 18.87384 1.000 34.33566 46 PRO D N 1
ATOM 5063 C CA . PRO D 1 47 ? 2.70371 -10.79971 19.42434 1.000 32.76143 46 PRO D CA 1
ATOM 5064 C C . PRO D 1 47 ? 4.12607 -10.71172 18.89153 1.000 31.06223 46 PRO D C 1
ATOM 5065 O O . PRO D 1 47 ? 4.83560 -11.71442 18.79067 1.000 33.69317 46 PRO D O 1
ATOM 5069 N N . VAL D 1 48 ? 4.53335 -9.49572 18.54326 1.000 31.10575 47 VAL D N 1
ATOM 5070 C CA . VAL D 1 48 ? 5.86495 -9.23309 18.00945 1.000 28.31720 47 VAL D CA 1
ATOM 5071 C C . VAL D 1 48 ? 6.77272 -8.79909 19.15166 1.000 31.81125 47 VAL D C 1
ATOM 5072 O O . VAL D 1 48 ? 6.42395 -7.90047 19.92576 1.000 30.07816 47 VAL D O 1
ATOM 5076 N N . SER D 1 49 ? 7.94121 -9.42923 19.25324 1.000 30.44592 48 SER D N 1
ATOM 5077 C CA . SER D 1 49 ? 8.86862 -9.13958 20.33678 1.000 34.46637 48 SER D CA 1
ATOM 5078 C C . SER D 1 49 ? 9.49445 -7.75932 20.14820 1.000 32.17955 48 SER D C 1
ATOM 5079 O O . SER D 1 49 ? 9.27252 -7.06992 19.14894 1.000 30.62761 48 SER D O 1
ATOM 5082 N N . ASP D 1 50 ? 10.29681 -7.35626 21.13051 1.000 34.04712 49 ASP D N 1
ATOM 5083 C CA . ASP D 1 50 ? 11.05179 -6.11336 21.06565 1.000 33.57880 49 ASP D CA 1
ATOM 5084 C C . ASP D 1 50 ? 12.44702 -6.30737 20.48761 1.000 35.95381 49 ASP D C 1
ATOM 5085 O O . ASP D 1 50 ? 13.23543 -5.35789 20.47464 1.000 37.67711 49 ASP D O 1
ATOM 5090 N N . GLU D 1 51 ? 12.76729 -7.50945 20.01770 1.000 30.24825 50 GLU D N 1
ATOM 5091 C CA . GLU D 1 51 ? 14.08401 -7.81049 19.47791 1.000 30.84189 50 GLU D CA 1
ATOM 5092 C C . GLU D 1 51 ? 14.11482 -7.58402 17.97051 1.000 29.41627 50 GLU D C 1
ATOM 5093 O O . GLU D 1 51 ? 13.11221 -7.76372 17.27305 1.000 27.03524 50 GLU D O 1
ATOM 5099 N N . THR D 1 52 ? 15.28273 -7.18804 17.46939 1.000 28.93021 51 THR D N 1
ATOM 5100 C CA . THR D 1 52 ? 15.49909 -7.04680 16.03708 1.000 28.17413 51 THR D CA 1
ATOM 5101 C C . THR D 1 52 ? 16.76966 -7.78949 15.64398 1.000 29.91478 51 THR D C 1
ATOM 5102 O O . THR D 1 52 ? 17.59328 -8.14489 16.49116 1.000 29.60925 51 THR D O 1
ATOM 5106 N N . ALA D 1 53 ? 16.90766 -8.03589 14.34219 1.000 25.84439 52 ALA D N 1
ATOM 5107 C CA . ALA D 1 53 ? 18.07067 -8.72386 13.79628 1.000 26.82751 52 ALA D CA 1
ATOM 5108 C C . ALA D 1 53 ? 18.23176 -8.32995 12.33642 1.000 26.66644 52 ALA D C 1
ATOM 5109 O O . ALA D 1 53 ? 17.27056 -7.92928 11.67422 1.000 28.15996 52 ALA D O 1
ATOM 5111 N N . ILE D 1 54 ? 19.46095 -8.45813 11.83988 1.000 23.24871 53 ILE D N 1
ATOM 5112 C CA . ILE D 1 54 ? 19.78039 -8.11543 10.45845 1.000 24.34133 53 ILE D CA 1
ATOM 5113 C C . ILE D 1 54 ? 19.49784 -9.31699 9.56707 1.000 27.44169 53 ILE D C 1
ATOM 5114 O O . ILE D 1 54 ? 20.01050 -10.41622 9.80765 1.000 28.17720 53 ILE D O 1
ATOM 5119 N N . ASP D 1 55 ? 18.68236 -9.10784 8.53751 1.000 24.94332 54 ASP D N 1
ATOM 5120 C CA . ASP D 1 55 ? 18.38185 -10.11041 7.52631 1.000 28.16353 54 ASP D CA 1
ATOM 5121 C C . ASP D 1 55 ? 18.80227 -9.57116 6.16381 1.000 27.03395 54 ASP D C 1
ATOM 5122 O O . ASP D 1 55 ? 19.12986 -8.39022 6.01332 1.000 24.34285 54 ASP D O 1
ATOM 5127 N N . TRP D 1 56 ? 18.80165 -10.45042 5.16370 1.000 24.88764 55 TRP D N 1
ATOM 5128 C CA . TRP D 1 56 ? 19.21423 -10.06363 3.82281 1.000 27.16169 55 TRP D CA 1
ATOM 5129 C C . TRP D 1 56 ? 18.56930 -10.99953 2.81066 1.000 29.79670 55 TRP D C 1
ATOM 5130 O O . TRP D 1 56 ? 18.14774 -12.11150 3.13955 1.000 25.89216 55 TRP D O 1
ATOM 5141 N N . ALA D 1 57 ? 18.50420 -10.53615 1.56617 1.000 24.01127 56 ALA D N 1
ATOM 5142 C CA . ALA D 1 57 ? 17.86845 -11.31011 0.51269 1.000 26.62043 56 ALA D CA 1
ATOM 5143 C C . ALA D 1 57 ? 18.39959 -10.84982 -0.83701 1.000 30.49525 56 ALA D C 1
ATOM 5144 O O . ALA D 1 57 ? 18.55765 -9.64965 -1.07454 1.000 27.16082 56 ALA D O 1
ATOM 5146 N N . TYR D 1 58 ? 18.66477 -11.81485 -1.71075 1.000 28.98972 57 TYR D N 1
ATOM 5147 C CA . TYR D 1 58 ? 19.21105 -11.57915 -3.03969 1.000 30.69374 57 TYR D CA 1
ATOM 5148 C C . TYR D 1 58 ? 18.11567 -11.84168 -4.06228 1.000 31.92044 57 TYR D C 1
ATOM 5149 O O . TYR D 1 58 ? 17.47174 -12.89471 -4.02471 1.000 31.23901 57 TYR D O 1
ATOM 5158 N N . ASP D 1 59 ? 17.88943 -10.88496 -4.96079 1.000 30.03880 58 ASP D N 1
ATOM 5159 C CA . ASP D 1 59 ? 16.80179 -10.99325 -5.92455 1.000 31.33779 58 ASP D CA 1
ATOM 5160 C C . ASP D 1 59 ? 17.27032 -11.45937 -7.29751 1.000 34.33664 58 ASP D C 1
ATOM 5161 O O . ASP D 1 59 ? 16.46878 -11.49292 -8.23710 1.000 37.60475 58 ASP D O 1
ATOM 5166 N N . GLY D 1 60 ? 18.54296 -11.82037 -7.43465 1.000 35.07318 59 GLY D N 1
ATOM 5167 C CA . GLY D 1 60 ? 19.11854 -12.20356 -8.70432 1.000 36.26335 59 GLY D CA 1
ATOM 5168 C C . GLY D 1 60 ? 20.16555 -11.24246 -9.22065 1.000 37.56921 59 GLY D C 1
ATOM 5169 O O . GLY D 1 60 ? 20.92498 -11.60609 -10.12702 1.000 34.88115 59 GLY D O 1
ATOM 5170 N N . VAL D 1 61 ? 20.23263 -10.03010 -8.66884 1.000 32.98200 60 VAL D N 1
ATOM 5171 C CA . VAL D 1 61 ? 21.21410 -9.04020 -9.09891 1.000 32.54446 60 VAL D CA 1
ATOM 5172 C C . VAL D 1 61 ? 21.53433 -8.10296 -7.93892 1.000 30.64109 60 VAL D C 1
ATOM 5173 O O . VAL D 1 61 ? 22.68375 -7.67904 -7.76886 1.000 29.33300 60 VAL D O 1
ATOM 5177 N N . ASP D 1 62 ? 20.53042 -7.79219 -7.12337 1.000 27.78253 61 ASP D N 1
ATOM 5178 C CA . ASP D 1 62 ? 20.67526 -6.89882 -5.98352 1.000 28.52449 61 ASP D CA 1
ATOM 5179 C C . ASP D 1 62 ? 20.48200 -7.66155 -4.67846 1.000 27.84012 61 ASP D C 1
ATOM 5180 O O . ASP D 1 62 ? 19.78000 -8.67531 -4.62839 1.000 29.70068 61 ASP D O 1
ATOM 5185 N N . THR D 1 63 ? 21.10051 -7.15225 -3.61436 1.000 26.86966 62 THR D N 1
ATOM 5186 C CA . THR D 1 63 ? 20.88645 -7.65011 -2.26176 1.000 28.66023 62 THR D CA 1
ATOM 5187 C C . THR D 1 63 ? 20.22024 -6.56388 -1.43256 1.000 26.00008 62 THR D C 1
ATOM 5188 O O . THR D 1 63 ? 20.69122 -5.42198 -1.40850 1.000 25.90095 62 THR D O 1
ATOM 5192 N N . ILE D 1 64 ? 19.13119 -6.91934 -0.75820 1.000 25.91456 63 ILE D N 1
ATOM 5193 C CA . ILE D 1 64 ? 18.46827 -6.03840 0.19656 1.000 23.39676 63 ILE D CA 1
ATOM 5194 C C . ILE D 1 64 ? 18.86548 -6.48557 1.59552 1.000 27.43706 63 ILE D C 1
ATOM 5195 O O . ILE D 1 64 ? 18.68107 -7.65501 1.94966 1.000 28.49391 63 ILE D O 1
ATOM 5200 N N . VAL D 1 65 ? 19.40574 -5.56259 2.39076 1.000 23.31019 64 VAL D N 1
ATOM 5201 C CA . VAL D 1 65 ? 19.75338 -5.81186 3.78840 1.000 22.26734 64 VAL D CA 1
ATOM 5202 C C . VAL D 1 65 ? 18.79291 -5.01753 4.66259 1.000 26.17140 64 VAL D C 1
ATOM 5203 O O . VAL D 1 65 ? 18.59831 -3.81502 4.44618 1.000 27.04498 64 VAL D O 1
ATOM 5207 N N . CYS D 1 66 ? 18.20635 -5.68054 5.65815 1.000 25.61131 65 CYS D N 1
ATOM 5208 C CA . CYS D 1 66 ? 17.11321 -5.08294 6.41300 1.000 24.40793 65 CYS D CA 1
ATOM 5209 C C . CYS D 1 66 ? 17.16242 -5.52278 7.86867 1.000 26.17741 65 CYS D C 1
ATOM 5210 O O . CYS D 1 66 ? 17.33295 -6.71089 8.15880 1.000 26.09444 65 CYS D O 1
ATOM 5213 N N . GLU D 1 67 ? 17.01184 -4.56255 8.77680 1.000 22.27796 66 GLU D N 1
ATOM 5214 C CA . GLU D 1 67 ? 16.76995 -4.87246 10.17857 1.000 23.85053 66 GLU D CA 1
ATOM 5215 C C . GLU D 1 67 ? 15.29733 -5.22478 10.34554 1.000 24.25761 66 GLU D C 1
ATOM 5216 O O . GLU D 1 67 ? 14.42116 -4.42741 9.99315 1.000 26.22612 66 GLU D O 1
ATOM 5222 N N . LYS D 1 68 ? 15.02302 -6.41861 10.86356 1.000 22.85798 67 LYS D N 1
ATOM 5223 C CA . LYS D 1 68 ? 13.66663 -6.92991 10.96422 1.000 24.13313 67 LYS D CA 1
ATOM 5224 C C . LYS D 1 68 ? 13.29105 -7.17296 12.41954 1.000 25.95524 67 LYS D C 1
ATOM 5225 O O . LYS D 1 68 ? 14.14923 -7.35988 13.28271 1.000 22.59886 67 LYS D O 1
ATOM 5231 N N . ARG D 1 69 ? 11.98666 -7.16982 12.67881 1.000 25.47572 68 ARG D N 1
ATOM 5232 C CA . ARG D 1 69 ? 11.45737 -7.47829 13.99857 1.000 25.23717 68 ARG D CA 1
ATOM 5233 C C . ARG D 1 69 ? 11.24579 -8.98129 14.12807 1.000 28.41445 68 ARG D C 1
ATOM 5234 O O . ARG D 1 69 ? 10.74335 -9.63058 13.20662 1.000 24.31069 68 ARG D O 1
ATOM 5242 N N . LEU D 1 70 ? 11.64238 -9.53320 15.27299 1.000 28.47158 69 LEU D N 1
ATOM 5243 C CA . LEU D 1 70 ? 11.57575 -10.97141 15.49642 1.000 26.83804 69 LEU D CA 1
ATOM 5244 C C . LEU D 1 70 ? 10.21587 -11.35225 16.06817 1.000 30.72349 69 LEU D C 1
ATOM 5245 O O . LEU D 1 70 ? 9.70797 -10.68694 16.97750 1.000 28.01640 69 LEU D O 1
ATOM 5250 N N . VAL D 1 71 ? 9.62718 -12.41628 15.52589 1.000 29.22400 70 VAL D N 1
ATOM 5251 C CA . VAL D 1 71 ? 8.35712 -12.95650 16.00274 1.000 30.66636 70 VAL D CA 1
ATOM 5252 C C . VAL D 1 71 ? 8.57982 -14.41663 16.37296 1.000 34.69851 70 VAL D C 1
ATOM 5253 O O . VAL D 1 71 ? 8.92182 -15.23477 15.50993 1.000 33.44049 70 VAL D O 1
ATOM 5257 N N . TYR D 1 72 ? 8.38393 -14.74194 17.64938 1.000 31.68547 71 TYR D N 1
ATOM 5258 C CA . TYR D 1 72 ? 8.51121 -16.11010 18.13561 1.000 34.17948 71 TYR D CA 1
ATOM 5259 C C . TYR D 1 72 ? 7.15060 -16.79515 18.10369 1.000 39.89345 71 TYR D C 1
ATOM 5260 O O . TYR D 1 72 ? 6.16074 -16.25011 18.60282 1.000 39.94044 71 TYR D O 1
ATOM 5269 N N . THR D 1 73 ? 7.10389 -17.98521 17.50986 1.000 41.71457 72 THR D N 1
ATOM 5270 C CA . THR D 1 73 ? 5.85830 -18.71319 17.32512 1.000 46.42051 72 THR D CA 1
ATOM 5271 C C . THR D 1 73 ? 5.98937 -20.12244 17.88640 1.000 52.45249 72 THR D C 1
ATOM 5272 O O . THR D 1 73 ? 7.08907 -20.66920 18.00737 1.000 51.80504 72 THR D O 1
ATOM 5276 N N . GLU D 1 74 ? 4.84258 -20.70519 18.23372 1.000 53.45631 73 GLU D N 1
ATOM 5277 C CA . GLU D 1 74 ? 4.78031 -22.10415 18.63034 1.000 57.01787 73 GLU D CA 1
ATOM 5278 C C . GLU D 1 74 ? 4.56856 -23.03785 17.44542 1.000 59.04968 73 GLU D C 1
ATOM 5279 O O . GLU D 1 74 ? 4.75480 -24.25119 17.58905 1.000 61.45569 73 GLU D O 1
ATOM 5285 N N . ARG D 1 75 ? 4.18915 -22.50161 16.28729 1.000 54.35897 74 ARG D N 1
ATOM 5286 C CA . ARG D 1 75 ? 3.99708 -23.27513 15.07072 1.000 58.07253 74 ARG D CA 1
ATOM 5287 C C . ARG D 1 75 ? 4.72350 -22.58099 13.92782 1.000 57.29141 74 ARG D C 1
ATOM 5288 O O . ARG D 1 75 ? 5.00050 -21.38056 13.98256 1.000 53.95345 74 ARG D O 1
ATOM 5296 N N . GLU D 1 76 ? 5.03046 -23.34434 12.88402 1.000 54.73307 75 GLU D N 1
ATOM 5297 C CA . GLU D 1 76 ? 5.79486 -22.79313 11.77772 1.000 52.78717 75 GLU D CA 1
ATOM 5298 C C . GLU D 1 76 ? 4.88888 -22.02250 10.82399 1.000 49.11616 75 GLU D C 1
ATOM 5299 O O . GLU D 1 76 ? 3.70252 -22.32800 10.66873 1.000 49.48025 75 GLU D O 1
ATOM 5305 N N . TRP D 1 77 ? 5.46272 -20.99588 10.19926 1.000 44.90225 76 TRP D N 1
ATOM 5306 C CA . TRP D 1 77 ? 4.74606 -20.19257 9.22008 1.000 42.50410 76 TRP D CA 1
ATOM 5307 C C . TRP D 1 77 ? 5.04729 -20.71451 7.82288 1.000 41.15449 76 TRP D C 1
ATOM 5308 O O . TRP D 1 77 ? 6.22522 -20.78767 7.44461 1.000 39.91112 76 TRP D O 1
ATOM 5319 N N . PRO D 1 78 ? 4.04094 -21.09277 7.03753 1.000 41.77700 77 PRO D N 1
ATOM 5320 C CA . PRO D 1 78 ? 4.30897 -21.52772 5.66183 1.000 41.54133 77 PRO D CA 1
ATOM 5321 C C . PRO D 1 78 ? 4.93658 -20.40209 4.85442 1.000 39.11319 77 PRO D C 1
ATOM 5322 O O . PRO D 1 78 ? 4.48915 -19.25454 4.90418 1.000 37.56411 77 PRO D O 1
ATOM 5326 N N . LEU D 1 79 ? 5.99629 -20.74142 4.12493 1.000 36.03011 78 LEU D N 1
ATOM 5327 C CA . LEU D 1 79 ? 6.70595 -19.76291 3.31256 1.000 38.35015 78 LEU D CA 1
ATOM 5328 C C . LEU D 1 79 ? 5.75916 -19.08204 2.32975 1.000 38.18221 78 LEU D C 1
ATOM 5329 O O . LEU D 1 79 ? 4.87606 -19.72056 1.74970 1.000 38.20206 78 LEU D O 1
ATOM 5334 N N . HIS D 1 80 ? 5.94170 -17.77044 2.16364 1.000 36.22263 79 HIS D N 1
ATOM 5335 C CA . HIS D 1 80 ? 5.21659 -16.89340 1.24538 1.000 35.08560 79 HIS D CA 1
ATOM 5336 C C . HIS D 1 80 ? 3.80428 -16.56505 1.71053 1.000 36.28763 79 HIS D C 1
ATOM 5337 O O . HIS D 1 80 ? 3.08595 -15.85504 0.99451 1.000 36.49100 79 HIS D O 1
ATOM 5344 N N . THR D 1 81 ? 3.38061 -17.04620 2.87335 1.000 36.23946 80 THR D N 1
ATOM 5345 C CA . THR D 1 81 ? 2.06430 -16.69829 3.38926 1.000 37.08123 80 THR D CA 1
ATOM 5346 C C . THR D 1 81 ? 1.99364 -15.19470 3.64801 1.000 36.89020 80 THR D C 1
ATOM 5347 O O . THR D 1 81 ? 2.93904 -14.62256 4.20756 1.000 34.00819 80 THR D O 1
ATOM 5351 N N . PRO D 1 82 ? 0.91728 -14.52118 3.24584 1.000 35.23070 81 PRO D N 1
ATOM 5352 C CA . PRO D 1 82 ? 0.81196 -13.08057 3.50815 1.000 35.25914 81 PRO D CA 1
ATOM 5353 C C . PRO D 1 82 ? 0.67225 -12.77826 4.99452 1.000 34.19585 81 PRO D C 1
ATOM 5354 O O . PRO D 1 82 ? 0.00694 -13.50322 5.73871 1.000 34.57543 81 PRO D O 1
ATOM 5358 N N . ILE D 1 83 ? 1.30616 -11.68591 5.41798 1.000 31.80483 82 ILE D N 1
ATOM 5359 C CA . ILE D 1 83 ? 1.27911 -11.22314 6.80254 1.000 30.28941 82 ILE D CA 1
ATOM 5360 C C . ILE D 1 83 ? 0.45265 -9.94641 6.86511 1.000 30.54631 82 ILE D C 1
ATOM 5361 O O . ILE D 1 83 ? 0.67488 -9.01771 6.07869 1.000 27.11098 82 ILE D O 1
ATOM 5366 N N . TYR D 1 84 ? -0.48505 -9.89195 7.80842 1.000 29.23859 83 TYR D N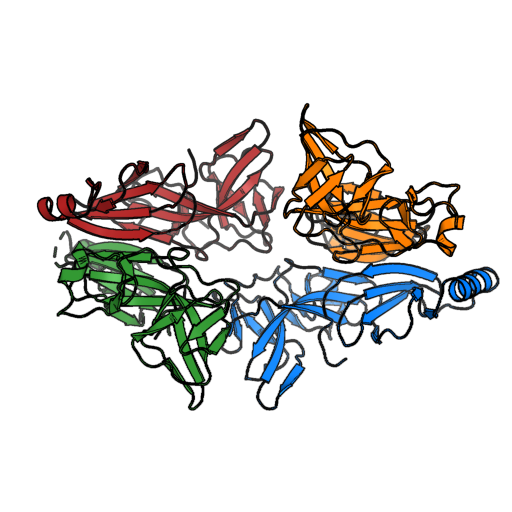 1
ATOM 5367 C CA . TYR D 1 84 ? -1.37381 -8.75085 7.96796 1.000 32.67987 83 TYR D CA 1
ATOM 5368 C C . TYR D 1 84 ? -1.14995 -8.09017 9.32236 1.000 28.13222 83 TYR D C 1
ATOM 5369 O O . TYR D 1 84 ? -0.63309 -8.70489 10.26102 1.000 29.75293 83 TYR D O 1
ATOM 5378 N N . ASN D 1 85 ? -1.54450 -6.82144 9.41671 1.000 30.49460 84 ASN D N 1
ATOM 5379 C CA . ASN D 1 85 ? -1.54092 -6.12024 10.68904 1.000 27.54532 84 ASN D CA 1
ATOM 5380 C C . ASN D 1 85 ? -2.94147 -6.17812 11.29936 1.000 29.67809 84 ASN D C 1
ATOM 5381 O O . ASN D 1 85 ? -3.82071 -6.90658 10.82873 1.000 29.45008 84 ASN D O 1
ATOM 5386 N N . ILE D 1 86 ? -3.16011 -5.39093 12.35476 1.000 28.15249 85 ILE D N 1
ATOM 5387 C CA . ILE D 1 86 ? -4.41937 -5.45179 13.08460 1.000 31.59388 85 ILE D CA 1
ATOM 5388 C C . ILE D 1 86 ? -5.56290 -4.79291 12.31715 1.000 29.11811 85 ILE D C 1
ATOM 5389 O O . ILE D 1 86 ? -6.73361 -5.06507 12.60783 1.000 30.37592 85 ILE D O 1
ATOM 5394 N N . ASN D 1 87 ? -5.26196 -3.94762 11.33021 1.000 26.29770 86 ASN D N 1
ATOM 5395 C CA . ASN D 1 87 ? -6.27741 -3.35189 10.47102 1.000 29.18073 86 ASN D CA 1
ATOM 5396 C C . ASN D 1 87 ? -6.52132 -4.15898 9.19937 1.000 35.00901 86 ASN D C 1
ATOM 5397 O O . ASN D 1 87 ? -7.10218 -3.62955 8.24352 1.000 34.94134 86 ASN D O 1
ATOM 5402 N N . ASN D 1 88 ? -6.08677 -5.41851 9.16409 1.000 34.70775 87 ASN D N 1
ATOM 5403 C CA . ASN D 1 88 ? -6.23364 -6.28917 7.99763 1.000 35.77044 87 ASN D CA 1
ATOM 5404 C C . ASN D 1 88 ? -5.51995 -5.73537 6.76896 1.000 34.56800 87 ASN D C 1
ATOM 5405 O O . ASN D 1 88 ? -5.88780 -6.06044 5.63484 1.000 37.15310 87 ASN D O 1
ATOM 5410 N N . GLN D 1 89 ? -4.51691 -4.88555 6.97433 1.000 33.26409 88 GLN D N 1
ATOM 5411 C CA . GLN D 1 89 ? -3.66182 -4.41779 5.89448 1.000 34.16927 88 GLN D CA 1
ATOM 5412 C C . GLN D 1 89 ? -2.44419 -5.32823 5.80214 1.000 37.18759 88 GLN D C 1
ATOM 5413 O O . GLN D 1 89 ? -1.88279 -5.73648 6.82294 1.000 32.03084 88 GLN D O 1
ATOM 5419 N N . ILE D 1 90 ? -2.03759 -5.64819 4.57932 1.000 32.84967 89 ILE D N 1
ATOM 5420 C CA . ILE D 1 90 ? -0.92163 -6.56602 4.38057 1.000 32.55013 89 ILE D CA 1
ATOM 5421 C C . ILE D 1 90 ? 0.38596 -5.83618 4.66758 1.000 31.08811 89 ILE D C 1
ATOM 5422 O O . ILE D 1 90 ? 0.58082 -4.68965 4.24560 1.000 26.91101 89 ILE D O 1
ATOM 5427 N N . VAL D 1 91 ? 1.27470 -6.48983 5.41542 1.000 30.60448 90 VAL D N 1
ATOM 5428 C CA . VAL D 1 91 ? 2.58273 -5.92734 5.72478 1.000 27.13694 90 VAL D CA 1
ATOM 5429 C C . VAL D 1 91 ? 3.71570 -6.63034 4.98572 1.000 25.96934 90 VAL D C 1
ATOM 5430 O O . VAL D 1 91 ? 4.82936 -6.08514 4.94093 1.000 27.15014 90 VAL D O 1
ATOM 5434 N N . GLY D 1 92 ? 3.48243 -7.80710 4.42019 1.000 26.72000 91 GLY D N 1
ATOM 5435 C CA . GLY D 1 92 ? 4.52755 -8.51865 3.71603 1.000 26.66965 91 GLY D CA 1
ATOM 5436 C C . GLY D 1 92 ? 4.15369 -9.97369 3.50736 1.000 29.77684 91 GLY D C 1
ATOM 5437 O O . GLY D 1 92 ? 3.00098 -10.37128 3.67014 1.000 32.19987 91 GLY D O 1
ATOM 5438 N N . LEU D 1 93 ? 5.16341 -10.75323 3.12523 1.000 29.67919 92 LEU D N 1
ATOM 5439 C CA . LEU D 1 93 ? 5.04997 -12.19715 2.99365 1.000 30.22725 92 LEU D CA 1
ATOM 5440 C C . LEU D 1 93 ? 6.00870 -12.87418 3.96181 1.000 27.91999 92 LEU D C 1
ATOM 5441 O O . LEU D 1 93 ? 7.09830 -12.36343 4.23682 1.000 28.95317 92 LEU D O 1
ATOM 5446 N N . VAL D 1 94 ? 5.59854 -14.04077 4.46468 1.000 31.18491 93 VAL D N 1
ATOM 5447 C CA . VAL D 1 94 ? 6.47346 -14.83266 5.32083 1.000 31.26119 93 VAL D CA 1
ATOM 5448 C C . VAL D 1 94 ? 7.72713 -15.22007 4.55105 1.000 34.45813 93 VAL D C 1
ATOM 5449 O O . VAL D 1 94 ? 7.65306 -15.76420 3.44155 1.000 32.49252 93 VAL D O 1
ATOM 5453 N N . THR D 1 95 ? 8.88651 -14.93590 5.13483 1.000 30.70768 94 THR D N 1
ATOM 5454 C CA . THR D 1 95 ? 10.17566 -15.33750 4.58991 1.000 36.03135 94 THR D CA 1
ATOM 5455 C C . THR D 1 95 ? 10.73961 -16.48798 5.41955 1.000 36.77072 94 THR D C 1
ATOM 5456 O O . THR D 1 95 ? 10.12404 -16.94669 6.38620 1.000 37.56659 94 THR D O 1
ATOM 5460 N N . HIS D 1 96 ? 11.92310 -16.95862 5.02838 1.000 37.83081 95 HIS D N 1
ATOM 5461 C CA . HIS D 1 96 ? 12.54600 -18.08073 5.72004 1.000 40.59924 95 HIS D CA 1
ATOM 5462 C C . HIS D 1 96 ? 12.79653 -17.74228 7.18380 1.000 41.73320 95 HIS D C 1
ATOM 5463 O O . HIS D 1 96 ? 13.30850 -16.66711 7.50764 1.000 35.19601 95 HIS D O 1
ATOM 5470 N N . GLY D 1 97 ? 12.42612 -18.66856 8.06767 1.000 39.86911 96 GLY D N 1
ATOM 5471 C CA . GLY D 1 97 ? 12.66522 -18.53641 9.48481 1.000 39.95752 96 GLY D CA 1
ATOM 5472 C C . GLY D 1 97 ? 13.64396 -19.57432 10.00078 1.000 40.86838 96 GLY D C 1
ATOM 5473 O O . GLY D 1 97 ? 14.33114 -20.26127 9.24316 1.000 42.51182 96 GLY D O 1
ATOM 5474 N N . VAL D 1 98 ? 13.70305 -19.67561 11.32736 1.000 42.71699 97 VAL D N 1
ATOM 5475 C CA . VAL D 1 98 ? 14.54446 -20.65984 11.99485 1.000 45.93347 97 VAL D CA 1
ATOM 5476 C C . VAL D 1 98 ? 13.70885 -21.41723 13.01452 1.000 47.95501 97 VAL D C 1
ATOM 5477 O O . VAL D 1 98 ? 12.74049 -20.89041 13.57194 1.000 46.80694 97 VAL D O 1
ATOM 5481 N N . GLN D 1 99 ? 14.09180 -22.66788 13.25406 1.000 49.61410 98 GLN D N 1
ATOM 5482 C CA . GLN D 1 99 ? 13.45827 -23.51341 14.25784 1.000 53.17479 98 GLN D CA 1
ATOM 5483 C C . GLN D 1 99 ? 14.39849 -23.60660 15.45330 1.000 52.35115 98 GLN D C 1
ATOM 5484 O O . GLN D 1 99 ? 15.46655 -24.22101 15.36543 1.000 55.87133 98 GLN D O 1
ATOM 5490 N N . LEU D 1 100 ? 14.00335 -22.98535 16.56549 1.000 55.90786 99 LEU D N 1
ATOM 5491 C CA . LEU D 1 100 ? 14.83526 -23.00975 17.76387 1.000 54.98343 99 LEU D CA 1
ATOM 5492 C C . LEU D 1 100 ? 14.74268 -24.35838 18.46525 1.000 61.65755 99 LEU D C 1
ATOM 5493 O O . LEU D 1 100 ? 15.75365 -24.88985 18.94114 1.000 60.49496 99 LEU D O 1
ATOM 5498 N N . SER D 1 101 ? 13.54156 -24.92453 18.53163 1.000 63.11410 100 SER D N 1
ATOM 5499 C CA . SER D 1 101 ? 13.30552 -26.23423 19.12668 1.000 66.36843 100 SER D CA 1
ATOM 5500 C C . SER D 1 101 ? 12.04254 -26.81526 18.50033 1.000 69.21433 100 SER D C 1
ATOM 5501 O O . SER D 1 101 ? 11.45741 -26.22579 17.58529 1.000 68.20231 100 SER D O 1
ATOM 5504 N N . SER D 1 102 ? 11.60756 -27.96898 19.01455 1.000 70.51572 101 SER D N 1
ATOM 5505 C CA . SER D 1 102 ? 10.47258 -28.67564 18.42750 1.000 70.45472 101 SER D CA 1
ATOM 5506 C C . SER D 1 102 ? 9.18799 -27.85805 18.48467 1.000 70.28762 101 SER D C 1
ATOM 5507 O O . SER D 1 102 ? 8.36203 -27.94468 17.56796 1.000 71.52483 101 SER D O 1
ATOM 5510 N N . GLN D 1 103 ? 8.99455 -27.06786 19.53932 1.000 68.80527 102 GLN D N 1
ATOM 5511 C CA . GLN D 1 103 ? 7.77632 -26.28556 19.69720 1.000 69.40150 102 GLN D CA 1
ATOM 5512 C C . GLN D 1 103 ? 7.97563 -24.79823 19.43913 1.000 66.06226 102 GLN D C 1
ATOM 5513 O O . GLN D 1 103 ? 7.03845 -24.01890 19.63534 1.000 64.41935 102 GLN D O 1
ATOM 5519 N N . GLU D 1 104 ? 9.15904 -24.38139 18.99704 1.000 63.40391 103 GLU D N 1
ATOM 5520 C CA . GLU D 1 104 ? 9.46535 -22.96073 18.89610 1.000 58.74699 103 GLU D CA 1
ATOM 5521 C C . GLU D 1 104 ? 10.15154 -22.65013 17.57527 1.000 55.25651 103 GLU D C 1
ATOM 5522 O O . GLU D 1 104 ? 11.15545 -23.27876 17.22350 1.000 52.27521 103 GLU D O 1
ATOM 5528 N N . TYR D 1 105 ? 9.60398 -21.67105 16.85877 1.000 49.03732 104 TYR D N 1
ATOM 5529 C CA . TYR D 1 105 ? 10.19968 -21.11461 15.65514 1.000 46.37611 104 TYR D CA 1
ATOM 5530 C C . TYR D 1 105 ? 10.38921 -19.61401 15.84620 1.000 44.71363 104 TYR D C 1
ATOM 5531 O O . TYR D 1 105 ? 9.81077 -19.00701 16.75102 1.000 41.32899 104 TYR D O 1
ATOM 5540 N N . CYS D 1 106 ? 11.21682 -19.01289 14.99323 1.000 42.15145 105 CYS D N 1
ATOM 5541 C CA . CYS D 1 106 ? 11.40361 -17.56590 15.00734 1.000 42.32365 105 CYS D CA 1
ATOM 5542 C C . CYS D 1 106 ? 11.41768 -17.04894 13.57944 1.000 35.83414 105 CYS D C 1
ATOM 5543 O O . CYS D 1 106 ? 12.11451 -17.59977 12.72276 1.000 36.99357 105 CYS D O 1
ATOM 5546 N N . TYR D 1 107 ? 10.65357 -15.99155 13.33033 1.000 33.61109 106 TYR D N 1
ATOM 5547 C CA . TYR D 1 107 ? 10.58397 -15.37760 12.01589 1.000 33.60005 106 TYR D CA 1
ATOM 5548 C C . TYR D 1 107 ? 10.93346 -13.90380 12.12841 1.000 31.58737 106 TYR D C 1
ATOM 5549 O O . TYR D 1 107 ? 10.69388 -13.26767 13.15774 1.000 31.40008 106 TYR D O 1
ATOM 5558 N N . ALA D 1 108 ? 11.52254 -13.37481 11.06282 1.000 31.28911 107 ALA D N 1
ATOM 5559 C CA . ALA D 1 108 ? 11.92643 -11.97831 10.98896 1.000 28.46374 107 ALA D CA 1
ATOM 5560 C C . ALA D 1 108 ? 10.97899 -11.26515 10.03623 1.000 30.21286 107 ALA D C 1
ATOM 5561 O O . ALA D 1 108 ? 10.80790 -11.69514 8.89032 1.000 29.55349 107 ALA D O 1
ATOM 5563 N N . VAL D 1 109 ? 10.34393 -10.20029 10.51796 1.000 26.82383 108 VAL D N 1
ATOM 5564 C CA . VAL D 1 109 ? 9.32398 -9.48124 9.76682 1.000 24.19105 108 VAL D CA 1
ATOM 5565 C C . VAL D 1 109 ? 9.75284 -8.02838 9.62493 1.000 26.58200 108 VAL D C 1
ATOM 5566 O O . VAL D 1 109 ? 10.05191 -7.36092 10.62206 1.000 24.70475 108 VAL D O 1
ATOM 5570 N N . GLN D 1 110 ? 9.77602 -7.54296 8.38747 1.000 25.48690 109 GLN D N 1
ATOM 5571 C CA . GLN D 1 110 ? 10.08976 -6.14806 8.12064 1.000 24.44526 109 GLN D CA 1
ATOM 5572 C C . GLN D 1 110 ? 8.89774 -5.27396 8.49071 1.000 28.77325 109 GLN D C 1
ATOM 5573 O O . GLN D 1 110 ? 7.76268 -5.55238 8.08905 1.000 27.29625 109 GLN D O 1
ATOM 5579 N N . ASP D 1 111 ? 9.15446 -4.22669 9.27090 1.000 24.83137 110 ASP D N 1
ATOM 5580 C CA . ASP D 1 111 ? 8.10226 -3.31214 9.70992 1.000 24.66010 110 ASP D CA 1
ATOM 5581 C C . ASP D 1 111 ? 8.09497 -2.08184 8.80325 1.000 25.09151 110 ASP D C 1
ATOM 5582 O O . ASP D 1 111 ? 8.50588 -0.98368 9.17954 1.000 27.05455 110 ASP D O 1
ATOM 5587 N N . GLY D 1 112 ? 7.58538 -2.28797 7.59102 1.000 26.81355 111 GLY D N 1
ATOM 5588 C CA . GLY D 1 112 ? 7.56201 -1.21367 6.61059 1.000 27.79982 111 GLY D CA 1
ATOM 5589 C C . GLY D 1 112 ? 8.95358 -0.65655 6.40135 1.000 25.92788 111 GLY D C 1
ATOM 5590 O O . GLY D 1 112 ? 9.93609 -1.39883 6.29245 1.000 28.28409 111 GLY D O 1
ATOM 5591 N N . PHE D 1 113 ? 9.04767 0.66992 6.36930 1.000 27.41607 112 PHE D N 1
ATOM 5592 C CA . PHE D 1 113 ? 10.31724 1.37652 6.24353 1.000 31.34379 112 PHE D CA 1
ATOM 5593 C C . PHE D 1 113 ? 10.71723 2.02925 7.56429 1.000 30.57611 112 PHE D C 1
ATOM 5594 O O . PHE D 1 113 ? 11.28894 3.11936 7.58442 1.000 32.06596 112 PHE D O 1
ATOM 5602 N N . ASN D 1 114 ? 10.41532 1.37592 8.68806 1.000 26.88815 113 ASN D N 1
ATOM 5603 C CA . ASN D 1 114 ? 10.69157 1.96600 9.99335 1.000 27.50708 113 ASN D CA 1
ATOM 5604 C C . ASN D 1 114 ? 12.09513 1.68210 10.50756 1.000 28.84010 113 ASN D C 1
ATOM 5605 O O . ASN D 1 114 ? 12.57816 2.41886 11.37470 1.000 27.42429 113 ASN D O 1
ATOM 5610 N N . LEU D 1 115 ? 12.75797 0.64524 10.01174 1.000 25.02986 114 LEU D N 1
ATOM 5611 C CA . LEU D 1 115 ? 14.05765 0.23970 10.53119 1.000 26.20008 114 LEU D CA 1
ATOM 5612 C C . LEU D 1 115 ? 15.10023 0.27911 9.41573 1.000 26.21119 114 LEU D C 1
ATOM 5613 O O . LEU D 1 115 ? 14.78587 0.53146 8.25087 1.000 26.74818 114 LEU D O 1
ATOM 5618 N N . TYR D 1 116 ? 16.35260 0.02353 9.79875 1.000 25.08698 115 TYR D N 1
ATOM 5619 C CA . TYR D 1 116 ? 17.47919 0.08164 8.87227 1.000 24.62380 115 TYR D CA 1
ATOM 5620 C C . TYR D 1 116 ? 17.21845 -0.74280 7.61752 1.000 21.57082 115 TYR D C 1
ATOM 5621 O O . TYR D 1 116 ? 16.74551 -1.88030 7.68363 1.000 22.47621 115 TYR D O 1
ATOM 5630 N N . ASN D 1 117 ? 17.54366 -0.15393 6.47079 1.000 23.97806 116 ASN D N 1
ATOM 5631 C CA . ASN D 1 117 ? 17.43566 -0.80664 5.17567 1.000 26.79367 116 ASN D CA 1
ATOM 5632 C C . ASN D 1 117 ? 18.64139 -0.40034 4.34597 1.000 27.06643 116 ASN D C 1
ATOM 5633 O O . ASN D 1 117 ? 19.09188 0.74423 4.42506 1.000 27.64427 116 ASN D O 1
ATOM 5638 N N . ASN D 1 118 ? 19.17386 -1.33403 3.56297 1.000 24.09866 117 ASN D N 1
ATOM 5639 C CA . ASN D 1 118 ? 20.28704 -1.02708 2.67132 1.000 23.23666 117 ASN D CA 1
ATOM 5640 C C . ASN D 1 118 ? 20.08974 -1.79177 1.37413 1.000 25.63133 117 ASN D C 1
ATOM 5641 O O . ASN D 1 118 ? 20.07690 -3.02618 1.37609 1.000 24.97872 117 ASN D O 1
ATOM 5646 N N . HIS D 1 119 ? 19.92734 -1.05748 0.27577 1.000 22.82965 118 HIS D N 1
ATOM 5647 C CA . HIS D 1 119 ? 19.78644 -1.63925 -1.05315 1.000 25.55267 118 HIS D CA 1
ATOM 5648 C C . HIS D 1 119 ? 21.16422 -1.65636 -1.70506 1.000 25.01091 118 HIS D C 1
ATOM 5649 O O . HIS D 1 119 ? 21.72531 -0.59958 -2.01358 1.000 24.46007 118 HIS D O 1
ATOM 5656 N N . LEU D 1 120 ? 21.70998 -2.85424 -1.89716 1.000 25.37908 119 LEU D N 1
ATOM 5657 C CA . LEU D 1 120 ? 23.00383 -3.04747 -2.53933 1.000 24.37597 119 LEU D CA 1
ATOM 5658 C C . LEU D 1 120 ? 22.77718 -3.38770 -4.00734 1.000 28.63042 119 LEU D C 1
ATOM 5659 O O . LEU D 1 120 ? 22.14401 -4.40140 -4.32254 1.000 27.35545 119 LEU D O 1
ATOM 5664 N N . THR D 1 121 ? 23.30454 -2.54963 -4.89597 1.000 28.56997 120 THR D N 1
ATOM 5665 C CA . THR D 1 121 ? 23.07872 -2.68273 -6.32930 1.000 26.77060 120 THR D CA 1
ATOM 5666 C C . THR D 1 121 ? 24.16883 -3.52951 -6.97403 1.000 28.88584 120 THR D C 1
ATOM 5667 O O . THR D 1 121 ? 25.36019 -3.24724 -6.81332 1.000 27.74146 120 THR D O 1
ATOM 5671 N N . GLY D 1 122 ? 23.75459 -4.56134 -7.70409 1.000 31.04725 121 GLY D N 1
ATOM 5672 C CA . GLY D 1 122 ? 24.67580 -5.31533 -8.54262 1.000 29.29021 121 GLY D CA 1
ATOM 5673 C C . GLY D 1 122 ? 25.73376 -6.09900 -7.79881 1.000 37.07086 121 GLY D C 1
ATOM 5674 O O . GLY D 1 122 ? 26.87306 -6.19971 -8.27176 1.000 32.97961 121 GLY D O 1
ATOM 5675 N N . MET D 1 123 ? 25.38824 -6.66068 -6.64355 1.000 34.30235 122 MET D N 1
ATOM 5676 C CA . MET D 1 123 ? 26.35439 -7.45214 -5.89623 1.000 38.72007 122 MET D CA 1
ATOM 5677 C C . MET D 1 123 ? 25.61225 -8.42609 -4.99431 1.000 37.27597 122 MET D C 1
ATOM 5678 O O . MET D 1 123 ? 24.45716 -8.20420 -4.61958 1.000 30.97541 122 MET D O 1
ATOM 5683 N N . ASN D 1 124 ? 26.29625 -9.51659 -4.66449 1.000 33.71283 123 ASN D N 1
ATOM 5684 C CA . ASN D 1 124 ? 25.77855 -10.55375 -3.78872 1.000 37.59706 123 ASN D CA 1
ATOM 5685 C C . ASN D 1 124 ? 26.45982 -10.45279 -2.43009 1.000 37.51844 123 ASN D C 1
ATOM 5686 O O . ASN D 1 124 ? 27.62968 -10.06928 -2.32869 1.000 42.37338 123 ASN D O 1
ATOM 5691 N N . LEU D 1 125 ? 25.71271 -10.78297 -1.38374 1.000 36.31349 124 LEU D N 1
ATOM 5692 C CA . LEU D 1 125 ? 26.21203 -10.71009 -0.01952 1.000 33.93613 124 LEU D CA 1
ATOM 5693 C C . LEU D 1 125 ? 26.71744 -12.07425 0.42811 1.000 33.33433 124 LEU D C 1
ATOM 5694 O O . LEU D 1 125 ? 26.06462 -13.09642 0.20233 1.000 34.62072 124 LEU D O 1
ATOM 5699 N N . ILE D 1 126 ? 27.88909 -12.08221 1.05580 1.000 32.02144 125 ILE D N 1
ATOM 5700 C CA . ILE D 1 126 ? 28.49313 -13.28698 1.60773 1.000 31.60949 125 ILE D CA 1
ATOM 5701 C C . ILE D 1 126 ? 28.60927 -13.10886 3.11499 1.000 37.37821 125 ILE D C 1
ATOM 5702 O O . ILE D 1 126 ? 29.12575 -12.08936 3.58591 1.000 34.55283 125 ILE D O 1
ATOM 5707 N N . VAL D 1 127 ? 28.12051 -14.08954 3.86525 1.000 35.49423 126 VAL D N 1
ATOM 5708 C CA . VAL D 1 127 ? 28.18319 -14.06432 5.32240 1.000 33.36522 126 VAL D CA 1
ATOM 5709 C C . VAL D 1 127 ? 29.45302 -14.77340 5.76587 1.000 43.02058 126 VAL D C 1
ATOM 5710 O O . VAL D 1 127 ? 29.73430 -15.89702 5.33213 1.000 44.68658 126 VAL D O 1
ATOM 5714 N N . ARG D 1 128 ? 30.22188 -14.12026 6.63214 1.000 39.49105 127 ARG D N 1
ATOM 5715 C CA . ARG D 1 128 ? 31.53347 -14.61812 7.01664 1.000 40.86594 127 ARG D CA 1
ATOM 5716 C C . ARG D 1 128 ? 31.73390 -14.39154 8.50577 1.000 44.08012 127 ARG D C 1
ATOM 5717 O O . ARG D 1 128 ? 31.48931 -13.28899 9.00538 1.000 41.23512 127 ARG D O 1
ATOM 5725 N N . GLU D 1 129 ? 32.16315 -15.43367 9.21310 1.000 44.00080 128 GLU D N 1
ATOM 5726 C CA . GLU D 1 129 ? 32.49787 -15.27583 10.62092 1.000 48.53059 128 GLU D CA 1
ATOM 5727 C C . GLU D 1 129 ? 33.78876 -14.47808 10.75397 1.000 49.84411 128 GLU D C 1
ATOM 5728 O O . GLU D 1 129 ? 34.79746 -14.78886 10.11254 1.000 52.32112 128 GLU D O 1
ATOM 5734 N N . LYS D 1 130 ? 33.74415 -13.43365 11.57449 1.000 45.56088 129 LYS D N 1
ATOM 5735 C CA . LYS D 1 130 ? 34.88864 -12.55566 11.77564 1.000 49.72482 129 LYS D CA 1
ATOM 5736 C C . LYS D 1 130 ? 35.91043 -13.25607 12.66422 1.000 55.26282 129 LYS D C 1
ATOM 5737 O O . LYS D 1 130 ? 35.61623 -13.57942 13.81987 1.000 59.98278 129 LYS D O 1
ATOM 5743 N N . LYS D 1 131 ? 37.10938 -13.49499 12.12882 1.000 57.56583 130 LYS D N 1
ATOM 5744 C CA . LYS D 1 131 ? 38.14337 -14.21158 12.86108 1.000 63.15771 130 LYS D CA 1
ATOM 5745 C C . LYS D 1 131 ? 39.40782 -13.40153 13.10915 1.000 64.04539 130 LYS D C 1
ATOM 5746 O O . LYS D 1 131 ? 40.24352 -13.83130 13.91246 1.000 65.13746 130 LYS D O 1
ATOM 5752 N N . LYS D 1 132 ? 39.57614 -12.25445 12.45793 1.000 65.87502 131 LYS D N 1
ATOM 5753 C CA . LYS D 1 132 ? 40.66852 -11.34192 12.75624 1.000 62.13950 131 LYS D CA 1
ATOM 5754 C C . LYS D 1 132 ? 40.10442 -9.99376 13.18940 1.000 66.25109 131 LYS D C 1
ATOM 5755 O O . LYS D 1 132 ? 38.94838 -9.65968 12.91364 1.000 63.47820 131 LYS D O 1
ATOM 5761 N N . LEU D 1 133 ? 40.94763 -9.21772 13.87364 1.000 62.82437 132 LEU D N 1
ATOM 5762 C CA . LEU D 1 133 ? 40.48471 -7.99456 14.52377 1.000 63.18036 132 LEU D CA 1
ATOM 5763 C C . LEU D 1 133 ? 40.00152 -6.95680 13.51623 1.000 60.16801 132 LEU D C 1
ATOM 5764 O O . LEU D 1 133 ? 39.02443 -6.24113 13.77058 1.000 55.88602 132 LEU D O 1
ATOM 5769 N N . ILE D 1 134 ? 40.67098 -6.85214 12.37321 1.000 57.07923 133 ILE D N 1
ATOM 5770 C CA . ILE D 1 134 ? 40.43409 -5.77422 11.42291 1.000 54.30012 133 ILE D CA 1
ATOM 5771 C C . ILE D 1 134 ? 39.91768 -6.36297 10.11856 1.000 56.12888 133 ILE D C 1
ATOM 5772 O O . ILE D 1 134 ? 40.50987 -7.30283 9.57807 1.000 55.89854 133 ILE D O 1
ATOM 5777 N N . ALA D 1 135 ? 38.83018 -5.79717 9.60769 1.000 48.29303 134 ALA D N 1
ATOM 5778 C CA . ALA D 1 135 ? 38.29702 -6.13952 8.29964 1.000 47.45439 134 ALA D CA 1
ATOM 5779 C C . ALA D 1 135 ? 38.54543 -4.98753 7.33336 1.000 49.92503 134 ALA D C 1
ATOM 5780 O O . ALA D 1 135 ? 38.37701 -3.81778 7.69208 1.000 51.45202 134 ALA D O 1
ATOM 5782 N N . TYR D 1 136 ? 38.94115 -5.31921 6.10563 1.000 44.73243 135 TYR D N 1
ATOM 5783 C CA . TYR D 1 136 ? 39.26136 -4.30736 5.10605 1.000 42.78685 135 TYR D CA 1
ATOM 5784 C C . TYR D 1 136 ? 39.17847 -4.94972 3.73160 1.000 46.01961 135 TYR D C 1
ATOM 5785 O O . TYR D 1 136 ? 39.77736 -6.00699 3.50872 1.000 42.04264 135 TYR D O 1
ATOM 5794 N N . ALA D 1 137 ? 38.44480 -4.30857 2.82078 1.000 41.68146 136 ALA D N 1
ATOM 5795 C CA . ALA D 1 137 ? 38.19261 -4.82826 1.47202 1.000 39.88695 136 ALA D CA 1
ATOM 5796 C C . ALA D 1 137 ? 37.61655 -6.23479 1.63442 1.000 38.82090 136 ALA D C 1
ATOM 5797 O O . ALA D 1 137 ? 36.66823 -6.41231 2.41053 1.000 41.69121 136 ALA D O 1
ATOM 5799 N N . ASP D 1 138 ? 38.15457 -7.24736 0.95665 1.000 41.22865 137 ASP D N 1
ATOM 5800 C CA . ASP D 1 138 ? 37.69581 -8.61961 1.11320 1.000 42.33282 137 ASP D CA 1
ATOM 5801 C C . ASP D 1 138 ? 38.63157 -9.44670 1.98694 1.000 42.95230 137 ASP D C 1
ATOM 5802 O O . ASP D 1 138 ? 38.59271 -10.68003 1.93142 1.000 43.98106 137 ASP D O 1
ATOM 5807 N N . ARG D 1 139 ? 39.45904 -8.79397 2.80091 1.000 43.37195 138 ARG D N 1
ATOM 5808 C CA . ARG D 1 139 ? 40.46779 -9.46623 3.60503 1.000 46.30517 138 ARG D CA 1
ATOM 5809 C C . ARG D 1 139 ? 40.31698 -9.08551 5.07153 1.000 49.95165 138 ARG D C 1
ATOM 5810 O O . ARG D 1 139 ? 39.62130 -8.13003 5.42838 1.000 44.81288 138 ARG D O 1
ATOM 5818 N N . GLU D 1 140 ? 40.99356 -9.85416 5.92076 1.000 49.13457 139 GLU D N 1
ATOM 5819 C CA . GLU D 1 140 ? 41.07409 -9.59629 7.34927 1.000 55.19009 139 GLU D CA 1
ATOM 5820 C C . GLU D 1 140 ? 42.53229 -9.41508 7.74688 1.000 60.10471 139 GLU D C 1
ATOM 5821 O O . GLU D 1 140 ? 43.43846 -9.93158 7.08711 1.000 59.08052 139 GLU D O 1
ATOM 5827 N N . PHE D 1 141 ? 42.75626 -8.67414 8.83061 1.000 56.55321 140 PHE D N 1
ATOM 5828 C CA . PHE D 1 141 ? 44.10661 -8.37449 9.28369 1.000 64.27602 140 PHE D CA 1
ATOM 5829 C C . PHE D 1 141 ? 44.17653 -8.44656 10.80069 1.000 65.04733 140 PHE D C 1
ATOM 5830 O O . PHE D 1 141 ? 43.20349 -8.13345 11.49284 1.000 61.86477 140 PHE D O 1
ATOM 5838 N N . ASP D 1 142 ? 45.34155 -8.85443 11.30957 1.000 67.17987 141 ASP D N 1
ATOM 5839 C CA . ASP D 1 142 ? 45.53545 -8.96755 12.74998 1.000 69.31208 141 ASP D CA 1
ATOM 5840 C C . ASP D 1 142 ? 45.89420 -7.62620 13.38089 1.000 69.77510 141 ASP D C 1
ATOM 5841 O O . ASP D 1 142 ? 45.53967 -7.37479 14.53887 1.000 70.11270 141 ASP D O 1
ATOM 5846 N N . ASN D 1 143 ? 46.57440 -6.75422 12.63787 1.000 68.11858 142 ASN D N 1
ATOM 5847 C CA . ASN D 1 143 ? 46.96895 -5.44087 13.13013 1.000 67.97084 142 ASN D CA 1
ATOM 5848 C C . ASN D 1 143 ? 47.04289 -4.48466 11.94603 1.000 66.28937 142 ASN D C 1
ATOM 5849 O O . ASN D 1 143 ? 46.83238 -4.87720 10.79460 1.000 66.95377 142 ASN D O 1
ATOM 5854 N N . LYS D 1 144 ? 47.36176 -3.21719 12.23721 1.000 65.15935 143 LYS D N 1
ATOM 5855 C CA . LYS D 1 144 ? 47.31223 -2.17712 11.21172 1.000 65.86620 143 LYS D CA 1
ATOM 5856 C C . LYS D 1 144 ? 48.52098 -2.19451 10.28607 1.000 70.19391 143 LYS D C 1
ATOM 5857 O O . LYS D 1 144 ? 48.42141 -1.71817 9.14981 1.000 67.82841 143 LYS D O 1
ATOM 5863 N N . SER D 1 145 ? 49.65539 -2.74027 10.73087 1.000 71.15507 144 SER D N 1
ATOM 5864 C CA . SER D 1 145 ? 50.83489 -2.76369 9.86888 1.000 70.05573 144 SER D CA 1
ATOM 5865 C C . SER D 1 145 ? 50.60532 -3.63106 8.63545 1.000 70.25778 144 SER D C 1
ATOM 5866 O O . SER D 1 145 ? 51.03724 -3.27696 7.53102 1.000 66.66102 144 SER D O 1
ATOM 5869 N N . GLU D 1 146 ? 49.91572 -4.76222 8.80083 1.000 68.44202 145 GLU D N 1
ATOM 5870 C CA . GLU D 1 146 ? 49.60693 -5.61785 7.65932 1.000 70.13021 145 GLU D CA 1
ATOM 5871 C C . GLU D 1 146 ? 48.70305 -4.90383 6.66020 1.000 68.76546 145 GLU D C 1
ATOM 5872 O O . GLU D 1 146 ? 48.82873 -5.10368 5.44595 1.000 67.96840 145 GLU D O 1
ATOM 5878 N N . LEU D 1 147 ? 47.78364 -4.07028 7.15434 1.000 65.61693 146 LEU D N 1
ATOM 5879 C CA . LEU D 1 147 ? 46.89598 -3.32753 6.26549 1.000 62.81305 146 LEU D CA 1
ATOM 5880 C C . LEU D 1 147 ? 47.67639 -2.35123 5.39412 1.000 64.46328 146 LEU D C 1
ATOM 5881 O O . LEU D 1 147 ? 47.36037 -2.17413 4.21121 1.000 59.40244 146 LEU D O 1
ATOM 5886 N N . GLN D 1 148 ? 48.69978 -1.70815 5.96281 1.000 65.22005 147 GLN D N 1
ATOM 5887 C CA . GLN D 1 148 ? 49.50717 -0.76557 5.19424 1.000 67.87212 147 GLN D CA 1
ATOM 5888 C C . GLN D 1 148 ? 50.17491 -1.44703 4.00764 1.000 64.63802 147 GLN D C 1
ATOM 5889 O O . GLN D 1 148 ? 50.21886 -0.88861 2.90483 1.000 59.94533 147 GLN D O 1
ATOM 5895 N N . ILE D 1 149 ? 50.69964 -2.65622 4.21554 1.000 62.36870 148 ILE D N 1
ATOM 5896 C CA . ILE D 1 149 ? 51.34176 -3.38826 3.12812 1.000 64.99710 148 ILE D CA 1
ATOM 5897 C C . ILE D 1 149 ? 50.33836 -3.68888 2.02151 1.000 64.42701 148 ILE D C 1
ATOM 5898 O O . ILE D 1 149 ? 50.66669 -3.62535 0.83001 1.000 62.78295 148 ILE D O 1
ATOM 5903 N N . TYR D 1 150 ? 49.09537 -4.00383 2.39545 1.000 61.64509 149 TYR D N 1
ATOM 5904 C CA . TYR D 1 150 ? 48.09888 -4.38729 1.40055 1.000 58.24461 149 TYR D CA 1
ATOM 5905 C C . TYR D 1 150 ? 47.67767 -3.20043 0.54137 1.000 56.33995 149 TYR D C 1
ATOM 5906 O O . TYR D 1 150 ? 47.47498 -3.34740 -0.66990 1.000 56.97755 149 TYR D O 1
ATOM 5915 N N . ILE D 1 151 ? 47.54054 -2.02281 1.14295 1.000 57.22805 150 ILE D N 1
ATOM 5916 C CA . ILE D 1 151 ? 47.09777 -0.83966 0.41223 1.000 59.61668 150 ILE D CA 1
ATOM 5917 C C . ILE D 1 151 ? 48.13415 -0.42459 -0.62697 1.000 60.42878 150 ILE D C 1
ATOM 5918 O O . ILE D 1 151 ? 47.80901 -0.24094 -1.80068 1.000 54.29781 150 ILE D O 1
ATOM 5923 N N . GLY D 1 163 ? 34.91102 -7.46650 -9.28654 1.000 32.04813 162 GLY D N 1
ATOM 5924 C CA . GLY D 1 163 ? 34.28375 -6.16398 -9.12695 1.000 36.01490 162 GLY D CA 1
ATOM 5925 C C . GLY D 1 163 ? 33.76657 -5.86477 -7.72841 1.000 33.77838 162 GLY D C 1
ATOM 5926 O O . GLY D 1 163 ? 34.50273 -5.97467 -6.74805 1.000 34.27821 162 GLY D O 1
ATOM 5927 N N . TYR D 1 164 ? 32.49498 -5.47759 -7.63997 1.000 31.49078 163 TYR D N 1
ATOM 5928 C CA . TYR D 1 164 ? 31.88612 -5.12848 -6.36402 1.000 32.95816 163 TYR D CA 1
ATOM 5929 C C . TYR D 1 164 ? 31.48857 -6.37586 -5.58478 1.000 29.70467 163 TYR D C 1
ATOM 5930 O O . TYR D 1 164 ? 31.04818 -7.37496 -6.16080 1.000 30.06719 163 TYR D O 1
ATOM 5939 N N . GLY D 1 165 ? 31.64096 -6.30591 -4.26550 1.000 29.77505 164 GLY D N 1
ATOM 5940 C CA . GLY D 1 165 ? 31.22230 -7.38535 -3.39067 1.000 34.74836 164 GLY D CA 1
ATOM 5941 C C . GLY D 1 165 ? 30.82320 -6.84772 -2.03262 1.000 32.42230 164 GLY D C 1
ATOM 5942 O O . GLY D 1 165 ? 31.17217 -5.72375 -1.65641 1.000 28.69691 164 GLY D O 1
ATOM 5943 N N . ALA D 1 166 ? 30.07907 -7.67002 -1.29619 1.000 30.66707 165 ALA D N 1
ATOM 5944 C CA . ALA D 1 166 ? 29.61166 -7.31450 0.03609 1.000 30.10118 165 ALA D CA 1
ATOM 5945 C C . ALA D 1 166 ? 29.81355 -8.49209 0.97680 1.000 29.48641 165 ALA D C 1
ATOM 5946 O O . ALA D 1 166 ? 29.60978 -9.64754 0.59261 1.000 29.44976 165 ALA D O 1
ATOM 5948 N N . ILE D 1 167 ? 30.21938 -8.19185 2.20820 1.000 28.50061 166 ILE D N 1
ATOM 5949 C CA . ILE D 1 167 ? 30.46024 -9.19649 3.23633 1.000 28.77065 166 ILE D CA 1
ATOM 5950 C C . ILE D 1 167 ? 29.75089 -8.75573 4.50771 1.000 28.91425 166 ILE D C 1
ATOM 5951 O O . ILE D 1 167 ? 29.89624 -7.60594 4.93502 1.000 26.45936 166 ILE D O 1
ATOM 5956 N N . LEU D 1 168 ? 28.98632 -9.66262 5.10845 1.000 31.93986 167 LEU D N 1
ATOM 5957 C CA . LEU D 1 168 ? 28.31730 -9.41356 6.38408 1.000 31.14782 167 LEU D CA 1
ATOM 5958 C C . LEU D 1 168 ? 29.07349 -10.19425 7.45432 1.000 30.92254 167 LEU D C 1
ATOM 5959 O O . LEU D 1 168 ? 28.90032 -11.40946 7.58799 1.000 31.67143 167 LEU D O 1
ATOM 5964 N N . TYR D 1 169 ? 29.92013 -9.49330 8.20384 1.000 28.55660 168 TYR D N 1
ATOM 5965 C CA . TYR D 1 169 ? 30.71073 -10.11575 9.25533 1.000 30.13713 168 TYR D CA 1
ATOM 5966 C C . TYR D 1 169 ? 29.90538 -10.24219 10.54216 1.000 32.46396 168 TYR D C 1
ATOM 5967 O O . TYR D 1 169 ? 28.98560 -9.46250 10.80882 1.000 28.64520 168 TYR D O 1
ATOM 5976 N N . HIS D 1 170 ? 30.27806 -11.22782 11.35345 1.000 34.83617 169 HIS D N 1
ATOM 5977 C CA . HIS D 1 170 ? 29.60696 -11.46564 12.62116 1.000 35.82017 169 HIS D CA 1
ATOM 5978 C C . HIS D 1 170 ? 30.51601 -12.30188 13.50738 1.000 39.94174 169 HIS D C 1
ATOM 5979 O O . HIS D 1 170 ? 31.42657 -12.98479 13.02876 1.000 37.89548 169 HIS D O 1
ATOM 5986 N N . VAL D 1 171 ? 30.25487 -12.23429 14.80954 1.000 33.13325 170 VAL D N 1
ATOM 5987 C CA . VAL D 1 171 ? 30.93834 -13.05141 15.80675 1.000 39.97368 170 VAL D CA 1
ATOM 5988 C C . VAL D 1 171 ? 29.85453 -13.82890 16.54188 1.000 36.87183 170 VAL D C 1
ATOM 5989 O O . VAL D 1 171 ? 29.15800 -13.27737 17.40345 1.000 35.13507 170 VAL D O 1
ATOM 5993 N N . ASN D 1 172 ? 29.70685 -15.10849 16.20018 1.000 41.97838 171 ASN D N 1
ATOM 5994 C CA . ASN D 1 172 ? 28.66584 -15.96965 16.76012 1.000 40.57601 171 ASN D CA 1
ATOM 5995 C C . ASN D 1 172 ? 27.28925 -15.32476 16.60865 1.000 40.19304 171 ASN D C 1
ATOM 5996 O O . ASN D 1 172 ? 26.49813 -15.25296 17.55209 1.000 42.36992 171 ASN D O 1
ATOM 6001 N N . LYS D 1 173 ? 27.01950 -14.83632 15.39626 1.000 39.74094 172 LYS D N 1
ATOM 6002 C CA . LYS D 1 173 ? 25.77963 -14.17480 14.99493 1.000 39.80336 172 LYS D CA 1
ATOM 6003 C C . LYS D 1 173 ? 25.60255 -12.79937 15.62371 1.000 35.57932 172 LYS D C 1
ATOM 6004 O O . LYS D 1 173 ? 24.53372 -12.19551 15.47323 1.000 36.80119 172 LYS D O 1
ATOM 6010 N N . LYS D 1 174 ? 26.61481 -12.27483 16.30544 1.000 35.72286 173 LYS D N 1
ATOM 6011 C CA . LYS D 1 174 ? 26.52682 -10.97492 16.95150 1.000 29.71060 173 LYS D CA 1
ATOM 6012 C C . LYS D 1 174 ? 27.38422 -9.95613 16.21230 1.000 31.52806 173 LYS D C 1
ATOM 6013 O O . LYS D 1 174 ? 28.24579 -10.30659 15.40162 1.000 34.70336 173 LYS D O 1
ATOM 6019 N N . ASN D 1 175 ? 27.12386 -8.68040 16.50257 1.000 29.13192 174 ASN D N 1
ATOM 6020 C CA . ASN D 1 175 ? 27.90819 -7.55750 15.98705 1.000 31.80352 174 ASN D CA 1
ATOM 6021 C C . ASN D 1 175 ? 27.92305 -7.54205 14.45585 1.000 29.99338 174 ASN D C 1
ATOM 6022 O O . ASN D 1 175 ? 28.97715 -7.55670 13.81668 1.000 25.14211 174 ASN D O 1
ATOM 6027 N N . ALA D 1 176 ? 26.72267 -7.50698 13.87761 1.000 27.11816 175 ALA D N 1
ATOM 6028 C CA . ALA D 1 176 ? 26.58841 -7.45951 12.42722 1.000 27.64427 175 ALA D CA 1
ATOM 6029 C C . ALA D 1 176 ? 27.38917 -6.29598 11.85587 1.000 28.90504 175 ALA D C 1
ATOM 6030 O O . ALA D 1 176 ? 27.23391 -5.14742 12.28246 1.000 28.13000 175 ALA D O 1
ATOM 6032 N N . GLN D 1 177 ? 28.26155 -6.60698 10.89899 1.000 27.07232 176 GLN D N 1
ATOM 6033 C CA . GLN D 1 177 ? 29.16752 -5.63374 10.29841 1.000 28.67687 176 GLN D CA 1
ATOM 6034 C C . GLN D 1 177 ? 29.15128 -5.83157 8.79172 1.000 28.15422 176 GLN D C 1
ATOM 6035 O O . GLN D 1 177 ? 29.46681 -6.92254 8.30700 1.000 30.69007 176 GLN D O 1
ATOM 6041 N N . LEU D 1 178 ? 28.79333 -4.78314 8.05495 1.000 22.85586 177 LEU D N 1
ATOM 6042 C CA . LEU D 1 178 ? 28.63055 -4.85920 6.60726 1.000 24.71891 177 LEU D CA 1
ATOM 6043 C C . LEU D 1 178 ? 29.80122 -4.16311 5.92516 1.000 24.33659 177 LEU D C 1
ATOM 6044 O O . LEU D 1 178 ? 29.98795 -2.95193 6.08407 1.000 27.50040 177 LEU D O 1
ATOM 6049 N N . ILE D 1 179 ? 30.57396 -4.92663 5.15740 1.000 24.59151 178 ILE D N 1
ATOM 6050 C CA . ILE D 1 179 ? 31.73224 -4.42336 4.42798 1.000 24.67184 178 ILE D CA 1
ATOM 6051 C C . ILE D 1 179 ? 31.39455 -4.40088 2.94399 1.000 28.34303 178 ILE D C 1
ATOM 6052 O O . ILE D 1 179 ? 30.92000 -5.40291 2.39559 1.000 26.05736 178 ILE D O 1
ATOM 6057 N N . LEU D 1 180 ? 31.64450 -3.26716 2.29447 1.000 25.75048 179 LEU D N 1
ATOM 6058 C CA . LEU D 1 180 ? 31.52178 -3.14565 0.84833 1.000 26.48387 179 LEU D CA 1
ATOM 6059 C C . LEU D 1 180 ? 32.89747 -2.90372 0.24256 1.000 27.78318 179 LEU D C 1
ATOM 6060 O O . LEU D 1 180 ? 33.67442 -2.08694 0.74731 1.000 27.08872 179 LEU D O 1
ATOM 6065 N N . HIS D 1 181 ? 33.19527 -3.61467 -0.84235 1.000 27.81711 180 HIS D N 1
ATOM 6066 C CA . HIS D 1 181 ? 34.50382 -3.52966 -1.46935 1.000 31.54492 180 HIS D CA 1
ATOM 6067 C C . HIS D 1 181 ? 34.34887 -3.63908 -2.97948 1.000 33.31673 180 HIS D C 1
ATOM 6068 O O . HIS D 1 181 ? 33.34648 -4.14863 -3.48714 1.000 32.03326 180 HIS D O 1
ATOM 6075 N N . ASN D 1 182 ? 35.35703 -3.14186 -3.69521 1.000 33.38964 181 ASN D N 1
ATOM 6076 C CA . ASN D 1 182 ? 35.34822 -3.14406 -5.15359 1.000 33.75345 181 ASN D CA 1
ATOM 6077 C C . ASN D 1 182 ? 36.78093 -3.18291 -5.65748 1.000 37.60851 181 ASN D C 1
ATOM 6078 O O . ASN D 1 182 ? 37.59490 -2.34047 -5.26709 1.000 38.22352 181 ASN D O 1
ATOM 6083 N N . ASN D 1 183 ? 37.07374 -4.15324 -6.52689 1.000 39.12099 182 ASN D N 1
ATOM 6084 C CA . ASN D 1 183 ? 38.40025 -4.31521 -7.12724 1.000 42.73351 182 ASN D CA 1
ATOM 6085 C C . ASN D 1 183 ? 39.49944 -4.30647 -6.06705 1.000 45.21322 182 ASN D C 1
ATOM 6086 O O . ASN D 1 183 ? 40.56397 -3.71022 -6.24741 1.000 42.36485 182 ASN D O 1
ATOM 6091 N N . GLY D 1 184 ? 39.23573 -4.97471 -4.94493 1.000 40.43215 183 GLY D N 1
ATOM 6092 C CA . GLY D 1 184 ? 40.18314 -5.03396 -3.85372 1.000 41.06628 183 GLY D CA 1
ATOM 6093 C C . GLY D 1 184 ? 40.28140 -3.77784 -3.01890 1.000 41.75245 183 GLY D C 1
ATOM 6094 O O . GLY D 1 184 ? 41.05720 -3.75513 -2.05398 1.000 40.62318 183 GLY D O 1
ATOM 6095 N N . LEU D 1 185 ? 39.52984 -2.73377 -3.35508 1.000 39.22610 184 LEU D N 1
ATOM 6096 C CA . LEU D 1 185 ? 39.53567 -1.50034 -2.58550 1.000 36.64590 184 LEU D CA 1
ATOM 6097 C C . LEU D 1 185 ? 38.42777 -1.53405 -1.54176 1.000 36.46472 184 LEU D C 1
ATOM 6098 O O . LEU D 1 185 ? 37.36126 -2.11226 -1.76441 1.000 32.62264 184 LEU D O 1
ATOM 6103 N N . GLN D 1 186 ? 38.69646 -0.92428 -0.39401 1.000 33.94600 185 GLN D N 1
ATOM 6104 C CA . GLN D 1 186 ? 37.70731 -0.82413 0.66757 1.000 31.68006 185 GLN D CA 1
ATOM 6105 C C . GLN D 1 186 ? 36.79047 0.36012 0.39527 1.000 27.71594 185 GLN D C 1
ATOM 6106 O O . GLN D 1 186 ? 37.25645 1.44594 0.04194 1.000 31.17922 185 GLN D O 1
ATOM 6112 N N . ILE D 1 187 ? 35.48600 0.15427 0.54836 1.000 25.10670 186 ILE D N 1
ATOM 6113 C CA . ILE D 1 187 ? 34.52949 1.21405 0.24892 1.000 23.69639 186 ILE D CA 1
ATOM 6114 C C . ILE D 1 187 ? 33.89221 1.73234 1.52975 1.000 24.63125 186 ILE D C 1
ATOM 6115 O O . ILE D 1 187 ? 34.07437 2.89982 1.89550 1.000 26.47173 186 ILE D O 1
ATOM 6120 N N . SER D 1 188 ? 33.13338 0.87950 2.21351 1.000 27.17650 187 SER D N 1
ATOM 6121 C CA . SER D 1 188 ? 32.46516 1.27958 3.44128 1.000 24.85522 187 SER D CA 1
ATOM 6122 C C . SER D 1 188 ? 32.46717 0.12653 4.43203 1.000 27.91040 187 SER D C 1
ATOM 6123 O O . SER D 1 188 ? 32.52447 -1.04695 4.05396 1.000 26.02726 187 SER D O 1
ATOM 6126 N N . ASN D 1 189 ? 32.39296 0.48489 5.71085 1.000 26.08114 188 ASN D N 1
ATOM 6127 C CA . ASN D 1 189 ? 32.42940 -0.46712 6.81931 1.000 26.52500 188 ASN D CA 1
ATOM 6128 C C . ASN D 1 189 ? 31.36767 -0.01067 7.81538 1.000 26.77187 188 ASN D C 1
ATOM 6129 O O . ASN D 1 189 ? 31.60332 0.91961 8.59227 1.000 25.39464 188 ASN D O 1
ATOM 6134 N N . SER D 1 190 ? 30.20327 -0.65838 7.78220 1.000 25.42322 189 SER D N 1
ATOM 6135 C CA . SER D 1 190 ? 29.05334 -0.26205 8.58737 1.000 24.71446 189 SER D CA 1
ATOM 6136 C C . SER D 1 190 ? 28.92037 -1.19035 9.78822 1.000 27.98116 189 SER D C 1
ATOM 6137 O O . SER D 1 190 ? 28.77590 -2.40711 9.62366 1.000 24.65129 189 SER D O 1
ATOM 6140 N N . ARG D 1 191 ? 28.96299 -0.61602 10.98898 1.000 24.49147 190 ARG D N 1
ATOM 6141 C CA . ARG D 1 191 ? 28.70463 -1.35833 12.21847 1.000 24.79045 190 ARG D CA 1
ATOM 6142 C C . ARG D 1 191 ? 27.21532 -1.25366 12.52815 1.000 28.30711 190 ARG D C 1
ATOM 6143 O O . ARG D 1 191 ? 26.73407 -0.19570 12.94824 1.000 28.91528 190 ARG D O 1
ATOM 6151 N N . LEU D 1 192 ? 26.48485 -2.34499 12.31720 1.000 23.86433 191 LEU D N 1
ATOM 6152 C CA . LEU D 1 192 ? 25.04176 -2.34712 12.51650 1.000 26.23210 191 LEU D CA 1
ATOM 6153 C C . LEU D 1 192 ? 24.63456 -2.76662 13.92202 1.000 28.76406 191 LEU D C 1
ATOM 6154 O O . LEU D 1 192 ? 23.45419 -2.64110 14.26604 1.000 28.43850 191 LEU D O 1
ATOM 6159 N N . ARG D 1 193 ? 25.57731 -3.27808 14.71934 1.000 26.36297 192 ARG D N 1
ATOM 6160 C CA . ARG D 1 193 ? 25.40684 -3.58637 16.13841 1.000 29.37869 192 ARG D CA 1
ATOM 6161 C C . ARG D 1 193 ? 24.48785 -4.77938 16.39742 1.000 31.59297 192 ARG D C 1
ATOM 6162 O O . ARG D 1 193 ? 24.76890 -5.59130 17.28536 1.000 36.11055 192 ARG D O 1
ATOM 6170 N N . LYS D 1 194 ? 23.40342 -4.90826 15.63536 1.000 26.02494 193 LYS D N 1
ATOM 6171 C CA . LYS D 1 194 ? 22.40905 -5.93889 15.90421 1.000 26.40768 193 LYS D CA 1
ATOM 6172 C C . LYS D 1 194 ? 22.96112 -7.33278 15.59854 1.000 27.92987 193 LYS D C 1
ATOM 6173 O O . LYS D 1 194 ? 24.03114 -7.49958 15.00501 1.000 28.49717 193 LYS D O 1
ATOM 6179 N N . ASN D 1 195 ? 22.20872 -8.34712 16.01967 1.000 25.74128 194 ASN D N 1
ATOM 6180 C CA . ASN D 1 195 ? 22.52868 -9.72149 15.67214 1.000 27.98094 194 ASN D CA 1
ATOM 6181 C C . ASN D 1 195 ? 22.17038 -9.99982 14.21292 1.000 31.02753 194 ASN D C 1
ATOM 6182 O O . ASN D 1 195 ? 21.33000 -9.32455 13.61369 1.000 26.80246 194 ASN D O 1
ATOM 6187 N N . VAL D 1 196 ? 22.82665 -11.01091 13.64614 1.000 31.84698 195 VAL D N 1
ATOM 6188 C CA . VAL D 1 196 ? 22.50680 -11.51492 12.31367 1.000 27.55308 195 VAL D CA 1
ATOM 6189 C C . VAL D 1 196 ? 21.46295 -12.61433 12.45533 1.000 32.42472 195 VAL D C 1
ATOM 6190 O O . VAL D 1 196 ? 21.61945 -13.52795 13.27336 1.000 31.85535 195 VAL D O 1
ATOM 6194 N N . PHE D 1 197 ? 20.39690 -12.52907 11.66384 1.000 29.31322 196 PHE D N 1
ATOM 6195 C CA . PHE D 1 197 ? 19.31666 -13.50156 11.74812 1.000 34.97703 196 PHE D CA 1
ATOM 6196 C C . PHE D 1 197 ? 19.63877 -14.75142 10.93635 1.000 39.30687 196 PHE D C 1
ATOM 6197 O O . PHE D 1 197 ? 20.31235 -14.69457 9.90414 1.000 38.92772 196 PHE D O 1
ATOM 6205 N N . GLY D 1 198 ? 19.15983 -15.88827 11.41978 1.000 43.49082 197 GLY D N 1
ATOM 6206 C CA . GLY D 1 198 ? 19.23037 -17.12614 10.67321 1.000 48.89509 197 GLY D CA 1
ATOM 6207 C C . GLY D 1 198 ? 20.26628 -18.09498 11.20751 1.000 58.82926 197 GLY D C 1
ATOM 6208 O O . GLY D 1 198 ? 20.71118 -18.01567 12.35486 1.000 57.63425 197 GLY D O 1
ATOM 6209 N N . ASN D 1 199 ? 20.64436 -19.03853 10.34725 1.000 60.84721 198 ASN D N 1
ATOM 6210 C CA . ASN D 1 199 ? 21.63774 -20.04798 10.69485 1.000 65.77552 198 ASN D CA 1
ATOM 6211 C C . ASN D 1 199 ? 22.99974 -19.70442 10.10083 1.000 65.57909 198 ASN D C 1
ATOM 6212 O O . ASN D 1 199 ? 24.03905 -19.99139 10.69368 1.000 69.04197 198 ASN D O 1
#

InterPro domains:
  IPR045369 Protein of unknown function DUF5887 [PF19234] (17-151)

Radius of gyration: 29.39 Å; Cα contacts (8 Å, |Δi|>4): 1930; chains: 4; bounding box: 82×65×88 Å

B-factor: mean 35.32, std 12.28, range [13.88, 113.37]

Solvent-accessible surface area: 35682 Å² total; per-residue (Å²): 170,87,60,34,1,24,32,65,93,109,70,107,64,9,47,86,68,4,55,30,1,1,11,8,0,2,63,84,22,10,11,20,12,26,56,66,20,0,20,2,110,72,99,43,10,59,7,23,118,75,35,3,1,15,66,18,89,5,33,53,12,0,0,0,2,21,4,37,17,0,82,5,129,137,105,9,75,78,88,16,50,4,76,0,43,53,124,60,57,2,2,17,2,27,135,20,19,103,104,55,100,136,42,35,4,11,4,7,10,11,2,13,44,48,18,10,4,34,0,36,42,4,81,12,86,35,95,76,34,144,90,133,28,9,42,0,46,112,23,8,73,62,51,81,68,20,47,118,35,36,73,96,19,138,157,152,67,105,39,156,150,26,71,12,2,4,0,2,4,69,107,76,108,71,0,2,1,0,3,23,10,50,3,82,13,3,2,31,6,56,14,69,87,66,4,16,14,130,70,84,202,82,51,30,0,27,34,21,174,134,41,75,78,35,28,74,80,2,66,35,1,1,13,8,0,0,57,90,101,14,23,63,13,58,105,77,26,0,23,3,112,75,94,108,13,101,13,27,140,76,38,2,0,16,78,18,75,2,28,59,9,0,1,0,3,8,4,35,16,0,97,7,134,116,118,10,76,77,96,18,49,4,84,0,64,90,126,94,47,2,3,15,2,27,137,30,36,110,94,50,92,123,86,33,4,12,6,5,12,11,6,88,79,46,18,18,5,41,0,35,44,5,87,12,88,44,87,81,49,182,91,113,34,5,31,0,64,115,28,9,85,65,63,77,86,18,46,106,26,70,147,147,79,212,38,73,14,2,3,0,0,26,48,77,92,76,62,1,14,2,0,2,17,10,72,18,91,12,3,4,20,5,82,8,66,74,61,4,15,58,133,44,35,7,41,35,21,167,126,66,60,80,42,29,71,88,14,68,35,1,1,13,7,0,0,77,68,105,8,24,69,15,58,110,72,20,0,24,3,114,71,115,95,19,102,10,25,80,45,33,4,1,16,76,20,71,2,18,62,11,0,0,0,2,16,3,30,17,0,95,8,148,150,113,8,70,78,82,17,50,4,71,1,68,92,121,92,24,2,3,16,1,27,135,34,36,117,103,53,93,137,76,36,5,10,4,6,11,11,5,81,76,50,23,17,4,39,0,34,47,6,88,13,89,47,95,81,35,176,86,123,35,5,40,0,67,110,31,4,84,66,71,78,65,15,45,101,31,42,101,139,56,165,72,73,12,2,5,0,1,24,67,96,109,52,60,0,7,1,0,2,20,10,104,20,88,11,3,3,29,4,61,14,35,64,56,10,17,55,142,43,37,12,24,29,68,161,68,113,102,65,37,45,108,81,16,67,33,0,1,13,7,2,0,79,69,118,7,15,15,7,12,13,43,15,0,23,2,107,75,70,78,13,42,12,27,135,81,32,2,1,16,77,18,95,3,34,48,8,0,1,0,2,19,4,36,16,0,94,4,100,133,105,10,68,77,83,18,47,4,82,0,47,39,126,84,22,2,2,16,2,24,137,28,20,107,96,49,84,116,83,36,4,14,4,6,11,9,5,80,9,43,20,20,4,42,0,37,43,9,70,11,94,58,78,97,39,143,84,133,34,10,34,0,61,138,32,17,76,67,55,80,63,23,89,156,68,129,81,69,11,1,2,0,0,29,72,129,91,111,68,0,3,2,0,3,22,7,113,27,106,11,2,2,29,4,55,13,62,88,67,12,18,19,165

Foldseek 3Di:
DDAKAFADPPCVVQVVQFDDDFGITHNDQFAFADPQWKAFPRDIFGWDPAWAWEWHDRPFKIKIAIFTKTKFQDDGDFQTFMAHPVRTTHHGFDDWAADDPRMIMGTGGGGPPGDMDMGGREDEAEDEDDEDDDFAPDHDNDVVVVVVLVVVCVVPQPQQVAKYWYFYAHVQFFTWIWIHTSSHGDDIDGPGHGHGDDD/DVCAKAFADQVCVVCVVQFDDDFGITGNDQFAFADPQWKAFPRDIFGWDPAWAWDWHDRNFKIKIAIFTKTKFQDDGDFQTFIAHPVRTTQHTWDDWAAPDPRIIMGTGGGGPPGDMDIGGREDEAEDEDDEDDDFAPDHDNDVVVVVVQVVVAAAKYWYWYDHVQFQTWIWIHHRSHTDDIDGPRHGHHD/DDKAFADPVCVVLVVQFDDDFGMTHNDQFAFADPQWKAFPRDIFGWDPAWAWEWHDRPFKIKIWIFTKTKDQDDGPFQTFMGHPVRTTQGGWHDWADPDPRMIMGTGHGGPPGDMDIGGREDEAEDEADEDDDFAPDHDNDDVRVVVLVVVQCCWYWYFYAHVQFFTWIWIHDSRHTDDIDGPRHGHHD/DDKAFADPEDPPPPVQFDDDFGITHNDQFAFADPQWKAFPRDIFGWDPAWAWEWHDRHFKIKIWIFTKTKFQDDGPFQTWMAHPVRTTQHGWHDWAAPDPRIIMGTGGGGPPGDMDIGGGEDEAEDEDDEDADFAPDHDNDVVVVVVQPCKYWYFYAHVQFQTWIWIHHPSHTDDIDGPGHGHHDD